Protein 8HUD (pdb70)

Sequence (767 aa):
TSNNKVRRTLREGRRTKRRQKTRIEDFKQLWETSGYIIPHKLHLNIIELRNKGLTELLSLDELYCVLLSMLKHRGISYNAYKKGLAFNEKQLKEKMPCEIQLERMKKYGKYHGEFIIEKEYQSNVFTTKAYKKELEKIFETQRCNGNKINTKFIKKYMEIYERKREYYIGPGNEKSRTDYGIYTTRTDEEGNFIDEKNIFGKLIGKCSVYPEEYRASSASYTAQEFNLLNDLNNLKINNEKLTEFQKKEIVEIIKDASSVNMRKIIKKVIDEDIEQYSGARIDKKGKEIYHTFEIYRKLKKELKTINVDIDSFTREELDKTMDILTLNTERESIVKAFDEQKFVYEENLIKKLIEFRKNNQRLFSGWHSFSYKAMLQLIPVMYKEPKEQMQLLTEMNVFKSKKEKYVNYENEVVKENPVVVKSIRTTVKILNALIKKYGYPRYASRVVLNEMQSFFESRKYCNTKVKVKYNYKIDKKCNRGLCNQTIYGTR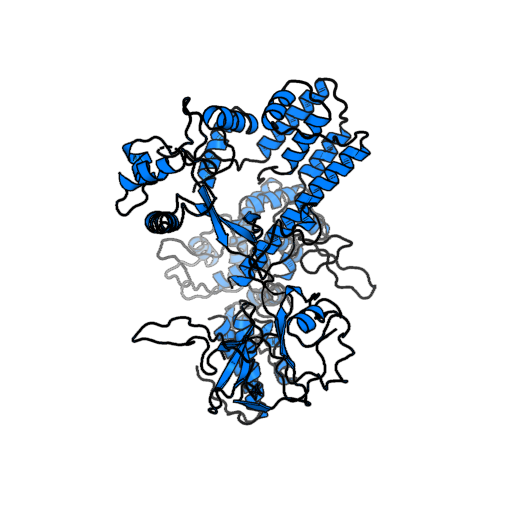EKDGKIHKISSYNIYDDKECNSLKKMINSGKGSDLLMYNNDPKTYRDMLKILETYSSEKNPFVAYNKETGDYFRKYSKNHNGPKVEKVKYYSGQINSCIDISHKYGHAKNSKKVVLVSLNPYRTDVYYDNDTGKYYLVGVKYNHIKCVGNKYVIDSETYNELLRKEGVLNSDENLEDLNSKNITYKFSLYKNDIIQYEKGGEYYTERFLSRIKEQKNLIETKPINKPNFQRKNKKGEWENTRNQIALAKTKYVGKLVTDVLGNCYIVNMEKFSLVV

Solvent-accessible surface area: 49255 Å² total; per-residue (Å²): 102,81,118,63,124,77,147,113,77,68,51,78,28,129,38,79,142,124,88,54,126,58,14,27,92,37,0,75,111,14,1,100,113,37,67,36,137,58,29,180,122,102,48,162,81,27,33,78,5,25,31,53,0,28,105,97,78,8,59,63,28,32,1,4,7,4,2,32,20,6,0,102,106,51,36,58,49,225,125,66,100,109,105,0,65,49,47,5,103,108,46,41,162,151,52,14,1,1,59,3,16,33,79,6,86,145,133,120,42,92,34,115,48,116,20,100,75,203,112,68,48,28,15,44,69,1,43,14,157,11,20,70,97,2,3,83,89,6,5,111,28,0,120,115,59,51,24,117,10,75,91,118,4,32,112,80,0,39,102,15,3,88,104,142,112,47,130,13,41,21,20,15,67,117,185,52,50,42,86,121,3,2,47,4,72,130,92,47,153,138,51,95,115,48,80,51,142,24,27,75,24,114,115,31,33,97,7,54,26,32,69,119,67,111,76,0,0,30,2,4,59,0,0,16,28,8,29,3,3,37,39,18,9,66,16,97,3,15,122,83,86,5,62,27,150,45,2,88,85,10,18,96,42,5,48,117,19,70,88,40,85,27,94,100,21,6,89,116,13,21,122,86,124,61,132,61,65,40,45,38,160,88,45,217,201,56,148,105,86,71,79,19,3,73,6,15,22,58,11,22,117,42,5,78,100,90,123,27,78,6,119,78,48,65,90,111,18,12,10,98,6,5,31,17,1,14,45,17,61,57,84,97,7,2,60,123,24,12,115,105,8,185,98,148,34,97,132,75,27,16,106,47,18,12,74,12,28,130,112,44,113,186,27,16,100,27,67,28,49,20,2,40,92,4,0,84,70,10,6,58,55,8,27,130,57,44,99,40,28,104,88,3,43,83,108,92,75,51,163,157,76,126,72,137,125,27,86,113,200,90,119,66,31,39,183,88,136,86,79,45,43,133,42,25,62,15,16,37,102,40,59,91,26,72,70,188,117,162,43,154,121,236,152,23,54,155,32,32,58,79,29,48,68,21,81,28,127,22,99,179,225,38,117,40,145,50,168,169,134,193,101,106,102,99,15,102,88,13,85,124,49,81,31,81,118,77,114,48,42,18,108,106,48,119,58,108,59,24,31,16,31,74,64,38,3,88,67,98,162,54,7,84,32,10,44,147,12,22,94,82,47,128,1,72,97,33,86,14,34,81,116,53,100,107,4,50,119,22,5,76,138,15,7,95,84,76,29,62,170,107,7,0,7,61,7,54,63,163,109,62,38,69,113,10,90,89,125,34,181,96,141,106,9,90,100,17,73,145,5,101,7,25,66,22,102,21,118,56,26,20,38,27,0,80,142,104,77,78,70,132,87,31,79,101,27,0,23,27,58,31,53,22,14,4,4,0,1,4,41,15,134,105,98,28,62,2,35,4,0,6,2,53,11,69,40,18,144,12,108,60,98,75,59,36,2,61,50,94,67,8,7,76,30,0,77,130,6,39,12,6,104,107,105,53,65,61,152,53,27,126,88,63,62,6,54,8,60,5,14,4,28,65,37,17,27,4,29,8,25,86,81,67,101,123,84,42,40,26,3,40,7,28,38,153,112,106,53,0,5,6,13,5,18,26,60,123,116,31,92,106,25,104,98,87,125,177,69,64,102,86,98,37,114,21,89,32,49,5,55,198,32,164,77,2,4,17,29,63,66,65,75,69,47,68,69,105,124,25,116,131,75,194,113,14,62,63,110

Nearest PDB structures (foldseek):
  8hud-assembly1_A  TM=1.001E+00  e=0.000E+00  Eubacterium ventriosum ATCC 27560
  6rj9-assembly1_C  TM=8.564E-01  e=1.481E-55  Streptococcus thermophilus LMD-9
  6rja-assembly1_C  TM=8.400E-01  e=9.467E-54  Streptococcus thermophilus LMD-9
  6m0x-assembly1_A  TM=8.116E-01  e=2.425E-49  Streptococcus thermophilus LMD-9
  7eni-assembly1_A  TM=6.834E-01  e=2.697E-35  Staphylococcus aureus

B-factor: mean 58.7, std 26.87, range [16.09, 169.2]

Structure (mmCIF, N/CA/C/O backbone):
data_8HUD
#
_entry.id   8HUD
#
_cell.length_a   1.00
_cell.length_b   1.00
_cell.length_c   1.00
_cell.angle_alpha   90.00
_cell.angle_beta   90.00
_cell.angle_gamma   90.00
#
_symmetry.space_group_name_H-M   'P 1'
#
loop_
_entity.id
_entity.type
_entity.pdbx_description
1 polymer 'CRISPR-associated endonuclease Cas9'
2 polymer sgRNA
3 polymer 'Target DNA strand'
4 polymer 'Non-target DNA strand'
#
loop_
_atom_site.group_PDB
_atom_site.id
_atom_site.type_symbol
_atom_site.label_atom_id
_atom_site.label_alt_id
_atom_site.label_comp_id
_atom_site.label_asym_id
_atom_site.label_entity_id
_atom_site.label_seq_id
_atom_site.pdbx_PDB_ins_code
_atom_site.Cartn_x
_atom_site.Cartn_y
_atom_site.Cartn_z
_atom_site.occupancy
_atom_site.B_iso_or_equiv
_atom_site.auth_seq_id
_atom_site.auth_comp_id
_atom_site.auth_asym_id
_atom_site.auth_atom_id
_atom_site.pdbx_PDB_model_num
ATOM 1 N N . THR A 1 38 ? 156.228 148.958 148.742 1.00 70.93 38 THR A N 1
ATOM 2 C CA . THR A 1 38 ? 155.031 148.714 149.584 1.00 70.93 38 THR A CA 1
ATOM 3 C C . THR A 1 38 ? 155.070 149.624 150.807 1.00 70.93 38 THR A C 1
ATOM 4 O O . THR A 1 38 ? 156.027 150.406 150.923 1.00 70.93 38 THR A O 1
ATOM 8 N N . SER A 1 39 ? 154.077 149.519 151.685 1.00 64.77 39 SER A N 1
ATOM 9 C CA . SER A 1 39 ? 154.045 150.290 152.943 1.00 64.77 39 SER A CA 1
ATOM 10 C C . SER A 1 39 ? 155.413 150.252 153.615 1.00 64.77 39 SER A C 1
ATOM 11 O O . SER A 1 39 ? 155.719 151.223 154.279 1.00 64.77 39 SER A O 1
ATOM 14 N N . ASN A 1 40 ? 156.200 149.183 153.489 1.00 63.87 40 ASN A N 1
ATOM 15 C CA . ASN A 1 40 ? 157.447 149.113 154.244 1.00 63.87 40 ASN A CA 1
ATOM 16 C C . ASN A 1 40 ? 158.484 150.083 153.690 1.00 63.87 40 ASN A C 1
ATOM 17 O O . ASN A 1 40 ? 159.211 150.729 154.453 1.00 63.87 40 ASN A O 1
ATOM 22 N N . ASN A 1 41 ? 158.571 150.204 152.364 1.00 49.96 41 ASN A N 1
ATOM 23 C CA . ASN A 1 41 ? 159.524 151.147 151.789 1.00 49.96 41 ASN A CA 1
ATOM 24 C C . ASN A 1 41 ? 159.091 152.591 152.003 1.00 49.96 41 ASN A C 1
ATOM 25 O O . ASN A 1 41 ? 159.942 153.474 152.152 1.00 49.96 41 ASN A O 1
ATOM 30 N N . LYS A 1 42 ? 157.784 152.858 152.015 1.00 51.43 42 LYS A N 1
ATOM 31 C CA . LYS A 1 42 ? 157.315 154.192 152.375 1.00 51.43 42 LYS A CA 1
ATOM 32 C C . LYS A 1 42 ? 157.706 154.533 153.808 1.00 51.43 42 LYS A C 1
ATOM 33 O O . LYS A 1 42 ? 158.113 155.665 154.102 1.00 51.43 42 LYS A O 1
ATOM 39 N N . VAL A 1 43 ? 157.587 153.559 154.712 1.00 48.89 43 VAL A N 1
ATOM 40 C CA . VAL A 1 43 ? 158.036 153.748 156.088 1.00 48.89 43 VAL A CA 1
ATOM 41 C C . VAL A 1 43 ? 159.536 154.012 156.126 1.00 48.89 43 VAL A C 1
ATOM 42 O O . VAL A 1 43 ? 160.007 154.903 156.845 1.00 48.89 43 VAL A O 1
ATOM 46 N N . ARG A 1 44 ? 160.305 153.227 155.378 1.00 51.47 44 ARG A N 1
ATOM 47 C CA . ARG A 1 44 ? 161.757 153.388 155.379 1.00 51.47 44 ARG A CA 1
ATOM 48 C C . ARG A 1 44 ? 162.097 154.791 154.924 1.00 51.47 44 ARG A C 1
ATOM 49 O O . ARG A 1 44 ? 163.005 155.422 155.457 1.00 51.47 44 ARG A O 1
ATOM 57 N N . ARG A 1 45 ? 161.349 155.291 153.950 1.00 42.28 45 ARG A N 1
ATOM 58 C CA . ARG A 1 45 ? 161.599 156.627 153.432 1.00 42.28 45 ARG A CA 1
ATOM 59 C C . ARG A 1 45 ? 161.269 157.698 154.464 1.00 42.28 45 ARG A C 1
ATOM 60 O O . ARG A 1 45 ? 162.099 158.556 154.735 1.00 42.28 45 ARG A O 1
ATOM 68 N N . THR A 1 46 ? 160.067 157.656 155.036 1.00 36.91 46 THR A N 1
ATOM 69 C CA . THR A 1 46 ? 159.685 158.620 156.059 1.00 36.91 46 THR A CA 1
ATOM 70 C C . THR A 1 46 ? 160.713 158.662 157.183 1.00 36.91 46 THR A C 1
ATOM 71 O O . THR A 1 46 ? 161.127 159.747 157.612 1.00 36.91 46 THR A O 1
ATOM 75 N N . LEU A 1 47 ? 161.167 157.494 157.650 1.00 33.59 47 LEU A N 1
ATOM 76 C CA . LEU A 1 47 ? 162.204 157.474 158.679 1.00 33.59 47 LEU A CA 1
ATOM 77 C C . LEU A 1 47 ? 163.516 158.078 158.189 1.00 33.59 47 LEU A C 1
ATOM 78 O O . LEU A 1 47 ? 164.189 158.784 158.944 1.00 33.59 47 LEU A O 1
ATOM 83 N N . ARG A 1 48 ? 163.910 157.810 156.943 1.00 27.90 48 ARG A N 1
ATOM 84 C CA . ARG A 1 48 ? 165.177 158.350 156.455 1.00 27.90 48 ARG A CA 1
ATOM 85 C C . ARG A 1 48 ? 165.128 159.869 156.366 1.00 27.90 48 ARG A C 1
ATOM 86 O O . ARG A 1 48 ? 166.059 160.562 156.797 1.00 27.90 48 ARG A O 1
ATOM 94 N N . GLU A 1 49 ? 164.040 160.410 155.815 1.00 32.36 49 GLU A N 1
ATOM 95 C CA . GLU A 1 49 ? 163.914 161.860 155.735 1.00 32.36 49 GLU A CA 1
ATOM 96 C C . GLU A 1 49 ? 163.856 162.483 157.124 1.00 32.36 49 GLU A C 1
ATOM 97 O O . GLU A 1 49 ? 164.487 163.518 157.375 1.00 32.36 49 GLU A O 1
ATOM 103 N N . GLY A 1 50 ? 163.104 161.871 158.044 1.00 28.37 50 GLY A N 1
ATOM 104 C CA . GLY A 1 50 ? 163.035 162.404 159.393 1.00 28.37 50 GLY A CA 1
ATOM 105 C C . GLY A 1 50 ? 164.378 162.383 160.094 1.00 28.37 50 GLY A C 1
ATOM 106 O O . GLY A 1 50 ? 164.751 163.345 160.769 1.00 28.37 50 GLY A O 1
ATOM 107 N N . ARG A 1 51 ? 165.125 161.290 159.939 1.00 26.14 51 ARG A N 1
ATOM 108 C CA . ARG A 1 51 ? 166.450 161.204 160.536 1.00 26.14 51 ARG A CA 1
ATOM 109 C C . ARG A 1 51 ? 167.370 162.269 159.964 1.00 26.14 51 ARG A C 1
ATOM 110 O O . ARG A 1 51 ? 168.143 162.891 160.700 1.00 26.14 51 ARG A O 1
ATOM 118 N N . ARG A 1 52 ? 167.302 162.490 158.649 1.00 28.68 52 ARG A N 1
ATOM 119 C CA . ARG A 1 52 ? 168.135 163.518 158.036 1.00 28.68 52 ARG A CA 1
ATOM 120 C C . ARG A 1 52 ? 167.786 164.905 158.566 1.00 28.68 52 ARG A C 1
ATOM 121 O O . ARG A 1 52 ? 168.681 165.704 158.865 1.00 28.68 52 ARG A O 1
ATOM 129 N N . THR A 1 53 ? 166.494 165.203 158.708 1.00 26.56 53 THR A N 1
ATOM 130 C CA . THR A 1 53 ? 166.104 166.512 159.224 1.00 26.56 53 THR A CA 1
ATOM 131 C C . THR A 1 53 ? 166.536 166.696 160.676 1.00 26.56 53 THR A C 1
ATOM 132 O O . THR A 1 53 ? 167.032 167.765 161.047 1.00 26.56 53 THR A O 1
ATOM 136 N N . LYS A 1 54 ? 166.342 165.674 161.516 1.00 26.49 54 LYS A N 1
ATOM 137 C CA . LYS A 1 54 ? 166.746 165.721 162.948 1.00 26.49 54 LYS A CA 1
ATOM 138 C C . LYS A 1 54 ? 168.262 165.894 163.026 1.00 26.49 54 LYS A C 1
ATOM 139 O O . LYS A 1 54 ? 168.709 166.642 163.899 1.00 26.49 54 LYS A O 1
ATOM 145 N N . ARG A 1 55 ? 169.030 165.234 162.166 1.00 23.19 55 ARG A N 1
ATOM 146 C CA . ARG A 1 55 ? 170.477 165.343 162.263 1.00 23.19 55 ARG A CA 1
ATOM 147 C C . ARG A 1 55 ? 170.918 166.723 161.779 1.00 23.19 55 ARG A C 1
ATOM 148 O O . ARG A 1 55 ? 171.850 167.292 162.328 1.00 23.19 55 ARG A O 1
ATOM 156 N N . ARG A 1 56 ? 170.182 167.296 160.818 1.00 35.13 56 ARG A N 1
ATOM 157 C CA . ARG A 1 56 ? 170.486 168.640 160.302 1.00 35.13 56 ARG A CA 1
ATOM 158 C C . ARG A 1 56 ? 170.152 169.684 161.351 1.00 35.13 56 ARG A C 1
ATOM 159 O O . ARG A 1 56 ? 170.784 170.734 161.408 1.00 35.13 56 ARG A O 1
ATOM 167 N N . GLN A 1 57 ? 169.133 169.427 162.153 1.00 23.91 57 GLN A N 1
ATOM 168 C CA . GLN A 1 57 ? 168.796 170.323 163.256 1.00 23.91 57 GLN A CA 1
ATOM 169 C C . GLN A 1 57 ? 169.868 170.297 164.340 1.00 23.91 57 GLN A C 1
ATOM 170 O O . GLN A 1 57 ? 170.256 171.345 164.876 1.00 23.91 57 GLN A O 1
ATOM 176 N N . LYS A 1 58 ? 170.353 169.101 164.681 1.00 27.90 58 LYS A N 1
ATOM 177 C CA . LYS A 1 58 ? 171.419 168.997 165.673 1.00 27.90 58 LYS A CA 1
ATOM 178 C C . LYS A 1 58 ? 172.678 169.705 165.197 1.00 27.90 58 LYS A C 1
ATOM 179 O O . LYS A 1 58 ? 173.354 170.382 165.982 1.00 27.90 58 LYS A O 1
ATOM 185 N N . THR A 1 59 ? 173.015 169.554 163.914 1.00 31.78 59 THR A N 1
ATOM 186 C CA . THR A 1 59 ? 174.176 170.258 163.380 1.00 31.78 59 THR A CA 1
ATOM 187 C C . THR A 1 59 ? 173.967 171.767 163.418 1.00 31.78 59 THR A C 1
ATOM 188 O O . THR A 1 59 ? 174.905 172.522 163.687 1.00 31.78 59 THR A O 1
ATOM 192 N N . ARG A 1 60 ? 172.744 172.226 163.152 1.00 44.24 60 ARG A N 1
ATOM 193 C CA . ARG A 1 60 ? 172.452 173.652 163.257 1.00 44.24 60 ARG A CA 1
ATOM 194 C C . ARG A 1 60 ? 172.726 174.156 164.666 1.00 44.24 60 ARG A C 1
ATOM 195 O O . ARG A 1 60 ? 173.385 175.186 164.857 1.00 44.24 60 ARG A O 1
ATOM 203 N N . ILE A 1 61 ? 172.238 173.426 165.669 1.00 26.43 61 ILE A N 1
ATOM 204 C CA . ILE A 1 61 ? 172.432 173.845 167.058 1.00 26.43 61 ILE A CA 1
ATOM 205 C C . ILE A 1 61 ? 173.914 173.845 167.419 1.00 26.43 61 ILE A C 1
ATOM 206 O O . ILE A 1 61 ? 174.406 174.761 168.091 1.00 26.43 61 ILE A O 1
ATOM 211 N N . GLU A 1 62 ? 174.647 172.816 166.989 1.00 31.81 62 GLU A N 1
ATOM 212 C CA . GLU A 1 62 ? 176.071 172.740 167.307 1.00 31.81 62 GLU A CA 1
ATOM 213 C C . GLU A 1 62 ? 176.857 173.867 166.645 1.00 31.81 62 GLU A C 1
ATOM 214 O O . GLU A 1 62 ? 177.754 174.452 167.264 1.00 31.81 62 GLU A O 1
ATOM 220 N N . ASP A 1 63 ? 176.544 174.179 165.386 1.00 30.15 63 ASP A N 1
ATOM 221 C CA . ASP A 1 63 ? 177.203 175.296 164.719 1.00 30.15 63 ASP A CA 1
ATOM 222 C C . ASP A 1 63 ? 176.888 176.615 165.410 1.00 30.15 63 ASP A C 1
ATOM 223 O O . ASP A 1 63 ? 177.761 177.484 165.528 1.00 30.15 63 ASP A O 1
ATOM 228 N N . PHE A 1 64 ? 175.650 176.789 165.877 1.00 25.76 64 PHE A N 1
ATOM 229 C CA . PHE A 1 64 ? 175.336 177.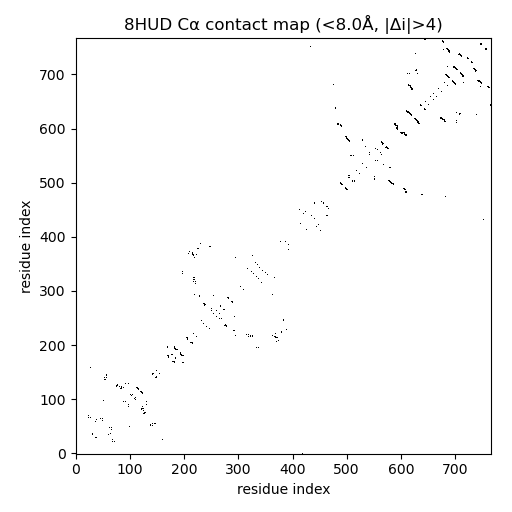996 166.634 1.00 25.76 64 PHE A CA 1
ATOM 230 C C . PHE A 1 64 ? 176.150 178.070 167.918 1.00 25.76 64 PHE A C 1
ATOM 231 O O . PHE A 1 64 ? 176.614 179.147 168.306 1.00 25.76 64 PHE A O 1
ATOM 239 N N . LYS A 1 65 ? 176.311 176.940 168.608 1.00 29.11 65 LYS A N 1
ATOM 240 C CA . LYS A 1 65 ? 177.117 176.942 169.825 1.00 29.11 65 LYS A CA 1
ATOM 241 C C . LYS A 1 65 ? 178.562 177.312 169.520 1.00 29.11 65 LYS A C 1
ATOM 242 O O . LYS A 1 65 ? 179.190 178.076 170.265 1.00 29.11 65 LYS A O 1
ATOM 248 N N . GLN A 1 66 ? 179.105 176.781 168.424 1.00 32.02 66 GLN A N 1
ATOM 249 C CA . GLN A 1 66 ? 180.474 177.115 168.042 1.00 32.02 66 GLN A CA 1
ATOM 250 C C . GLN A 1 66 ? 180.611 178.598 167.725 1.00 32.02 66 GLN A C 1
ATOM 251 O O . GLN A 1 66 ? 181.598 179.234 168.111 1.00 32.02 66 GLN A O 1
ATOM 257 N N . LEU A 1 67 ? 179.630 179.167 167.021 1.00 25.99 67 LEU A N 1
ATOM 258 C CA . LEU A 1 67 ? 179.669 180.595 166.725 1.00 25.99 67 LEU A CA 1
ATOM 259 C C . LEU A 1 67 ? 179.556 181.426 167.995 1.00 25.99 67 LEU A C 1
ATOM 260 O O . LEU A 1 67 ? 180.184 182.484 168.109 1.00 25.99 67 LEU A O 1
ATOM 265 N N . TRP A 1 68 ? 178.749 180.972 168.954 1.00 30.16 68 TRP A N 1
ATOM 266 C CA . TRP A 1 68 ? 178.642 181.671 170.230 1.00 30.16 68 TRP A CA 1
ATOM 267 C C . TRP A 1 68 ? 179.964 181.639 170.987 1.00 30.16 68 TRP A C 1
ATOM 268 O O . TRP A 1 68 ? 180.345 182.623 171.633 1.00 30.16 68 TRP A O 1
ATOM 279 N N . GLU A 1 69 ? 180.673 180.511 170.926 1.00 37.77 69 GLU A N 1
ATOM 280 C CA . GLU A 1 69 ? 181.956 180.404 171.615 1.00 37.77 69 GLU A CA 1
ATOM 281 C C . GLU A 1 69 ? 183.023 181.265 170.946 1.00 37.77 69 GLU A C 1
ATOM 282 O O . GLU A 1 69 ? 183.760 181.992 171.622 1.00 37.77 69 GLU A O 1
ATOM 288 N N . THR A 1 70 ? 183.123 181.197 169.618 1.00 34.91 70 THR A N 1
ATOM 289 C CA . THR A 1 70 ? 184.217 181.850 168.908 1.00 34.91 70 THR A CA 1
ATOM 290 C C . THR A 1 70 ? 184.035 183.354 168.755 1.00 34.91 70 THR A C 1
ATOM 291 O O . THR A 1 70 ? 184.998 184.039 168.395 1.00 34.91 70 THR A O 1
ATOM 295 N N . SER A 1 71 ? 182.846 183.888 169.012 1.00 39.17 71 SER A N 1
ATOM 296 C CA . SER A 1 71 ? 182.603 185.317 168.878 1.00 39.17 71 SER A CA 1
ATOM 297 C C . SER A 1 71 ? 182.963 186.093 170.136 1.00 39.17 71 SER A C 1
ATOM 298 O O . SER A 1 71 ? 182.792 187.316 170.165 1.00 39.17 71 SER A O 1
ATOM 301 N N . GLY A 1 72 ? 183.453 185.416 171.171 1.00 45.83 72 GLY A N 1
ATOM 302 C CA . GLY A 1 72 ? 183.834 186.083 172.398 1.00 45.83 72 GLY A CA 1
ATOM 303 C C . GLY A 1 72 ? 182.823 186.015 173.517 1.00 45.83 72 GLY A C 1
ATOM 304 O O . GLY A 1 72 ? 182.903 186.822 174.450 1.00 45.83 72 GLY A O 1
ATOM 305 N N . TYR A 1 73 ? 181.874 185.085 173.461 1.00 42.46 73 TYR A N 1
ATOM 306 C CA . TYR A 1 73 ? 180.865 184.934 174.496 1.00 42.46 73 TYR A CA 1
ATOM 307 C C . TYR A 1 73 ? 180.871 183.508 175.025 1.00 42.46 73 TYR A C 1
ATOM 308 O O . TYR A 1 73 ? 181.288 182.573 174.336 1.00 42.46 73 TYR A O 1
ATOM 317 N N . ILE A 1 74 ? 180.399 183.352 176.259 1.00 41.18 74 ILE A N 1
ATOM 318 C CA . ILE A 1 74 ? 180.401 182.072 176.958 1.00 41.18 74 ILE A CA 1
ATOM 319 C C . ILE A 1 74 ? 178.973 181.562 177.080 1.00 41.18 74 ILE A C 1
ATOM 320 O O . ILE A 1 74 ? 178.042 182.334 177.343 1.00 41.18 74 ILE A O 1
ATOM 325 N N . ILE A 1 75 ? 178.796 180.263 176.866 1.00 38.07 75 ILE A N 1
ATOM 326 C CA . ILE A 1 75 ? 177.473 179.651 177.026 1.00 38.07 75 ILE A CA 1
ATOM 327 C C . ILE A 1 75 ? 177.054 179.745 178.487 1.00 38.07 75 ILE A C 1
ATOM 328 O O . ILE A 1 75 ? 177.838 179.373 179.382 1.00 38.07 75 ILE A O 1
ATOM 333 N N . PRO A 1 76 ? 175.857 180.235 178.794 1.00 38.69 76 PRO A N 1
ATOM 334 C CA . PRO A 1 76 ? 175.406 180.255 180.188 1.00 38.69 76 PRO A CA 1
ATOM 335 C C . PRO A 1 76 ? 174.973 178.873 180.649 1.00 38.69 76 PRO A C 1
ATOM 336 O O . PRO A 1 76 ? 174.762 177.954 179.854 1.00 38.69 76 PRO A O 1
ATOM 340 N N . HIS A 1 77 ? 174.843 178.736 181.968 1.00 48.27 77 HIS A N 1
ATOM 341 C CA . HIS A 1 77 ? 174.513 177.457 182.583 1.00 48.27 77 HIS A CA 1
ATOM 342 C C . HIS A 1 77 ? 173.061 177.346 183.022 1.00 48.27 77 HIS A C 1
ATOM 343 O O . HIS A 1 77 ? 172.517 176.238 183.038 1.00 48.27 77 HIS A O 1
ATOM 350 N N . LYS A 1 78 ? 172.419 178.455 183.378 1.00 47.73 78 LYS A N 1
ATOM 351 C CA . LYS A 1 78 ? 171.025 178.448 183.806 1.00 47.73 78 LYS A CA 1
ATOM 352 C C . LYS A 1 78 ? 170.154 178.966 182.669 1.00 47.73 78 LYS A C 1
ATOM 353 O O . LYS A 1 78 ? 170.315 180.109 182.230 1.00 47.73 78 LYS A O 1
ATOM 359 N N . LEU A 1 79 ? 169.228 178.131 182.207 1.00 38.93 79 LEU A N 1
ATOM 360 C CA . LEU A 1 79 ? 168.376 178.454 181.073 1.00 38.93 79 LEU A CA 1
ATOM 361 C C . LEU A 1 79 ? 167.038 179.000 181.553 1.00 38.93 79 LEU A C 1
ATOM 362 O O . LEU A 1 79 ? 166.500 178.552 182.570 1.00 38.93 79 LEU A O 1
ATOM 367 N N . HIS A 1 80 ? 166.507 179.972 180.817 1.00 37.89 80 HIS A N 1
ATOM 368 C CA . HIS A 1 80 ? 165.198 180.538 181.101 1.00 37.89 80 HIS A CA 1
ATOM 369 C C . HIS A 1 80 ? 164.117 179.767 180.357 1.00 37.89 80 HIS A C 1
ATOM 370 O O . HIS A 1 80 ? 164.356 179.202 179.287 1.00 37.89 80 HIS A O 1
ATOM 377 N N . LEU A 1 81 ? 162.916 179.746 180.935 1.00 29.42 81 LEU A N 1
ATOM 378 C CA . LEU A 1 81 ? 161.795 179.025 180.348 1.00 29.42 81 LEU A CA 1
ATOM 379 C C . LEU A 1 81 ? 160.761 179.925 179.693 1.00 29.42 81 LEU A C 1
ATOM 380 O O . LEU A 1 81 ? 160.055 179.473 178.792 1.00 29.42 81 LEU A O 1
ATOM 385 N N . ASN A 1 82 ? 160.653 181.182 180.124 1.00 33.13 82 ASN A N 1
ATOM 386 C CA . ASN A 1 82 ? 159.666 182.117 179.580 1.00 33.13 82 ASN A CA 1
ATOM 387 C C . ASN A 1 82 ? 160.240 182.801 178.339 1.00 33.13 82 ASN A C 1
ATOM 388 O O . ASN A 1 82 ? 160.571 183.986 178.328 1.00 33.13 82 ASN A O 1
ATOM 393 N N . ILE A 1 83 ? 160.343 182.014 177.269 1.00 35.74 83 ILE A N 1
ATOM 394 C CA . ILE A 1 83 ? 161.038 182.471 176.069 1.00 35.74 83 ILE A CA 1
ATOM 395 C C . ILE A 1 83 ? 160.245 183.559 175.355 1.00 35.74 83 ILE A C 1
ATOM 396 O O . ILE A 1 83 ? 160.813 184.550 174.878 1.00 35.74 83 ILE A O 1
ATOM 401 N N . ILE A 1 84 ? 158.925 183.397 175.269 1.00 36.36 84 ILE A N 1
ATOM 402 C CA . ILE A 1 84 ? 158.106 184.323 174.493 1.00 36.36 84 ILE A CA 1
ATOM 403 C C . ILE A 1 84 ? 158.140 185.719 175.105 1.00 36.36 84 ILE A C 1
ATOM 404 O O . ILE A 1 84 ? 158.255 186.727 174.391 1.00 36.36 84 ILE A O 1
ATOM 409 N N . GLU A 1 85 ? 158.043 185.804 176.432 1.00 37.61 85 GLU A N 1
ATOM 410 C CA . GLU A 1 85 ? 158.166 187.098 177.088 1.00 37.61 85 GLU A CA 1
ATOM 411 C C . GLU A 1 85 ? 159.545 187.702 176.854 1.00 37.61 85 GLU A C 1
ATOM 412 O O . GLU A 1 85 ? 159.681 188.928 176.771 1.00 37.61 85 GLU A O 1
ATOM 418 N N . LEU A 1 86 ? 160.573 186.860 176.716 1.00 38.98 86 LEU A N 1
ATOM 419 C CA . LEU A 1 86 ? 161.894 187.363 176.352 1.00 38.98 86 LEU A CA 1
ATOM 420 C C . LEU A 1 86 ? 161.899 187.939 174.941 1.00 38.98 86 LEU A C 1
ATOM 421 O O . LEU A 1 86 ? 162.560 188.950 174.684 1.00 38.98 86 LEU A O 1
ATOM 426 N N . ARG A 1 87 ? 161.180 187.306 174.012 1.00 39.04 87 ARG A N 1
ATOM 427 C CA . ARG A 1 87 ? 161.043 187.869 172.670 1.00 39.04 87 ARG A CA 1
ATOM 428 C C . ARG A 1 87 ? 160.394 189.245 172.726 1.00 39.04 87 ARG A C 1
ATOM 429 O O . ARG A 1 87 ? 160.842 190.195 172.069 1.00 39.04 87 ARG A O 1
ATOM 437 N N . ASN A 1 88 ? 159.318 189.359 173.505 1.00 37.08 88 ASN A N 1
ATOM 438 C CA . ASN A 1 88 ? 158.621 190.635 173.619 1.00 37.08 88 ASN A CA 1
ATOM 439 C C . ASN A 1 88 ? 159.516 191.699 174.238 1.00 37.08 88 ASN A C 1
ATOM 440 O O . ASN A 1 88 ? 159.501 192.859 173.812 1.00 37.08 88 ASN A O 1
ATOM 445 N N . LYS A 1 89 ? 160.297 191.327 175.253 1.00 40.65 89 LYS A N 1
ATOM 446 C CA . LYS A 1 89 ? 161.243 192.272 175.835 1.00 40.65 89 LYS A CA 1
ATOM 447 C C . LYS A 1 89 ? 162.297 192.695 174.819 1.00 40.65 89 LYS A C 1
ATOM 448 O O . LYS A 1 89 ? 162.637 193.880 174.723 1.00 40.65 89 LYS A O 1
ATOM 454 N N . GLY A 1 90 ? 162.821 191.742 174.047 1.00 44.43 90 GLY A N 1
ATOM 455 C CA . GLY A 1 90 ? 163.869 192.044 173.089 1.00 44.43 90 GLY A CA 1
ATOM 456 C C . GLY A 1 90 ? 163.405 192.867 171.913 1.00 44.43 90 GLY A C 1
ATOM 457 O O . GLY A 1 90 ? 164.226 193.534 171.275 1.00 44.43 90 GLY A O 1
ATOM 458 N N . LEU A 1 91 ? 162.109 192.827 171.605 1.00 45.06 91 LEU A N 1
ATOM 459 C CA . LEU A 1 91 ? 161.588 193.703 170.563 1.00 45.06 91 LEU A CA 1
ATOM 460 C C . LEU A 1 91 ? 161.844 195.170 170.885 1.00 45.06 91 LEU A C 1
ATOM 461 O O . LEU A 1 91 ? 162.026 195.982 169.971 1.00 45.06 91 LEU A O 1
ATOM 466 N N . THR A 1 92 ? 161.866 195.529 172.167 1.00 50.72 92 THR A N 1
ATOM 467 C CA . THR A 1 92 ? 161.980 196.930 172.566 1.00 50.72 92 THR A CA 1
ATOM 468 C C . THR A 1 92 ? 163.143 197.211 173.508 1.00 50.72 92 THR A C 1
ATOM 469 O O . THR A 1 92 ? 163.789 198.253 173.376 1.00 50.72 92 THR A O 1
ATOM 473 N N . GLU A 1 93 ? 163.428 196.316 174.450 1.00 52.06 93 GLU A N 1
ATOM 474 C CA . GLU A 1 93 ? 164.345 196.601 175.543 1.00 52.06 93 GLU A CA 1
ATOM 475 C C . GLU A 1 93 ? 165.542 195.655 175.493 1.00 52.06 93 GLU A C 1
ATOM 476 O O . GLU A 1 93 ? 165.480 194.568 174.911 1.00 52.06 93 GLU A O 1
ATOM 482 N N . LEU A 1 94 ? 166.662 196.117 176.044 1.00 53.64 94 LEU A N 1
ATOM 483 C CA . LEU A 1 94 ? 167.921 195.343 175.983 1.00 53.64 94 LEU A CA 1
ATOM 484 C C . LEU A 1 94 ? 167.799 194.023 176.735 1.00 53.64 94 LEU A C 1
ATOM 485 O O . LEU A 1 94 ? 167.130 194.004 177.773 1.00 53.64 94 LEU A O 1
ATOM 490 N N . LEU A 1 95 ? 168.427 192.985 176.218 1.00 43.53 95 LEU A N 1
ATOM 491 C CA . LEU A 1 95 ? 168.469 191.633 176.753 1.00 43.53 95 LEU A CA 1
ATOM 492 C C . LEU A 1 95 ? 169.910 191.230 177.021 1.00 43.53 95 LEU A C 1
ATOM 493 O O . LEU A 1 95 ? 170.832 191.648 176.317 1.00 43.53 95 LEU A O 1
ATOM 498 N N . SER A 1 96 ? 170.092 190.411 178.052 1.00 39.55 96 SER A N 1
ATOM 499 C CA . SER A 1 96 ? 171.413 189.941 178.425 1.00 39.55 96 SER A CA 1
ATOM 500 C C . SER A 1 96 ? 171.881 188.849 177.467 1.00 39.55 96 SER A C 1
ATOM 501 O O . SER A 1 96 ? 171.139 188.379 176.602 1.00 39.55 96 SER A O 1
ATOM 504 N N . LEU A 1 97 ? 173.141 188.445 177.636 1.00 38.81 97 LEU A N 1
ATOM 505 C CA . LEU A 1 97 ? 173.683 187.373 176.810 1.00 38.81 97 LEU A CA 1
ATOM 506 C C . LEU A 1 97 ? 172.940 186.066 177.042 1.00 38.81 97 LEU A C 1
ATOM 507 O O . LEU A 1 97 ? 172.714 185.308 176.094 1.00 38.81 97 LEU A O 1
ATOM 512 N N . ASP A 1 98 ? 172.553 185.785 178.288 1.00 38.79 98 ASP A N 1
ATOM 513 C CA . ASP A 1 98 ? 171.819 184.557 178.579 1.00 38.79 98 ASP A CA 1
ATOM 514 C C . ASP A 1 98 ? 170.469 184.542 177.869 1.00 38.79 98 ASP A C 1
ATOM 515 O O . ASP A 1 98 ? 170.100 183.551 177.226 1.00 38.79 98 ASP A O 1
ATOM 520 N N . GLU A 1 99 ? 169.718 185.640 177.976 1.00 36.78 99 GLU A N 1
ATOM 521 C CA . GLU A 1 99 ? 168.404 185.700 177.345 1.00 36.78 99 GLU A CA 1
ATOM 522 C C . GLU A 1 99 ? 168.519 185.625 175.829 1.00 36.78 99 GLU A C 1
ATOM 523 O O . GLU A 1 99 ? 167.737 184.928 175.169 1.00 36.78 99 GLU A O 1
ATOM 529 N N . LEU A 1 100 ? 169.489 186.341 175.261 1.00 31.23 100 LEU A N 1
ATOM 530 C CA . LEU A 1 100 ? 169.685 186.307 173.818 1.00 31.23 100 LEU A CA 1
ATOM 531 C C . LEU A 1 100 ? 170.055 184.906 173.354 1.00 31.23 100 LEU A C 1
ATOM 532 O O . LEU A 1 100 ? 169.546 184.425 172.335 1.00 31.23 100 LEU A O 1
ATOM 537 N N . TYR A 1 101 ? 170.932 184.230 174.097 1.00 30.28 101 TYR A N 1
ATOM 538 C CA . TYR A 1 101 ? 171.300 182.864 173.747 1.00 30.28 101 TYR A CA 1
ATOM 539 C C . TYR A 1 101 ? 170.091 181.942 173.786 1.00 30.28 101 TYR A C 1
ATOM 540 O O . TYR A 1 101 ? 169.888 181.135 172.871 1.00 30.28 101 TYR A O 1
ATOM 549 N N . CYS A 1 102 ? 169.270 182.054 174.832 1.00 29.33 102 CYS A N 1
ATOM 550 C CA . CYS A 1 102 ? 168.100 181.188 174.937 1.00 29.33 102 CYS A CA 1
ATOM 551 C C . CYS A 1 102 ? 167.125 181.430 173.791 1.00 29.33 102 CYS A C 1
ATOM 552 O O . CYS A 1 102 ? 166.609 180.476 173.190 1.00 29.33 102 CYS A O 1
ATOM 555 N N . VAL A 1 103 ? 166.863 182.699 173.465 1.00 26.81 103 VAL A N 1
ATOM 556 C CA . VAL A 1 103 ? 165.879 182.986 172.426 1.00 26.81 103 VAL A CA 1
ATOM 557 C C . VAL A 1 103 ? 166.398 182.555 171.057 1.00 26.81 103 VAL A C 1
ATOM 558 O O . VAL A 1 103 ? 165.637 182.042 170.232 1.00 26.81 103 VAL A O 1
ATOM 562 N N . LEU A 1 104 ? 167.697 182.733 170.793 1.00 26.17 104 LEU A N 1
ATOM 563 C CA . LEU A 1 104 ? 168.248 182.256 169.526 1.00 26.17 104 LEU A CA 1
ATOM 564 C C . LEU A 1 104 ? 168.199 180.735 169.436 1.00 26.17 104 LEU A C 1
ATOM 565 O O . LEU A 1 104 ? 167.896 180.177 168.372 1.00 26.17 104 LEU A O 1
ATOM 570 N N . LEU A 1 105 ? 168.504 180.047 170.540 1.00 22.88 105 LEU A N 1
ATOM 571 C CA . LEU A 1 105 ? 168.418 178.592 170.547 1.00 22.88 105 LEU A CA 1
ATOM 572 C C . LEU A 1 105 ? 167.003 178.125 170.250 1.00 22.88 105 LEU A C 1
ATOM 573 O O . LEU A 1 105 ? 166.804 177.164 169.499 1.00 22.88 105 LEU A O 1
ATOM 578 N N . SER A 1 106 ? 166.006 178.783 170.842 1.00 26.84 106 SER A N 1
ATOM 579 C CA . SER A 1 106 ? 164.623 178.434 170.533 1.00 26.84 106 SER A CA 1
ATOM 580 C C . SER A 1 106 ? 164.296 178.732 169.077 1.00 26.84 106 SER A C 1
ATOM 581 O O . SER A 1 106 ? 163.620 177.942 168.409 1.00 26.84 106 SER A O 1
ATOM 584 N N . MET A 1 107 ? 164.781 179.865 168.567 1.00 23.78 107 MET A N 1
ATOM 585 C CA . MET A 1 107 ? 164.456 180.288 167.211 1.00 23.78 107 MET A CA 1
ATOM 586 C C . MET A 1 107 ? 164.967 179.286 166.186 1.00 23.78 107 MET A C 1
ATOM 587 O O . MET A 1 107 ? 164.278 178.979 165.207 1.00 23.78 107 MET A O 1
ATOM 592 N N . LEU A 1 108 ? 166.176 178.763 166.400 1.00 21.99 108 LEU A N 1
ATOM 593 C CA . LEU A 1 108 ? 166.775 177.821 165.457 1.00 21.99 108 LEU A CA 1
ATOM 594 C C . LEU A 1 108 ? 166.017 176.506 165.356 1.00 21.99 108 LEU A C 1
ATOM 595 O O . LEU A 1 108 ? 166.273 175.736 164.425 1.00 21.99 108 LEU A O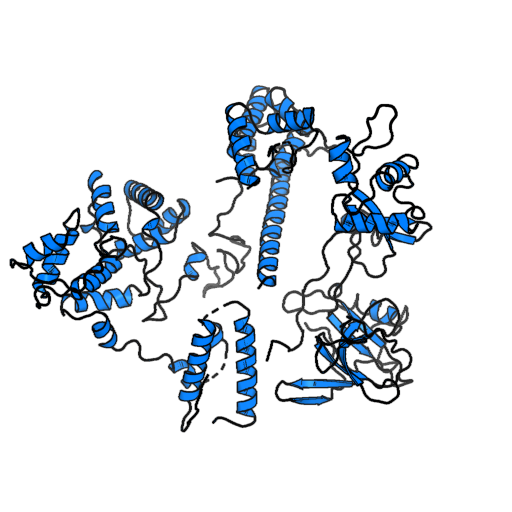 1
ATOM 600 N N . LYS A 1 109 ? 165.113 176.222 166.287 1.00 22.92 109 LYS A N 1
ATOM 601 C CA . LYS A 1 109 ? 164.378 174.967 166.293 1.00 22.92 109 LYS A CA 1
ATOM 602 C C . LYS A 1 109 ? 163.021 175.064 165.615 1.00 22.92 109 LYS A C 1
ATOM 603 O O . LYS A 1 109 ? 162.529 174.059 165.093 1.00 22.92 109 LYS A O 1
ATOM 609 N N . HIS A 1 110 ? 162.419 176.252 165.596 1.00 25.43 110 HIS A N 1
ATOM 610 C CA . HIS A 1 110 ? 161.080 176.441 165.053 1.00 25.43 110 HIS A CA 1
ATOM 611 C C . HIS A 1 110 ? 161.095 177.505 163.966 1.00 25.43 110 HIS A C 1
ATOM 612 O O . HIS A 1 110 ? 160.261 178.416 163.976 1.00 25.43 110 HIS A O 1
ATOM 619 N N . ARG A 1 111 ? 162.032 177.406 163.028 1.00 29.14 111 ARG A N 1
ATOM 620 C CA . ARG A 1 111 ? 162.214 178.457 162.029 1.00 29.14 111 ARG A CA 1
ATOM 621 C C . ARG A 1 111 ? 161.121 178.485 160.962 1.00 29.14 111 ARG A C 1
ATOM 622 O O . ARG A 1 111 ? 161.288 179.226 159.993 1.00 29.14 111 ARG A O 1
ATOM 630 N N . GLY A 1 112 ? 160.035 177.727 161.077 1.00 30.40 112 GLY A N 1
ATOM 631 C CA . GLY A 1 112 ? 158.899 177.894 160.194 1.00 30.40 112 GLY A CA 1
ATOM 632 C C . GLY A 1 112 ? 159.110 177.300 158.815 1.00 30.40 112 GLY A C 1
ATOM 633 O O . GLY A 1 112 ? 160.165 176.766 158.476 1.00 30.40 112 GLY A O 1
ATOM 634 N N . ILE A 1 113 ? 158.067 177.416 157.996 1.00 35.69 113 ILE A N 1
ATOM 635 C CA . ILE A 1 113 ? 158.061 176.875 156.644 1.00 35.69 113 ILE A CA 1
ATOM 636 C C . ILE A 1 113 ? 158.323 178.005 155.659 1.00 35.69 113 ILE A C 1
ATOM 637 O O . ILE A 1 113 ? 157.961 179.164 155.894 1.00 35.69 113 ILE A O 1
ATOM 642 N N . SER A 1 114 ? 158.973 177.668 154.547 1.00 41.25 114 SER A N 1
ATOM 643 C CA . SER A 1 114 ? 159.371 178.640 153.538 1.00 41.25 114 SER A CA 1
ATOM 644 C C . SER A 1 114 ? 158.973 178.150 152.155 1.00 41.25 114 SER A C 1
ATOM 645 O O . SER A 1 114 ? 158.986 176.946 151.885 1.00 41.25 114 SER A O 1
ATOM 648 N N . TYR A 1 115 ? 158.625 179.091 151.284 1.00 47.17 115 TYR A N 1
ATOM 649 C CA . TYR A 1 115 ? 158.301 178.779 149.896 1.00 47.17 115 TYR A CA 1
ATOM 650 C C . TYR A 1 115 ? 158.628 179.962 148.991 1.00 47.17 115 TYR A C 1
ATOM 651 O O . TYR A 1 115 ? 158.313 181.108 149.313 1.00 47.17 115 TYR A O 1
ATOM 660 N N . ASN A 1 126 ? 141.040 172.046 154.600 1.00 73.30 126 ASN A N 1
ATOM 661 C CA . ASN A 1 126 ? 141.757 171.357 155.665 1.00 73.30 126 ASN A CA 1
ATOM 662 C C . ASN A 1 126 ? 142.116 172.322 156.788 1.00 73.30 126 ASN A C 1
ATOM 663 O O . ASN A 1 126 ? 142.000 173.537 156.635 1.00 73.30 126 ASN A O 1
ATOM 668 N N . ALA A 1 127 ? 142.552 171.769 157.921 1.00 69.69 127 ALA A N 1
ATOM 669 C CA . ALA A 1 127 ? 142.923 172.608 159.055 1.00 69.69 127 ALA A CA 1
ATOM 670 C C . ALA A 1 127 ? 144.172 173.426 158.756 1.00 69.69 127 ALA A C 1
ATOM 671 O O . ALA A 1 127 ? 144.298 174.567 159.211 1.00 69.69 127 ALA A O 1
ATOM 673 N N . TYR A 1 128 ? 145.107 172.858 157.992 1.00 60.93 128 TYR A N 1
ATOM 674 C CA . TYR A 1 128 ? 146.376 173.534 157.742 1.00 60.93 128 TYR A CA 1
ATOM 675 C C . TYR A 1 128 ? 146.161 174.811 156.933 1.00 60.93 128 TYR A C 1
ATOM 676 O O . TYR A 1 128 ? 146.661 175.881 157.297 1.00 60.93 128 TYR A O 1
ATOM 685 N N . LYS A 1 129 ? 145.409 174.719 155.834 1.00 66.65 129 LYS A N 1
ATOM 686 C CA . LYS A 1 129 ? 145.201 175.886 154.981 1.00 66.65 129 LYS A CA 1
ATOM 687 C C . LYS A 1 129 ? 144.365 176.951 155.679 1.00 66.65 129 LYS A C 1
ATOM 688 O O . LYS A 1 129 ? 144.615 178.151 155.519 1.00 66.65 129 LYS A O 1
ATOM 694 N N . LYS A 1 130 ? 143.361 176.538 156.454 1.00 64.99 130 LYS A N 1
ATOM 695 C CA . LYS A 1 130 ? 142.556 177.510 157.187 1.00 64.99 130 LYS A CA 1
ATOM 696 C C . LYS A 1 130 ? 143.380 178.202 158.267 1.00 64.99 130 LYS A C 1
ATOM 697 O O . LYS A 1 130 ? 143.253 179.415 158.482 1.00 64.99 130 LYS A O 1
ATOM 703 N N . GLY A 1 131 ? 144.239 177.447 158.952 1.00 61.58 131 GLY A N 1
ATOM 704 C CA . GLY A 1 131 ? 145.166 178.067 159.879 1.00 61.58 131 GLY A CA 1
ATOM 705 C C . GLY A 1 131 ? 146.105 179.035 159.189 1.00 61.58 131 GLY A C 1
ATOM 706 O O . GLY A 1 131 ? 146.427 180.093 159.732 1.00 61.58 131 GLY A O 1
ATOM 707 N N . LEU A 1 132 ? 146.563 178.683 157.986 1.00 60.82 132 LEU A N 1
ATOM 708 C CA . LEU A 1 132 ? 147.394 179.601 157.213 1.00 60.82 132 LEU A CA 1
ATOM 709 C C . LEU A 1 132 ? 146.637 180.879 156.888 1.00 60.82 132 LEU A C 1
ATOM 710 O O . LEU A 1 132 ? 147.203 181.976 156.944 1.00 60.82 132 LEU A O 1
ATOM 715 N N . ALA A 1 133 ? 145.358 180.754 156.537 1.00 60.61 133 ALA A N 1
ATOM 716 C CA . ALA A 1 133 ? 144.543 181.931 156.259 1.00 60.61 133 ALA A CA 1
ATOM 717 C C . ALA A 1 133 ? 144.417 182.812 157.495 1.00 60.61 133 ALA A C 1
ATOM 718 O O . ALA A 1 133 ? 144.478 184.044 157.403 1.00 60.61 133 ALA A O 1
ATOM 720 N N . PHE A 1 134 ? 144.232 182.197 158.665 1.00 62.69 134 PHE A N 1
ATOM 721 C CA . PHE A 1 134 ? 144.140 182.987 159.892 1.00 62.69 134 PHE A CA 1
ATOM 722 C C . PHE A 1 134 ? 145.462 183.672 160.224 1.00 62.69 134 PHE A C 1
ATOM 723 O O . PHE A 1 134 ? 145.474 184.838 160.640 1.00 62.69 134 PHE A O 1
ATOM 731 N N . ASN A 1 135 ? 146.588 182.974 160.051 1.00 59.32 135 ASN A N 1
ATOM 732 C CA . ASN A 1 135 ? 147.873 183.631 160.274 1.00 59.32 135 ASN A CA 1
ATOM 733 C C . ASN A 1 135 ? 148.099 184.751 159.269 1.00 59.32 135 ASN A C 1
ATOM 734 O O . ASN A 1 135 ? 148.729 185.761 159.590 1.00 59.32 135 ASN A O 1
ATOM 739 N N . GLU A 1 136 ? 147.590 184.595 158.047 1.00 69.13 136 GLU A N 1
ATOM 740 C CA . GLU A 1 136 ? 147.706 185.667 157.063 1.00 69.13 136 GLU A CA 1
ATOM 741 C C . GLU A 1 136 ? 146.888 186.881 157.489 1.00 69.13 136 GLU A C 1
ATOM 742 O O . GLU A 1 136 ? 147.376 188.016 157.465 1.00 69.13 136 GLU A O 1
ATOM 748 N N . LYS A 1 137 ? 145.640 186.656 157.908 1.00 67.54 137 LYS A N 1
ATOM 749 C CA . LYS A 1 137 ? 144.778 187.775 158.276 1.00 67.54 137 LYS A CA 1
ATOM 750 C C . LYS A 1 137 ? 145.244 188.454 159.560 1.00 67.54 137 LYS A C 1
ATOM 751 O O . LYS A 1 137 ? 144.976 189.645 159.757 1.00 67.54 137 LYS A O 1
ATOM 757 N N . GLN A 1 138 ? 145.938 187.730 160.440 1.00 64.07 138 GLN A N 1
ATOM 758 C CA . GLN A 1 138 ? 146.477 188.343 161.648 1.00 64.07 138 GLN A CA 1
ATOM 759 C C . GLN A 1 138 ? 147.883 188.899 161.466 1.00 64.07 138 GLN A C 1
ATOM 760 O O . GLN A 1 138 ? 148.331 189.696 162.298 1.00 64.07 138 GLN A O 1
ATOM 766 N N . LEU A 1 139 ? 148.587 188.501 160.406 1.00 66.08 139 LEU A N 1
ATOM 767 C CA . LEU A 1 139 ? 149.941 188.972 160.150 1.00 66.08 139 LEU A CA 1
ATOM 768 C C . LEU A 1 139 ? 149.981 190.318 159.445 1.00 66.08 139 LEU A C 1
ATOM 769 O O . LEU A 1 139 ? 151.062 190.907 159.337 1.00 66.08 139 LEU A O 1
ATOM 774 N N . LYS A 1 140 ? 148.841 190.818 158.967 1.00 69.80 140 LYS A N 1
ATOM 775 C CA . LYS A 1 140 ? 148.819 192.120 158.315 1.00 69.80 140 LYS A CA 1
ATOM 776 C C . LYS A 1 140 ? 149.112 193.254 159.288 1.00 69.80 140 LYS A C 1
ATOM 777 O O . LYS A 1 140 ? 149.377 194.378 158.850 1.00 69.80 140 LYS A O 1
ATOM 783 N N . GLU A 1 141 ? 149.072 192.984 160.591 1.00 74.09 141 GLU A N 1
ATOM 784 C CA . GLU A 1 141 ? 149.360 193.980 161.614 1.00 74.09 141 GLU A CA 1
ATOM 785 C C . GLU A 1 141 ? 150.543 193.601 162.490 1.00 74.09 141 GLU A C 1
ATOM 786 O O . GLU A 1 141 ? 151.406 194.448 162.753 1.00 74.09 141 GLU A O 1
ATOM 792 N N . LYS A 1 142 ? 150.618 192.351 162.946 1.00 64.83 142 LYS A N 1
ATOM 793 C CA . LYS A 1 142 ? 151.620 191.947 163.923 1.00 64.83 142 LYS A CA 1
ATOM 794 C C . LYS A 1 142 ? 152.285 190.649 163.484 1.00 64.83 142 LYS A C 1
ATOM 795 O O . LYS A 1 142 ? 151.924 190.046 162.471 1.00 64.83 142 LYS A O 1
ATOM 801 N N . MET A 1 143 ? 153.281 190.227 164.271 1.00 57.97 143 MET A N 1
ATOM 802 C CA . MET A 1 143 ? 154.144 189.077 164.046 1.00 57.97 143 MET A CA 1
ATOM 803 C C . MET A 1 143 ? 153.692 187.889 164.890 1.00 57.97 143 MET A C 1
ATOM 804 O O . MET A 1 143 ? 152.959 188.058 165.869 1.00 57.97 143 MET A O 1
ATOM 809 N N . PRO A 1 144 ? 154.100 186.659 164.536 1.00 54.55 144 PRO A N 1
ATOM 810 C CA . PRO A 1 144 ? 153.542 185.485 165.234 1.00 54.55 144 PRO A CA 1
ATOM 811 C C . PRO A 1 144 ? 153.864 185.425 166.717 1.00 54.55 144 PRO A C 1
ATOM 812 O O . PRO A 1 144 ? 153.143 184.750 167.463 1.00 54.55 144 PRO A O 1
ATOM 816 N N . CYS A 1 145 ? 154.924 186.096 167.175 1.00 53.59 145 CYS A N 1
ATOM 817 C CA . CYS A 1 145 ? 155.230 186.075 168.602 1.00 53.59 145 CYS A CA 1
ATOM 818 C C . CYS A 1 145 ? 154.114 186.705 169.422 1.00 53.59 145 CYS A C 1
ATOM 819 O O . CYS A 1 145 ? 153.722 186.156 170.457 1.00 53.59 145 CYS A O 1
ATOM 822 N N . GLU A 1 146 ? 153.583 187.843 168.973 1.00 56.69 146 GLU A N 1
ATOM 823 C CA . GLU A 1 146 ? 152.488 188.475 169.698 1.00 56.69 146 GLU A CA 1
ATOM 824 C C . GLU A 1 146 ? 151.209 187.655 169.603 1.00 56.69 146 GLU A C 1
ATOM 825 O O . GLU A 1 146 ? 150.415 187.634 170.550 1.00 56.69 146 GLU A O 1
ATOM 831 N N . ILE A 1 147 ? 150.993 186.969 168.480 1.00 52.75 147 ILE A N 1
ATOM 832 C CA . ILE A 1 147 ? 149.826 186.102 168.360 1.00 52.75 147 ILE A CA 1
ATOM 833 C C . ILE A 1 147 ? 149.912 184.956 169.360 1.00 52.75 147 ILE A C 1
ATOM 834 O O . ILE A 1 147 ? 148.924 184.610 170.021 1.00 52.75 147 ILE A O 1
ATOM 839 N N . GLN A 1 148 ? 151.094 184.352 169.493 1.00 51.23 148 GLN A N 1
ATOM 840 C CA . GLN A 1 148 ? 151.274 183.315 170.501 1.00 51.23 148 GLN A CA 1
ATOM 841 C C . GLN A 1 148 ? 151.177 183.881 171.913 1.00 51.23 148 GLN A C 1
ATOM 842 O O . GLN A 1 148 ? 150.713 183.188 172.823 1.00 51.23 148 GLN A O 1
ATOM 848 N N . LEU A 1 149 ? 151.599 185.132 172.117 1.00 51.12 149 LEU A N 1
ATOM 849 C CA . LEU A 1 149 ? 151.374 185.789 173.403 1.00 51.12 149 LEU A CA 1
ATOM 850 C C . LEU A 1 149 ? 149.891 185.866 173.732 1.00 51.12 149 LEU A C 1
ATOM 851 O O . LEU A 1 149 ? 149.479 185.572 174.858 1.00 51.12 149 LEU A O 1
ATOM 856 N N . GLU A 1 150 ? 149.077 186.296 172.768 1.00 55.84 150 GLU A N 1
ATOM 857 C CA . GLU A 1 150 ? 147.638 186.374 173.006 1.00 55.84 150 GLU A CA 1
ATOM 858 C C . GLU A 1 150 ? 147.048 184.991 173.254 1.00 55.84 150 GLU A C 1
ATOM 859 O O . GLU A 1 150 ? 146.164 184.826 174.105 1.00 55.84 150 GLU A O 1
ATOM 865 N N . ARG A 1 151 ? 147.526 183.986 172.517 1.00 51.46 151 ARG A N 1
ATOM 866 C CA . ARG A 1 151 ? 147.065 182.622 172.748 1.00 51.46 151 ARG A CA 1
ATOM 867 C C . ARG A 1 151 ? 147.396 182.161 174.162 1.00 51.46 151 ARG A C 1
ATOM 868 O O . ARG A 1 151 ? 146.580 181.504 174.816 1.00 51.46 151 ARG A O 1
ATOM 876 N N . MET A 1 152 ? 148.593 182.490 174.648 1.00 55.42 152 MET A N 1
ATOM 877 C CA . MET A 1 152 ? 148.943 182.183 176.032 1.00 55.42 152 MET A CA 1
ATOM 878 C C . MET A 1 152 ? 148.049 182.934 177.011 1.00 55.42 152 MET A C 1
ATOM 879 O O . MET A 1 152 ? 147.587 182.362 178.005 1.00 55.42 152 MET A O 1
ATOM 884 N N . LYS A 1 153 ? 147.795 184.216 176.744 1.00 51.92 153 LYS A N 1
ATOM 885 C CA . LYS A 1 153 ? 147.034 185.037 177.679 1.00 51.92 153 LYS A CA 1
ATOM 886 C C . LYS A 1 153 ? 145.600 184.546 177.819 1.00 51.92 153 LYS A C 1
ATOM 887 O O . LYS A 1 153 ? 145.073 184.471 178.935 1.00 51.92 153 LYS A O 1
ATOM 893 N N . LYS A 1 154 ? 144.950 184.203 176.707 1.00 56.70 154 LYS A N 1
ATOM 894 C CA . LYS A 1 154 ? 143.545 183.827 176.753 1.00 56.70 154 LYS A CA 1
ATOM 895 C C . LYS A 1 154 ? 143.298 182.328 176.644 1.00 56.70 154 LYS A C 1
ATOM 896 O O . LYS A 1 154 ? 142.166 181.892 176.882 1.00 56.70 154 LYS A O 1
ATOM 902 N N . TYR A 1 155 ? 144.308 181.529 176.299 1.00 58.56 155 TYR A N 1
ATOM 903 C CA . TYR A 1 155 ? 144.161 180.077 176.277 1.00 58.56 155 TYR A CA 1
ATOM 904 C C . TYR A 1 155 ? 145.309 179.318 176.928 1.00 58.56 155 TYR A C 1
ATOM 905 O O . TYR A 1 155 ? 145.100 178.169 177.337 1.00 58.56 155 TYR A O 1
ATOM 914 N N . GLY A 1 156 ? 146.495 179.906 177.046 1.00 55.56 156 GLY A N 1
ATOM 915 C CA . GLY A 1 156 ? 147.626 179.228 177.660 1.00 55.56 156 GLY A CA 1
ATOM 916 C C . GLY A 1 156 ? 148.184 178.055 176.882 1.00 55.56 156 GLY A C 1
ATOM 917 O O . GLY A 1 156 ? 148.565 177.045 177.485 1.00 55.56 156 GLY A O 1
ATOM 918 N N . LYS A 1 157 ? 148.249 178.164 175.556 1.00 50.55 157 LYS A N 1
ATOM 919 C CA . LYS A 1 157 ? 148.800 177.108 174.719 1.00 50.55 157 LYS A CA 1
ATOM 920 C C . LYS A 1 157 ? 149.294 177.718 173.415 1.00 50.55 157 LYS A C 1
ATOM 921 O O . LYS A 1 157 ? 148.916 178.832 173.046 1.00 50.55 157 LYS A O 1
ATOM 927 N N . TYR A 1 158 ? 150.150 176.974 172.718 1.00 47.44 158 TYR A N 1
ATOM 928 C CA . TYR A 1 158 ? 150.762 177.454 171.483 1.00 47.44 158 TYR A CA 1
ATOM 929 C C . TYR A 1 158 ? 150.578 176.508 170.307 1.00 47.44 158 TYR A C 1
ATOM 930 O O . TYR A 1 158 ? 150.404 176.972 169.179 1.00 47.44 158 TYR A O 1
ATOM 939 N N . HIS A 1 159 ? 150.612 175.198 170.543 1.00 46.50 159 HIS A N 1
ATOM 940 C CA . HIS A 1 159 ? 150.821 174.229 169.476 1.00 46.50 159 HIS A CA 1
ATOM 941 C C . HIS A 1 159 ? 149.657 174.217 168.489 1.00 46.50 159 HIS A C 1
ATOM 942 O O . HIS A 1 159 ? 148.543 174.652 168.788 1.00 46.50 159 HIS A O 1
ATOM 949 N N . GLY A 1 160 ? 149.936 173.703 167.293 1.00 44.64 160 GLY A N 1
ATOM 950 C CA . GLY A 1 160 ? 148.988 173.743 166.196 1.00 44.64 160 GLY A CA 1
ATOM 951 C C . GLY A 1 160 ? 147.829 172.774 166.304 1.00 44.64 160 GLY A C 1
ATOM 952 O O . GLY A 1 160 ? 147.594 171.972 165.396 1.00 44.64 160 GLY A O 1
ATOM 953 N N . GLU A 1 161 ? 147.095 172.839 167.415 1.00 54.85 161 GLU A N 1
ATOM 954 C CA . GLU A 1 161 ? 145.866 172.065 167.580 1.00 54.85 161 GLU A CA 1
ATOM 955 C C . GLU A 1 161 ? 144.955 172.889 168.486 1.00 54.85 161 GLU A C 1
ATOM 956 O O . GLU A 1 161 ? 145.067 172.818 169.714 1.00 54.85 161 GLU A O 1
ATOM 962 N N . PHE A 1 162 ? 144.068 173.670 167.878 1.00 57.11 162 PHE A N 1
ATOM 963 C CA . PHE A 1 162 ? 143.250 174.641 168.596 1.00 57.11 162 PHE A CA 1
ATOM 964 C C . PHE A 1 162 ? 141.799 174.574 168.140 1.00 57.11 162 PHE A C 1
ATOM 965 O O . PHE A 1 162 ? 141.187 175.584 167.786 1.00 57.11 162 PHE A O 1
ATOM 973 N N . ILE A 1 163 ? 141.239 173.364 168.116 1.00 64.49 163 ILE A N 1
ATOM 974 C CA . ILE A 1 163 ? 139.807 173.207 167.879 1.00 64.49 163 ILE A CA 1
ATOM 975 C C . ILE A 1 163 ? 139.053 174.062 168.887 1.00 64.49 163 ILE A C 1
ATOM 976 O O . ILE A 1 163 ? 139.200 173.892 170.103 1.00 64.49 163 ILE A O 1
ATOM 981 N N . ILE A 1 164 ? 138.266 175.020 168.383 1.00 68.10 164 ILE A N 1
ATOM 982 C CA . ILE A 1 164 ? 137.489 175.961 169.244 1.00 68.10 164 ILE A CA 1
ATOM 983 C C . ILE A 1 164 ? 136.019 175.906 168.814 1.00 68.10 164 ILE A C 1
ATOM 984 O O . ILE A 1 164 ? 135.626 174.854 168.271 1.00 68.10 164 ILE A O 1
ATOM 989 N N . GLU A 1 169 ? 130.769 177.441 166.062 1.00 85.01 169 GLU A N 1
ATOM 990 C CA . GLU A 1 169 ? 131.660 176.930 165.028 1.00 85.01 169 GLU A CA 1
ATOM 991 C C . GLU A 1 169 ? 133.028 176.600 165.619 1.00 85.01 169 GLU A C 1
ATOM 992 O O . GLU A 1 169 ? 133.185 176.529 166.838 1.00 85.01 169 GLU A O 1
ATOM 998 N N . LYS A 1 170 ? 134.015 176.395 164.749 1.00 80.70 170 LYS A N 1
ATOM 999 C CA . LYS A 1 170 ? 135.369 176.052 165.158 1.00 80.70 170 LYS A CA 1
ATOM 1000 C C . LYS A 1 170 ? 136.348 177.027 164.523 1.00 80.70 170 LYS A C 1
ATOM 1001 O O . LYS A 1 170 ? 136.217 177.360 163.341 1.00 80.70 170 LYS A O 1
ATOM 1007 N N . GLU A 1 171 ? 137.321 177.481 165.306 1.00 73.42 171 GLU A N 1
ATOM 1008 C CA . GLU A 1 171 ? 138.420 178.292 164.807 1.00 73.42 171 GLU A CA 1
ATOM 1009 C C . GLU A 1 171 ? 139.676 177.435 164.717 1.00 73.42 171 GLU A C 1
ATOM 1010 O O . GLU A 1 171 ? 139.779 176.379 165.346 1.00 73.42 171 GLU A O 1
ATOM 1016 N N . TYR A 1 172 ? 140.636 177.901 163.925 1.00 67.28 172 TYR A N 1
ATOM 1017 C CA . TYR A 1 172 ? 141.784 177.089 163.538 1.00 67.28 172 TYR A CA 1
ATOM 1018 C C . TYR A 1 172 ? 143.091 177.841 163.755 1.00 67.28 172 TYR A C 1
ATOM 1019 O O . TYR A 1 172 ? 143.942 177.926 162.867 1.00 67.28 172 TYR A O 1
ATOM 1028 N N . GLN A 1 173 ? 143.263 178.410 164.946 1.00 61.52 173 GLN A N 1
ATOM 1029 C CA . GLN A 1 173 ? 144.558 178.958 165.327 1.00 61.52 173 GLN A CA 1
ATOM 1030 C C . GLN A 1 173 ? 145.604 177.849 165.349 1.00 61.52 173 GLN A C 1
ATOM 1031 O O . GLN A 1 173 ? 145.320 176.719 165.755 1.00 61.52 173 GLN A O 1
ATOM 1037 N N . SER A 1 174 ? 146.817 178.166 164.898 1.00 51.56 174 SER A N 1
ATOM 1038 C CA . SER A 1 174 ? 147.859 177.156 164.776 1.00 51.56 174 SER A CA 1
ATOM 1039 C C . SER A 1 174 ? 149.229 177.812 164.903 1.00 51.56 174 SER A C 1
ATOM 1040 O O . SER A 1 174 ? 149.348 179.026 165.094 1.00 51.56 174 SER A O 1
ATOM 1043 N N . ASN A 1 175 ? 150.270 176.984 164.794 1.00 39.46 175 ASN A N 1
ATOM 1044 C CA . ASN A 1 175 ? 151.652 177.413 164.948 1.00 39.46 175 ASN A CA 1
ATOM 1045 C C . ASN A 1 175 ? 152.473 177.297 163.671 1.00 39.46 175 ASN A C 1
ATOM 1046 O O . ASN A 1 175 ? 153.632 177.723 163.664 1.00 39.46 175 ASN A O 1
ATOM 1051 N N . VAL A 1 176 ? 151.913 176.744 162.597 1.00 41.67 176 VAL A N 1
ATOM 1052 C CA . VAL A 1 176 ? 152.650 176.567 161.348 1.00 41.67 176 VAL A CA 1
ATOM 1053 C C . VAL A 1 176 ? 152.651 177.917 160.638 1.00 41.67 176 VAL A C 1
ATOM 1054 O O . VAL A 1 176 ? 151.751 178.219 159.855 1.00 41.67 176 VAL A O 1
ATOM 1058 N N . PHE A 1 177 ? 153.667 178.729 160.902 1.00 40.60 177 PHE A N 1
ATOM 1059 C CA . PHE A 1 177 ? 153.745 180.083 160.384 1.00 40.60 177 PHE A CA 1
ATOM 1060 C C . PHE A 1 177 ? 154.626 180.116 159.139 1.00 40.60 177 PHE A C 1
ATOM 1061 O O . PHE A 1 177 ? 155.032 179.077 158.610 1.00 40.60 177 PHE A O 1
ATOM 1069 N N . THR A 1 178 ? 154.914 181.323 158.664 1.00 36.51 178 THR A N 1
ATOM 1070 C CA . THR A 1 178 ? 155.723 181.528 157.474 1.00 36.51 178 THR A CA 1
ATOM 1071 C C . THR A 1 178 ? 157.068 182.137 157.848 1.00 36.51 178 THR A C 1
ATOM 1072 O O . THR A 1 178 ? 157.178 182.913 158.801 1.00 36.51 178 THR A O 1
ATOM 1076 N N . THR A 1 179 ? 158.097 181.768 157.083 1.00 34.02 179 THR A N 1
ATOM 1077 C CA . THR A 1 179 ? 159.450 182.224 157.371 1.00 34.02 179 THR A CA 1
ATOM 1078 C C . THR A 1 179 ? 159.613 183.725 157.206 1.00 34.02 179 THR A C 1
ATOM 1079 O O . THR A 1 179 ? 160.519 184.302 157.813 1.00 34.02 179 THR A O 1
ATOM 1083 N N . LYS A 1 180 ? 158.777 184.369 156.388 1.00 34.58 180 LYS A N 1
ATOM 1084 C CA . LYS A 1 180 ? 158.873 185.817 156.236 1.00 34.58 180 LYS A CA 1
ATOM 1085 C C . LYS A 1 180 ? 158.610 186.524 157.558 1.00 34.58 180 LYS A C 1
ATOM 1086 O O . LYS A 1 180 ? 159.326 187.463 157.924 1.00 34.58 180 LYS A O 1
ATOM 1092 N N . ALA A 1 181 ? 157.586 186.082 158.290 1.00 35.82 181 ALA A N 1
ATOM 1093 C CA . ALA A 1 181 ? 157.278 186.692 159.579 1.00 35.82 181 ALA A CA 1
ATOM 1094 C C . ALA A 1 181 ? 158.401 186.466 160.584 1.00 35.82 181 ALA A C 1
ATOM 1095 O O . ALA A 1 181 ? 158.772 187.385 161.325 1.00 35.82 181 ALA A O 1
ATOM 1097 N N . TYR A 1 182 ? 158.950 185.249 160.630 1.00 31.21 182 TYR A N 1
ATOM 1098 C CA . TYR A 1 182 ? 160.061 184.977 161.534 1.00 31.21 182 TYR A CA 1
ATOM 1099 C C . TYR A 1 182 ? 161.265 185.844 161.193 1.00 31.21 182 TYR A C 1
ATOM 1100 O O . TYR A 1 182 ? 161.945 186.356 162.089 1.00 31.21 182 TYR A O 1
ATOM 1109 N N . LYS A 1 183 ? 161.554 186.006 159.901 1.00 33.93 183 LYS A N 1
ATOM 1110 C CA . LYS A 1 183 ? 162.683 186.834 159.494 1.00 33.93 183 LYS A CA 1
ATOM 1111 C C . LYS A 1 183 ? 162.449 188.294 159.851 1.00 33.93 183 LYS A C 1
ATOM 1112 O O . LYS A 1 183 ? 163.381 188.992 160.264 1.00 33.93 183 LYS A O 1
ATOM 1118 N N . LYS A 1 184 ? 161.214 188.777 159.697 1.00 40.89 184 LYS A N 1
ATOM 1119 C CA . LYS A 1 184 ? 160.900 190.140 160.116 1.00 40.89 184 LYS A CA 1
ATOM 1120 C C . LYS A 1 184 ? 161.096 190.309 161.617 1.00 40.89 184 LYS A C 1
ATOM 1121 O O . LYS A 1 184 ? 161.643 191.322 162.072 1.00 40.89 184 LYS A O 1
ATOM 1127 N N . GLU A 1 185 ? 160.654 189.323 162.400 1.00 40.60 185 GLU A N 1
ATOM 1128 C CA . GLU A 1 185 ? 160.853 189.369 163.844 1.00 40.60 185 GLU A CA 1
ATOM 1129 C C . GLU A 1 185 ? 162.332 189.393 164.199 1.00 40.60 185 GLU A C 1
ATOM 1130 O O . GLU A 1 185 ? 162.758 190.157 165.074 1.00 40.60 185 GLU A O 1
ATOM 1136 N N . LEU A 1 186 ? 163.127 188.551 163.539 1.00 35.44 186 LEU A N 1
ATOM 1137 C CA . LEU A 1 186 ? 164.560 188.525 163.801 1.00 35.44 186 LEU A CA 1
ATOM 1138 C C . LEU A 1 186 ? 165.205 189.853 163.438 1.00 35.44 186 LEU A C 1
ATOM 1139 O O . LEU A 1 186 ? 166.065 190.353 164.170 1.00 35.44 186 LEU A O 1
ATOM 1144 N N . GLU A 1 187 ? 164.803 190.438 162.309 1.00 45.77 187 GLU A N 1
ATOM 1145 C CA . GLU A 1 187 ? 165.341 191.736 161.922 1.00 45.77 187 GLU A CA 1
ATOM 1146 C C . GLU A 1 187 ? 165.007 192.796 162.960 1.00 45.77 187 GLU A C 1
ATOM 1147 O O . GLU A 1 187 ? 165.875 193.586 163.352 1.00 45.77 187 GLU A O 1
ATOM 1153 N N . LYS A 1 188 ? 163.757 192.819 163.430 1.00 45.83 188 LYS A N 1
ATOM 1154 C CA . LYS A 1 188 ? 163.362 193.789 164.447 1.00 45.83 188 LYS A CA 1
ATOM 1155 C C . LYS A 1 188 ? 164.175 193.606 165.722 1.00 45.83 188 LYS A C 1
ATOM 1156 O O . LYS A 1 188 ? 164.682 194.578 166.296 1.00 45.83 188 LYS A O 1
ATOM 1162 N N . ILE A 1 189 ? 164.315 192.357 166.173 1.00 44.09 189 ILE A N 1
ATOM 1163 C CA . ILE A 1 189 ? 165.042 192.089 167.411 1.00 44.09 189 ILE A CA 1
ATOM 1164 C C . ILE A 1 189 ? 166.495 192.520 167.275 1.00 44.09 189 ILE A C 1
ATOM 1165 O O . ILE A 1 189 ? 167.049 193.191 168.155 1.00 44.09 189 ILE A O 1
ATOM 1170 N N . PHE A 1 190 ? 167.133 192.147 166.163 1.00 45.95 190 PHE A N 1
ATOM 1171 C CA . PHE A 1 190 ? 168.540 192.473 165.976 1.00 45.95 190 PHE A CA 1
ATOM 1172 C C . PHE A 1 190 ? 168.751 193.977 165.888 1.00 45.95 190 PHE A C 1
ATOM 1173 O O . PHE A 1 190 ? 169.697 194.510 166.480 1.00 45.95 190 PHE A O 1
ATOM 1181 N N . GLU A 1 191 ? 167.879 194.682 165.163 1.00 49.54 191 GLU A N 1
ATOM 1182 C CA . GLU A 1 191 ? 168.010 196.132 165.073 1.00 49.54 191 GLU A CA 1
ATOM 1183 C C . GLU A 1 191 ? 167.824 196.789 166.433 1.00 49.54 191 GLU A C 1
ATOM 1184 O O . GLU A 1 191 ? 168.568 197.710 166.789 1.00 49.54 191 GLU A O 1
ATOM 1190 N N . THR A 1 192 ? 166.840 196.329 167.211 1.00 54.62 192 THR A N 1
ATOM 1191 C CA . THR A 1 192 ? 166.616 196.914 168.530 1.00 54.62 192 THR A CA 1
ATOM 1192 C C . THR A 1 192 ? 167.814 196.692 169.444 1.00 54.62 192 THR A C 1
ATOM 1193 O O . THR A 1 192 ? 168.266 197.621 170.126 1.00 54.62 192 THR A O 1
ATOM 1197 N N . GLN A 1 193 ? 168.353 195.470 169.463 1.00 54.77 193 GLN A N 1
ATOM 1198 C CA . GLN A 1 193 ? 169.510 195.194 170.309 1.00 54.77 193 GLN A CA 1
ATOM 1199 C C . GLN A 1 193 ? 170.722 196.004 169.866 1.00 54.77 193 GLN A C 1
ATOM 1200 O O . GLN A 1 193 ? 171.453 196.546 170.703 1.00 54.77 193 GLN A O 1
ATOM 1206 N N . ARG A 1 194 ? 170.947 196.107 168.554 1.00 59.07 194 ARG A N 1
ATOM 1207 C CA . ARG A 1 194 ? 172.085 196.872 168.056 1.00 59.07 194 ARG A CA 1
ATOM 1208 C C . ARG A 1 194 ? 171.955 198.348 168.406 1.00 59.07 194 ARG A C 1
ATOM 1209 O O . ARG A 1 194 ? 172.937 198.988 168.798 1.00 59.07 194 ARG A O 1
ATOM 1217 N N . CYS A 1 195 ? 170.752 198.908 168.273 1.00 64.86 195 CYS A N 1
ATOM 1218 C CA . CYS A 1 195 ? 170.531 200.306 168.613 1.00 64.86 195 CYS A CA 1
ATOM 1219 C C . CYS A 1 195 ? 170.556 200.559 170.114 1.00 64.86 195 CYS A C 1
ATOM 1220 O O . CYS A 1 195 ? 170.792 201.698 170.529 1.00 64.86 195 CYS A O 1
ATOM 1223 N N . ASN A 1 196 ? 170.325 199.533 170.933 1.00 65.56 196 ASN A N 1
ATOM 1224 C CA . ASN A 1 196 ? 170.393 199.665 172.380 1.00 65.56 196 ASN A CA 1
ATOM 1225 C C . ASN A 1 196 ? 171.790 199.387 172.925 1.00 65.56 196 ASN A C 1
ATOM 1226 O O . ASN A 1 196 ? 171.935 199.070 174.110 1.00 65.56 196 ASN A O 1
ATOM 1231 N N . GLY A 1 197 ? 172.816 199.504 172.089 1.00 73.34 197 GLY A N 1
ATOM 1232 C CA . GLY A 1 197 ? 174.185 199.324 172.541 1.00 73.34 197 GLY A CA 1
ATOM 1233 C C . GLY A 1 197 ? 174.541 197.922 172.988 1.00 73.34 197 GLY A C 1
ATOM 1234 O O . GLY A 1 197 ? 175.183 197.755 174.032 1.00 73.34 197 GLY A O 1
ATOM 1235 N N . ASN A 1 198 ? 174.141 196.908 172.226 1.00 63.37 198 ASN A N 1
ATOM 1236 C CA . ASN A 1 198 ? 174.493 195.539 172.563 1.00 63.37 198 ASN A CA 1
ATOM 1237 C C . ASN A 1 198 ? 175.923 195.239 172.115 1.00 63.37 198 ASN A C 1
ATOM 1238 O O . ASN A 1 198 ? 176.638 196.100 171.594 1.00 63.37 198 ASN A O 1
ATOM 1243 N N . LYS A 1 199 ? 176.345 193.994 172.320 1.00 59.87 199 LYS A N 1
ATOM 1244 C CA . LYS A 1 199 ? 177.693 193.555 171.991 1.00 59.87 199 LYS A CA 1
ATOM 1245 C C . LYS A 1 199 ? 177.775 192.883 170.626 1.00 59.87 199 LYS A C 1
ATOM 1246 O O . LYS A 1 199 ? 178.874 192.545 170.179 1.00 59.87 199 LYS A O 1
ATOM 1252 N N . ILE A 1 200 ? 176.646 192.682 169.962 1.00 52.46 200 ILE A N 1
ATOM 1253 C CA . ILE A 1 200 ? 176.641 192.085 168.633 1.00 52.46 200 ILE A CA 1
ATOM 1254 C C . ILE A 1 200 ? 177.238 192.912 167.503 1.00 52.46 200 ILE A C 1
ATOM 1255 O O . ILE A 1 200 ? 176.981 194.116 167.389 1.00 52.46 200 ILE A O 1
ATOM 1260 N N . ASN A 1 201 ? 178.037 192.264 166.660 1.00 45.30 201 ASN A N 1
ATOM 1261 C CA . ASN A 1 201 ? 178.626 192.893 165.487 1.00 45.30 201 ASN A CA 1
ATOM 1262 C C . ASN A 1 201 ? 178.068 192.258 164.219 1.00 45.30 201 ASN A C 1
ATOM 1263 O O . ASN A 1 201 ? 177.692 191.083 164.212 1.00 45.30 201 ASN A O 1
ATOM 1268 N N . THR A 1 202 ? 178.047 193.049 163.138 1.00 43.35 202 THR A N 1
ATOM 1269 C CA . THR A 1 202 ? 177.314 192.670 161.929 1.00 43.35 202 THR A CA 1
ATOM 1270 C C . THR A 1 202 ? 177.738 191.308 161.399 1.00 43.35 202 THR A C 1
ATOM 1271 O O . THR A 1 202 ? 176.919 190.589 160.807 1.00 43.35 202 THR A O 1
ATOM 1275 N N . LYS A 1 203 ? 179.002 190.933 161.604 1.00 36.97 203 LYS A N 1
ATOM 1276 C CA . LYS A 1 203 ? 179.443 189.599 161.218 1.00 36.97 203 LYS A CA 1
ATOM 1277 C C . LYS A 1 203 ? 178.612 188.533 161.918 1.00 36.97 203 LYS A C 1
ATOM 1278 O O . LYS A 1 203 ? 178.221 187.536 161.298 1.00 36.97 203 LYS A O 1
ATOM 1284 N N . PHE A 1 204 ? 178.311 188.731 163.204 1.00 36.98 204 PHE A N 1
ATOM 1285 C CA . PHE A 1 204 ? 177.554 187.714 163.925 1.00 36.98 204 PHE A CA 1
ATOM 1286 C C . PHE A 1 204 ? 176.149 187.554 163.361 1.00 36.98 204 PHE A C 1
ATOM 1287 O O . PHE A 1 204 ? 175.697 186.426 163.152 1.00 36.98 204 PHE A O 1
ATOM 1295 N N . ILE A 1 205 ? 175.431 188.657 163.127 1.00 38.52 205 ILE A N 1
ATOM 1296 C CA . ILE A 1 205 ? 174.076 188.532 162.590 1.00 38.52 205 ILE A CA 1
ATOM 1297 C C . ILE A 1 205 ? 174.108 187.905 161.205 1.00 38.52 205 ILE A C 1
ATOM 1298 O O . ILE A 1 205 ? 173.298 187.028 160.887 1.00 38.52 205 ILE A O 1
ATOM 1303 N N . LYS A 1 206 ? 175.043 188.341 160.358 1.00 36.48 206 LYS A N 1
ATOM 1304 C CA . LYS A 1 206 ? 175.112 187.772 159.016 1.00 36.48 206 LYS A CA 1
ATOM 1305 C C . LYS A 1 206 ? 175.365 186.270 159.069 1.00 36.48 206 LYS A C 1
ATOM 1306 O O . LYS A 1 206 ? 174.687 185.491 158.386 1.00 36.48 206 LYS A O 1
ATOM 1312 N N . LYS A 1 207 ? 176.309 185.840 159.907 1.00 30.27 207 LYS A N 1
ATOM 1313 C CA . LYS A 1 207 ? 176.648 184.424 159.968 1.00 30.27 207 LYS A CA 1
ATOM 1314 C C . LYS A 1 207 ? 175.529 183.617 160.617 1.00 30.27 207 LYS A C 1
ATOM 1315 O O . LYS A 1 207 ? 175.272 182.470 160.228 1.00 30.27 207 LYS A O 1
ATOM 1321 N N . TYR A 1 208 ? 174.834 184.206 161.594 1.00 26.60 208 TYR A N 1
ATOM 1322 C CA . TYR A 1 208 ? 173.711 183.514 162.213 1.00 26.60 208 TYR A CA 1
ATOM 1323 C C . TYR A 1 208 ? 172.567 183.330 161.231 1.00 26.60 208 TYR A C 1
ATOM 1324 O O . TYR A 1 208 ? 171.896 182.298 161.248 1.00 26.60 208 TYR A O 1
ATOM 1333 N N . MET A 1 209 ? 172.301 184.332 160.389 1.00 35.11 209 MET A N 1
ATOM 1334 C CA . MET A 1 209 ? 171.265 184.152 159.376 1.00 35.11 209 MET A CA 1
ATOM 1335 C C . MET A 1 209 ? 171.709 183.186 158.288 1.00 35.11 209 MET A C 1
ATOM 1336 O O . MET A 1 209 ? 170.867 182.521 157.675 1.00 35.11 209 MET A O 1
ATOM 1341 N N . GLU A 1 210 ? 173.014 183.094 158.025 1.00 35.39 210 GLU A N 1
ATOM 1342 C CA . GLU A 1 210 ? 173.492 182.062 157.110 1.00 35.39 210 GLU A CA 1
ATOM 1343 C C . GLU A 1 210 ? 173.259 180.667 157.681 1.00 35.39 210 GLU A C 1
ATOM 1344 O O . GLU A 1 210 ? 172.863 179.750 156.953 1.00 35.39 210 GLU A O 1
ATOM 1350 N N . ILE A 1 211 ? 173.509 180.487 158.979 1.00 26.99 211 ILE A N 1
ATOM 1351 C CA . ILE A 1 211 ? 173.197 179.212 159.626 1.00 26.99 211 ILE A CA 1
ATOM 1352 C C . ILE A 1 211 ? 171.689 178.994 159.667 1.00 26.99 211 ILE A C 1
ATOM 1353 O O . ILE A 1 211 ? 171.201 177.866 159.534 1.00 26.99 211 ILE A O 1
ATOM 1358 N N . TYR A 1 212 ? 170.935 180.077 159.839 1.00 26.64 212 TYR A N 1
ATOM 1359 C CA . TYR A 1 212 ? 169.499 180.003 160.072 1.00 26.64 212 TYR A CA 1
ATOM 1360 C C . TYR A 1 212 ? 168.756 179.528 158.832 1.00 26.64 212 TYR A C 1
ATOM 1361 O O . TYR A 1 212 ? 167.789 178.765 158.934 1.00 26.64 212 TYR A O 1
ATOM 1370 N N . GLU A 1 213 ? 169.200 179.959 157.654 1.00 34.74 213 GLU A N 1
ATOM 1371 C CA . GLU A 1 213 ? 168.551 179.626 156.397 1.00 34.74 213 GLU A CA 1
ATOM 1372 C C . GLU A 1 213 ? 169.191 178.434 155.701 1.00 34.74 213 GLU A C 1
ATOM 1373 O O . GLU A 1 213 ? 169.132 178.346 154.471 1.00 34.74 213 GLU A O 1
ATOM 1379 N N . ARG A 1 214 ? 169.814 177.526 156.454 1.00 44.24 214 ARG A N 1
ATOM 1380 C CA . ARG A 1 214 ? 170.348 176.303 155.870 1.00 44.24 214 ARG A CA 1
ATOM 1381 C C . ARG A 1 214 ? 169.221 175.466 155.291 1.00 44.24 214 ARG A C 1
ATOM 1382 O O . ARG A 1 214 ? 168.382 174.945 156.030 1.00 44.24 214 ARG A O 1
ATOM 1390 N N . LYS A 1 215 ? 169.188 175.336 153.970 1.00 44.24 215 LYS A N 1
ATOM 1391 C CA . LYS A 1 215 ? 168.163 174.536 153.312 1.00 44.24 215 LYS A CA 1
ATOM 1392 C C . LYS A 1 215 ? 168.751 174.025 152.007 1.00 44.24 215 LYS A C 1
ATOM 1393 O O . LYS A 1 215 ? 168.816 174.768 151.025 1.00 44.24 215 LYS A O 1
ATOM 1399 N N . ARG A 1 216 ? 169.183 172.768 152.003 1.00 30.32 216 ARG A N 1
ATOM 1400 C CA . ARG A 1 216 ? 169.712 172.166 150.794 1.00 30.32 216 ARG A CA 1
ATOM 1401 C C . ARG A 1 216 ? 168.610 172.074 149.746 1.00 30.32 216 ARG A C 1
ATOM 1402 O O . ARG A 1 216 ? 167.422 172.226 150.040 1.00 30.32 216 ARG A O 1
ATOM 1410 N N . GLU A 1 217 ? 169.006 171.838 148.505 1.00 25.08 217 GLU A N 1
ATOM 1411 C CA . GLU A 1 217 ? 168.053 171.824 147.410 1.00 25.08 217 GLU A CA 1
ATOM 1412 C C . GLU A 1 217 ? 167.712 170.396 147.014 1.00 25.08 217 GLU A C 1
ATOM 1413 O O . GLU A 1 217 ? 168.556 169.500 147.070 1.00 25.08 217 GLU A O 1
ATOM 1419 N N . TYR A 1 218 ? 166.458 170.199 146.601 1.00 20.48 218 TYR A N 1
ATOM 1420 C CA . TYR A 1 218 ? 165.939 168.852 146.420 1.00 20.48 218 TYR A CA 1
ATOM 1421 C C . TYR A 1 218 ? 166.658 168.080 145.325 1.00 20.48 218 TYR A C 1
ATOM 1422 O O . TYR A 1 218 ? 166.516 166.855 145.271 1.00 20.48 218 TYR A O 1
ATOM 1431 N N . TYR A 1 219 ? 167.425 168.751 144.464 1.00 23.51 219 TYR A N 1
ATOM 1432 C CA . TYR A 1 219 ? 168.188 168.088 143.413 1.00 23.51 219 TYR A CA 1
ATOM 1433 C C . TYR A 1 219 ? 169.670 167.990 143.757 1.00 23.51 219 TYR A C 1
ATOM 1434 O O . TYR A 1 219 ? 170.516 167.941 142.863 1.00 23.51 219 TYR A O 1
ATOM 1443 N N . ILE A 1 220 ? 170.003 167.968 145.046 1.00 16.29 220 ILE A N 1
ATOM 1444 C CA . ILE A 1 220 ? 171.373 167.784 145.509 1.00 16.29 220 ILE A CA 1
ATOM 1445 C C . ILE A 1 220 ? 171.492 166.569 146.421 1.00 16.29 220 ILE A C 1
ATOM 1446 O O . ILE A 1 220 ? 172.390 165.740 146.256 1.00 16.29 220 ILE A O 1
ATOM 1451 N N . GLY A 1 221 ? 170.584 166.438 147.381 1.00 27.19 221 GLY A N 1
ATOM 1452 C CA . GLY A 1 221 ? 170.559 165.282 148.240 1.00 27.19 221 GLY A CA 1
ATOM 1453 C C . GLY A 1 221 ? 171.633 165.316 149.307 1.00 27.19 221 GLY A C 1
ATOM 1454 O O . GLY A 1 221 ? 172.243 166.354 149.578 1.00 27.19 221 GLY A O 1
ATOM 1455 N N . PRO A 1 222 ? 171.843 164.171 149.989 1.00 44.24 222 PRO A N 1
ATOM 1456 C CA . PRO A 1 222 ? 172.798 164.113 151.079 1.00 44.24 222 PRO A CA 1
ATOM 1457 C C . PRO A 1 222 ? 174.238 164.007 150.581 1.00 44.24 222 PRO A C 1
ATOM 1458 O O . PRO A 1 222 ? 174.446 164.058 149.382 1.00 44.24 222 PRO A O 1
ATOM 1462 N N . GLY A 1 223 ? 175.184 163.859 151.499 1.00 30.64 223 GLY A N 1
ATOM 1463 C CA . GLY A 1 223 ? 176.592 163.738 151.188 1.00 30.64 223 GLY A CA 1
ATOM 1464 C C . GLY A 1 223 ? 177.219 165.052 150.781 1.00 30.64 223 GLY A C 1
ATOM 1465 O O . GLY A 1 223 ? 176.534 165.931 150.254 1.00 30.64 223 GLY A O 1
ATOM 1466 N N . ASN A 1 224 ? 178.518 165.208 151.031 1.00 35.83 224 ASN A N 1
ATOM 1467 C CA . ASN A 1 224 ? 179.238 166.380 150.550 1.00 35.83 224 ASN A CA 1
ATOM 1468 C C . ASN A 1 224 ? 180.484 165.954 149.788 1.00 35.83 224 ASN A C 1
ATOM 1469 O O . ASN A 1 224 ? 180.654 164.771 149.477 1.00 35.83 224 ASN A O 1
ATOM 1474 N N . GLU A 1 225 ? 181.364 166.911 149.488 1.00 41.22 225 GLU A N 1
ATOM 1475 C CA . GLU A 1 225 ? 182.547 166.643 148.680 1.00 41.22 225 GLU A CA 1
ATOM 1476 C C . GLU A 1 225 ? 183.603 165.818 149.407 1.00 41.22 225 GLU A C 1
ATOM 1477 O O . GLU A 1 225 ? 184.708 165.665 148.877 1.00 41.22 225 GLU A O 1
ATOM 1483 N N . LYS A 1 226 ? 183.306 165.302 150.600 1.00 42.75 226 LYS A N 1
ATOM 1484 C CA . LYS A 1 226 ? 184.193 164.368 151.283 1.00 42.75 226 LYS A CA 1
ATOM 1485 C C . LYS A 1 226 ? 183.441 163.247 151.993 1.00 42.75 226 LYS A C 1
ATOM 1486 O O . LYS A 1 226 ? 184.061 162.467 152.724 1.00 42.75 226 LYS A O 1
ATOM 1492 N N . SER A 1 227 ? 182.134 163.131 151.783 1.00 36.48 227 SER A N 1
ATOM 1493 C CA . SER A 1 227 ? 181.280 162.180 152.488 1.00 36.48 227 SER A CA 1
ATOM 1494 C C . SER A 1 227 ? 180.517 161.323 151.494 1.00 36.48 227 SER A C 1
ATOM 1495 O O . SER A 1 227 ? 179.295 161.181 151.563 1.00 36.48 227 SER A O 1
ATOM 1498 N N . ARG A 1 228 ? 181.251 160.747 150.547 1.00 34.68 228 ARG A N 1
ATOM 1499 C CA . ARG A 1 228 ? 180.667 160.091 149.384 1.00 34.68 228 ARG A CA 1
ATOM 1500 C C . ARG A 1 228 ? 179.605 159.076 149.781 1.00 34.68 228 ARG A C 1
ATOM 1501 O O . ARG A 1 228 ? 179.888 158.107 150.489 1.00 34.68 228 ARG A O 1
ATOM 1509 N N . THR A 1 229 ? 178.379 159.315 149.329 1.00 22.60 229 THR A N 1
ATOM 1510 C CA . THR A 1 229 ? 177.291 158.359 149.455 1.00 22.60 229 THR A CA 1
ATOM 1511 C C . THR A 1 229 ? 176.525 158.312 148.143 1.00 22.60 229 THR A C 1
ATOM 1512 O O . THR A 1 229 ? 176.409 159.317 147.438 1.00 22.60 229 THR A O 1
ATOM 1516 N N . ASP A 1 230 ? 176.001 157.134 147.823 1.00 28.18 230 ASP A N 1
ATOM 1517 C CA . ASP A 1 230 ? 175.310 156.920 146.559 1.00 28.18 230 ASP A CA 1
ATOM 1518 C C . ASP A 1 230 ? 173.849 157.332 146.608 1.00 28.18 230 ASP A C 1
ATOM 1519 O O . ASP A 1 230 ? 173.055 156.853 145.789 1.00 28.18 230 ASP A O 1
ATOM 1524 N N . TYR A 1 231 ? 173.477 158.200 147.550 1.00 23.28 231 TYR A N 1
ATOM 1525 C CA . TYR A 1 231 ? 172.114 158.702 147.645 1.00 23.28 231 TYR A CA 1
ATOM 1526 C C . TYR A 1 231 ? 171.953 160.113 147.099 1.00 23.28 231 TYR A C 1
ATOM 1527 O O . TYR A 1 231 ? 170.820 160.536 146.850 1.00 23.28 231 TYR A O 1
ATOM 1536 N N . GLY A 1 232 ? 173.044 160.842 146.900 1.00 19.64 232 GLY A N 1
ATOM 1537 C CA . GLY A 1 232 ? 172.982 162.232 146.491 1.00 19.64 232 GLY A CA 1
ATOM 1538 C C . GLY A 1 232 ? 173.851 162.494 145.278 1.00 19.64 232 GLY A C 1
ATOM 1539 O O . GLY A 1 232 ? 174.078 161.622 144.444 1.00 19.64 232 GLY A O 1
ATOM 1540 N N . ILE A 1 233 ? 174.338 163.730 145.189 1.00 21.58 233 ILE A N 1
ATOM 1541 C CA . ILE A 1 233 ? 175.129 164.145 144.037 1.00 21.58 233 ILE A CA 1
ATOM 1542 C C . ILE A 1 233 ? 176.565 163.658 144.163 1.00 21.58 233 ILE A C 1
ATOM 1543 O O . ILE A 1 233 ? 177.108 163.031 143.248 1.00 21.58 233 ILE A O 1
ATOM 1548 N N . TYR A 1 234 ? 177.198 163.934 145.297 1.00 27.17 234 TYR A N 1
ATOM 1549 C CA . TYR A 1 234 ? 178.588 163.552 145.520 1.00 27.17 234 TYR A CA 1
ATOM 1550 C C . TYR A 1 234 ? 178.638 162.048 145.740 1.00 27.17 234 TYR A C 1
ATOM 1551 O O . TYR A 1 234 ? 178.225 161.547 146.786 1.00 27.17 234 TYR A O 1
ATOM 1560 N N . THR A 1 235 ? 179.135 161.319 144.746 1.00 31.71 235 THR A N 1
ATOM 1561 C CA . THR A 1 235 ? 179.062 159.868 144.744 1.00 31.71 235 THR A CA 1
ATOM 1562 C C . THR A 1 235 ? 180.400 159.245 145.135 1.00 31.71 235 THR A C 1
ATOM 1563 O O . THR A 1 235 ? 181.421 159.922 145.265 1.00 31.71 235 THR A O 1
ATOM 1567 N N . THR A 1 236 ? 180.378 157.925 145.325 1.00 37.03 236 THR A N 1
ATOM 1568 C CA . THR A 1 236 ? 181.551 157.167 145.741 1.00 37.03 236 THR A CA 1
ATOM 1569 C C . THR A 1 236 ? 182.290 156.510 144.584 1.00 37.03 236 THR A C 1
ATOM 1570 O O . THR A 1 236 ? 183.424 156.059 144.776 1.00 37.03 236 THR A O 1
ATOM 1574 N N . ARG A 1 237 ? 181.683 156.439 143.402 1.00 44.63 237 ARG A N 1
ATOM 1575 C CA . ARG A 1 237 ? 182.331 155.804 142.264 1.00 44.63 237 ARG A CA 1
ATOM 1576 C C . ARG A 1 237 ? 183.579 156.580 141.862 1.00 44.63 237 ARG A C 1
ATOM 1577 O O . ARG A 1 237 ? 183.600 157.813 141.885 1.00 44.63 237 ARG A O 1
ATOM 1585 N N . THR A 1 238 ? 184.625 155.846 141.498 1.00 62.74 238 THR A N 1
ATOM 1586 C CA . THR A 1 238 ? 185.916 156.425 141.164 1.00 62.74 238 THR A CA 1
ATOM 1587 C C . THR A 1 238 ? 186.230 156.188 139.695 1.00 62.74 238 THR A C 1
ATOM 1588 O O . THR A 1 238 ? 185.868 155.152 139.129 1.00 62.74 238 THR A O 1
ATOM 1592 N N . ASP A 1 239 ? 186.887 157.163 139.078 1.00 81.34 239 ASP A N 1
ATOM 1593 C CA . ASP A 1 239 ? 187.309 157.049 137.692 1.00 81.34 239 ASP A CA 1
ATOM 1594 C C . ASP A 1 239 ? 188.684 156.382 137.641 1.00 81.34 239 ASP A C 1
ATOM 1595 O O . ASP A 1 239 ? 189.173 155.839 138.635 1.00 81.34 239 ASP A O 1
ATOM 1600 N N . GLU A 1 240 ? 189.324 156.415 136.470 1.00 93.14 240 GLU A N 1
ATOM 1601 C CA . GLU A 1 240 ? 190.604 155.732 136.309 1.00 93.14 240 GLU A CA 1
ATOM 1602 C C . GLU A 1 240 ? 191.718 156.403 137.106 1.00 93.14 240 GLU A C 1
ATOM 1603 O O . GLU A 1 240 ? 192.663 155.728 137.529 1.00 93.14 240 GLU A O 1
ATOM 1609 N N . GLU A 1 241 ? 191.630 157.713 137.327 1.00 96.11 241 GLU A N 1
ATOM 1610 C CA . GLU A 1 241 ? 192.673 158.448 138.030 1.00 96.11 241 GLU A CA 1
ATOM 1611 C C . GLU A 1 241 ? 192.500 158.437 139.542 1.00 96.11 241 GLU A C 1
ATOM 1612 O O . GLU A 1 241 ? 193.369 158.952 140.253 1.00 96.11 241 GLU A O 1
ATOM 1618 N N . GLY A 1 242 ? 191.410 157.868 140.052 1.00 90.46 242 GLY A N 1
ATOM 1619 C CA . GLY A 1 242 ? 191.152 157.857 141.475 1.00 90.46 242 GLY A CA 1
ATOM 1620 C C . GLY A 1 242 ? 190.416 159.066 142.010 1.00 90.46 242 GLY A C 1
ATOM 1621 O O . GLY A 1 242 ? 190.129 159.111 143.213 1.00 90.46 242 GLY A O 1
ATOM 1622 N N . ASN A 1 243 ? 190.105 160.045 141.166 1.00 76.21 243 ASN A N 1
ATOM 1623 C CA . ASN A 1 243 ? 189.347 161.205 141.602 1.00 76.21 243 ASN A CA 1
ATOM 1624 C C . ASN A 1 243 ? 187.879 160.838 141.796 1.00 76.21 243 ASN A C 1
ATOM 1625 O O . ASN A 1 243 ? 187.370 159.869 141.227 1.00 76.21 243 ASN A O 1
ATOM 1630 N N . PHE A 1 244 ? 187.197 161.625 142.622 1.00 58.62 244 PHE A N 1
ATOM 1631 C CA . PHE A 1 244 ? 185.780 161.402 142.850 1.00 58.62 244 PHE A CA 1
ATOM 1632 C C . PHE A 1 244 ? 184.961 161.850 141.641 1.00 58.62 244 PHE A C 1
ATOM 1633 O O . PHE A 1 244 ? 185.419 162.623 140.795 1.00 58.62 244 PHE A O 1
ATOM 1641 N N . ILE A 1 245 ? 183.730 161.352 141.571 1.00 47.69 245 ILE A N 1
ATOM 1642 C CA . ILE A 1 245 ? 182.788 161.694 140.511 1.00 47.69 245 ILE A CA 1
ATOM 1643 C C . ILE A 1 245 ? 181.739 162.631 141.092 1.00 47.69 245 ILE A C 1
ATOM 1644 O O . ILE A 1 245 ? 181.203 162.377 142.177 1.00 47.69 245 ILE A O 1
ATOM 1649 N N . ASP A 1 246 ? 181.454 163.716 140.377 1.00 34.30 246 ASP A N 1
ATOM 1650 C CA . ASP A 1 246 ? 180.522 164.736 140.832 1.00 34.30 246 ASP A CA 1
ATOM 1651 C C . ASP A 1 246 ? 179.550 165.060 139.707 1.00 34.30 246 ASP A C 1
ATOM 1652 O O . ASP A 1 246 ? 179.960 165.228 138.555 1.00 34.30 246 ASP A O 1
ATOM 1657 N N . GLU A 1 247 ? 178.264 165.143 140.040 1.00 26.04 247 GLU A N 1
ATOM 1658 C CA . GLU A 1 247 ? 177.208 165.427 139.076 1.00 26.04 247 GLU A CA 1
ATOM 1659 C C . GLU A 1 247 ? 176.692 166.853 139.250 1.00 26.04 247 GLU A C 1
ATOM 1660 O O . GLU A 1 247 ? 177.176 167.628 140.077 1.00 26.04 247 GLU A O 1
ATOM 1666 N N . LYS A 1 248 ? 175.688 167.193 138.445 1.00 25.16 248 LYS A N 1
ATOM 1667 C CA . LYS A 1 248 ? 175.033 168.491 138.513 1.00 25.16 248 LYS A CA 1
ATOM 1668 C C . LYS A 1 248 ? 173.590 168.414 138.983 1.00 25.16 248 LYS A C 1
ATOM 1669 O O . LYS A 1 248 ? 173.071 169.401 139.505 1.00 25.16 248 LYS A O 1
ATOM 1675 N N . ASN A 1 249 ? 172.935 167.269 138.804 1.00 18.05 249 ASN A N 1
ATOM 1676 C CA . ASN A 1 249 ? 171.546 167.084 139.196 1.00 18.05 249 ASN A CA 1
ATOM 1677 C C . ASN A 1 249 ? 171.278 165.590 139.295 1.00 18.05 249 ASN A C 1
ATOM 1678 O O . ASN A 1 249 ? 171.753 164.808 138.469 1.00 18.05 249 ASN A O 1
ATOM 1683 N N . ILE A 1 250 ? 170.510 165.202 140.309 1.00 19.18 250 ILE A N 1
ATOM 1684 C CA . ILE A 1 250 ? 170.305 163.783 140.571 1.00 19.18 250 ILE A CA 1
ATOM 1685 C C . ILE A 1 250 ? 169.264 163.161 139.645 1.00 19.18 250 ILE A C 1
ATOM 1686 O O . ILE A 1 250 ? 169.427 162.012 139.223 1.00 19.18 250 ILE A O 1
ATOM 1691 N N . PHE A 1 251 ? 168.191 163.883 139.321 1.00 16.09 251 PHE A N 1
ATOM 1692 C CA . PHE A 1 251 ? 167.133 163.308 138.499 1.00 16.09 251 PHE A CA 1
ATOM 1693 C C . PHE A 1 251 ? 167.572 163.052 137.066 1.00 16.09 251 PHE A C 1
ATOM 1694 O O . PHE A 1 251 ? 166.909 162.278 136.366 1.00 16.09 251 PHE A O 1
ATOM 1702 N N . GLY A 1 252 ? 168.675 163.658 136.623 1.00 16.33 252 GLY A N 1
ATOM 1703 C CA . GLY A 1 252 ? 169.089 163.505 135.238 1.00 16.33 252 GLY A CA 1
ATOM 1704 C C . GLY A 1 252 ? 169.368 162.065 134.856 1.00 16.33 252 GLY A C 1
ATOM 1705 O O . GLY A 1 252 ? 168.986 161.616 133.772 1.00 16.33 252 GLY A O 1
ATOM 1706 N N . LYS A 1 253 ? 170.035 161.319 135.737 1.00 18.41 253 LYS A N 1
ATOM 1707 C CA . LYS A 1 253 ? 170.314 159.918 135.451 1.00 18.41 253 LYS A CA 1
ATOM 1708 C C . LYS A 1 253 ? 169.055 159.062 135.475 1.00 18.41 253 LYS A C 1
ATOM 1709 O O . LYS A 1 253 ? 169.083 157.932 134.978 1.00 18.41 253 LYS A O 1
ATOM 1715 N N . LEU A 1 254 ? 167.957 159.566 136.039 1.00 21.11 254 LEU A N 1
ATOM 1716 C CA . LEU A 1 254 ? 166.731 158.785 136.129 1.00 21.11 254 LEU A CA 1
ATOM 1717 C C . LEU A 1 254 ? 165.914 158.813 134.846 1.00 21.11 254 LEU A C 1
ATOM 1718 O O . LEU A 1 254 ? 164.927 158.077 134.748 1.00 21.11 254 LEU A O 1
ATOM 1723 N N . ILE A 1 255 ? 166.304 159.633 133.869 1.00 23.51 255 ILE A N 1
ATOM 1724 C CA . ILE A 1 255 ? 165.528 159.785 132.645 1.00 23.51 255 ILE A CA 1
ATOM 1725 C C . ILE A 1 255 ? 165.523 158.477 131.866 1.00 23.51 255 ILE A C 1
ATOM 1726 O O . ILE A 1 255 ? 166.544 157.785 131.766 1.00 23.51 255 ILE A O 1
ATOM 1731 N N . GLY A 1 256 ? 164.365 158.129 131.311 1.00 25.21 256 GLY A N 1
ATOM 1732 C CA . GLY A 1 256 ? 164.240 156.879 130.595 1.00 25.21 256 GLY A CA 1
ATOM 1733 C C . GLY A 1 256 ? 165.029 156.866 129.301 1.00 25.21 256 GLY A C 1
ATOM 1734 O O . GLY A 1 256 ? 165.464 157.895 128.786 1.00 25.21 256 GLY A O 1
ATOM 1735 N N . LYS A 1 257 ? 165.224 155.660 128.778 1.00 23.40 257 LYS A N 1
ATOM 1736 C CA . LYS A 1 257 ? 165.953 155.450 127.538 1.00 23.40 257 LYS A CA 1
ATOM 1737 C C . LYS A 1 257 ? 165.015 155.568 126.340 1.00 23.40 257 LYS A C 1
ATOM 1738 O O . LYS A 1 257 ? 163.790 155.536 126.468 1.00 23.40 257 LYS A O 1
ATOM 1744 N N . CYS A 1 258 ? 165.608 155.705 125.158 1.00 25.42 258 CYS A N 1
ATOM 1745 C CA . CYS A 1 258 ? 164.820 155.796 123.938 1.00 25.42 258 CYS A CA 1
ATOM 1746 C C . CYS A 1 258 ? 164.179 154.452 123.615 1.00 25.42 258 CYS A C 1
ATOM 1747 O O . CYS A 1 258 ? 164.662 153.393 124.023 1.00 25.42 258 CYS A O 1
ATOM 1750 N N . SER A 1 259 ? 163.075 154.504 122.873 1.00 34.00 259 SER A N 1
ATOM 1751 C CA . SER A 1 259 ? 162.345 153.293 122.522 1.00 34.00 259 SER A CA 1
ATOM 1752 C C . SER A 1 259 ? 162.878 152.618 121.267 1.00 34.00 259 SER A C 1
ATOM 1753 O O . SER A 1 259 ? 162.446 151.504 120.956 1.00 34.00 259 SER A O 1
ATOM 1756 N N . VAL A 1 260 ? 163.793 153.255 120.544 1.00 32.59 260 VAL A N 1
ATOM 1757 C CA . VAL A 1 260 ? 164.387 152.691 119.339 1.00 32.59 260 VAL A CA 1
ATOM 1758 C C . VAL A 1 260 ? 165.858 152.350 119.556 1.00 32.59 260 VAL A C 1
ATOM 1759 O O . VAL A 1 260 ? 166.296 151.236 119.268 1.00 32.59 260 VAL A O 1
ATOM 1763 N N . TYR A 1 261 ? 166.633 153.300 120.071 1.00 33.51 261 TYR A N 1
ATOM 1764 C CA . TYR A 1 261 ? 168.021 153.052 120.441 1.00 33.51 261 TYR A CA 1
ATOM 1765 C C . TYR A 1 261 ? 168.117 152.972 121.957 1.00 33.51 261 TYR A C 1
ATOM 1766 O O . TYR A 1 261 ? 168.045 154.011 122.631 1.00 33.51 261 TYR A O 1
ATOM 1775 N N . PRO A 1 262 ? 168.297 151.786 122.538 1.00 30.97 262 PRO A N 1
ATOM 1776 C CA . PRO A 1 262 ? 168.176 151.650 123.995 1.00 30.97 262 PRO A CA 1
ATOM 1777 C C . PRO A 1 262 ? 169.428 152.052 124.758 1.00 30.97 262 PRO A C 1
ATOM 1778 O O . PRO A 1 262 ? 169.575 151.708 125.934 1.00 30.97 262 PRO A O 1
ATOM 1782 N N . GLU A 1 263 ? 170.343 152.768 124.107 1.00 35.00 263 GLU A N 1
ATOM 1783 C CA . GLU A 1 263 ? 171.526 153.295 124.775 1.00 35.00 263 GLU A CA 1
ATOM 1784 C C . GLU A 1 263 ? 171.533 154.818 124.834 1.00 35.00 263 GLU A C 1
ATOM 1785 O O . GLU A 1 263 ? 172.575 155.410 125.140 1.00 35.00 263 GLU A O 1
ATOM 1791 N N . GLU A 1 264 ? 170.399 155.468 124.572 1.00 30.50 264 GLU A N 1
ATOM 1792 C CA . GLU A 1 264 ? 170.344 156.916 124.445 1.00 30.50 264 GLU A CA 1
ATOM 1793 C C . GLU A 1 264 ? 169.207 157.485 125.282 1.00 30.50 264 GLU A C 1
ATOM 1794 O O . GLU A 1 264 ? 168.187 156.830 125.507 1.00 30.50 264 GLU A O 1
ATOM 1800 N N . TYR A 1 265 ? 169.400 158.721 125.736 1.00 28.17 265 TYR A N 1
ATOM 1801 C CA . TYR A 1 265 ? 168.394 159.431 126.510 1.00 28.17 265 TYR A CA 1
ATOM 1802 C C . TYR A 1 265 ? 167.367 160.079 125.591 1.00 28.17 265 TYR A C 1
ATOM 1803 O O . TYR A 1 265 ? 167.689 160.559 124.501 1.00 28.17 265 TYR A O 1
ATOM 1812 N N . ARG A 1 266 ? 166.120 160.106 126.052 1.00 20.71 266 ARG A N 1
ATOM 1813 C CA . ARG A 1 266 ? 165.029 160.594 125.225 1.00 20.71 266 ARG A CA 1
ATOM 1814 C C . ARG A 1 266 ? 165.124 162.108 125.050 1.00 20.71 266 ARG A C 1
ATOM 1815 O O . ARG A 1 266 ? 165.960 162.784 125.653 1.00 20.71 266 ARG A O 1
ATOM 1823 N N . ALA A 1 267 ? 164.253 162.636 124.199 1.00 26.05 267 ALA A N 1
ATOM 1824 C CA . ALA A 1 267 ? 164.235 164.054 123.876 1.00 26.05 267 ALA A CA 1
ATOM 1825 C C . ALA A 1 267 ? 163.137 164.771 124.650 1.00 26.05 267 ALA A C 1
ATOM 1826 O O . ALA A 1 267 ? 162.172 164.162 125.112 1.00 26.05 267 ALA A O 1
ATOM 1828 N N . SER A 1 268 ? 163.299 166.085 124.782 1.00 18.93 268 SER A N 1
ATOM 1829 C CA . SER A 1 268 ? 162.310 166.931 125.437 1.00 18.93 268 SER A CA 1
ATOM 1830 C C . SER A 1 268 ? 161.322 167.448 124.404 1.00 18.93 268 SER A C 1
ATOM 1831 O O . SER A 1 268 ? 161.721 168.014 123.383 1.00 18.93 268 SER A O 1
ATOM 1834 N N . SER A 1 269 ? 160.033 167.282 124.690 1.00 23.65 269 SER A N 1
ATOM 1835 C CA . SER A 1 269 ? 158.992 167.478 123.690 1.00 23.65 269 SER A CA 1
ATOM 1836 C C . SER A 1 269 ? 158.744 168.932 123.330 1.00 23.65 269 SER A C 1
ATOM 1837 O O . SER A 1 269 ? 157.773 169.209 122.620 1.00 23.65 269 SER A O 1
ATOM 1840 N N . ALA A 1 270 ? 159.572 169.865 123.793 1.00 21.55 270 ALA A N 1
ATOM 1841 C CA . ALA A 1 270 ? 159.342 171.283 123.564 1.00 21.55 270 ALA A CA 1
ATOM 1842 C C . ALA A 1 270 ? 160.371 171.910 122.631 1.00 21.55 270 ALA A C 1
ATOM 1843 O O . ALA A 1 270 ? 160.426 173.138 122.526 1.00 21.55 270 ALA A O 1
ATOM 1845 N N . SER A 1 271 ? 161.172 171.108 121.940 1.00 28.37 271 SER A N 1
ATOM 1846 C CA . SER A 1 271 ? 162.336 171.613 121.225 1.00 28.37 271 SER A CA 1
ATOM 1847 C C . SER A 1 271 ? 161.988 171.931 119.766 1.00 28.37 271 SER A C 1
ATOM 1848 O O . SER A 1 271 ? 160.818 172.011 119.384 1.00 28.37 271 SER A O 1
ATOM 1851 N N . TYR A 1 272 ? 163.024 172.155 118.953 1.00 33.81 272 TYR A N 1
ATOM 1852 C CA . TYR A 1 272 ? 162.883 172.287 117.504 1.00 33.81 272 TYR A CA 1
ATOM 1853 C C . TYR A 1 272 ? 162.493 170.970 116.850 1.00 33.81 272 TYR A C 1
ATOM 1854 O O . TYR A 1 272 ? 161.417 170.852 116.251 1.00 33.81 272 TYR A O 1
ATOM 1863 N N . THR A 1 273 ? 163.367 169.968 116.944 1.00 32.60 273 THR A N 1
ATOM 1864 C CA . THR A 1 273 ? 163.179 168.757 116.157 1.00 32.60 273 THR A CA 1
ATOM 1865 C C . THR A 1 273 ? 161.931 167.996 116.578 1.00 32.60 273 THR A C 1
ATOM 1866 O O . THR A 1 273 ? 161.278 167.376 115.733 1.00 32.60 273 THR A O 1
ATOM 1870 N N . ALA A 1 274 ? 161.574 168.039 117.863 1.00 24.14 274 ALA A N 1
ATOM 1871 C CA . ALA A 1 274 ? 160.366 167.355 118.311 1.00 24.14 274 ALA A CA 1
ATOM 1872 C C . ALA A 1 274 ? 159.132 167.922 117.623 1.00 24.14 274 ALA A C 1
ATOM 1873 O O . ALA A 1 274 ? 158.308 167.177 117.077 1.00 24.14 274 ALA A O 1
ATOM 1875 N N . GLN A 1 275 ? 158.999 169.249 117.620 1.00 28.90 275 GLN A N 1
ATOM 1876 C CA . GLN A 1 275 ? 157.848 169.867 116.974 1.00 28.90 275 GLN A CA 1
ATOM 1877 C C . GLN A 1 275 ? 157.891 169.704 115.461 1.00 28.90 275 GLN A C 1
ATOM 1878 O O . GLN A 1 275 ? 156.841 169.530 114.836 1.00 28.90 275 GLN A O 1
ATOM 1884 N N . GLU A 1 276 ? 159.079 169.762 114.851 1.00 33.49 276 GLU A N 1
ATOM 1885 C CA . GLU A 1 276 ? 159.175 169.483 113.420 1.00 33.49 276 GLU A CA 1
ATOM 1886 C C . GLU A 1 276 ? 158.638 168.095 113.103 1.00 33.49 276 GLU A C 1
ATOM 1887 O O . GLU A 1 276 ? 157.807 167.926 112.202 1.00 33.49 276 GLU A O 1
ATOM 1893 N N . PHE A 1 277 ? 159.091 167.090 113.853 1.00 33.84 277 PHE A N 1
ATOM 1894 C CA . PHE A 1 277 ? 158.650 165.719 113.627 1.00 33.84 277 PHE A CA 1
ATOM 1895 C C . PHE A 1 277 ? 157.146 165.589 113.817 1.00 33.84 277 PHE A C 1
ATOM 1896 O O . PHE A 1 277 ? 156.460 164.943 113.012 1.00 33.84 277 PHE A O 1
ATOM 1904 N N . ASN A 1 278 ? 156.611 166.203 114.873 1.00 36.11 278 ASN A N 1
ATOM 1905 C CA . ASN A 1 278 ? 155.197 166.019 115.178 1.00 36.11 278 ASN A CA 1
ATOM 1906 C C . ASN A 1 278 ? 154.304 166.741 114.171 1.00 36.11 278 ASN A C 1
ATOM 1907 O O . ASN A 1 278 ? 153.265 166.208 113.765 1.00 36.11 278 ASN A O 1
ATOM 1912 N N . LEU A 1 279 ? 154.750 167.909 113.698 1.00 37.28 279 LEU A N 1
ATOM 1913 C CA . LEU A 1 279 ? 153.990 168.679 112.679 1.00 37.28 279 LEU A CA 1
ATOM 1914 C C . LEU A 1 279 ? 154.095 167.954 111.335 1.00 37.28 279 LEU A C 1
ATOM 1915 O O . LEU A 1 279 ? 153.156 168.099 110.546 1.00 37.28 279 LEU A O 1
ATOM 1920 N N . LEU A 1 280 ? 155.196 167.246 111.055 1.00 40.11 280 LEU A N 1
ATOM 1921 C CA . LEU A 1 280 ? 155.296 166.445 109.844 1.00 40.11 280 LEU A CA 1
ATOM 1922 C C . LEU A 1 280 ? 154.351 165.257 109.908 1.00 40.11 280 LEU A C 1
ATOM 1923 O O . LEU A 1 280 ? 153.658 164.951 108.931 1.00 40.11 280 LEU A O 1
ATOM 1928 N N . ASN A 1 281 ? 154.286 164.596 111.065 1.00 42.43 281 ASN A N 1
ATOM 1929 C CA . ASN A 1 281 ? 153.367 163.472 111.212 1.00 42.43 281 ASN A CA 1
ATOM 1930 C C . ASN A 1 281 ? 151.913 163.919 111.094 1.00 42.43 281 ASN A C 1
ATOM 1931 O O . ASN A 1 281 ? 151.097 163.226 110.475 1.00 42.43 281 ASN A O 1
ATOM 1936 N N . ASP A 1 282 ? 151.564 165.066 111.686 1.00 44.26 282 ASP A N 1
ATOM 1937 C CA . ASP A 1 282 ? 150.176 165.525 111.648 1.00 44.26 282 ASP A CA 1
ATOM 1938 C C . ASP A 1 282 ? 149.748 165.911 110.237 1.00 44.26 282 ASP A C 1
ATOM 1939 O O . ASP A 1 282 ? 148.707 165.456 109.750 1.00 44.26 282 ASP A O 1
ATOM 1944 N N . LEU A 1 283 ? 150.531 166.756 109.566 1.00 45.03 283 LEU A N 1
ATOM 1945 C CA . LEU A 1 283 ? 150.129 167.220 108.242 1.00 45.03 283 LEU A CA 1
ATOM 1946 C C . LEU A 1 283 ? 150.303 166.131 107.194 1.00 45.03 283 LEU A C 1
ATOM 1947 O O . LEU A 1 283 ? 149.672 166.187 106.133 1.00 45.03 283 LEU A O 1
ATOM 1952 N N . ASN A 1 284 ? 151.150 165.139 107.470 1.00 51.06 284 ASN A N 1
ATOM 1953 C CA . ASN A 1 284 ? 151.356 164.061 106.514 1.00 51.06 284 ASN A CA 1
ATOM 1954 C C . ASN A 1 284 ? 150.162 163.115 106.478 1.00 51.06 284 ASN A C 1
ATOM 1955 O O . ASN A 1 284 ? 149.815 162.585 105.416 1.00 51.06 284 ASN A O 1
ATOM 1960 N N . ASN A 1 285 ? 149.521 162.890 107.625 1.00 59.73 285 ASN A N 1
ATOM 1961 C CA . ASN A 1 285 ? 148.366 162.002 107.680 1.00 59.73 285 ASN A CA 1
ATOM 1962 C C . ASN A 1 285 ? 147.124 162.591 107.027 1.00 59.73 285 ASN A C 1
ATOM 1963 O O . ASN A 1 285 ? 146.271 161.825 106.565 1.00 59.73 285 ASN A O 1
ATOM 1968 N N . LEU A 1 286 ? 146.998 163.913 106.976 1.00 66.52 286 LEU A N 1
ATOM 1969 C CA . LEU A 1 286 ? 145.781 164.537 106.479 1.00 66.52 286 LEU A CA 1
ATOM 1970 C C . LEU A 1 286 ? 145.597 164.263 104.993 1.00 66.52 286 LEU A C 1
ATOM 1971 O O . LEU A 1 286 ? 146.545 164.342 104.208 1.00 66.52 286 LEU A O 1
ATOM 1976 N N . LYS A 1 287 ? 144.365 163.936 104.616 1.00 80.66 287 LYS A N 1
ATOM 1977 C CA . LYS A 1 287 ? 143.978 163.747 103.225 1.00 80.66 287 LYS A CA 1
ATOM 1978 C C . LYS A 1 287 ? 142.910 164.771 102.879 1.00 80.66 287 LYS A C 1
ATOM 1979 O O . LYS A 1 287 ? 141.930 164.924 103.616 1.00 80.66 287 LYS A O 1
ATOM 1985 N N . ILE A 1 288 ? 143.100 165.472 101.765 1.00 86.23 288 ILE A N 1
ATOM 1986 C CA . ILE A 1 288 ? 142.215 166.555 101.362 1.00 86.23 288 ILE A CA 1
ATOM 1987 C C . ILE A 1 288 ? 141.801 166.341 99.913 1.00 86.23 288 ILE A C 1
ATOM 1988 O O . ILE A 1 288 ? 142.654 166.131 99.042 1.00 86.23 288 ILE A O 1
ATOM 1993 N N . ASN A 1 289 ? 140.491 166.379 99.664 1.00 91.36 289 ASN A N 1
ATOM 1994 C CA . ASN A 1 289 ? 139.934 166.317 98.314 1.00 91.36 289 ASN A CA 1
ATOM 1995 C C . ASN A 1 289 ? 140.400 165.061 97.582 1.00 91.36 289 ASN A C 1
ATOM 1996 O O . ASN A 1 289 ? 140.623 165.067 96.370 1.00 91.36 289 ASN A O 1
ATOM 2001 N N . ASN A 1 290 ? 140.553 163.973 98.338 1.00 86.47 290 ASN A N 1
ATOM 2002 C CA . ASN A 1 290 ? 141.046 162.689 97.843 1.00 86.47 290 ASN A CA 1
ATOM 2003 C C . ASN A 1 290 ? 142.438 162.801 97.232 1.00 86.47 290 ASN A C 1
ATOM 2004 O O . ASN A 1 290 ? 142.822 161.975 96.398 1.00 86.47 290 ASN A O 1
ATOM 2009 N N . GLU A 1 291 ? 143.206 163.809 97.637 1.00 81.37 291 GLU A N 1
ATOM 2010 C CA . GLU A 1 291 ? 144.566 164.010 97.162 1.00 81.37 291 GLU A CA 1
ATOM 2011 C C . GLU A 1 291 ? 145.502 164.142 98.353 1.00 81.37 291 GLU A C 1
ATOM 2012 O O . GLU A 1 291 ? 145.185 164.828 99.329 1.00 81.37 291 GLU A O 1
ATOM 2018 N N . LYS A 1 292 ? 146.654 163.486 98.265 1.00 69.28 292 LYS A N 1
ATOM 2019 C CA . LYS A 1 292 ? 147.655 163.516 99.321 1.00 69.28 292 LYS A CA 1
ATOM 2020 C C . LYS A 1 292 ? 148.613 164.676 99.089 1.00 69.28 292 LYS A C 1
ATOM 2021 O O . LYS A 1 292 ? 148.995 164.962 97.950 1.00 69.28 292 LYS A O 1
ATOM 2027 N N . LEU A 1 293 ? 148.991 165.348 100.175 1.00 64.58 293 LEU A N 1
ATOM 2028 C CA . LEU A 1 293 ? 149.864 166.508 100.065 1.00 64.58 293 LEU A CA 1
ATOM 2029 C C . LEU A 1 293 ? 151.230 166.099 99.532 1.00 64.58 293 LEU A C 1
ATOM 2030 O O . LEU A 1 293 ? 151.819 165.112 99.982 1.00 64.58 293 LEU A O 1
ATOM 2035 N N . THR A 1 294 ? 151.728 166.863 98.566 1.00 65.62 294 THR A N 1
ATOM 2036 C CA . THR A 1 294 ? 152.985 166.545 97.913 1.00 65.62 294 THR A CA 1
ATOM 2037 C C . THR A 1 294 ? 154.153 167.139 98.701 1.00 65.62 294 THR A C 1
ATOM 2038 O O . THR A 1 294 ? 153.973 167.957 99.606 1.00 65.62 294 THR A O 1
ATOM 2042 N N . GLU A 1 295 ? 155.365 166.704 98.346 1.00 63.01 295 GLU A N 1
ATOM 2043 C CA . GLU A 1 295 ? 156.557 167.143 99.065 1.00 63.01 295 GLU A CA 1
ATOM 2044 C C . GLU A 1 295 ? 156.728 168.654 98.983 1.00 63.01 295 GLU A C 1
ATOM 2045 O O . GLU A 1 295 ? 157.041 169.305 99.987 1.00 63.01 295 GLU A O 1
ATOM 2051 N N . PHE A 1 296 ? 156.468 169.226 97.814 1.00 65.12 296 PHE A N 1
ATOM 2052 C CA . PHE A 1 296 ? 156.530 170.678 97.674 1.00 65.12 296 PHE A CA 1
ATOM 2053 C C . PHE A 1 296 ? 155.441 171.269 98.549 1.00 65.12 296 PHE A C 1
ATOM 2054 O O . PHE A 1 296 ? 155.670 172.262 99.234 1.00 65.12 296 PHE A O 1
ATOM 2062 N N . GLN A 1 297 ? 154.257 170.661 98.528 1.00 62.39 297 GLN A N 1
ATOM 2063 C CA . GLN A 1 297 ? 153.165 171.121 99.376 1.00 62.39 297 GLN A CA 1
ATOM 2064 C C . GLN A 1 297 ? 153.532 171.020 100.850 1.00 62.39 297 GLN A C 1
ATOM 2065 O O . GLN A 1 297 ? 153.211 171.918 101.636 1.00 62.39 297 GLN A O 1
ATOM 2071 N N . LYS A 1 298 ? 154.202 169.934 101.247 1.00 58.03 298 LYS A N 1
ATOM 2072 C CA . LYS A 1 298 ? 154.612 169.787 102.642 1.00 58.03 298 LYS A CA 1
ATOM 2073 C C . LYS A 1 298 ? 155.588 170.885 103.047 1.00 58.03 298 LYS A C 1
ATOM 2074 O O . LYS A 1 298 ? 155.449 171.496 104.114 1.00 58.03 298 LYS A O 1
ATOM 2080 N N . LYS A 1 299 ? 156.585 171.153 102.203 1.00 56.38 299 LYS A N 1
ATOM 2081 C CA . LYS A 1 299 ? 157.541 172.207 102.522 1.00 56.38 299 LYS A CA 1
ATOM 2082 C C . LYS A 1 299 ? 156.853 173.563 102.611 1.00 56.38 299 LYS A C 1
ATOM 2083 O O . LYS A 1 299 ? 157.100 174.331 103.550 1.00 56.38 299 LYS A O 1
ATOM 2089 N N . GLU A 1 300 ? 155.971 173.868 101.655 1.00 56.64 300 GLU A N 1
ATOM 2090 C CA . GLU A 1 300 ? 155.283 175.155 101.683 1.00 56.64 300 GLU A CA 1
ATOM 2091 C C . GLU A 1 300 ? 154.406 175.291 102.921 1.00 56.64 300 GLU A C 1
ATOM 2092 O O . GLU A 1 300 ? 154.382 176.353 103.556 1.00 56.64 300 GLU A O 1
ATOM 2098 N N . ILE A 1 301 ? 153.674 174.234 103.280 1.00 51.31 301 ILE A N 1
ATOM 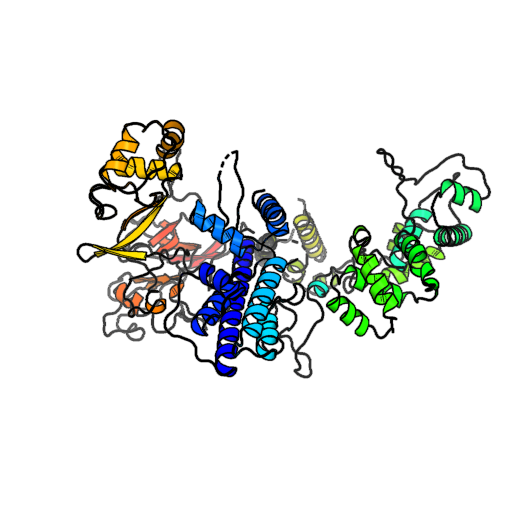2099 C CA . ILE A 1 301 ? 152.770 174.338 104.418 1.00 51.31 301 ILE A CA 1
ATOM 2100 C C . ILE A 1 301 ? 153.560 174.479 105.710 1.00 51.31 301 ILE A C 1
ATOM 2101 O O . ILE A 1 301 ? 153.169 175.237 106.604 1.00 51.31 301 ILE A O 1
ATOM 2106 N N . VAL A 1 302 ? 154.696 173.783 105.825 1.00 44.20 302 VAL A N 1
ATOM 2107 C CA . VAL A 1 302 ? 155.529 173.953 107.012 1.00 44.20 302 VAL A CA 1
ATOM 2108 C C . VAL A 1 302 ? 156.049 175.381 107.092 1.00 44.20 302 VAL A C 1
ATOM 2109 O O . VAL A 1 302 ? 156.026 176.006 108.160 1.00 44.20 302 VAL A O 1
ATOM 2113 N N . GLU A 1 303 ? 156.520 175.922 105.968 1.00 45.87 303 GLU A N 1
ATOM 2114 C CA . GLU A 1 303 ? 157.032 177.288 105.981 1.00 45.87 303 GLU A CA 1
ATOM 2115 C C . GLU A 1 303 ? 155.947 178.277 106.391 1.00 45.87 303 GLU A C 1
ATOM 2116 O O . GLU A 1 303 ? 156.190 179.173 107.209 1.00 45.87 303 GLU A O 1
ATOM 2122 N N . ILE A 1 304 ? 154.736 178.116 105.854 1.00 47.62 304 ILE A N 1
ATOM 2123 C CA . ILE A 1 304 ? 153.656 179.049 106.166 1.00 47.62 304 ILE A CA 1
ATOM 2124 C C . ILE A 1 304 ? 153.256 178.936 107.633 1.00 47.62 304 ILE A C 1
ATOM 2125 O O . ILE A 1 304 ? 153.075 179.946 108.324 1.00 47.62 304 ILE A O 1
ATOM 2130 N N . ILE A 1 305 ? 153.112 177.704 108.134 1.00 43.27 305 ILE A N 1
ATOM 2131 C CA . ILE A 1 305 ? 152.641 177.514 109.503 1.00 43.27 305 ILE A CA 1
ATOM 2132 C C . ILE A 1 305 ? 153.684 177.998 110.503 1.00 43.27 305 ILE A C 1
ATOM 2133 O O . ILE A 1 305 ? 153.340 178.543 111.558 1.00 43.27 305 ILE A O 1
ATOM 2138 N N . LYS A 1 306 ? 154.971 177.809 110.198 1.00 34.64 306 LYS A N 1
ATOM 2139 C CA . LYS A 1 306 ? 156.009 178.419 111.020 1.00 34.64 306 LYS A CA 1
ATOM 2140 C C . LYS A 1 306 ? 155.925 179.936 110.956 1.00 34.64 306 LYS A C 1
ATOM 2141 O O . LYS A 1 306 ? 156.081 180.619 111.975 1.00 34.64 306 LYS A O 1
ATOM 2147 N N . ASP A 1 307 ? 155.666 180.481 109.770 1.00 41.44 307 ASP A N 1
ATOM 2148 C CA . ASP A 1 307 ? 155.601 181.923 109.586 1.00 41.44 307 ASP A CA 1
ATOM 2149 C C . ASP A 1 307 ? 154.250 182.515 109.969 1.00 41.44 307 ASP A C 1
ATOM 2150 O O . ASP A 1 307 ? 154.081 183.735 109.879 1.00 41.44 307 ASP A O 1
ATOM 2155 N N . ALA A 1 308 ? 153.292 181.695 110.390 1.00 45.33 308 ALA A N 1
ATOM 2156 C CA . ALA A 1 308 ? 151.975 182.168 110.785 1.00 45.33 308 ALA A CA 1
ATOM 2157 C C . ALA A 1 308 ? 151.926 182.432 112.286 1.00 45.33 308 ALA A C 1
ATOM 2158 O O . ALA A 1 308 ? 152.692 181.855 113.062 1.00 45.33 308 ALA A O 1
ATOM 2160 N N . SER A 1 309 ? 151.014 183.318 112.688 1.00 50.64 309 SER A N 1
ATOM 2161 C CA . SER A 1 309 ? 150.826 183.655 114.094 1.00 50.64 309 SER A CA 1
ATOM 2162 C C . SER A 1 309 ? 149.649 182.933 114.729 1.00 50.64 309 SER A C 1
ATOM 2163 O O . SER A 1 309 ? 149.735 182.536 115.895 1.00 50.64 309 SER A O 1
ATOM 2166 N 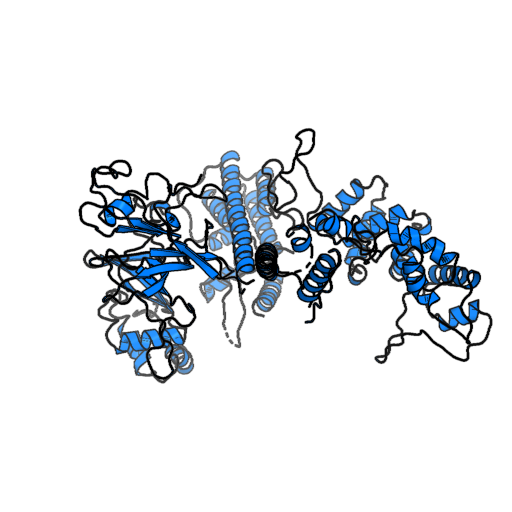N . SER A 1 310 ? 148.554 182.761 113.995 1.00 58.09 310 SER A N 1
ATOM 2167 C CA . SER A 1 310 ? 147.420 181.961 114.433 1.00 58.09 310 SER A CA 1
ATOM 2168 C C . SER A 1 310 ? 147.080 180.974 113.328 1.00 58.09 310 SER A C 1
ATOM 2169 O O . SER A 1 310 ? 147.145 181.315 112.144 1.00 58.09 310 SER A O 1
ATOM 2172 N N . VAL A 1 311 ? 146.723 179.753 113.711 1.00 62.51 311 VAL A N 1
ATOM 2173 C CA . VAL A 1 311 ? 146.608 178.650 112.765 1.00 62.51 311 VAL A CA 1
ATOM 2174 C C . VAL A 1 311 ? 145.138 178.363 112.490 1.00 62.51 311 VAL A C 1
ATOM 2175 O O . VAL A 1 311 ? 144.354 178.122 113.416 1.00 62.51 311 VAL A O 1
ATOM 2179 N N . ASN A 1 312 ? 144.761 178.387 111.208 1.00 75.60 312 ASN A N 1
ATOM 2180 C CA . ASN A 1 312 ? 143.455 177.911 110.741 1.00 75.60 312 ASN A CA 1
ATOM 2181 C C . ASN A 1 312 ? 143.718 177.125 109.459 1.00 75.60 312 ASN A C 1
ATOM 2182 O O . ASN A 1 312 ? 143.580 177.660 108.357 1.00 75.60 312 ASN A O 1
ATOM 2187 N N . MET A 1 313 ? 144.093 175.848 109.604 1.00 73.23 313 MET A N 1
ATOM 2188 C CA . MET A 1 313 ? 144.598 175.103 108.452 1.00 73.23 313 MET A CA 1
ATOM 2189 C C . MET A 1 313 ? 143.554 174.808 107.393 1.00 73.23 313 MET A C 1
ATOM 2190 O O . MET A 1 313 ? 143.927 174.373 106.304 1.00 73.23 313 MET A O 1
ATOM 2195 N N . ARG A 1 314 ? 142.265 174.992 107.665 1.00 83.12 314 ARG A N 1
ATOM 2196 C CA . ARG A 1 314 ? 141.321 174.980 106.553 1.00 83.12 314 ARG A CA 1
ATOM 2197 C C . ARG A 1 314 ? 141.668 176.085 105.564 1.00 83.12 314 ARG A C 1
ATOM 2198 O O . ARG A 1 314 ? 141.865 175.832 104.367 1.00 83.12 314 ARG A O 1
ATOM 2206 N N . LYS A 1 315 ? 141.812 177.312 106.067 1.00 78.51 315 LYS A N 1
ATOM 2207 C CA . LYS A 1 315 ? 142.144 178.445 105.211 1.00 78.51 315 LYS A CA 1
ATOM 2208 C C . LYS A 1 315 ? 143.534 178.301 104.603 1.00 78.51 315 LYS A C 1
ATOM 2209 O O . LYS A 1 315 ? 143.716 178.495 103.392 1.00 78.51 315 LYS A O 1
ATOM 2215 N N . ILE A 1 316 ? 144.523 177.948 105.426 1.00 74.55 316 ILE A N 1
ATOM 2216 C CA . ILE A 1 316 ? 145.891 177.824 104.934 1.00 74.55 316 ILE A CA 1
ATOM 2217 C C . ILE A 1 316 ? 145.985 176.709 103.902 1.00 74.55 316 ILE A C 1
ATOM 2218 O O . ILE A 1 316 ? 146.697 176.829 102.896 1.00 74.55 316 ILE A O 1
ATOM 2223 N N . ILE A 1 317 ? 145.269 175.608 104.132 1.00 76.77 317 ILE A N 1
ATOM 2224 C CA . ILE A 1 317 ? 145.337 174.481 103.215 1.00 76.77 317 ILE A CA 1
ATOM 2225 C C . ILE A 1 317 ? 144.648 174.820 101.899 1.00 76.77 317 ILE A C 1
ATOM 2226 O O . ILE A 1 317 ? 145.123 174.429 100.826 1.00 76.77 317 ILE A O 1
ATOM 2231 N N . LYS A 1 318 ? 143.541 175.574 101.938 1.00 79.02 318 LYS A N 1
ATOM 2232 C CA . LYS A 1 318 ? 142.933 175.914 100.658 1.00 79.02 318 LYS A CA 1
ATOM 2233 C C . LYS A 1 318 ? 143.811 176.912 99.921 1.00 79.02 318 LYS A C 1
ATOM 2234 O O . LYS A 1 318 ? 143.812 176.946 98.685 1.00 79.02 318 LYS A O 1
ATOM 2240 N N . LYS A 1 319 ? 144.565 177.728 100.665 1.00 77.51 319 LYS A N 1
ATOM 2241 C CA . LYS A 1 319 ? 145.480 178.671 100.033 1.00 77.51 319 LYS A CA 1
ATOM 2242 C C . LYS A 1 319 ? 146.634 177.946 99.354 1.00 77.51 319 LYS A C 1
ATOM 2243 O O . LYS A 1 319 ? 147.021 178.291 98.232 1.00 77.51 319 LYS A O 1
ATOM 2249 N N . VAL A 1 320 ? 147.212 176.946 100.024 1.00 77.96 320 VAL A N 1
ATOM 2250 C CA . VAL A 1 320 ? 148.362 176.256 99.444 1.00 77.96 320 VAL A CA 1
ATOM 2251 C C . VAL A 1 320 ? 147.929 175.350 98.294 1.00 77.96 320 VAL A C 1
ATOM 2252 O O . VAL A 1 320 ? 148.620 175.251 97.274 1.00 77.96 320 VAL A O 1
ATOM 2256 N N . ILE A 1 321 ? 146.784 174.676 98.434 1.00 84.68 321 ILE A N 1
ATOM 2257 C CA . ILE A 1 321 ? 146.327 173.780 97.375 1.00 84.68 321 ILE A CA 1
ATOM 2258 C C . ILE A 1 321 ? 145.850 174.564 96.157 1.00 84.68 321 ILE A C 1
ATOM 2259 O O . ILE A 1 321 ? 145.970 174.088 95.021 1.00 84.68 321 ILE A O 1
ATOM 2264 N N . ASP A 1 322 ? 145.312 175.769 96.365 1.00 87.16 322 ASP A N 1
ATOM 2265 C CA . ASP A 1 322 ? 144.691 176.585 95.320 1.00 87.16 322 ASP A CA 1
ATOM 2266 C C . ASP A 1 322 ? 143.453 175.918 94.726 1.00 87.16 322 ASP A C 1
ATOM 2267 O O . ASP A 1 322 ? 143.066 176.220 93.593 1.00 87.16 322 ASP A O 1
ATOM 2272 N N . GLU A 1 323 ? 142.821 175.016 95.472 1.00 92.50 323 GLU A N 1
ATOM 2273 C CA . GLU A 1 323 ? 141.642 174.299 95.009 1.00 92.50 323 GLU A CA 1
ATOM 2274 C C . GLU A 1 323 ? 140.588 174.307 96.107 1.00 92.50 323 GLU A C 1
ATOM 2275 O O . GLU A 1 323 ? 140.918 174.374 97.294 1.00 92.50 323 GLU A O 1
ATOM 2281 N N . ASP A 1 324 ? 139.310 174.279 95.728 1.00 95.96 324 ASP A N 1
ATOM 2282 C CA . ASP A 1 324 ? 138.198 174.276 96.713 1.00 95.96 324 ASP A CA 1
ATOM 2283 C C . ASP A 1 324 ? 138.343 173.044 97.607 1.00 95.96 324 ASP A C 1
ATOM 2284 O O . ASP A 1 324 ? 139.207 172.202 97.306 1.00 95.96 324 ASP A O 1
ATOM 2289 N N . ILE A 1 325 ? 137.551 172.941 98.673 1.00 96.29 325 ILE A N 1
ATOM 2290 C CA . ILE A 1 325 ? 137.558 171.728 99.542 1.00 96.29 325 ILE A CA 1
ATOM 2291 C C . ILE A 1 325 ? 136.131 171.195 99.683 1.00 96.29 325 ILE A C 1
ATOM 2292 O O . ILE A 1 325 ? 135.258 171.972 100.114 1.00 96.29 325 ILE A O 1
ATOM 2297 N N . GLU A 1 326 ? 135.907 169.933 99.315 1.00 100.96 326 GLU A N 1
ATOM 2298 C CA . GLU A 1 326 ? 134.609 169.281 99.403 1.00 100.96 326 GLU A CA 1
ATOM 2299 C C . GLU A 1 326 ? 134.498 168.264 100.530 1.00 100.96 326 GLU A C 1
ATOM 2300 O O . GLU A 1 326 ? 133.383 168.025 101.006 1.00 100.96 326 GLU A O 1
ATOM 2306 N N . GLN A 1 327 ? 135.602 167.663 100.968 1.00 98.80 327 GLN A N 1
ATOM 2307 C CA . GLN A 1 327 ? 135.554 166.684 102.044 1.00 98.80 327 GLN A CA 1
ATOM 2308 C C . GLN A 1 327 ? 136.793 166.834 102.913 1.00 98.80 327 GLN A C 1
ATOM 2309 O O . GLN A 1 327 ? 137.809 167.385 102.482 1.00 98.80 327 GLN A O 1
ATOM 2315 N N . TYR A 1 328 ? 136.723 166.337 104.148 1.00 96.29 328 TYR A N 1
ATOM 2316 C CA . TYR A 1 328 ? 137.848 166.418 105.111 1.00 96.29 328 TYR A CA 1
ATOM 2317 C C . TYR A 1 328 ? 138.056 165.081 105.799 1.00 96.29 328 TYR A C 1
ATOM 2318 O O . TYR A 1 328 ? 137.066 164.461 106.203 1.00 96.29 328 TYR A O 1
ATOM 2327 N N . SER A 1 329 ? 139.296 164.668 105.945 1.00 89.36 329 SER A N 1
ATOM 2328 C CA . SER A 1 329 ? 139.672 163.435 106.615 1.00 89.36 329 SER A CA 1
ATOM 2329 C C . SER A 1 329 ? 140.978 163.671 107.357 1.00 89.36 329 SER A C 1
ATOM 2330 O O . SER A 1 329 ? 141.797 164.500 106.952 1.00 89.36 329 SER A O 1
ATOM 2333 N N . GLY A 1 330 ? 141.163 162.935 108.450 1.00 87.43 330 GLY A N 1
ATOM 2334 C CA . GLY A 1 330 ? 142.312 163.135 109.307 1.00 87.43 330 GLY A CA 1
ATOM 2335 C C . GLY A 1 330 ? 142.179 164.270 110.296 1.00 87.43 330 GLY A C 1
ATOM 2336 O O . GLY A 1 330 ? 143.130 164.538 111.038 1.00 87.43 330 GLY A O 1
ATOM 2337 N N . ALA A 1 331 ? 141.034 164.946 110.329 1.00 87.22 331 ALA A N 1
ATOM 2338 C CA . ALA A 1 331 ? 140.786 166.035 111.264 1.00 87.22 331 ALA A CA 1
ATOM 2339 C C . ALA A 1 331 ? 140.290 165.458 112.582 1.00 87.22 331 ALA A C 1
ATOM 2340 O O . ALA A 1 331 ? 139.343 164.665 112.600 1.00 87.22 331 ALA A O 1
ATOM 2342 N N . ARG A 1 332 ? 140.923 165.863 113.679 1.00 91.85 332 ARG A N 1
ATOM 2343 C CA . ARG A 1 332 ? 140.673 165.288 114.995 1.00 91.85 332 ARG A CA 1
ATOM 2344 C C . ARG A 1 332 ? 139.825 166.208 115.870 1.00 91.85 332 ARG A C 1
ATOM 2345 O O . ARG A 1 332 ? 140.085 166.361 117.064 1.00 91.85 332 ARG A O 1
ATOM 2353 N N . ILE A 1 333 ? 138.817 166.847 115.269 1.00 93.57 333 ILE A N 1
ATOM 2354 C CA . ILE A 1 333 ? 137.837 167.610 116.035 1.00 93.57 333 ILE A CA 1
ATOM 2355 C C . ILE A 1 333 ? 137.315 166.789 117.202 1.00 93.57 333 ILE A C 1
ATOM 2356 O O . ILE A 1 333 ? 136.876 165.645 117.039 1.00 93.57 333 ILE A O 1
ATOM 2361 N N . ASP A 1 334 ? 137.392 167.368 118.395 1.00 92.82 334 ASP A N 1
ATOM 2362 C CA . ASP A 1 334 ? 136.830 166.726 119.573 1.00 92.82 334 ASP A CA 1
ATOM 2363 C C . ASP A 1 334 ? 135.312 166.761 119.519 1.00 92.82 334 ASP A C 1
ATOM 2364 O O . ASP A 1 334 ? 134.709 167.746 119.084 1.00 92.82 334 ASP A O 1
ATOM 2369 N N . LYS A 1 335 ? 134.692 165.667 119.963 1.00 96.05 335 LYS A N 1
ATOM 2370 C CA . LYS A 1 335 ? 133.246 165.663 120.131 1.00 96.05 335 LYS A CA 1
ATOM 2371 C C . LYS A 1 335 ? 132.817 166.671 121.187 1.00 96.05 335 LYS A C 1
ATOM 2372 O O . LYS A 1 335 ? 131.659 167.104 121.202 1.00 96.05 335 LYS A O 1
ATOM 2378 N N . LYS A 1 336 ? 133.735 167.056 122.077 1.00 96.67 336 LYS A N 1
ATOM 2379 C CA . LYS A 1 336 ? 133.463 168.095 123.059 1.00 96.67 336 LYS A CA 1
ATOM 2380 C C . LYS A 1 336 ? 133.550 169.497 122.468 1.00 96.67 336 LYS A C 1
ATOM 2381 O O . LYS A 1 336 ? 133.005 170.435 123.059 1.00 96.67 336 LYS A O 1
ATOM 2387 N N . GLY A 1 337 ? 134.219 169.662 121.328 1.00 100.11 337 GLY A N 1
ATOM 2388 C CA . GLY A 1 337 ? 134.259 170.955 120.672 1.00 100.11 337 GLY A CA 1
ATOM 2389 C C . GLY A 1 337 ? 135.624 171.605 120.567 1.00 100.11 337 GLY A C 1
ATOM 2390 O O . GLY A 1 337 ? 135.725 172.835 120.590 1.00 100.11 337 GLY A O 1
ATOM 2391 N N . LYS A 1 338 ? 136.683 170.806 120.453 1.00 100.31 338 LYS A N 1
ATOM 2392 C CA . LYS A 1 338 ? 138.034 171.332 120.295 1.00 100.31 338 LYS A CA 1
ATOM 2393 C C . LYS A 1 338 ? 138.681 170.718 119.064 1.00 100.31 338 LYS A C 1
ATOM 2394 O O . LYS A 1 338 ? 138.601 169.503 118.855 1.00 100.31 338 LYS A O 1
ATOM 2400 N N . GLU A 1 339 ? 139.321 171.557 118.253 1.00 95.45 339 GLU A N 1
ATOM 2401 C CA . GLU A 1 339 ? 139.959 171.113 117.020 1.00 95.45 339 GLU A CA 1
ATOM 2402 C C . GLU A 1 339 ? 141.390 170.699 117.348 1.00 95.45 339 GLU A C 1
ATOM 2403 O O . GLU A 1 339 ? 142.274 171.552 117.472 1.00 95.45 339 GLU A O 1
ATOM 2409 N N . ILE A 1 340 ? 141.622 169.392 117.481 1.00 90.06 340 ILE A N 1
ATOM 2410 C CA . ILE A 1 340 ? 142.941 168.891 117.860 1.00 90.06 340 ILE A CA 1
ATOM 2411 C C . ILE A 1 340 ? 143.917 169.123 116.717 1.00 90.06 340 ILE A C 1
ATOM 2412 O O . ILE A 1 340 ? 143.774 168.547 115.633 1.00 90.06 340 ILE A O 1
ATOM 2417 N N . TYR A 1 341 ? 144.920 169.963 116.958 1.00 78.90 341 TYR A N 1
ATOM 2418 C CA . TYR A 1 341 ? 145.947 170.217 115.962 1.00 78.90 341 TYR A CA 1
ATOM 2419 C C . TYR A 1 341 ? 147.310 170.238 116.635 1.00 78.90 341 TYR A C 1
ATOM 2420 O O . TYR A 1 341 ? 147.416 170.574 117.817 1.00 78.90 341 TYR A O 1
ATOM 2429 N N . HIS A 1 342 ? 148.353 169.884 115.881 1.00 52.11 342 HIS A N 1
ATOM 2430 C CA . HIS A 1 342 ? 149.709 169.840 116.412 1.00 52.11 342 HIS A CA 1
ATOM 2431 C C . HIS A 1 342 ? 150.569 171.014 115.949 1.00 52.11 342 HIS A C 1
ATOM 2432 O O . HIS A 1 342 ? 151.785 170.863 115.793 1.00 52.11 342 HIS A O 1
ATOM 2439 N N . THR A 1 343 ? 149.971 172.187 115.757 1.00 51.84 343 THR A N 1
ATOM 2440 C CA . THR A 1 343 ? 150.722 173.349 115.303 1.00 51.84 343 THR A CA 1
ATOM 2441 C C . THR A 1 343 ? 151.817 173.700 116.303 1.00 51.84 343 THR A C 1
ATOM 2442 O O . THR A 1 343 ? 151.675 173.480 117.509 1.00 51.84 343 THR A O 1
ATOM 2446 N N . PHE A 1 344 ? 152.900 174.280 115.770 1.00 42.01 344 PHE A N 1
ATOM 2447 C CA . PHE A 1 344 ? 154.024 174.757 116.605 1.00 42.01 344 PHE A CA 1
ATOM 2448 C C . PHE A 1 344 ? 153.462 175.744 117.628 1.00 42.01 344 PHE A C 1
ATOM 2449 O O . PHE A 1 344 ? 153.029 176.838 117.213 1.00 42.01 344 PHE A O 1
ATOM 2457 N N . GLU A 1 345 ? 153.476 175.389 118.910 1.00 42.53 345 GLU A N 1
ATOM 2458 C CA . GLU A 1 345 ? 152.948 176.209 119.994 1.00 42.53 345 GLU A CA 1
ATOM 2459 C C . GLU A 1 345 ? 154.053 176.968 120.716 1.00 42.53 345 GLU A C 1
ATOM 2460 O O . GLU A 1 345 ? 153.971 178.190 120.866 1.00 42.53 345 GLU A O 1
ATOM 2466 N N . ILE A 1 346 ? 155.094 176.266 121.169 1.00 33.04 346 ILE A N 1
ATOM 2467 C CA . ILE A 1 346 ? 156.223 176.932 121.806 1.00 33.04 346 ILE A CA 1
ATOM 2468 C C . ILE A 1 346 ? 156.916 177.858 120.822 1.00 33.04 346 ILE A C 1
ATOM 2469 O O . ILE A 1 346 ? 157.416 178.921 121.205 1.00 33.04 346 ILE A O 1
ATOM 2474 N N . TYR A 1 347 ? 156.951 177.480 119.543 1.00 40.58 347 TYR A N 1
ATOM 2475 C CA . TYR A 1 347 ? 157.459 178.381 118.513 1.00 40.58 347 TYR A CA 1
ATOM 2476 C C . TYR A 1 347 ? 156.756 179.730 118.526 1.00 40.58 347 TYR A C 1
ATOM 2477 O O . TYR A 1 347 ? 157.411 180.775 118.524 1.00 40.58 347 TYR A O 1
ATOM 2486 N N . ARG A 1 348 ? 155.428 179.735 118.490 1.00 51.78 348 ARG A N 1
ATOM 2487 C CA . ARG A 1 348 ? 154.725 181.001 118.326 1.00 51.78 348 ARG A CA 1
ATOM 2488 C C . ARG A 1 348 ? 154.889 181.890 119.552 1.00 51.78 348 ARG A C 1
ATOM 2489 O O . ARG A 1 348 ? 155.111 183.101 119.425 1.00 51.78 348 ARG A O 1
ATOM 2497 N N . LYS A 1 349 ? 154.787 181.308 120.748 1.00 47.91 349 LYS A N 1
ATOM 2498 C CA . LYS A 1 349 ? 154.973 182.091 121.964 1.00 47.91 349 LYS A CA 1
ATOM 2499 C C . LYS A 1 349 ? 156.398 182.620 122.068 1.00 47.91 349 LYS A C 1
ATOM 2500 O O . LYS A 1 349 ? 156.608 183.791 122.408 1.00 47.91 349 LYS A O 1
ATOM 2506 N N . LEU A 1 350 ? 157.389 181.780 121.758 1.00 46.29 350 LEU A N 1
ATOM 2507 C CA . LEU A 1 350 ? 158.772 182.242 121.775 1.00 46.29 350 LEU A CA 1
ATOM 2508 C C . LEU A 1 350 ? 158.996 183.338 120.745 1.00 46.29 350 LEU A C 1
ATOM 2509 O O . LEU A 1 350 ? 159.706 184.309 121.010 1.00 46.29 350 LEU A O 1
ATOM 2514 N N . LYS A 1 351 ? 158.407 183.202 119.557 1.00 52.67 351 LYS A N 1
ATOM 2515 C CA . LYS A 1 351 ? 158.539 184.255 118.558 1.00 52.67 351 LYS A CA 1
ATOM 2516 C C . LYS A 1 351 ? 157.973 185.567 119.078 1.00 52.67 351 LYS A C 1
ATOM 2517 O O . LYS A 1 351 ? 158.675 186.586 119.113 1.00 52.67 351 LYS A O 1
ATOM 2523 N N . LYS A 1 352 ? 156.721 185.545 119.546 1.00 56.46 352 LYS A N 1
ATOM 2524 C CA . LYS A 1 352 ? 156.075 186.768 120.009 1.00 56.46 352 LYS A CA 1
ATOM 2525 C C . LYS A 1 352 ? 156.780 187.373 121.214 1.00 56.46 352 LYS A C 1
ATOM 2526 O O . LYS A 1 352 ? 156.678 188.585 121.429 1.00 56.46 352 LYS A O 1
ATOM 2532 N N . GLU A 1 353 ? 157.487 186.565 122.003 1.00 60.00 353 GLU A N 1
ATOM 2533 C CA . GLU A 1 353 ? 158.179 187.088 123.176 1.00 60.00 353 GLU A CA 1
ATOM 2534 C C . GLU A 1 353 ? 159.577 187.605 122.835 1.00 60.00 353 GLU A C 1
ATOM 2535 O O . GLU A 1 353 ? 159.885 188.775 123.079 1.00 60.00 353 GLU A O 1
ATOM 2541 N N . LEU A 1 354 ? 160.433 186.748 122.270 1.00 62.75 354 LEU A N 1
ATOM 2542 C CA . LEU A 1 354 ? 161.791 187.162 121.932 1.00 62.75 354 LEU A CA 1
ATOM 2543 C C . LEU A 1 354 ? 161.845 188.254 120.871 1.00 62.75 354 LEU A C 1
ATOM 2544 O O . LEU A 1 354 ? 162.837 188.989 120.825 1.00 62.75 354 LEU A O 1
ATOM 2549 N N . LYS A 1 355 ? 160.824 188.395 120.018 1.00 67.93 355 LYS A N 1
ATOM 2550 C CA . LYS A 1 355 ? 160.900 189.437 119.001 1.00 67.93 355 LYS A CA 1
ATOM 2551 C C . LYS A 1 355 ? 160.732 190.835 119.582 1.00 67.93 355 LYS A C 1
ATOM 2552 O O . LYS A 1 355 ? 161.099 191.811 118.920 1.00 67.93 355 LYS A O 1
ATOM 2558 N N . THR A 1 356 ? 160.185 190.957 120.795 1.00 71.54 356 THR A N 1
ATOM 2559 C CA . THR A 1 356 ? 160.128 192.263 121.445 1.00 71.54 356 THR A CA 1
ATOM 2560 C C . THR A 1 356 ? 161.527 192.794 121.729 1.00 71.54 356 THR A C 1
ATOM 2561 O O . THR A 1 356 ? 161.816 193.972 121.487 1.00 71.54 356 THR A O 1
ATOM 2565 N N . ILE A 1 357 ? 162.413 191.935 122.242 1.00 72.03 357 ILE A N 1
ATOM 2566 C CA . ILE A 1 357 ? 163.811 192.310 122.440 1.00 72.03 357 ILE A CA 1
ATOM 2567 C C . ILE A 1 357 ? 164.628 192.056 121.182 1.00 72.03 357 ILE A C 1
ATOM 2568 O O . ILE A 1 357 ? 165.822 192.382 121.139 1.00 72.03 357 ILE A O 1
ATOM 2573 N N . ASN A 1 358 ? 163.995 191.525 120.134 1.00 73.33 358 ASN A N 1
ATOM 2574 C CA . ASN A 1 358 ? 164.619 191.314 118.827 1.00 73.33 358 ASN A CA 1
ATOM 2575 C C . ASN A 1 358 ? 165.799 190.343 118.920 1.00 73.33 358 ASN A C 1
ATOM 2576 O O . ASN A 1 358 ? 166.950 190.683 118.640 1.00 73.33 358 ASN A O 1
ATOM 2581 N N . VAL A 1 359 ? 165.485 189.115 119.326 1.00 68.49 359 VAL A N 1
ATOM 2582 C CA . VAL A 1 359 ? 166.432 188.007 119.317 1.00 68.49 359 VAL A CA 1
ATOM 2583 C C . VAL A 1 359 ? 165.921 186.970 118.328 1.00 68.49 359 VAL A C 1
ATOM 2584 O O . VAL A 1 359 ? 164.766 186.535 118.418 1.00 68.49 359 VAL A O 1
ATOM 2588 N N . ASP A 1 360 ? 166.777 186.574 117.391 1.00 66.82 360 ASP A N 1
ATOM 2589 C CA . ASP A 1 360 ? 166.368 185.742 116.266 1.00 66.82 360 ASP A CA 1
ATOM 2590 C C . ASP A 1 360 ? 166.474 184.267 116.638 1.00 66.82 360 ASP A C 1
ATOM 2591 O O . ASP A 1 360 ? 167.577 183.750 116.839 1.00 66.82 360 ASP A O 1
ATOM 2596 N N . ILE A 1 361 ? 165.325 183.593 116.723 1.00 63.43 361 ILE A N 1
ATOM 2597 C CA . ILE A 1 361 ? 165.327 182.155 116.976 1.00 63.43 361 ILE A CA 1
ATOM 2598 C C . ILE A 1 361 ? 165.874 181.398 115.774 1.00 63.43 361 ILE A C 1
ATOM 2599 O O . ILE A 1 361 ? 166.551 180.374 115.926 1.00 63.43 361 ILE A O 1
ATOM 2604 N N . ASP A 1 362 ? 165.583 181.875 114.561 1.00 65.00 362 ASP A N 1
ATOM 2605 C CA . ASP A 1 362 ? 166.108 181.217 113.369 1.00 65.00 362 ASP A CA 1
ATOM 2606 C C . ASP A 1 362 ? 167.629 181.257 113.334 1.00 65.00 362 ASP A C 1
ATOM 2607 O O . ASP A 1 362 ? 168.258 180.387 112.722 1.00 65.00 362 ASP A O 1
ATOM 2612 N N . SER A 1 363 ? 168.238 182.254 113.980 1.00 63.22 363 SER A N 1
ATOM 2613 C CA . SER A 1 363 ? 169.691 182.298 114.077 1.00 63.22 363 SER A CA 1
ATOM 2614 C C . SER A 1 363 ? 170.245 181.170 114.934 1.00 63.22 363 SER A C 1
ATOM 2615 O O . SER A 1 363 ? 171.423 180.826 114.798 1.00 63.22 363 SER A O 1
ATOM 2618 N N . PHE A 1 364 ? 169.429 180.592 115.810 1.00 62.51 364 PHE A N 1
ATOM 2619 C CA . PHE A 1 364 ? 169.890 179.511 116.667 1.00 62.51 364 PHE A CA 1
ATOM 2620 C C . PHE A 1 364 ? 170.082 178.230 115.864 1.00 62.51 364 PHE A C 1
ATOM 2621 O O . PHE A 1 364 ? 169.306 177.913 114.959 1.00 62.51 364 PHE A O 1
ATOM 2629 N N . THR A 1 365 ? 171.133 177.490 116.206 1.00 57.44 365 THR A N 1
ATOM 2630 C CA . THR A 1 365 ? 171.372 176.194 115.594 1.00 57.44 365 THR A CA 1
ATOM 2631 C C . THR A 1 365 ? 170.447 175.144 116.203 1.00 57.44 365 THR A C 1
ATOM 2632 O O . THR A 1 365 ? 169.852 175.345 117.265 1.00 57.44 365 THR A O 1
ATOM 2636 N N . ARG A 1 366 ? 170.324 174.010 115.512 1.00 56.77 366 ARG A N 1
ATOM 2637 C CA . ARG A 1 366 ? 169.402 172.973 115.966 1.00 56.77 366 ARG A CA 1
ATOM 2638 C C . ARG A 1 366 ? 169.871 172.345 117.274 1.00 56.77 366 ARG A C 1
ATOM 2639 O O . ARG A 1 366 ? 169.078 172.167 118.207 1.00 56.77 366 ARG A O 1
ATOM 2647 N N . GLU A 1 367 ? 171.157 172.001 117.361 1.00 58.21 367 GLU A N 1
ATOM 2648 C CA . GLU A 1 367 ? 171.661 171.355 118.568 1.00 58.21 367 GLU A CA 1
ATOM 2649 C C . GLU A 1 367 ? 171.570 172.279 119.777 1.00 58.21 367 GLU A C 1
ATOM 2650 O O . GLU A 1 367 ? 171.228 171.833 120.879 1.00 58.21 367 GLU A O 1
ATOM 2656 N N . GLU A 1 368 ? 171.855 173.570 119.593 1.00 52.06 368 GLU A N 1
ATOM 2657 C CA . GLU A 1 368 ? 171.756 174.508 120.707 1.00 52.06 368 GLU A CA 1
ATOM 2658 C C . GLU A 1 368 ? 170.318 174.634 121.193 1.00 52.06 368 GLU A C 1
ATOM 2659 O O . GLU A 1 368 ? 170.063 174.642 122.403 1.00 52.06 368 GLU A O 1
ATOM 2665 N N . LEU A 1 369 ? 169.365 174.742 120.265 1.00 43.98 369 LEU A N 1
ATOM 2666 C CA . LEU A 1 369 ? 167.964 174.846 120.656 1.00 43.98 369 LEU A CA 1
ATOM 2667 C C . LEU A 1 369 ? 167.495 173.588 121.373 1.00 43.98 369 LEU A C 1
ATOM 2668 O O . LEU A 1 369 ? 166.810 173.669 122.399 1.00 43.98 369 LEU A O 1
ATOM 2673 N N . ASP A 1 370 ? 167.864 172.414 120.857 1.00 39.19 370 ASP A N 1
ATOM 2674 C CA . ASP A 1 370 ? 167.464 171.173 121.512 1.00 39.19 370 ASP A CA 1
ATOM 2675 C C . ASP A 1 370 ? 168.057 171.071 122.912 1.00 39.19 370 ASP A C 1
ATOM 2676 O O . ASP A 1 370 ? 167.357 170.709 123.868 1.00 39.19 370 ASP A O 1
ATOM 2681 N N . LYS A 1 371 ? 169.338 171.413 123.061 1.00 32.45 371 LYS A N 1
ATOM 2682 C CA . LYS A 1 371 ? 169.964 171.349 124.376 1.00 32.45 371 LYS A CA 1
ATOM 2683 C C . LYS A 1 371 ? 169.304 172.318 125.349 1.00 32.45 371 LYS A C 1
ATOM 2684 O O . LYS A 1 371 ? 168.948 171.933 126.472 1.00 32.45 371 LYS A O 1
ATOM 2690 N N . THR A 1 372 ? 169.113 173.573 124.931 1.00 29.84 372 THR A N 1
ATOM 2691 C CA . THR A 1 372 ? 168.531 174.556 125.836 1.00 29.84 372 THR A CA 1
ATOM 2692 C C . THR A 1 372 ? 167.101 174.187 126.202 1.00 29.84 372 THR A C 1
ATOM 2693 O O . THR A 1 372 ? 166.675 174.420 127.339 1.00 29.84 372 THR A O 1
ATOM 2697 N N . MET A 1 373 ? 166.382 173.548 125.282 1.00 25.10 373 MET A N 1
ATOM 2698 C CA . MET A 1 373 ? 164.990 173.116 125.561 1.00 25.10 373 MET A CA 1
ATOM 2699 C C . MET A 1 373 ? 165.030 171.940 126.540 1.00 25.10 373 MET A C 1
ATOM 2700 O O . MET A 1 373 ? 164.085 171.840 127.328 1.00 25.10 373 MET A O 1
ATOM 2705 N N . ASP A 1 374 ? 166.067 171.096 126.510 1.00 21.51 374 ASP A N 1
ATOM 2706 C CA . ASP A 1 374 ? 166.222 170.033 127.501 1.00 21.51 374 ASP A CA 1
ATOM 2707 C C . ASP A 1 374 ? 166.480 170.601 128.893 1.00 21.51 374 ASP A C 1
ATOM 2708 O O . ASP A 1 374 ? 165.832 170.199 129.872 1.00 21.51 374 ASP A O 1
ATOM 2713 N N . ILE A 1 375 ? 167.426 171.539 129.009 1.00 22.21 375 ILE A N 1
ATOM 2714 C CA . ILE A 1 375 ? 167.684 172.106 130.333 1.00 22.21 375 ILE A CA 1
ATOM 2715 C C . ILE A 1 375 ? 166.449 172.824 130.863 1.00 22.21 375 ILE A C 1
ATOM 2716 O O . ILE A 1 375 ? 166.116 172.709 132.048 1.00 22.21 375 ILE A O 1
ATOM 2721 N N . LEU A 1 376 ? 165.748 173.572 130.007 1.00 18.08 376 LEU A N 1
ATOM 2722 C CA . LEU A 1 376 ? 164.532 174.241 130.461 1.00 18.08 376 LEU A CA 1
ATOM 2723 C C . LEU A 1 376 ? 163.485 173.227 130.909 1.00 18.08 376 LEU A C 1
ATOM 2724 O O . LEU A 1 376 ? 162.668 173.506 131.792 1.00 18.08 376 LEU A O 1
ATOM 2729 N N . THR A 1 377 ? 163.488 172.042 130.295 1.00 16.15 377 THR A N 1
ATOM 2730 C CA . THR A 1 377 ? 162.556 171.003 130.713 1.00 16.15 377 THR A CA 1
ATOM 2731 C C . THR A 1 377 ? 162.889 170.482 132.102 1.00 16.15 377 THR A C 1
ATOM 2732 O O . THR A 1 377 ? 162.006 170.412 132.963 1.00 16.15 377 THR A O 1
ATOM 2736 N N . LEU A 1 378 ? 164.151 170.131 132.355 1.00 21.53 378 LEU A N 1
ATOM 2737 C CA . LEU A 1 378 ? 164.493 169.476 133.616 1.00 21.53 378 LEU A CA 1
ATOM 2738 C C . LEU A 1 378 ? 164.748 170.471 134.743 1.00 21.53 378 LEU A C 1
ATOM 2739 O O . LEU A 1 378 ? 164.042 170.456 135.754 1.00 21.53 378 LEU A O 1
ATOM 2744 N N . ASN A 1 379 ? 165.742 171.340 134.588 1.00 17.35 379 ASN A N 1
ATOM 2745 C CA . ASN A 1 379 ? 166.126 172.231 135.675 1.00 17.35 379 ASN A CA 1
ATOM 2746 C C . ASN A 1 379 ? 165.071 173.313 135.877 1.00 17.35 379 ASN A C 1
ATOM 2747 O O . ASN A 1 379 ? 164.700 174.018 134.934 1.00 17.35 379 ASN A O 1
ATOM 2752 N N . THR A 1 380 ? 164.597 173.455 137.117 1.00 21.67 380 THR A N 1
ATOM 2753 C CA . THR A 1 380 ? 163.529 174.394 137.425 1.00 21.67 380 THR A CA 1
ATOM 2754 C C . THR A 1 380 ? 163.973 175.596 138.243 1.00 21.67 380 THR A C 1
ATOM 2755 O O . THR A 1 380 ? 163.281 176.618 138.225 1.00 21.67 380 THR A O 1
ATOM 2759 N N . GLU A 1 381 ? 165.091 175.510 138.953 1.00 21.31 381 GLU A N 1
ATOM 2760 C CA . GLU A 1 381 ? 165.549 176.618 139.775 1.00 21.31 381 GLU A CA 1
ATOM 2761 C C . GLU A 1 381 ? 166.589 177.458 139.043 1.00 21.31 381 GLU A C 1
ATOM 2762 O O . GLU A 1 381 ? 167.138 177.070 138.011 1.00 21.31 381 GLU A O 1
ATOM 2768 N N . ARG A 1 382 ? 166.860 178.630 139.615 1.00 29.24 382 ARG A N 1
ATOM 2769 C CA . ARG A 1 382 ? 167.780 179.575 138.995 1.00 29.24 382 ARG A CA 1
ATOM 2770 C C . ARG A 1 382 ? 169.209 179.046 138.988 1.00 29.24 382 ARG A C 1
ATOM 2771 O O . ARG A 1 382 ? 169.889 179.090 137.958 1.00 29.24 382 ARG A O 1
ATOM 2779 N N . GLU A 1 383 ? 169.690 178.558 140.135 1.00 23.76 383 GLU A N 1
ATOM 2780 C CA . GLU A 1 383 ? 171.102 178.195 140.245 1.00 23.76 383 GLU A CA 1
ATOM 2781 C C . GLU A 1 383 ? 171.450 177.006 139.358 1.00 23.76 383 GLU A C 1
ATOM 2782 O O . GLU A 1 383 ? 172.483 177.014 138.677 1.00 23.76 383 GLU A O 1
ATOM 2788 N N . SER A 1 384 ? 170.605 175.974 139.354 1.00 22.62 384 SER A N 1
ATOM 2789 C CA . SER A 1 384 ? 170.870 174.811 138.514 1.00 22.62 384 SER A CA 1
ATOM 2790 C C . SER A 1 384 ? 170.845 175.183 137.038 1.00 22.62 384 SER A C 1
ATOM 2791 O O . SER A 1 384 ? 171.690 174.725 136.260 1.00 22.62 384 SER A O 1
ATOM 2794 N N . ILE A 1 385 ? 169.882 176.016 136.637 1.00 21.72 385 ILE A N 1
ATOM 2795 C CA . ILE A 1 385 ? 169.792 176.451 135.245 1.00 21.72 385 ILE A CA 1
ATOM 2796 C C . ILE A 1 385 ? 171.028 177.249 134.855 1.00 21.72 385 ILE A C 1
ATOM 2797 O O . ILE A 1 385 ? 171.584 177.071 133.764 1.00 21.72 385 ILE A O 1
ATOM 2802 N N . VAL A 1 386 ? 171.477 178.142 135.736 1.00 21.40 386 VAL A N 1
ATOM 2803 C CA . VAL A 1 386 ? 172.656 178.949 135.442 1.00 21.40 386 VAL A CA 1
ATOM 2804 C C . VAL A 1 386 ? 173.888 178.067 135.307 1.00 21.40 386 VAL A C 1
ATOM 2805 O O . VAL A 1 386 ? 174.701 178.255 134.397 1.00 21.40 386 VAL A O 1
ATOM 2809 N N . LYS A 1 387 ? 174.046 177.087 136.201 1.00 29.35 387 LYS A N 1
ATOM 2810 C CA . LYS A 1 387 ? 175.194 176.188 136.099 1.00 29.35 387 LYS A CA 1
ATOM 2811 C C . LYS A 1 387 ? 175.142 175.356 134.823 1.00 29.35 387 LYS A C 1
ATOM 2812 O O . LYS A 1 387 ? 176.176 175.120 134.188 1.00 29.35 387 LYS A O 1
ATOM 2818 N N . ALA A 1 388 ? 173.951 174.890 134.436 1.00 28.04 388 ALA A N 1
ATOM 2819 C CA . ALA A 1 388 ? 173.829 174.098 133.217 1.00 28.04 388 ALA A CA 1
ATOM 2820 C C . ALA A 1 388 ? 174.137 174.929 131.978 1.00 28.04 388 ALA A C 1
ATOM 2821 O O . ALA A 1 388 ? 174.785 174.445 131.044 1.00 28.04 388 ALA A O 1
ATOM 2823 N N . PHE A 1 389 ? 173.673 176.181 131.946 1.00 28.19 389 PHE A N 1
ATOM 2824 C CA . PHE A 1 389 ? 173.996 177.053 130.820 1.00 28.19 389 PHE A CA 1
ATOM 2825 C C . PHE A 1 389 ? 175.469 177.444 130.820 1.00 28.19 389 PHE A C 1
ATOM 2826 O O . PHE A 1 389 ? 176.042 177.692 129.754 1.00 28.19 389 PHE A O 1
ATOM 2834 N N . ASP A 1 390 ? 176.092 177.516 131.997 1.00 37.73 390 ASP A N 1
ATOM 2835 C CA . ASP A 1 390 ? 177.536 177.709 132.064 1.00 37.73 390 ASP A CA 1
ATOM 2836 C C . ASP A 1 390 ? 178.278 176.513 131.486 1.00 37.73 390 ASP A C 1
ATOM 2837 O O . ASP A 1 390 ? 179.264 176.678 130.759 1.00 37.73 390 ASP A O 1
ATOM 2842 N N . GLU A 1 391 ? 177.821 175.300 131.807 1.00 45.67 391 GLU A N 1
ATOM 2843 C CA . GLU A 1 391 ? 178.476 174.101 131.294 1.00 45.67 391 GLU A CA 1
ATOM 2844 C C . GLU A 1 391 ? 178.386 174.038 129.775 1.00 45.67 391 GLU A C 1
ATOM 2845 O O . GLU A 1 391 ? 179.350 173.656 129.101 1.00 45.67 391 GLU A O 1
ATOM 2851 N N . GLN A 1 392 ? 177.234 174.404 129.221 1.00 55.02 392 GLN A N 1
ATOM 2852 C CA . GLN A 1 392 ? 177.093 174.514 127.777 1.00 55.02 392 GLN A CA 1
ATOM 2853 C C . GLN A 1 392 ? 178.004 175.615 127.252 1.00 55.02 392 GLN A C 1
ATOM 2854 O O . GLN A 1 392 ? 177.844 176.788 127.604 1.00 55.02 392 GLN A O 1
ATOM 2860 N N . LYS A 1 393 ? 178.961 175.234 126.402 1.00 65.72 393 LYS A N 1
ATOM 2861 C CA . LYS A 1 393 ? 179.974 176.177 125.941 1.00 65.72 393 LYS A CA 1
ATOM 2862 C C . LYS A 1 393 ? 179.391 177.311 125.110 1.00 65.72 393 LYS A C 1
ATOM 2863 O O . LYS A 1 393 ? 180.069 178.326 124.916 1.00 65.72 393 LYS A O 1
ATOM 2869 N N . PHE A 1 394 ? 178.166 177.168 124.612 1.00 69.74 394 PHE A N 1
ATOM 2870 C CA . PHE A 1 394 ? 177.510 178.279 123.938 1.00 69.74 394 PHE A CA 1
ATOM 2871 C C . PHE A 1 394 ? 177.301 179.433 124.912 1.00 69.74 394 PHE A C 1
ATOM 2872 O O . PHE A 1 394 ? 176.973 179.229 126.084 1.00 69.74 394 PHE A O 1
ATOM 2880 N N . VAL A 1 395 ? 177.501 180.651 124.418 1.00 71.66 395 VAL A N 1
ATOM 2881 C CA . VAL A 1 395 ? 177.443 181.858 125.233 1.00 71.66 395 VAL A CA 1
ATOM 2882 C C . VAL A 1 395 ? 176.043 182.443 125.137 1.00 71.66 395 VAL A C 1
ATOM 2883 O O . VAL A 1 395 ? 175.498 182.595 124.036 1.00 71.66 395 VAL A O 1
ATOM 2887 N N . TYR A 1 396 ? 175.459 182.767 126.287 1.00 60.98 396 TYR A N 1
ATOM 2888 C CA . TYR A 1 396 ? 174.113 183.311 126.367 1.00 60.98 396 TYR A CA 1
ATOM 2889 C C . TYR A 1 396 ? 174.146 184.681 127.026 1.00 60.98 396 TYR A C 1
ATOM 2890 O O . TYR A 1 396 ? 174.841 184.882 128.027 1.00 60.98 396 TYR A O 1
ATOM 2899 N N . GLU A 1 397 ? 173.397 185.620 126.459 1.00 62.76 397 GLU A N 1
ATOM 2900 C CA . GLU A 1 397 ? 173.200 186.904 127.113 1.00 62.76 397 GLU A CA 1
ATOM 2901 C C . GLU A 1 397 ? 172.336 186.720 128.354 1.00 62.76 397 GLU A C 1
ATOM 2902 O O . GLU A 1 397 ? 171.404 185.910 128.363 1.00 62.76 397 GLU A O 1
ATOM 2908 N N . GLU A 1 398 ? 172.657 187.468 129.414 1.00 60.21 398 GLU A N 1
ATOM 2909 C CA . GLU A 1 398 ? 171.872 187.385 130.643 1.00 60.21 398 GLU A CA 1
ATOM 2910 C C . GLU A 1 398 ? 170.406 187.703 130.390 1.00 60.21 398 GLU A C 1
ATOM 2911 O O . GLU A 1 398 ? 169.522 187.153 131.062 1.00 60.21 398 GLU A O 1
ATOM 2917 N N . ASN A 1 399 ? 170.129 188.581 129.422 1.00 61.24 399 ASN A N 1
ATOM 2918 C CA . ASN A 1 399 ? 168.749 188.856 129.046 1.00 61.24 399 ASN A CA 1
ATOM 2919 C C . ASN A 1 399 ? 168.052 187.589 128.575 1.00 61.24 399 ASN A C 1
ATOM 2920 O O . ASN A 1 399 ? 166.903 187.334 128.946 1.00 61.24 399 ASN A O 1
ATOM 2925 N N . LEU A 1 400 ? 168.737 186.775 127.768 1.00 59.40 400 LEU A N 1
ATOM 2926 C CA . LEU A 1 400 ? 168.159 185.505 127.341 1.00 59.40 400 LEU A CA 1
ATOM 2927 C C . LEU A 1 400 ? 167.916 184.580 128.524 1.00 59.40 400 LEU A C 1
ATOM 2928 O O . LEU A 1 400 ? 166.906 183.872 128.564 1.00 59.40 400 LEU A O 1
ATOM 2933 N N . ILE A 1 401 ? 168.836 184.555 129.489 1.00 52.18 401 ILE A N 1
ATOM 2934 C CA . ILE A 1 401 ? 168.662 183.680 130.646 1.00 52.18 401 ILE A CA 1
ATOM 2935 C C . ILE A 1 401 ? 167.407 184.069 131.416 1.00 52.18 401 ILE A C 1
ATOM 2936 O O . ILE A 1 401 ? 166.548 183.227 131.706 1.00 52.18 401 ILE A O 1
ATOM 2941 N N . LYS A 1 402 ? 167.268 185.360 131.730 1.00 54.34 402 LYS A N 1
ATOM 2942 C CA . LYS A 1 402 ? 166.092 185.816 132.468 1.00 54.34 402 LYS A CA 1
ATOM 2943 C C . LYS A 1 402 ? 164.821 185.603 131.656 1.00 54.34 402 LYS A C 1
ATOM 2944 O O . LYS A 1 402 ? 163.776 185.225 132.201 1.00 54.34 402 LYS A O 1
ATOM 2950 N N . LYS A 1 403 ? 164.926 185.853 130.345 1.00 54.65 403 LYS A N 1
ATOM 2951 C CA . LYS A 1 403 ? 163.784 185.733 129.403 1.00 54.65 403 LYS A CA 1
ATOM 2952 C C . LYS A 1 403 ? 163.280 184.293 129.360 1.00 54.65 403 LYS A C 1
ATOM 2953 O O . LYS A 1 403 ? 162.056 184.115 129.374 1.00 54.65 403 LYS A O 1
ATOM 2959 N N . LEU A 1 404 ? 164.180 183.314 129.244 1.00 43.71 404 LEU A N 1
ATOM 2960 C CA . LEU A 1 404 ? 163.796 181.909 129.226 1.00 43.71 404 LEU A CA 1
ATOM 2961 C C . LEU A 1 404 ? 163.305 181.453 130.593 1.00 43.71 404 LEU A C 1
ATOM 2962 O O . LEU A 1 404 ? 162.401 180.616 130.683 1.00 43.71 404 LEU A O 1
ATOM 2967 N N . ILE A 1 405 ? 163.883 181.987 131.672 1.00 46.89 405 ILE A N 1
ATOM 2968 C CA . ILE A 1 405 ? 163.434 181.599 133.007 1.00 46.89 405 ILE A CA 1
ATOM 2969 C C . ILE A 1 405 ? 161.996 182.047 133.237 1.00 46.89 405 ILE A C 1
ATOM 2970 O O . ILE A 1 405 ? 161.164 181.283 133.740 1.00 46.89 405 ILE A O 1
ATOM 2975 N N . GLU A 1 406 ? 161.674 183.289 132.867 1.00 50.76 406 GLU A N 1
ATOM 2976 C CA . GLU A 1 406 ? 160.292 183.731 133.027 1.00 50.76 406 GLU A CA 1
ATOM 2977 C C . GLU A 1 406 ? 159.357 182.980 132.085 1.00 50.76 406 GLU A C 1
ATOM 2978 O O . GLU A 1 406 ? 158.210 182.690 132.455 1.00 50.76 406 GLU A O 1
ATOM 2984 N N . PHE A 1 407 ? 159.828 182.637 130.880 1.00 43.28 407 PHE A N 1
ATOM 2985 C CA . PHE A 1 407 ? 159.016 181.831 129.973 1.00 43.28 407 PHE A CA 1
ATOM 2986 C C . PHE A 1 407 ? 158.689 180.476 130.585 1.00 43.28 407 PHE A C 1
ATOM 2987 O O . PHE A 1 407 ? 157.552 180.001 130.489 1.00 43.28 407 PHE A O 1
ATOM 2995 N N . ARG A 1 408 ? 159.676 179.839 131.215 1.00 38.79 408 ARG A N 1
ATOM 2996 C CA . ARG A 1 408 ? 159.425 178.584 131.915 1.00 38.79 408 ARG A CA 1
ATOM 2997 C C . ARG A 1 408 ? 158.453 178.781 133.070 1.00 38.79 408 ARG A C 1
ATOM 2998 O O . ARG A 1 408 ? 157.544 177.968 133.271 1.00 38.79 408 ARG A O 1
ATOM 3006 N N . LYS A 1 409 ? 158.627 179.858 133.836 1.00 47.24 409 LYS A N 1
ATOM 3007 C CA . LYS A 1 409 ? 157.821 180.053 135.033 1.00 47.24 409 LYS A CA 1
ATOM 3008 C C . LYS A 1 409 ? 156.379 180.423 134.717 1.00 47.24 409 LYS A C 1
ATOM 3009 O O . LYS A 1 409 ? 155.508 180.237 135.573 1.00 47.24 409 LYS A O 1
ATOM 3015 N N . ASN A 1 410 ? 156.099 180.937 133.520 1.00 53.89 410 ASN A N 1
ATOM 3016 C CA . ASN A 1 410 ? 154.752 181.395 133.205 1.00 53.89 410 ASN A CA 1
ATOM 3017 C C . ASN A 1 410 ? 153.946 180.409 132.365 1.00 53.89 410 ASN A C 1
ATOM 3018 O O . ASN A 1 410 ? 152.730 180.323 132.542 1.00 53.89 410 ASN A O 1
ATOM 3023 N N . ASN A 1 411 ? 154.589 179.641 131.482 1.00 50.80 411 ASN A N 1
ATOM 3024 C CA . ASN A 1 411 ? 153.903 178.638 130.667 1.00 50.80 411 ASN A CA 1
ATOM 3025 C C . ASN A 1 411 ? 154.413 177.231 130.950 1.00 50.80 411 ASN A C 1
ATOM 3026 O O . ASN A 1 411 ? 154.772 176.498 130.022 1.00 50.80 411 ASN A O 1
ATOM 3031 N N . GLN A 1 412 ? 154.455 176.854 132.230 1.00 43.56 412 GLN A N 1
ATOM 3032 C CA . GLN A 1 412 ? 154.979 175.549 132.623 1.00 43.56 412 GLN A CA 1
ATOM 3033 C C . GLN A 1 412 ? 154.270 174.401 131.911 1.00 43.56 412 GLN A C 1
ATOM 3034 O O . GLN A 1 412 ? 154.880 173.353 131.672 1.00 43.56 412 GLN A O 1
ATOM 3040 N N . ARG A 1 413 ? 152.997 174.578 131.550 1.00 43.27 413 ARG A N 1
ATOM 3041 C CA . ARG A 1 413 ? 152.221 173.480 130.983 1.00 43.27 413 ARG A CA 1
ATOM 3042 C C . ARG A 1 413 ? 152.815 172.938 129.688 1.00 43.27 413 ARG A C 1
ATOM 3043 O O . ARG A 1 413 ? 152.543 171.786 129.332 1.00 43.27 413 ARG A O 1
ATOM 3051 N N . LEU A 1 414 ? 153.616 173.736 128.976 1.00 38.17 414 LEU A N 1
ATOM 3052 C CA . LEU A 1 414 ? 154.173 173.284 127.704 1.00 38.17 414 LEU A CA 1
ATOM 3053 C C . LEU A 1 414 ? 155.154 172.133 127.896 1.00 38.17 414 LEU A C 1
ATOM 3054 O O . LEU A 1 414 ? 155.137 171.160 127.132 1.00 38.17 414 LEU A O 1
ATOM 3059 N N . PHE A 1 415 ? 156.013 172.224 128.911 1.00 33.94 415 PHE A N 1
ATOM 3060 C CA . PHE A 1 415 ? 157.053 171.226 129.160 1.00 33.94 415 PHE A CA 1
ATOM 3061 C C . PHE A 1 415 ? 156.483 170.044 129.946 1.00 33.94 415 PHE A C 1
ATOM 3062 O O . PHE A 1 415 ? 156.918 169.712 131.048 1.00 33.94 415 PHE A O 1
ATOM 3070 N N . SER A 1 416 ? 155.484 169.400 129.341 1.00 40.32 416 SER A N 1
ATOM 3071 C CA . SER A 1 416 ? 154.735 168.368 130.046 1.00 40.32 416 SER A CA 1
ATOM 3072 C C . SER A 1 416 ? 155.569 167.118 130.286 1.00 40.32 416 SER A C 1
ATOM 3073 O O . SER A 1 416 ? 155.342 166.405 131.271 1.00 40.32 416 SER A O 1
ATOM 3076 N N . GLY A 1 417 ? 156.529 166.833 129.415 1.00 36.04 417 GLY A N 1
ATOM 3077 C CA . GLY A 1 417 ? 157.315 165.628 129.565 1.00 36.04 417 GLY A CA 1
ATOM 3078 C C . GLY A 1 417 ? 158.255 165.444 128.392 1.00 36.04 417 GLY A C 1
ATOM 3079 O O . GLY A 1 417 ? 158.426 166.336 127.560 1.00 36.04 417 GLY A O 1
ATOM 3080 N N . TRP A 1 418 ? 158.853 164.259 128.345 1.00 44.24 418 TRP A N 1
ATOM 3081 C CA . TRP A 1 418 ? 159.886 163.938 127.373 1.00 44.24 418 TRP A CA 1
ATOM 3082 C C . TRP A 1 418 ? 159.300 163.117 126.233 1.00 44.24 418 TRP A C 1
ATOM 3083 O O . TRP A 1 418 ? 158.562 162.155 126.467 1.00 44.24 418 TRP A O 1
ATOM 3094 N N . HIS A 1 419 ? 159.630 163.506 125.005 1.00 31.46 419 HIS A N 1
ATOM 3095 C CA . HIS A 1 419 ? 159.262 162.723 123.835 1.00 31.46 419 HIS A CA 1
ATOM 3096 C C . HIS A 1 419 ? 159.910 161.347 123.910 1.00 31.46 419 HIS A C 1
ATOM 3097 O O . HIS A 1 419 ? 161.023 161.197 124.417 1.00 31.46 419 HIS A O 1
ATOM 3104 N N . SER A 1 420 ? 159.201 160.333 123.411 1.00 31.43 420 SER A N 1
ATOM 3105 C CA . SER A 1 420 ? 159.687 158.962 123.537 1.00 31.43 420 SER A CA 1
ATOM 3106 C C . SER A 1 420 ? 161.016 158.767 122.816 1.00 31.43 420 SER A C 1
ATOM 3107 O O . SER A 1 420 ? 161.952 158.180 123.370 1.00 31.43 420 SER A O 1
ATOM 3110 N N . PHE A 1 421 ? 161.122 159.257 121.584 1.00 29.01 421 PHE A N 1
ATOM 3111 C CA . PHE A 1 421 ? 162.325 159.030 120.800 1.00 29.01 421 PHE A CA 1
ATOM 3112 C C . PHE A 1 421 ? 163.507 159.797 121.381 1.00 29.01 421 PHE A C 1
ATOM 3113 O O . PHE A 1 421 ? 163.372 160.625 122.285 1.00 29.01 421 PHE A O 1
ATOM 3121 N N . SER A 1 422 ? 164.684 159.503 120.846 1.00 24.00 422 SER A N 1
ATOM 3122 C CA . SER A 1 422 ? 165.875 160.286 121.119 1.00 24.00 422 SER A CA 1
ATOM 3123 C C . SER A 1 422 ? 166.176 161.187 119.933 1.00 24.00 422 SER A C 1
ATOM 3124 O O . SER A 1 422 ? 165.534 161.113 118.884 1.00 24.00 422 SER A O 1
ATOM 3127 N N . TYR A 1 423 ? 167.177 162.047 120.110 1.00 22.26 423 TYR A N 1
ATOM 3128 C CA . TYR A 1 423 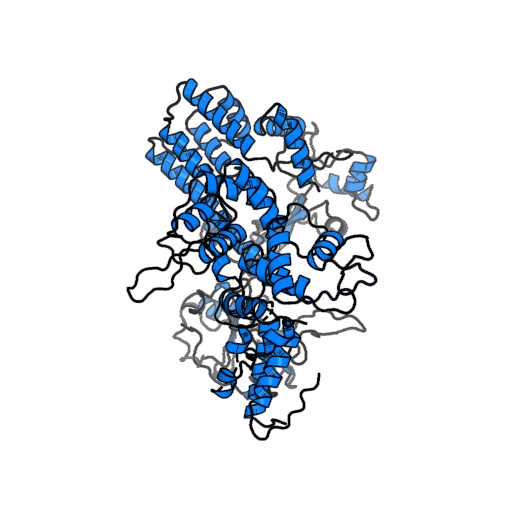? 167.538 162.960 119.034 1.00 22.26 423 TYR A CA 1
ATOM 3129 C C . TYR A 1 423 ? 168.258 162.239 117.906 1.00 22.26 423 TYR A C 1
ATOM 3130 O O . TYR A 1 423 ? 168.247 162.714 116.768 1.00 22.26 423 TYR A O 1
ATOM 3139 N N . LYS A 1 424 ? 168.875 161.091 118.194 1.00 26.17 424 LYS A N 1
ATOM 3140 C CA . LYS A 1 424 ? 169.533 160.319 117.145 1.00 26.17 424 LYS A CA 1
ATOM 3141 C C . LYS A 1 424 ? 168.520 159.789 116.136 1.00 26.17 424 LYS A C 1
ATOM 3142 O O . LYS A 1 424 ? 168.652 160.012 114.925 1.00 26.17 424 LYS A O 1
ATOM 3148 N N . ALA A 1 425 ? 167.479 159.110 116.620 1.00 25.46 425 ALA A N 1
ATOM 3149 C CA . ALA A 1 425 ? 166.448 158.600 115.722 1.00 25.46 425 ALA A CA 1
ATOM 3150 C C . ALA A 1 425 ? 165.669 159.735 115.071 1.00 25.46 425 ALA A C 1
ATOM 3151 O O . ALA A 1 425 ? 165.290 159.644 113.898 1.00 25.46 425 ALA A O 1
ATOM 3153 N N . MET A 1 426 ? 165.419 160.812 115.816 1.00 27.19 426 MET A N 1
ATOM 3154 C CA . MET A 1 426 ? 164.702 161.951 115.253 1.00 27.19 426 MET A CA 1
ATOM 3155 C C . MET A 1 426 ? 165.483 162.576 114.102 1.00 27.19 426 MET A C 1
ATOM 3156 O O . MET A 1 426 ? 164.914 162.884 113.048 1.00 27.19 426 MET A O 1
ATOM 3161 N N . LEU A 1 427 ? 166.792 162.775 114.289 1.00 29.88 427 LEU A N 1
ATOM 3162 C CA . LEU A 1 427 ? 167.622 163.325 113.224 1.00 29.88 427 LEU A CA 1
ATOM 3163 C C . LEU A 1 427 ? 167.762 162.350 112.066 1.00 29.88 427 LEU A C 1
ATOM 3164 O O . LEU A 1 427 ? 167.940 162.775 110.921 1.00 29.88 427 LEU A O 1
ATOM 3169 N N . GLN A 1 428 ? 167.710 161.047 112.341 1.00 31.71 428 GLN A N 1
ATOM 3170 C CA . GLN A 1 428 ? 167.707 160.087 111.246 1.00 31.71 428 GLN A CA 1
ATOM 3171 C C . GLN A 1 428 ? 166.406 160.154 110.456 1.00 31.71 428 GLN A C 1
ATOM 3172 O O . GLN A 1 428 ? 166.409 159.942 109.238 1.00 31.71 428 GLN A O 1
ATOM 3178 N N . LEU A 1 429 ? 165.294 160.469 111.120 1.00 36.19 429 LEU A N 1
ATOM 3179 C CA . LEU A 1 429 ? 163.989 160.405 110.473 1.00 36.19 429 LEU A CA 1
ATOM 3180 C C . LEU A 1 429 ? 163.595 161.675 109.727 1.00 36.19 429 LEU A C 1
ATOM 3181 O O . LEU A 1 429 ? 163.121 161.576 108.590 1.00 36.19 429 LEU A O 1
ATOM 3186 N N . ILE A 1 430 ? 163.766 162.863 110.323 1.00 39.21 430 ILE A N 1
ATOM 3187 C CA . ILE A 1 430 ? 163.204 164.081 109.715 1.00 39.21 430 ILE A CA 1
ATOM 3188 C C . ILE A 1 430 ? 163.638 164.300 108.273 1.00 39.21 430 ILE A C 1
ATOM 3189 O O . ILE A 1 430 ? 162.779 164.625 107.441 1.00 39.21 430 ILE A O 1
ATOM 3194 N N . PRO A 1 431 ? 164.921 164.194 107.899 1.00 39.09 431 PRO A N 1
ATOM 3195 C CA . PRO A 1 431 ? 165.265 164.469 106.493 1.00 39.09 431 PRO A CA 1
ATOM 3196 C C . PRO A 1 431 ? 164.587 163.534 105.508 1.00 39.09 431 PRO A C 1
ATOM 3197 O O . PRO A 1 431 ? 164.106 163.992 104.464 1.00 39.09 431 PRO A O 1
ATOM 3201 N N . VAL A 1 432 ? 164.522 162.239 105.855 1.00 45.44 432 VAL A N 1
ATOM 3202 C CA . VAL A 1 432 ? 163.861 161.198 105.010 1.00 45.44 432 VAL A CA 1
ATOM 3203 C C . VAL A 1 432 ? 162.353 161.426 105.088 1.00 45.44 432 VAL A C 1
ATOM 3204 O O . VAL A 1 432 ? 161.658 161.021 104.147 1.00 45.44 432 VAL A O 1
ATOM 3208 N N . MET A 1 433 ? 161.870 162.009 106.188 1.00 47.90 433 MET A N 1
ATOM 3209 C CA . MET A 1 433 ? 160.432 162.334 106.343 1.00 47.90 433 MET A CA 1
ATOM 3210 C C . MET A 1 433 ? 160.108 163.444 105.344 1.00 47.90 433 MET A C 1
ATOM 3211 O O . MET A 1 433 ? 159.066 163.335 104.681 1.00 47.90 433 MET A O 1
ATOM 3216 N N . TYR A 1 434 ? 160.987 164.443 105.202 1.00 50.06 434 TYR A N 1
ATOM 3217 C CA . TYR A 1 434 ? 160.732 165.578 104.326 1.00 50.06 434 TYR A CA 1
ATOM 3218 C C . TYR A 1 434 ? 160.887 165.189 102.864 1.00 50.06 434 TYR A C 1
ATOM 3219 O O . TYR A 1 434 ? 160.028 165.513 102.036 1.00 50.06 434 TYR A O 1
ATOM 3228 N N . LYS A 1 435 ? 161.976 164.492 102.530 1.00 55.22 435 LYS A N 1
ATOM 3229 C CA . LYS A 1 435 ? 162.244 164.131 101.142 1.00 55.22 435 LYS A CA 1
ATOM 3230 C C . LYS A 1 435 ? 161.184 163.180 100.603 1.00 55.22 435 LYS A C 1
ATOM 3231 O O . LYS A 1 435 ? 160.696 163.351 99.481 1.00 55.22 435 LYS A O 1
ATOM 3237 N N . GLU A 1 436 ? 160.815 162.175 101.393 1.00 63.55 436 GLU A N 1
ATOM 3238 C CA . GLU A 1 436 ? 159.875 161.154 100.962 1.00 63.55 436 GLU A CA 1
ATOM 3239 C C . GLU A 1 436 ? 158.558 161.334 101.700 1.00 63.55 436 GLU A C 1
ATOM 3240 O O . GLU A 1 436 ? 158.510 161.148 102.926 1.00 63.55 436 GLU A O 1
ATOM 3246 N N . PRO A 1 437 ? 157.485 161.716 101.017 1.00 62.67 437 PRO A N 1
ATOM 3247 C CA . PRO A 1 437 ? 156.170 161.874 101.685 1.00 62.67 437 PRO A CA 1
ATOM 3248 C C . PRO A 1 437 ? 155.510 160.535 102.010 1.00 62.67 437 PRO A C 1
ATOM 3249 O O . PRO A 1 437 ? 154.656 160.017 101.293 1.00 62.67 437 PRO A O 1
ATOM 3253 N N . LYS A 1 438 ? 155.914 159.952 103.136 1.00 62.64 438 LYS A N 1
ATOM 3254 C CA . LYS A 1 438 ? 155.364 158.686 103.595 1.00 62.64 438 LYS A CA 1
ATOM 3255 C C . LYS A 1 438 ? 155.005 158.778 105.071 1.00 62.64 438 LYS A C 1
ATOM 3256 O O . LYS A 1 438 ? 155.540 159.602 105.817 1.00 62.64 438 LYS A O 1
ATOM 3262 N N . GLU A 1 439 ? 154.085 157.909 105.480 1.00 64.71 439 GLU A N 1
ATOM 3263 C CA . GLU A 1 439 ? 153.583 157.902 106.844 1.00 64.71 439 GLU A CA 1
ATOM 3264 C C . GLU A 1 439 ? 154.688 157.499 107.819 1.00 64.71 439 GLU A C 1
ATOM 3265 O O . GLU A 1 439 ? 155.621 156.766 107.480 1.00 64.71 439 GLU A O 1
ATOM 3271 N N . GLN A 1 440 ? 154.575 158.008 109.049 1.00 61.25 440 GLN A N 1
ATOM 3272 C CA . GLN A 1 440 ? 155.619 157.808 110.048 1.00 61.25 440 GLN A CA 1
ATOM 3273 C C . GLN A 1 440 ? 155.780 156.342 110.433 1.00 61.25 440 GLN A C 1
ATOM 3274 O O . GLN A 1 440 ? 156.912 155.873 110.614 1.00 61.25 440 GLN A O 1
ATOM 3280 N N . MET A 1 441 ? 154.677 155.602 110.560 1.00 71.00 441 MET A N 1
ATOM 3281 C CA . MET A 1 441 ? 154.776 154.197 110.942 1.00 71.00 441 MET A CA 1
ATOM 3282 C C . MET A 1 441 ? 155.533 153.383 109.898 1.00 71.00 441 MET A C 1
ATOM 3283 O O . MET A 1 441 ? 156.374 152.545 110.246 1.00 71.00 441 MET A O 1
ATOM 3288 N N . GLN A 1 442 ? 155.247 153.610 108.614 1.00 69.30 442 GLN A N 1
ATOM 3289 C CA . GLN A 1 442 ? 155.943 152.884 107.557 1.00 69.30 442 GLN A CA 1
ATOM 3290 C C . GLN A 1 442 ? 157.417 153.261 107.494 1.00 69.30 442 GLN A C 1
ATOM 3291 O O . GLN A 1 442 ? 158.276 152.394 107.296 1.00 69.30 442 GLN A O 1
ATOM 3297 N N . LEU A 1 443 ? 157.720 154.547 107.686 1.00 57.50 443 LEU A N 1
ATOM 3298 C CA . LEU A 1 443 ? 159.126 155.025 107.660 1.00 57.50 443 LEU A CA 1
ATOM 3299 C C . LEU A 1 443 ? 159.858 154.445 108.873 1.00 57.50 443 LEU A C 1
ATOM 3300 O O . LEU A 1 443 ? 161.092 154.296 108.787 1.00 57.50 443 LEU A O 1
ATOM 3305 N N . LEU A 1 444 ? 159.139 154.111 109.953 1.00 60.51 444 LEU A N 1
ATOM 3306 C CA . LEU A 1 444 ? 159.767 153.513 111.126 1.00 60.51 444 LEU A CA 1
ATOM 3307 C C . LEU A 1 444 ? 160.304 152.116 110.836 1.00 60.51 444 LEU A C 1
ATOM 3308 O O . LEU A 1 444 ? 161.392 151.763 111.303 1.00 60.51 444 LEU A O 1
ATOM 3313 N N . THR A 1 445 ? 159.561 151.312 110.077 1.00 66.79 445 THR A N 1
ATOM 3314 C CA . THR A 1 445 ? 159.924 149.929 109.803 1.00 66.79 445 THR A CA 1
ATOM 3315 C C . THR A 1 445 ? 160.745 149.782 108.528 1.00 66.79 445 THR A C 1
ATOM 3316 O O . THR A 1 445 ? 161.056 148.655 108.127 1.00 66.79 445 THR A O 1
ATOM 3320 N N . GLU A 1 446 ? 161.093 150.893 107.878 1.00 70.25 446 GLU A N 1
ATOM 3321 C CA . GLU A 1 446 ? 161.892 150.817 106.659 1.00 70.25 446 GLU A CA 1
ATOM 3322 C C . GLU A 1 446 ? 163.286 150.280 106.957 1.00 70.25 446 GLU A C 1
ATOM 3323 O O . GLU A 1 446 ? 163.760 149.346 106.302 1.00 70.25 446 GLU A O 1
ATOM 3329 N N . MET A 1 447 ? 163.957 150.859 107.951 1.00 74.03 447 MET A N 1
ATOM 3330 C CA . MET A 1 447 ? 165.227 150.331 108.425 1.00 74.03 447 MET A CA 1
ATOM 3331 C C . MET A 1 447 ? 165.058 149.200 109.430 1.00 74.03 447 MET A C 1
ATOM 3332 O O . MET A 1 447 ? 166.047 148.538 109.762 1.00 74.03 447 MET A O 1
ATOM 3337 N N . ASN A 1 448 ? 163.835 148.972 109.916 1.00 77.31 448 ASN A N 1
ATOM 3338 C CA . ASN A 1 448 ? 163.480 147.847 110.785 1.00 77.31 448 ASN A CA 1
ATOM 3339 C C . ASN A 1 448 ? 164.412 147.771 112.003 1.00 77.31 448 ASN A C 1
ATOM 3340 O O . ASN A 1 448 ? 164.794 146.705 112.484 1.00 77.31 448 ASN A O 1
ATOM 3345 N N . VAL A 1 449 ? 164.713 148.959 112.534 1.00 79.25 449 VAL A N 1
ATOM 3346 C CA . VAL A 1 449 ? 165.618 149.054 113.677 1.00 79.25 449 VAL A CA 1
ATOM 3347 C C . VAL A 1 449 ? 165.029 148.363 114.901 1.00 79.25 449 VAL A C 1
ATOM 3348 O O . VAL A 1 449 ? 165.753 148.050 115.854 1.00 79.25 449 VAL A O 1
ATOM 3352 N N . PHE A 1 450 ? 163.722 148.108 114.903 1.00 84.20 450 PHE A N 1
ATOM 3353 C CA . PHE A 1 450 ? 163.090 147.377 115.993 1.00 84.20 450 PHE A CA 1
ATOM 3354 C C . PHE A 1 450 ? 163.207 145.873 115.767 1.00 84.20 450 PHE A C 1
ATOM 3355 O O . PHE A 1 450 ? 162.206 145.153 115.831 1.00 84.20 450 PHE A O 1
ATOM 3363 N N . LYS A 1 451 ? 164.424 145.392 115.500 1.00 91.98 451 LYS A N 1
ATOM 3364 C CA . LYS A 1 451 ? 164.641 143.980 115.203 1.00 91.98 451 LYS A CA 1
ATOM 3365 C C . LYS A 1 451 ? 164.310 143.084 116.388 1.00 91.98 451 LYS A C 1
ATOM 3366 O O . LYS A 1 451 ? 163.332 142.330 116.351 1.00 91.98 451 LYS A O 1
ATOM 3372 N N . SER A 1 452 ? 165.110 143.183 117.447 1.00 100.14 452 SER A N 1
ATOM 3373 C CA . SER A 1 452 ? 165.004 142.328 118.624 1.00 100.14 452 SER A CA 1
ATOM 3374 C C . SER A 1 452 ? 166.077 142.768 119.613 1.00 100.14 452 SER A C 1
ATOM 3375 O O . SER A 1 452 ? 166.904 143.636 119.319 1.00 100.14 452 SER A O 1
ATOM 3378 N N . LYS A 1 453 ? 166.052 142.150 120.790 1.00 101.46 453 LYS A N 1
ATOM 3379 C CA . LYS A 1 453 ? 167.053 142.357 121.829 1.00 101.46 453 LYS A CA 1
ATOM 3380 C C . LYS A 1 453 ? 167.520 141.020 122.383 1.00 101.46 453 LYS A C 1
ATOM 3381 O O . LYS A 1 453 ? 167.825 140.888 123.572 1.00 101.46 453 LYS A O 1
ATOM 3387 N N . LYS A 1 454 ? 167.590 140.009 121.521 1.00 105.22 454 LYS A N 1
ATOM 3388 C CA . LYS A 1 454 ? 167.892 138.643 121.930 1.00 105.22 454 LYS A CA 1
ATOM 3389 C C . LYS A 1 454 ? 169.380 138.326 121.922 1.00 105.22 454 LYS A C 1
ATOM 3390 O O . LYS A 1 454 ? 169.748 137.170 122.152 1.00 105.22 454 LYS A O 1
ATOM 3396 N N . GLU A 1 455 ? 170.240 139.312 121.657 1.00 113.18 455 GLU A N 1
ATOM 3397 C CA . GLU A 1 455 ? 171.676 139.051 121.605 1.00 113.18 455 GLU A CA 1
ATOM 3398 C C . GLU A 1 455 ? 172.194 138.546 122.947 1.00 113.18 455 GLU A C 1
ATOM 3399 O O . GLU A 1 455 ? 172.900 137.532 123.013 1.00 113.18 455 GLU A O 1
ATOM 3405 N N . LYS A 1 456 ? 171.841 139.238 124.033 1.00 112.60 456 LYS A N 1
ATOM 3406 C CA . LYS A 1 456 ? 172.267 138.803 125.358 1.00 112.60 456 LYS A CA 1
ATOM 3407 C C . LYS A 1 456 ? 171.656 137.461 125.733 1.00 112.60 456 LYS A C 1
ATOM 3408 O O . LYS A 1 456 ? 172.316 136.638 126.377 1.00 112.60 456 LYS A O 1
ATOM 3414 N N . TYR A 1 457 ? 170.403 137.221 125.341 1.00 107.62 457 TYR A N 1
ATOM 3415 C CA . TYR A 1 457 ? 169.731 135.980 125.700 1.00 107.62 457 TYR A CA 1
ATOM 3416 C C . TYR A 1 457 ? 170.291 134.779 124.950 1.00 107.62 457 TYR A C 1
ATOM 3417 O O . TYR A 1 457 ? 170.256 133.663 125.480 1.00 107.62 457 TYR A O 1
ATOM 3426 N N . VAL A 1 458 ? 170.802 134.976 123.734 1.00 108.96 458 VAL A N 1
ATOM 3427 C CA . VAL A 1 458 ? 171.440 133.880 123.013 1.00 108.96 458 VAL A CA 1
ATOM 3428 C C . VAL A 1 458 ? 172.931 133.782 123.309 1.00 108.96 458 VAL A C 1
ATOM 3429 O O . VAL A 1 458 ? 173.549 132.756 122.991 1.00 108.96 458 VAL A O 1
ATOM 3433 N N . ASN A 1 459 ? 173.531 134.819 123.900 1.00 115.31 459 ASN A N 1
ATOM 3434 C CA . ASN A 1 459 ? 174.909 134.698 124.363 1.00 115.31 459 ASN A CA 1
ATOM 3435 C C . ASN A 1 459 ? 175.019 133.674 125.485 1.00 115.31 459 ASN A C 1
ATOM 3436 O O . ASN A 1 459 ? 176.010 132.939 125.572 1.00 115.31 459 ASN A O 1
ATOM 3441 N N . TYR A 1 460 ? 174.014 133.615 126.354 1.00 121.47 460 TYR A N 1
ATOM 3442 C CA . TYR A 1 460 ? 173.997 132.651 127.449 1.00 121.47 460 TYR A CA 1
ATOM 3443 C C . TYR A 1 460 ? 172.920 131.592 127.229 1.00 121.47 460 TYR A C 1
ATOM 3444 O O . TYR A 1 460 ? 171.729 131.901 127.197 1.00 121.47 460 TYR A O 1
ATOM 3453 N N . GLU A 1 465 ? 169.135 137.033 135.808 1.00 83.75 465 GLU A N 1
ATOM 3454 C CA . GLU A 1 465 ? 168.034 137.780 136.404 1.00 83.75 465 GLU A CA 1
ATOM 3455 C C . GLU A 1 465 ? 168.202 139.279 136.190 1.00 83.75 465 GLU A C 1
ATOM 3456 O O . GLU A 1 465 ? 167.243 139.981 135.871 1.00 83.75 465 GLU A O 1
ATOM 3462 N N . ASN A 1 466 ? 169.438 139.756 136.365 1.00 94.22 466 ASN A N 1
ATOM 3463 C CA . ASN A 1 466 ? 169.699 141.192 136.331 1.00 94.22 466 ASN A CA 1
ATOM 3464 C C . ASN A 1 466 ? 169.343 141.804 134.983 1.00 94.22 466 ASN A C 1
ATOM 3465 O O . ASN A 1 466 ? 168.948 142.974 134.920 1.00 94.22 466 ASN A O 1
ATOM 3470 N N . GLU A 1 467 ? 169.479 141.040 133.898 1.00 96.09 467 GLU A N 1
ATOM 3471 C CA . GLU A 1 467 ? 169.063 141.535 132.591 1.00 96.09 467 GLU A CA 1
ATOM 3472 C C . GLU A 1 467 ? 167.551 141.672 132.485 1.00 96.09 467 GLU A C 1
ATOM 3473 O O . GLU A 1 467 ? 167.067 142.417 131.626 1.00 96.09 467 GLU A O 1
ATOM 3479 N N . VAL A 1 468 ? 166.799 140.973 133.334 1.00 90.97 468 VAL A N 1
ATOM 3480 C CA . VAL A 1 468 ? 165.354 141.109 133.379 1.00 90.97 468 VAL A CA 1
ATOM 3481 C C . VAL A 1 468 ? 164.887 141.921 134.584 1.00 90.97 468 VAL A C 1
ATOM 3482 O O . VAL A 1 468 ? 163.883 142.637 134.482 1.00 90.97 468 VAL A O 1
ATOM 3486 N N . VAL A 1 469 ? 165.595 141.847 135.714 1.00 88.63 469 VAL A N 1
ATOM 3487 C CA . VAL A 1 469 ? 165.226 142.630 136.890 1.00 88.63 469 VAL A CA 1
ATOM 3488 C C . VAL A 1 469 ? 165.328 144.122 136.596 1.00 88.63 469 VAL A C 1
ATOM 3489 O O . VAL A 1 469 ? 164.479 144.913 137.026 1.00 88.63 469 VAL A O 1
ATOM 3493 N N . LYS A 1 470 ? 166.366 144.530 135.859 1.00 90.16 470 LYS A N 1
ATOM 3494 C CA . LYS A 1 470 ? 166.555 145.943 135.546 1.00 90.16 470 LYS A CA 1
ATOM 3495 C C . LYS A 1 470 ? 165.371 146.516 134.777 1.00 90.16 470 LYS A C 1
ATOM 3496 O O . LYS A 1 470 ? 164.981 147.668 135.006 1.00 90.16 470 LYS A O 1
ATOM 3502 N N . GLU A 1 471 ? 164.785 145.735 133.876 1.00 88.95 471 GLU A N 1
ATOM 3503 C CA . GLU A 1 471 ? 163.624 146.177 133.112 1.00 88.95 471 GLU A CA 1
ATOM 3504 C C . GLU A 1 471 ? 162.405 146.362 134.011 1.00 88.95 471 GLU A C 1
ATOM 3505 O O . GLU A 1 471 ? 161.313 145.883 133.702 1.00 88.95 471 GLU A O 1
ATOM 3511 N N . ASN A 1 474 ? 158.082 149.172 141.015 1.00 79.91 474 ASN A N 1
ATOM 3512 C CA . ASN A 1 474 ? 157.476 148.146 141.853 1.00 79.91 474 ASN A CA 1
ATOM 3513 C C . ASN A 1 474 ? 158.539 147.243 142.465 1.00 79.91 474 ASN A C 1
ATOM 3514 O O . ASN A 1 474 ? 159.107 146.396 141.778 1.00 79.91 474 ASN A O 1
ATOM 3519 N N . PRO A 1 475 ? 158.812 147.422 143.759 1.00 79.27 475 PRO A N 1
ATOM 3520 C CA . PRO A 1 475 ? 159.812 146.584 144.432 1.00 79.27 475 PRO A CA 1
ATOM 3521 C C . PRO A 1 475 ? 159.282 145.247 144.932 1.00 79.27 475 PRO A C 1
ATOM 3522 O O . PRO A 1 475 ? 159.996 144.563 145.673 1.00 79.27 475 PRO A O 1
ATOM 3526 N N . VAL A 1 476 ? 158.070 144.853 144.555 1.00 82.87 476 VAL A N 1
ATOM 3527 C CA . VAL A 1 476 ? 157.463 143.608 145.024 1.00 82.87 476 VAL A CA 1
ATOM 3528 C C . VAL A 1 476 ? 157.441 142.547 143.929 1.00 82.87 476 VAL A C 1
ATOM 3529 O O . VAL A 1 476 ? 157.874 141.408 144.135 1.00 82.87 476 VAL A O 1
ATOM 3533 N N . VAL A 1 477 ? 156.933 142.906 142.748 1.00 76.84 477 VAL A N 1
ATOM 3534 C CA . VAL A 1 477 ? 156.932 141.961 141.643 1.00 76.84 477 VAL A CA 1
ATOM 3535 C C . VAL A 1 477 ? 158.353 141.619 141.235 1.00 76.84 477 VAL A C 1
ATOM 3536 O O . VAL A 1 477 ? 158.577 140.587 140.603 1.00 76.84 477 VAL A O 1
ATOM 3540 N N . VAL A 1 478 ? 159.330 142.449 141.609 1.00 77.79 478 VAL A N 1
ATOM 3541 C CA . VAL A 1 478 ? 160.730 142.100 141.381 1.00 77.79 478 VAL A CA 1
ATOM 3542 C C . VAL A 1 478 ? 161.082 140.818 142.129 1.00 77.79 478 VAL A C 1
ATOM 3543 O O . VAL A 1 478 ? 161.605 139.858 141.545 1.00 77.79 478 VAL A O 1
ATOM 3547 N N . LYS A 1 479 ? 160.762 140.767 143.426 1.00 75.90 479 LYS A N 1
ATOM 3548 C CA . LYS A 1 479 ? 160.993 139.547 144.195 1.00 75.90 479 LYS A CA 1
ATOM 3549 C C . LYS A 1 479 ? 160.143 138.399 143.675 1.00 75.90 479 LYS A C 1
ATOM 3550 O O . LYS A 1 479 ? 160.603 137.249 143.618 1.00 75.90 479 LYS A O 1
ATOM 3556 N N . SER A 1 480 ? 158.892 138.683 143.311 1.00 65.56 480 SER A N 1
ATOM 3557 C CA . SER A 1 480 ? 158.024 137.612 142.828 1.00 65.56 480 SER A CA 1
ATOM 3558 C C . SER A 1 480 ? 158.600 136.955 141.574 1.00 65.56 480 SER A C 1
ATOM 3559 O O . SER A 1 480 ? 158.721 135.726 141.503 1.00 65.56 480 SER A O 1
ATOM 3562 N N . ILE A 1 481 ? 158.996 137.762 140.586 1.00 68.35 481 ILE A N 1
ATOM 3563 C CA . ILE A 1 481 ? 159.558 137.200 139.363 1.00 68.35 481 ILE A CA 1
ATOM 3564 C C . ILE A 1 481 ? 160.918 136.568 139.627 1.00 68.35 481 ILE A C 1
ATOM 3565 O O . ILE A 1 481 ? 161.303 135.614 138.941 1.00 68.35 481 ILE A O 1
ATOM 3570 N N . ARG A 1 482 ? 161.671 137.072 140.610 1.00 69.30 482 ARG A N 1
ATOM 3571 C CA . ARG A 1 482 ? 162.921 136.409 140.963 1.00 69.30 482 ARG A CA 1
ATOM 3572 C C . ARG A 1 482 ? 162.663 134.988 141.450 1.00 69.30 482 ARG A C 1
ATOM 3573 O O . ARG A 1 482 ? 163.359 134.046 141.050 1.00 69.30 482 ARG A O 1
ATOM 3581 N N . THR A 1 483 ? 161.647 134.812 142.297 1.00 65.37 483 THR A N 1
ATOM 3582 C CA . THR A 1 483 ? 161.285 133.463 142.726 1.00 65.37 483 THR A CA 1
ATOM 3583 C C . THR A 1 483 ? 160.811 132.617 141.548 1.00 65.37 483 THR A C 1
ATOM 3584 O O . THR A 1 483 ? 161.155 131.430 141.449 1.00 65.37 483 THR A O 1
ATOM 3588 N N . THR A 1 484 ? 160.023 133.210 140.644 1.00 62.77 484 THR A N 1
ATOM 3589 C CA . THR A 1 484 ? 159.529 132.452 139.494 1.00 62.77 484 THR A CA 1
ATOM 3590 C C . THR A 1 484 ? 160.681 131.932 138.644 1.00 62.77 484 THR A C 1
ATOM 3591 O O . THR A 1 484 ? 160.694 130.763 138.240 1.00 62.77 484 THR A O 1
ATOM 3595 N N . VAL A 1 485 ? 161.665 132.789 138.364 1.00 58.43 485 VAL A N 1
ATOM 3596 C CA . VAL A 1 485 ? 162.777 132.370 137.518 1.00 58.43 485 VAL A CA 1
ATOM 3597 C C . VAL A 1 485 ? 163.671 131.376 138.254 1.00 58.43 485 VAL A C 1
ATOM 3598 O O . VAL A 1 485 ? 164.221 130.455 137.641 1.00 58.43 485 VAL A O 1
ATOM 3602 N N . LYS A 1 486 ? 163.824 131.526 139.575 1.00 58.82 486 LYS A N 1
ATOM 3603 C CA . LYS A 1 486 ? 164.569 130.524 140.334 1.00 58.82 486 LYS A CA 1
ATOM 3604 C C . LYS A 1 486 ? 163.929 129.148 140.191 1.00 58.82 486 LYS A C 1
ATOM 3605 O O . LYS A 1 486 ? 164.611 128.151 139.915 1.00 58.82 486 LYS A O 1
ATOM 3611 N N . ILE A 1 487 ? 162.605 129.081 140.348 1.00 55.11 487 ILE A N 1
ATOM 3612 C CA . ILE A 1 487 ? 161.915 127.798 140.243 1.00 55.11 487 ILE A CA 1
ATOM 3613 C C . ILE A 1 487 ? 161.997 127.257 138.821 1.00 55.11 487 ILE A C 1
ATOM 3614 O O . ILE A 1 487 ? 162.131 126.044 138.608 1.00 55.11 487 ILE A O 1
ATOM 3619 N N . LEU A 1 488 ? 161.909 128.141 137.823 1.00 53.01 488 LEU A N 1
ATOM 3620 C CA . LEU A 1 488 ? 161.975 127.690 136.436 1.00 53.01 488 LEU A CA 1
ATOM 3621 C C . LEU A 1 488 ? 163.341 127.097 136.113 1.00 53.01 488 LEU A C 1
ATOM 3622 O O . LEU A 1 488 ? 163.436 126.053 135.459 1.00 53.01 488 LEU A O 1
ATOM 3627 N N . ASN A 1 489 ? 164.415 127.751 136.564 1.00 53.47 489 ASN A N 1
ATOM 3628 C CA . ASN A 1 489 ? 165.745 127.173 136.396 1.00 53.47 489 ASN A CA 1
ATOM 3629 C C . ASN A 1 489 ? 165.885 125.846 137.128 1.00 53.47 489 ASN A C 1
ATOM 3630 O O . ASN A 1 489 ? 166.506 124.914 136.601 1.00 53.47 489 ASN A O 1
ATOM 3635 N N . ALA A 1 490 ? 165.323 125.736 138.335 1.00 52.49 490 ALA A N 1
ATOM 3636 C CA . ALA A 1 490 ? 165.401 124.472 139.062 1.00 52.49 490 ALA A CA 1
ATOM 3637 C C . ALA A 1 490 ? 164.725 123.347 138.286 1.00 52.49 490 ALA A C 1
ATOM 3638 O O . ALA A 1 490 ? 165.294 122.260 138.116 1.00 52.49 490 ALA A O 1
ATOM 3640 N N . LEU A 1 491 ? 163.513 123.596 137.787 1.00 52.56 491 LEU A N 1
ATOM 3641 C CA . LEU A 1 491 ? 162.809 122.561 137.034 1.00 52.56 491 LEU A CA 1
ATOM 3642 C C . LEU A 1 491 ? 163.498 122.251 135.710 1.00 52.56 491 LEU A C 1
ATOM 3643 O O . LEU A 1 491 ? 163.499 121.094 135.275 1.00 52.56 491 LEU A O 1
ATOM 3648 N N . ILE A 1 492 ? 164.080 123.257 135.052 1.00 54.90 492 ILE A N 1
ATOM 3649 C CA . ILE A 1 492 ? 164.806 123.008 133.808 1.00 54.90 492 ILE A CA 1
ATOM 3650 C C . ILE A 1 492 ? 166.011 122.114 134.065 1.00 54.90 492 ILE A C 1
ATOM 3651 O O . ILE A 1 492 ? 166.265 121.160 133.319 1.00 54.90 492 ILE A O 1
ATOM 3656 N N . LYS A 1 493 ? 166.770 122.400 135.127 1.00 54.11 493 LYS A N 1
ATOM 3657 C CA . LYS A 1 493 ? 167.921 121.563 135.451 1.00 54.11 493 LYS A CA 1
ATOM 3658 C C . LYS A 1 493 ? 167.497 120.165 135.879 1.00 54.11 493 LYS A C 1
ATOM 3659 O O . LYS A 1 493 ? 168.247 119.204 135.678 1.00 54.11 493 LYS A O 1
ATOM 3665 N N . LYS A 1 494 ? 166.309 120.026 136.470 1.00 57.72 494 LYS A N 1
ATOM 3666 C CA . LYS A 1 494 ? 165.833 118.691 136.833 1.00 57.72 494 LYS A CA 1
ATOM 3667 C C . LYS A 1 494 ? 165.308 117.942 135.609 1.00 57.72 494 LYS A C 1
ATOM 3668 O O . LYS A 1 494 ? 165.897 116.945 135.180 1.00 57.72 494 LYS A O 1
ATOM 3674 N N . TYR A 1 495 ? 164.213 118.426 135.024 1.00 62.70 495 TYR A N 1
ATOM 3675 C CA . TYR A 1 495 ? 163.615 117.805 133.849 1.00 62.70 495 TYR A CA 1
ATOM 3676 C C . TYR A 1 495 ? 162.485 118.686 133.337 1.00 62.70 495 TYR A C 1
ATOM 3677 O O . TYR A 1 495 ? 161.756 119.285 134.130 1.00 62.70 495 TYR A O 1
ATOM 3686 N N . GLY A 1 496 ? 162.338 118.750 132.016 1.00 67.11 496 GLY A N 1
ATOM 3687 C CA . GLY A 1 496 ? 161.192 119.417 131.431 1.00 67.11 496 GLY A CA 1
ATOM 3688 C C . GLY A 1 496 ? 161.482 120.746 130.764 1.00 67.11 496 GLY A C 1
ATOM 3689 O O . GLY A 1 496 ? 161.948 121.691 131.409 1.00 67.11 496 GLY A O 1
ATOM 3690 N N . TYR A 1 497 ? 161.199 120.826 129.466 1.00 72.77 497 TYR A N 1
ATOM 3691 C CA . TYR A 1 497 ? 161.306 122.060 128.696 1.00 72.77 497 TYR A CA 1
ATOM 3692 C C . TYR A 1 497 ? 160.365 121.989 127.498 1.00 72.77 497 TYR A C 1
ATOM 3693 O O . TYR A 1 497 ? 160.808 122.119 126.350 1.00 72.77 497 TYR A O 1
ATOM 3702 N N . PRO A 1 498 ? 159.052 121.811 127.719 1.00 76.72 498 PRO A N 1
ATOM 3703 C CA . PRO A 1 498 ? 158.133 121.546 126.608 1.00 76.72 498 PRO A CA 1
ATOM 3704 C C . PRO A 1 498 ? 157.929 122.753 125.704 1.00 76.72 498 PRO A C 1
ATOM 3705 O O . PRO A 1 498 ? 158.265 122.666 124.523 1.00 76.72 498 PRO A O 1
ATOM 3709 N N . ARG A 1 684 ? 148.933 144.122 132.623 1.00 79.73 684 ARG A N 1
ATOM 3710 C CA . ARG A 1 684 ? 149.785 145.015 133.398 1.00 79.73 684 ARG A CA 1
ATOM 3711 C C . ARG A 1 684 ? 151.117 145.277 132.707 1.00 79.73 684 ARG A C 1
ATOM 3712 O O . ARG A 1 684 ? 151.440 144.663 131.691 1.00 79.73 684 ARG A O 1
ATOM 3720 N N . TYR A 1 685 ? 151.879 146.212 133.274 1.00 76.36 685 TYR A N 1
ATOM 3721 C CA . TYR A 1 685 ? 153.243 146.453 132.816 1.00 76.36 685 TYR A CA 1
ATOM 3722 C C . TYR A 1 685 ? 154.152 145.284 133.181 1.00 76.36 685 TYR A C 1
ATOM 3723 O O . TYR A 1 685 ? 154.871 144.749 132.327 1.00 76.36 685 TYR A O 1
ATOM 3732 N N . ALA A 1 686 ? 154.107 144.855 134.446 1.00 75.60 686 ALA A N 1
ATOM 3733 C CA . ALA A 1 686 ? 154.942 143.744 134.889 1.00 75.60 686 ALA A CA 1
ATOM 3734 C C . ALA A 1 686 ? 154.557 142.449 134.190 1.00 75.60 686 ALA A C 1
ATOM 3735 O O . ALA A 1 686 ? 155.429 141.662 133.801 1.00 75.60 686 ALA A O 1
ATOM 3737 N N . SER A 1 687 ? 153.253 142.205 134.029 1.00 76.12 687 SER A N 1
ATOM 3738 C CA . SER A 1 687 ? 152.805 140.999 133.341 1.00 76.12 687 SER A CA 1
ATOM 3739 C C . SER A 1 687 ? 153.309 140.966 131.905 1.00 76.12 687 SER A C 1
ATOM 3740 O O . SER A 1 687 ? 153.825 139.941 131.443 1.00 76.12 687 SER A O 1
ATOM 3743 N N . ARG A 1 688 ? 153.176 142.084 131.188 1.00 79.98 688 ARG A N 1
ATOM 3744 C CA . ARG A 1 688 ? 153.662 142.138 129.814 1.00 79.98 688 ARG A CA 1
ATOM 3745 C C . ARG A 1 688 ? 155.164 141.907 129.755 1.00 79.98 688 ARG A C 1
ATOM 3746 O O . ARG A 1 688 ? 155.649 141.138 128.915 1.00 79.98 688 ARG A O 1
ATOM 3754 N N . VAL A 1 689 ? 155.917 142.552 130.650 1.00 80.24 689 VAL A N 1
ATOM 3755 C CA . VAL A 1 689 ? 157.370 142.412 130.624 1.00 80.24 689 VAL A CA 1
ATOM 3756 C C . VAL A 1 689 ? 157.776 140.964 130.876 1.00 80.24 689 VAL A C 1
ATOM 3757 O O . VAL A 1 689 ? 158.607 140.403 130.150 1.00 80.24 689 VAL A O 1
ATOM 3761 N N . VAL A 1 690 ? 157.185 140.326 131.891 1.00 78.19 690 VAL A N 1
ATOM 3762 C CA . VAL A 1 690 ? 157.609 138.975 132.250 1.00 78.19 690 VAL A CA 1
ATOM 3763 C C . VAL A 1 690 ? 157.191 137.979 131.172 1.00 78.19 690 VAL A C 1
ATOM 3764 O O . VAL A 1 690 ? 157.941 137.052 130.838 1.00 78.19 690 VAL A O 1
ATOM 3768 N N . LEU A 1 691 ? 155.996 138.161 130.597 1.00 82.84 691 LEU A N 1
ATOM 3769 C CA . LEU A 1 691 ? 155.552 137.268 129.532 1.00 82.84 691 LEU A CA 1
ATOM 3770 C C . LEU A 1 691 ? 156.445 137.389 128.304 1.00 82.84 691 LEU A C 1
ATOM 3771 O O . LEU A 1 691 ? 156.839 136.377 127.711 1.00 82.84 691 LEU A O 1
ATOM 3776 N N . ASN A 1 692 ? 156.783 138.621 127.912 1.00 87.92 692 ASN A N 1
ATOM 3777 C CA . ASN A 1 692 ? 157.667 138.810 126.768 1.00 87.92 692 ASN A CA 1
ATOM 3778 C C . ASN A 1 692 ? 159.045 138.219 127.032 1.00 87.92 692 ASN A C 1
ATOM 3779 O O . ASN A 1 692 ? 159.640 137.597 126.145 1.00 87.92 692 ASN A O 1
ATOM 3784 N N . GLU A 1 693 ? 159.570 138.401 128.247 1.00 89.51 693 GLU A N 1
ATOM 3785 C CA . GLU A 1 693 ? 160.882 137.850 128.568 1.00 89.51 693 GLU A CA 1
ATOM 3786 C C . GLU A 1 693 ? 160.880 136.327 128.507 1.00 89.51 693 GLU A C 1
ATOM 3787 O O . GLU A 1 693 ? 161.804 135.723 127.947 1.00 89.51 693 GLU A O 1
ATOM 3793 N N . MET A 1 694 ? 159.851 135.686 129.073 1.00 87.69 694 MET A N 1
ATOM 3794 C CA . MET A 1 694 ? 159.781 134.229 129.018 1.00 87.69 694 MET A CA 1
ATOM 3795 C C . MET A 1 694 ? 159.637 133.730 127.585 1.00 87.69 694 MET A C 1
ATOM 3796 O O . MET A 1 694 ? 160.286 132.751 127.196 1.00 87.69 694 MET A O 1
ATOM 3801 N N . GLN A 1 695 ? 158.793 134.387 126.784 1.00 89.99 695 GLN A N 1
ATOM 3802 C CA . GLN A 1 695 ? 158.629 133.964 125.396 1.00 89.99 695 GLN A CA 1
ATOM 3803 C C . GLN A 1 695 ? 159.931 134.109 124.620 1.00 89.99 695 GLN A C 1
ATOM 3804 O O . GLN A 1 695 ? 160.303 133.217 123.850 1.00 89.99 695 GLN A O 1
ATOM 3810 N N . SER A 1 696 ? 160.647 135.217 124.822 1.00 92.96 696 SER A N 1
ATOM 3811 C CA . SER A 1 696 ? 161.924 135.409 124.142 1.00 92.96 696 SER A CA 1
ATOM 3812 C C . SER A 1 696 ? 162.931 134.342 124.551 1.00 92.96 696 SER A C 1
ATOM 3813 O O . SER A 1 696 ? 163.599 133.741 123.699 1.00 92.96 696 SER A O 1
ATOM 3816 N N . PHE A 1 697 ? 163.048 134.084 125.856 1.00 94.35 697 PHE A N 1
ATOM 3817 C CA . PHE A 1 697 ? 164.028 133.107 126.319 1.00 94.35 697 PHE A CA 1
ATOM 3818 C C . PHE A 1 697 ? 163.709 131.712 125.798 1.00 94.35 697 PHE A C 1
ATOM 3819 O O . PHE A 1 697 ? 164.614 130.971 125.396 1.00 94.35 697 PHE A O 1
ATOM 3827 N N . PHE A 1 698 ? 162.429 131.331 125.795 1.00 91.54 698 PHE A N 1
ATOM 3828 C CA . PHE A 1 698 ? 162.069 129.990 125.356 1.00 91.54 698 PHE A CA 1
ATOM 3829 C C . PHE A 1 698 ? 162.015 129.853 123.840 1.00 91.54 698 PHE A C 1
ATOM 3830 O O . PHE A 1 698 ? 162.023 128.724 123.338 1.00 91.54 698 PHE A O 1
ATOM 3838 N N . GLU A 1 699 ? 161.956 130.961 123.101 1.00 96.64 699 GLU A N 1
ATOM 3839 C CA . GLU A 1 699 ? 162.142 130.909 121.658 1.00 96.64 699 GLU A CA 1
ATOM 3840 C C . GLU A 1 699 ? 163.604 131.023 121.251 1.00 96.64 699 GLU A C 1
ATOM 3841 O O . GLU A 1 699 ? 163.928 130.773 120.086 1.00 96.64 699 GLU A O 1
ATOM 3847 N N . SER A 1 700 ? 164.488 131.399 122.177 1.00 95.49 700 SER A N 1
ATOM 3848 C CA . SER A 1 700 ? 165.915 131.361 121.880 1.00 95.49 700 SER A CA 1
ATOM 3849 C C . SER A 1 700 ? 166.431 129.929 121.796 1.00 95.49 700 SER A C 1
ATOM 3850 O O . SER A 1 700 ? 167.479 129.684 121.188 1.00 95.49 700 SER A O 1
ATOM 3853 N N . ARG A 1 701 ? 165.716 128.979 122.392 1.00 97.30 701 ARG A N 1
ATOM 3854 C CA . ARG A 1 701 ? 166.158 127.593 122.428 1.00 97.30 701 ARG A CA 1
ATOM 3855 C C . ARG A 1 701 ? 165.927 126.907 121.087 1.00 97.30 701 ARG A C 1
ATOM 3856 O O . ARG A 1 701 ? 165.014 127.254 120.332 1.00 97.30 701 ARG A O 1
ATOM 3864 N N . LYS A 1 702 ? 166.768 125.917 120.800 1.00 106.62 702 LYS A N 1
ATOM 3865 C CA . LYS A 1 702 ? 166.711 125.178 119.548 1.00 106.62 702 LYS A CA 1
ATOM 3866 C C . LYS A 1 702 ? 165.808 123.957 119.680 1.00 106.62 702 LYS A C 1
ATOM 3867 O O . LYS A 1 702 ? 165.776 123.294 120.721 1.00 106.62 702 LYS A O 1
ATOM 3873 N N . TYR A 1 703 ? 165.078 123.664 118.602 1.00 110.49 703 TYR A N 1
ATOM 3874 C CA . TYR A 1 703 ? 164.171 122.516 118.545 1.00 110.49 703 TYR A CA 1
ATOM 3875 C C . TYR A 1 703 ? 163.173 122.542 119.699 1.00 110.49 703 TYR A C 1
ATOM 3876 O O . TYR A 1 703 ? 162.864 121.516 120.308 1.00 110.49 703 TYR A O 1
ATOM 3885 N N . CYS A 1 704 ? 162.662 123.731 120.001 1.00 96.85 704 CYS A N 1
ATOM 3886 C CA . CYS A 1 704 ? 161.738 123.935 121.106 1.00 96.85 704 CYS A CA 1
ATOM 3887 C C . CYS A 1 704 ? 160.364 124.290 120.559 1.00 96.85 704 CYS A C 1
ATOM 3888 O O . CYS A 1 704 ? 160.246 125.123 119.654 1.00 96.85 704 CYS A O 1
ATOM 3891 N N . ASN A 1 705 ? 159.332 123.655 121.108 1.00 87.54 705 ASN A N 1
ATOM 3892 C CA . ASN A 1 705 ? 157.947 123.885 120.716 1.00 87.54 705 ASN A CA 1
ATOM 3893 C C . ASN A 1 705 ? 157.089 124.231 121.929 1.00 87.54 705 ASN A C 1
ATOM 3894 O O . ASN A 1 705 ? 156.014 123.665 122.136 1.00 87.54 705 ASN A O 1
ATOM 3899 N N . THR A 1 706 ? 157.569 125.161 122.752 1.00 84.29 706 THR A N 1
ATOM 3900 C CA . THR A 1 706 ? 156.878 125.519 123.984 1.00 84.29 706 THR A CA 1
ATOM 3901 C C . THR A 1 706 ? 155.650 126.368 123.676 1.00 84.29 706 THR A C 1
ATOM 3902 O O . THR A 1 706 ? 155.739 127.361 122.946 1.00 84.29 706 THR A O 1
ATOM 3906 N N . LYS A 1 707 ? 154.506 125.980 124.236 1.00 84.42 707 LYS A N 1
ATOM 3907 C CA . LYS A 1 707 ? 153.269 126.745 124.120 1.00 84.42 707 LYS A CA 1
ATOM 3908 C C . LYS A 1 707 ? 153.052 127.498 125.427 1.00 84.42 707 LYS A C 1
ATOM 3909 O O . LYS A 1 707 ? 152.459 126.962 126.368 1.00 84.42 707 LYS A O 1
ATOM 3915 N N . VAL A 1 708 ? 153.525 128.738 125.483 1.00 79.88 708 VAL A N 1
ATOM 3916 C CA . VAL A 1 708 ? 153.374 129.587 126.659 1.00 79.88 708 VAL A CA 1
ATOM 3917 C C . VAL A 1 708 ? 152.049 130.323 126.522 1.00 79.88 708 VAL A C 1
ATOM 3918 O O . VAL A 1 708 ? 151.957 131.333 125.817 1.00 79.88 708 VAL A O 1
ATOM 3922 N N . LYS A 1 709 ? 151.020 129.821 127.198 1.00 83.67 709 LYS A N 1
ATOM 3923 C CA . LYS A 1 709 ? 149.675 130.371 127.114 1.00 83.67 709 LYS A CA 1
ATOM 3924 C C . LYS A 1 709 ? 149.231 130.824 128.496 1.00 83.67 709 LYS A C 1
ATOM 3925 O O . LYS A 1 709 ? 149.272 130.043 129.451 1.00 83.67 709 LYS A O 1
ATOM 3931 N N . VAL A 1 710 ? 148.807 132.079 128.598 1.00 90.45 710 VAL A N 1
ATOM 3932 C CA . VAL A 1 710 ? 148.317 132.620 129.860 1.00 90.45 710 VAL A CA 1
ATOM 3933 C C . VAL A 1 710 ? 146.892 133.127 129.689 1.00 90.45 710 VAL A C 1
ATOM 3934 O O . VAL A 1 710 ? 146.265 132.903 128.654 1.00 90.45 710 VAL A O 1
ATOM 3938 N N . LYS A 1 807 ? 154.283 130.314 144.619 1.00 62.63 807 LYS A N 1
ATOM 3939 C CA . LYS A 1 807 ? 155.595 130.888 144.893 1.00 62.63 807 LYS A CA 1
ATOM 3940 C C . LYS A 1 807 ? 155.483 132.258 145.547 1.00 62.63 807 LYS A C 1
ATOM 3941 O O . LYS A 1 807 ? 156.229 133.173 145.205 1.00 62.63 807 LYS A O 1
ATOM 3947 N N . TYR A 1 808 ? 154.557 132.398 146.495 1.00 67.28 808 TYR A N 1
ATOM 3948 C CA . TYR A 1 808 ? 154.310 133.689 147.135 1.00 67.28 808 TYR A CA 1
ATOM 3949 C C . TYR A 1 808 ? 155.335 133.896 148.247 1.00 67.28 808 TYR A C 1
ATOM 3950 O O . TYR A 1 808 ? 155.070 133.675 149.431 1.00 67.28 808 TYR A O 1
ATOM 3959 N N . ASN A 1 809 ? 156.540 134.280 147.822 1.00 69.79 809 ASN A N 1
ATOM 3960 C CA . ASN A 1 809 ? 157.625 134.802 148.667 1.00 69.79 809 ASN A CA 1
ATOM 3961 C C . ASN A 1 809 ? 157.710 134.124 150.037 1.00 69.79 809 ASN A C 1
ATOM 3962 O O . ASN A 1 809 ? 157.811 134.773 151.081 1.00 69.79 809 ASN A O 1
ATOM 3967 N N . TYR A 1 810 ? 157.708 132.791 150.026 1.00 58.34 810 TYR A N 1
ATOM 3968 C CA . TYR A 1 810 ? 157.834 132.047 151.274 1.00 58.34 810 TYR A CA 1
ATOM 3969 C C . TYR A 1 810 ? 159.255 132.138 151.814 1.00 58.34 810 TYR A C 1
ATOM 3970 O O . TYR A 1 810 ? 159.491 132.775 152.845 1.00 58.34 810 TYR A O 1
ATOM 3979 N N . LYS A 1 811 ? 160.203 131.529 151.097 1.00 52.70 811 LYS A N 1
ATOM 3980 C CA . LYS A 1 811 ? 161.634 131.571 151.392 1.00 52.70 811 LYS A CA 1
ATOM 3981 C C . LYS A 1 811 ? 162.010 131.330 152.852 1.00 52.70 811 LYS A C 1
ATOM 3982 O O . LYS A 1 811 ? 161.393 130.506 153.535 1.00 52.70 811 LYS A O 1
ATOM 3988 N N . ILE A 1 812 ? 163.034 132.044 153.326 1.00 46.04 812 ILE A N 1
ATOM 3989 C CA . ILE A 1 812 ? 163.411 132.127 154.734 1.00 46.04 812 ILE A CA 1
ATOM 3990 C C . ILE A 1 812 ? 164.001 133.512 154.972 1.00 46.04 812 ILE A C 1
ATOM 3991 O O . ILE A 1 812 ? 164.087 134.338 154.062 1.00 46.04 812 ILE A O 1
ATOM 3996 N N . ASP A 1 813 ? 164.415 133.767 156.210 1.00 47.17 813 ASP A N 1
ATOM 3997 C CA . ASP A 1 813 ? 165.026 135.034 156.588 1.00 47.17 813 ASP A CA 1
ATOM 3998 C C . ASP A 1 813 ? 166.478 134.805 156.989 1.00 47.17 813 ASP A C 1
ATOM 3999 O O . ASP A 1 813 ? 166.776 133.909 157.784 1.00 47.17 813 ASP A O 1
ATOM 4004 N N . LYS A 1 814 ? 167.375 135.620 156.436 1.00 44.62 814 LYS A N 1
ATOM 4005 C CA . LYS A 1 814 ? 168.794 135.516 156.741 1.00 44.62 814 LYS A CA 1
ATOM 4006 C C . LYS A 1 814 ? 169.464 136.876 156.894 1.00 44.62 814 LYS A C 1
ATOM 4007 O O . LYS A 1 814 ? 170.676 136.928 157.120 1.00 44.62 814 LYS A O 1
ATOM 4013 N N . LYS A 1 815 ? 168.718 137.971 156.803 1.00 52.60 815 LYS A N 1
ATOM 4014 C CA . LYS A 1 815 ? 169.289 139.308 156.811 1.00 52.60 815 LYS A CA 1
ATOM 4015 C C . LYS A 1 815 ? 169.468 139.834 158.232 1.00 52.60 815 LYS A C 1
ATOM 4016 O O . LYS A 1 815 ? 168.873 139.338 159.190 1.00 52.60 815 LYS A O 1
ATOM 4022 N N . CYS A 1 816 ? 170.297 140.867 158.350 1.00 56.17 816 CYS A N 1
ATOM 4023 C CA . CYS A 1 816 ? 170.514 141.573 159.603 1.00 56.17 816 CYS A CA 1
ATOM 4024 C C . CYS A 1 816 ? 169.928 142.980 159.524 1.00 56.17 816 CYS A C 1
ATOM 4025 O O . CYS A 1 816 ? 169.585 143.481 158.452 1.00 56.17 816 CYS A O 1
ATOM 4028 N N . ASN A 1 817 ? 169.826 143.620 160.691 1.00 47.69 817 ASN A N 1
ATOM 4029 C CA . ASN A 1 817 ? 169.352 144.998 160.823 1.00 47.69 817 ASN A CA 1
ATOM 4030 C C . ASN A 1 817 ? 167.932 145.153 160.268 1.00 47.69 817 ASN A C 1
ATOM 4031 O O . ASN A 1 817 ? 167.669 145.921 159.344 1.00 47.69 817 ASN A O 1
ATOM 4036 N N . ARG A 1 818 ? 167.023 144.395 160.866 1.00 44.46 818 ARG A N 1
ATOM 4037 C CA . ARG A 1 818 ? 165.594 144.542 160.624 1.00 44.46 818 ARG A CA 1
ATOM 4038 C C . ARG A 1 818 ? 165.014 145.438 161.718 1.00 44.46 818 ARG A C 1
ATOM 4039 O O . ARG A 1 818 ? 165.750 146.088 162.465 1.00 44.46 818 ARG A O 1
ATOM 4047 N N . GLY A 1 819 ? 163.687 145.492 161.795 1.00 36.49 819 GLY A N 1
ATOM 4048 C CA . GLY A 1 819 ? 163.051 146.266 162.840 1.00 36.49 819 GLY A CA 1
ATOM 4049 C C . GLY A 1 819 ? 163.490 145.794 164.209 1.00 36.49 819 GLY A C 1
ATOM 4050 O O . GLY A 1 819 ? 163.062 144.737 164.682 1.00 36.49 819 GLY A O 1
ATOM 4051 N N . LEU A 1 820 ? 164.344 146.585 164.858 1.00 30.43 820 LEU A N 1
ATOM 4052 C CA . LEU A 1 820 ? 164.979 146.167 166.103 1.00 30.43 820 LEU A CA 1
ATOM 4053 C C . LEU A 1 820 ? 163.974 146.125 167.248 1.00 30.43 820 LEU A C 1
ATOM 4054 O O . LEU A 1 820 ? 163.807 145.093 167.906 1.00 30.43 820 LEU A O 1
ATOM 4059 N N . CYS A 1 821 ? 163.292 147.240 167.496 1.00 39.81 821 CYS A N 1
ATOM 4060 C CA . CYS A 1 821 ? 162.277 147.350 168.534 1.00 39.81 821 CYS A CA 1
ATOM 4061 C C . CYS A 1 821 ? 161.123 148.193 168.003 1.00 39.81 821 CYS A C 1
ATOM 4062 O O . CYS A 1 821 ? 161.186 148.747 166.902 1.00 39.81 821 CYS A O 1
ATOM 4065 N N . ASN A 1 822 ? 160.061 148.302 168.802 1.00 41.78 822 ASN A N 1
ATOM 4066 C CA . ASN A 1 822 ? 158.805 148.891 168.353 1.00 41.78 822 ASN A CA 1
ATOM 4067 C C . ASN A 1 822 ? 158.629 150.342 168.801 1.00 41.78 822 ASN A C 1
ATOM 4068 O O . ASN A 1 822 ? 157.497 150.788 169.019 1.00 41.78 822 ASN A O 1
ATOM 4073 N N . GLN A 1 823 ? 159.720 151.092 168.914 1.00 40.70 823 GLN A N 1
ATOM 4074 C CA . GLN A 1 823 ? 159.684 152.534 169.234 1.00 40.70 823 GLN A CA 1
ATOM 4075 C C . GLN A 1 823 ? 158.934 152.707 170.559 1.00 40.70 823 GLN A C 1
ATOM 4076 O O . GLN A 1 823 ? 158.999 151.815 171.418 1.00 40.70 823 GLN A O 1
ATOM 4082 N N . THR A 1 824 ? 158.226 153.820 170.748 1.00 34.35 824 THR A N 1
ATOM 4083 C CA . THR A 1 824 ? 157.369 154.040 171.912 1.00 34.35 824 THR A CA 1
ATOM 4084 C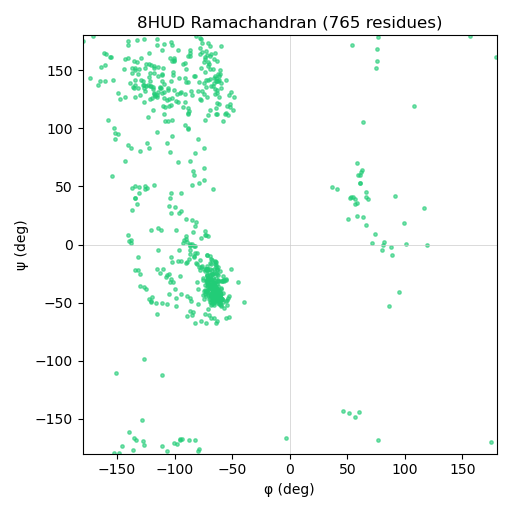 C . THR A 1 824 ? 158.170 153.941 173.213 1.00 34.35 824 THR A C 1
ATOM 4085 O O . THR A 1 824 ? 158.030 153.006 173.995 1.00 34.35 824 THR A O 1
ATOM 4089 N N . ILE A 1 825 ? 159.031 154.954 173.412 1.00 21.32 825 ILE A N 1
ATOM 4090 C CA . ILE A 1 825 ? 159.859 155.068 174.646 1.00 21.32 825 ILE A CA 1
ATOM 4091 C C . ILE A 1 825 ? 158.921 154.982 175.838 1.00 21.32 825 ILE A C 1
ATOM 4092 O O . ILE A 1 825 ? 157.931 155.736 175.860 1.00 21.32 825 ILE A O 1
ATOM 4097 N N . TYR A 1 826 ? 159.228 154.103 176.783 1.00 21.79 826 TYR A N 1
ATOM 4098 C CA . TYR A 1 826 ? 158.396 153.921 177.965 1.00 21.79 826 TYR A CA 1
ATOM 4099 C C . TYR A 1 826 ? 159.108 154.433 179.206 1.00 21.79 826 TYR A C 1
ATOM 4100 O O . TYR A 1 826 ? 160.318 154.248 179.362 1.00 21.79 826 TYR A O 1
ATOM 4109 N N . GLY A 1 827 ? 158.347 155.068 180.088 1.00 29.03 827 GLY A N 1
ATOM 4110 C CA . GLY A 1 827 ? 158.833 155.490 181.393 1.00 29.03 827 GLY A CA 1
ATOM 4111 C C . GLY A 1 827 ? 158.254 154.579 182.460 1.00 29.03 827 GLY A C 1
ATOM 4112 O O . GLY A 1 827 ? 157.059 154.279 182.447 1.00 29.03 827 GLY A O 1
ATOM 4113 N N . THR A 1 828 ? 159.105 154.151 183.384 1.00 33.22 828 THR A N 1
ATOM 4114 C CA . THR A 1 828 ? 158.753 153.121 184.347 1.00 33.22 828 THR A CA 1
ATOM 4115 C C . THR A 1 828 ? 158.998 153.621 185.764 1.00 33.22 828 THR A C 1
ATOM 4116 O O . THR A 1 828 ? 159.845 154.487 185.995 1.00 33.22 828 THR A O 1
ATOM 4120 N N . ARG A 1 829 ? 158.234 153.080 186.710 1.00 42.11 829 ARG A N 1
ATOM 4121 C CA . ARG A 1 829 ? 158.336 153.475 188.110 1.00 42.11 829 ARG A CA 1
ATOM 4122 C C . ARG A 1 829 ? 158.537 152.241 188.986 1.00 42.11 829 ARG A C 1
ATOM 4123 O O . ARG A 1 829 ? 158.724 151.128 188.495 1.00 42.11 829 ARG A O 1
ATOM 4131 N N . GLU A 1 830 ? 158.485 152.448 190.300 1.00 50.00 830 GLU A N 1
ATOM 4132 C CA . GLU A 1 830 ? 158.748 151.398 191.274 1.00 50.00 830 GLU A CA 1
ATOM 4133 C C . GLU A 1 830 ? 157.597 151.310 192.264 1.00 50.00 830 GLU A C 1
ATOM 4134 O O . GLU A 1 830 ? 157.049 152.332 192.684 1.00 50.00 830 GLU A O 1
ATOM 4140 N N . LYS A 1 831 ? 157.239 150.083 192.637 1.00 49.22 831 LYS A N 1
ATOM 4141 C CA . LYS A 1 831 ? 156.216 149.836 193.642 1.00 49.22 831 LYS A CA 1
ATOM 4142 C C . LYS A 1 831 ? 156.572 148.562 194.392 1.00 49.22 831 LYS A C 1
ATOM 4143 O O . LYS A 1 831 ? 156.758 147.512 193.771 1.00 49.22 831 LYS A O 1
ATOM 4149 N N . ASP A 1 832 ? 156.657 148.667 195.719 1.00 52.07 832 ASP A N 1
ATOM 4150 C CA . ASP A 1 832 ? 157.060 147.582 196.626 1.00 52.07 832 ASP A CA 1
ATOM 4151 C C . ASP A 1 832 ? 158.226 146.764 196.069 1.00 52.07 832 ASP A C 1
ATOM 4152 O O . ASP A 1 832 ? 158.224 145.532 196.080 1.00 52.07 832 ASP A O 1
ATOM 4157 N N . GLY A 1 833 ? 159.250 147.472 195.598 1.00 53.29 833 GLY A N 1
ATOM 4158 C CA . GLY A 1 833 ? 160.472 146.840 195.149 1.00 53.29 833 GLY A CA 1
ATOM 4159 C C . GLY A 1 833 ? 160.439 146.272 193.747 1.00 53.29 833 GLY A C 1
ATOM 4160 O O . GLY A 1 833 ? 161.457 145.734 193.294 1.00 53.29 833 GLY A O 1
ATOM 4161 N N . LYS A 1 834 ? 159.317 146.377 193.044 1.00 50.16 834 LYS A N 1
ATOM 4162 C CA . LYS A 1 834 ? 159.178 145.865 191.690 1.00 50.16 834 LYS A CA 1
ATOM 4163 C C . LYS A 1 834 ? 159.021 147.027 190.721 1.00 50.16 834 LYS A C 1
ATOM 4164 O O . LYS A 1 834 ? 158.257 147.961 190.977 1.00 50.16 834 LYS A O 1
ATOM 4170 N N . ILE A 1 835 ? 159.743 146.969 189.608 1.00 41.93 835 ILE A N 1
ATOM 4171 C CA . ILE A 1 835 ? 159.723 148.040 188.621 1.00 41.93 835 ILE A CA 1
ATOM 4172 C C . ILE A 1 835 ? 158.641 147.737 187.592 1.00 41.93 835 ILE A C 1
ATOM 4173 O O . ILE A 1 835 ? 158.660 146.683 186.947 1.00 41.93 835 ILE A O 1
ATOM 4178 N N . HIS A 1 836 ? 157.702 148.667 187.440 1.00 42.69 836 HIS A N 1
ATOM 4179 C CA . HIS A 1 836 ? 156.520 148.502 186.607 1.00 42.69 836 HIS A CA 1
ATOM 4180 C C . HIS A 1 836 ? 156.514 149.551 185.504 1.00 42.69 836 HIS A C 1
ATOM 4181 O O . HIS A 1 836 ? 156.762 150.734 185.764 1.00 42.69 836 HIS A O 1
ATOM 4188 N N . LYS A 1 837 ? 156.238 149.114 184.280 1.00 44.24 837 LYS A N 1
ATOM 4189 C CA . LYS A 1 837 ? 156.120 150.016 183.145 1.00 44.24 837 LYS A CA 1
ATOM 4190 C C . LYS A 1 837 ? 154.758 150.697 183.160 1.00 44.24 837 LYS A C 1
ATOM 4191 O O . LYS A 1 837 ? 153.740 150.070 183.463 1.00 44.24 837 LYS A O 1
ATOM 4197 N N . ILE A 1 838 ? 154.742 151.989 182.836 1.00 31.34 838 ILE A N 1
ATOM 4198 C CA . ILE A 1 838 ? 153.553 152.824 182.969 1.00 31.34 838 ILE A CA 1
ATOM 4199 C C . ILE A 1 838 ? 153.125 153.325 181.600 1.00 31.34 838 ILE A C 1
ATOM 4200 O O . ILE A 1 838 ? 153.923 153.924 180.870 1.00 31.34 838 ILE A O 1
ATOM 4205 N N . SER A 1 839 ? 151.851 153.114 181.257 1.00 31.98 839 SER A N 1
ATOM 4206 C CA . SER A 1 839 ? 151.276 153.555 179.961 1.00 31.98 839 SER A CA 1
ATOM 4207 C C . SER A 1 839 ? 150.170 154.524 180.390 1.00 31.98 839 SER A C 1
ATOM 4208 O O . SER A 1 839 ? 149.438 154.180 181.337 1.00 31.98 839 SER A O 1
ATOM 4211 N N . SER A 1 840 ? 150.056 155.688 179.744 1.00 34.85 840 SER A N 1
ATOM 4212 C CA . SER A 1 840 ? 148.964 156.663 180.006 1.00 34.85 840 SER A CA 1
ATOM 4213 C C . SER A 1 840 ? 147.698 156.268 179.245 1.00 34.85 840 SER A C 1
ATOM 4214 O O . SER A 1 840 ? 147.841 155.750 178.121 1.00 34.85 840 SER A O 1
ATOM 4217 N N . TYR A 1 841 ? 146.510 156.502 179.821 1.00 42.98 841 TYR A N 1
ATOM 4218 C CA . TYR A 1 841 ? 145.257 156.198 179.144 1.00 42.98 841 TYR A CA 1
ATOM 4219 C C . TYR A 1 841 ? 144.602 157.495 178.699 1.00 42.98 841 TYR A C 1
ATOM 4220 O O . TYR A 1 841 ? 144.427 158.413 179.506 1.00 42.98 841 TYR A O 1
ATOM 4229 N N . ASN A 1 842 ? 144.315 157.601 177.393 1.00 58.01 842 ASN A N 1
ATOM 4230 C CA . ASN A 1 842 ? 143.601 158.772 176.826 1.00 58.01 842 ASN A CA 1
ATOM 4231 C C . ASN A 1 842 ? 142.119 158.628 177.141 1.00 58.01 842 ASN A C 1
ATOM 4232 O O . ASN A 1 842 ? 141.540 157.587 176.775 1.00 58.01 842 ASN A O 1
ATOM 4237 N N . ILE A 1 843 ? 141.524 159.630 177.776 1.00 63.34 843 ILE A N 1
ATOM 4238 C CA . ILE A 1 843 ? 140.096 159.596 178.072 1.00 63.34 843 ILE A CA 1
ATOM 4239 C C . ILE A 1 843 ? 139.274 159.851 176.816 1.00 63.34 843 ILE A C 1
ATOM 4240 O O . ILE A 1 843 ? 138.245 159.202 176.589 1.00 63.34 843 ILE A O 1
ATOM 4245 N N . TYR A 1 844 ? 139.716 160.779 175.971 1.00 63.86 844 TYR A N 1
ATOM 4246 C CA . TYR A 1 844 ? 138.889 161.280 174.881 1.00 63.86 844 TYR A CA 1
ATOM 4247 C C . TYR A 1 844 ? 138.876 160.365 173.658 1.00 63.86 844 TYR A C 1
ATOM 4248 O O . TYR A 1 844 ? 138.519 160.820 172.565 1.00 63.86 844 TYR A O 1
ATOM 4257 N N . ASP A 1 845 ? 139.247 159.097 173.809 1.00 69.31 845 ASP A N 1
ATOM 4258 C CA . ASP A 1 845 ? 139.100 158.102 172.757 1.00 69.31 845 ASP A CA 1
ATOM 4259 C C . ASP A 1 845 ? 138.025 157.111 173.174 1.00 69.31 845 ASP A C 1
ATOM 4260 O O . ASP A 1 845 ? 138.064 156.584 174.291 1.00 69.31 845 ASP A O 1
ATOM 4265 N N . ASP A 1 846 ? 137.072 156.858 172.273 1.00 77.41 846 ASP A N 1
ATOM 4266 C CA . ASP A 1 846 ? 135.909 156.046 172.620 1.00 77.41 846 ASP A CA 1
ATOM 4267 C C . ASP A 1 846 ? 136.310 154.631 173.020 1.00 77.41 846 ASP A C 1
ATOM 4268 O O . ASP A 1 846 ? 135.797 154.090 174.007 1.00 77.41 846 ASP A O 1
ATOM 4273 N N . LYS A 1 847 ? 137.225 154.014 172.268 1.00 72.78 847 LYS A N 1
ATOM 4274 C CA . LYS A 1 847 ? 137.709 152.689 172.642 1.00 72.78 847 LYS A CA 1
ATOM 4275 C C . LYS A 1 847 ? 138.411 152.732 173.992 1.00 72.78 847 LYS A C 1
ATOM 4276 O O . LYS A 1 847 ? 138.169 151.888 174.863 1.00 72.78 847 LYS A O 1
ATOM 4282 N N . GLU A 1 848 ? 139.268 153.733 174.199 1.00 70.82 848 GLU A N 1
ATOM 4283 C CA . GLU A 1 848 ? 139.941 153.846 175.485 1.00 70.82 848 GLU A CA 1
ATOM 4284 C C . GLU A 1 848 ? 138.987 154.320 176.573 1.00 70.82 848 GLU A C 1
ATOM 4285 O O . GLU A 1 848 ? 139.191 154.007 177.751 1.00 70.82 848 GLU A O 1
ATOM 4291 N N . CYS A 1 849 ? 137.893 154.960 176.176 1.00 70.65 849 CYS A N 1
ATOM 4292 C CA . CYS A 1 849 ? 136.869 155.417 177.138 1.00 70.65 849 CYS A CA 1
ATOM 4293 C C . CYS A 1 849 ? 136.201 154.167 177.669 1.00 70.65 849 CYS A C 1
ATOM 4294 O O . CYS A 1 849 ? 135.943 154.129 178.867 1.00 70.65 849 CYS A O 1
ATOM 4297 N N . ASN A 1 850 ? 135.899 153.218 176.782 1.00 72.13 850 ASN A N 1
ATOM 4298 C CA . ASN A 1 850 ? 135.342 151.934 177.194 1.00 72.13 850 ASN A CA 1
ATOM 4299 C C . ASN A 1 850 ? 136.350 151.122 177.997 1.00 72.13 850 ASN A C 1
ATOM 4300 O O . ASN A 1 850 ? 135.968 150.386 178.916 1.00 72.13 850 ASN A O 1
ATOM 4305 N N . SER A 1 851 ? 137.635 151.225 177.651 1.00 67.97 851 SER A N 1
ATOM 4306 C CA . SER A 1 851 ? 138.664 150.532 178.419 1.00 67.97 851 SER A CA 1
ATOM 4307 C C . SER A 1 851 ? 138.700 151.022 179.861 1.00 67.97 851 SER A C 1
ATOM 4308 O O . SER A 1 851 ? 138.729 150.217 180.799 1.00 67.97 851 SER A O 1
ATOM 4311 N N . LEU A 1 852 ? 138.692 152.341 180.058 1.00 67.74 852 LEU A N 1
ATOM 4312 C CA . LEU A 1 852 ? 138.658 152.885 181.412 1.00 67.74 852 LEU A CA 1
ATOM 4313 C C . LEU A 1 852 ? 137.346 152.539 182.105 1.00 67.74 852 LEU A C 1
ATOM 4314 O O . LEU A 1 852 ? 137.316 152.321 183.322 1.00 67.74 852 LEU A O 1
ATOM 4319 N N . LYS A 1 853 ? 136.253 152.479 181.341 1.00 71.52 853 LYS A N 1
ATOM 4320 C CA . LYS A 1 853 ? 134.970 152.043 181.881 1.00 71.52 853 LYS A CA 1
ATOM 4321 C C . LYS A 1 853 ? 135.071 150.652 182.493 1.00 71.52 853 LYS A C 1
ATOM 4322 O O . LYS A 1 853 ? 134.733 150.444 183.666 1.00 71.52 853 LYS A O 1
ATOM 4328 N N . LYS A 1 854 ? 135.559 149.689 181.712 1.00 67.28 854 LYS A N 1
ATOM 4329 C CA . LYS A 1 854 ? 135.644 148.315 182.188 1.00 67.28 854 LYS A CA 1
ATOM 4330 C C . LYS A 1 854 ? 136.741 148.134 183.226 1.00 67.28 854 LYS A C 1
ATOM 4331 O O . LYS A 1 854 ? 136.685 147.180 184.009 1.00 67.28 854 LYS A O 1
ATOM 4337 N N . MET A 1 855 ? 137.736 149.020 183.251 1.00 63.16 855 MET A N 1
ATOM 4338 C CA . MET A 1 855 ? 138.765 148.949 184.280 1.00 63.16 855 MET A CA 1
ATOM 4339 C C . MET A 1 855 ? 138.249 149.460 185.620 1.00 63.16 855 MET A C 1
ATOM 4340 O O . MET A 1 855 ? 138.503 148.852 186.665 1.00 63.16 855 MET A O 1
ATOM 4345 N N . ILE A 1 856 ? 137.520 150.579 185.610 1.00 68.00 856 ILE A N 1
ATOM 4346 C CA . ILE A 1 856 ? 136.987 151.121 186.853 1.00 68.00 856 ILE A CA 1
ATOM 4347 C C . ILE A 1 856 ? 135.865 150.246 187.394 1.00 68.00 856 ILE A C 1
ATOM 4348 O O . ILE A 1 856 ? 135.814 149.970 188.599 1.00 68.00 856 ILE A O 1
ATOM 4353 N N . ASN A 1 857 ? 134.954 149.791 186.528 1.00 70.40 857 ASN A N 1
ATOM 4354 C CA . ASN A 1 857 ? 133.821 149.005 187.003 1.00 70.40 857 ASN A CA 1
ATOM 4355 C C . ASN A 1 857 ? 134.237 147.656 187.572 1.00 70.40 857 ASN A C 1
ATOM 4356 O O . ASN A 1 857 ? 133.515 147.104 188.410 1.00 70.40 857 ASN A O 1
ATOM 4361 N N . SER A 1 858 ? 135.375 147.115 187.148 1.00 71.83 858 SER A N 1
ATOM 4362 C CA . SER A 1 858 ? 135.838 145.821 187.628 1.00 71.83 858 SER A CA 1
ATOM 4363 C C . SER A 1 858 ? 136.706 145.923 188.876 1.00 71.83 858 SER A C 1
ATOM 4364 O O . SER A 1 858 ? 137.201 144.896 189.353 1.00 71.83 858 SER A O 1
ATOM 4367 N N . GLY A 1 859 ? 136.912 147.126 189.408 1.00 74.00 859 GLY A N 1
ATOM 4368 C CA . GLY A 1 859 ? 137.692 147.304 190.614 1.00 74.00 859 GLY A CA 1
ATOM 4369 C C . GLY A 1 859 ? 139.185 147.148 190.443 1.00 74.00 859 GLY A C 1
ATOM 4370 O O . GLY A 1 859 ? 139.907 147.124 191.448 1.00 74.00 859 GLY A O 1
ATOM 4371 N N . LYS A 1 860 ? 139.672 147.049 189.211 1.00 72.59 860 LYS A N 1
ATOM 4372 C CA . LYS A 1 860 ? 141.082 146.818 188.935 1.00 72.59 860 LYS A CA 1
ATOM 4373 C C . LYS A 1 860 ? 141.893 148.106 188.887 1.00 72.59 860 LYS A C 1
ATOM 4374 O O . LYS A 1 860 ? 143.109 148.050 188.677 1.00 72.59 860 LYS A O 1
ATOM 4380 N N . GLY A 1 861 ? 141.258 149.259 189.078 1.00 69.64 861 GLY A N 1
ATOM 4381 C CA . GLY A 1 861 ? 141.961 150.524 188.993 1.00 69.64 861 GLY A CA 1
ATOM 4382 C C . GLY A 1 861 ? 142.364 151.114 190.328 1.00 69.64 861 GLY A C 1
ATOM 4383 O O . GLY A 1 861 ? 143.501 151.565 190.496 1.00 69.64 861 GLY A O 1
ATOM 4384 N N . SER A 1 862 ? 141.438 151.113 191.289 1.00 81.25 862 SER A N 1
ATOM 4385 C CA . SER A 1 862 ? 141.693 151.774 192.564 1.00 81.25 862 SER A CA 1
ATOM 4386 C C . SER A 1 862 ? 142.830 151.116 193.332 1.00 81.25 862 SER A C 1
ATOM 4387 O O . SER A 1 862 ? 143.516 151.788 194.110 1.00 81.25 862 SER A O 1
ATOM 4390 N N . ASP A 1 863 ? 143.042 149.812 193.138 1.00 79.33 863 ASP A N 1
ATOM 4391 C CA . ASP A 1 863 ? 144.112 149.130 193.859 1.00 79.33 863 ASP A CA 1
ATOM 4392 C C . ASP A 1 863 ? 145.486 149.614 193.415 1.00 79.33 863 ASP A C 1
ATOM 4393 O O . ASP A 1 863 ? 146.428 149.614 194.215 1.00 79.33 863 ASP A O 1
ATOM 4398 N N . LEU A 1 864 ? 145.620 150.028 192.159 1.00 62.33 864 LEU A N 1
ATOM 4399 C CA . LEU A 1 864 ? 146.889 150.560 191.686 1.00 62.33 864 LEU A CA 1
ATOM 4400 C C . LEU A 1 864 ? 147.117 151.958 192.245 1.00 62.33 864 LEU A C 1
ATOM 4401 O O . LEU A 1 864 ? 146.172 152.719 192.468 1.00 62.33 864 LEU A O 1
ATOM 4406 N N . LEU A 1 865 ? 148.388 152.293 192.471 1.00 47.94 865 LEU A N 1
ATOM 4407 C CA . LEU A 1 865 ? 148.741 153.547 193.125 1.00 47.94 865 LEU A CA 1
ATOM 4408 C C . LEU A 1 865 ? 148.781 154.731 192.168 1.00 47.94 865 LEU A C 1
ATOM 4409 O O . LEU A 1 865 ? 149.051 155.852 192.615 1.00 47.94 865 LEU A O 1
ATOM 4414 N N . MET A 1 866 ? 148.537 154.520 190.876 1.00 37.16 866 MET A N 1
ATOM 4415 C CA . MET A 1 866 ? 148.422 155.640 189.952 1.00 37.16 866 MET A CA 1
ATOM 4416 C C . MET A 1 866 ? 147.073 156.322 190.113 1.00 37.16 866 MET A C 1
ATOM 4417 O O . MET A 1 866 ? 146.031 155.662 190.143 1.00 37.16 866 MET A O 1
ATOM 4422 N N . TYR A 1 867 ? 147.105 157.651 190.206 1.00 36.52 867 TYR A N 1
ATOM 4423 C CA . TYR A 1 867 ? 145.974 158.542 190.445 1.00 36.52 867 TYR A CA 1
ATOM 4424 C C . TYR A 1 867 ? 145.463 158.420 191.873 1.00 36.52 867 TYR A C 1
ATOM 4425 O O . TYR A 1 867 ? 144.480 159.080 192.227 1.00 36.52 867 TYR A O 1
ATOM 4434 N N . ASN A 1 868 ? 146.093 157.587 192.703 1.00 34.90 868 ASN A N 1
ATOM 4435 C CA . ASN A 1 868 ? 145.851 157.549 194.138 1.00 34.90 868 ASN A CA 1
ATOM 4436 C C . ASN A 1 868 ? 146.607 158.644 194.877 1.00 34.90 868 ASN A C 1
ATOM 4437 O O . ASN A 1 868 ? 146.264 158.950 196.024 1.00 34.90 868 ASN A O 1
ATOM 4442 N N . ASN A 1 869 ? 147.604 159.261 194.239 1.00 38.43 869 ASN A N 1
ATOM 4443 C CA . ASN A 1 869 ? 148.302 160.384 194.852 1.00 38.43 869 ASN A CA 1
ATOM 4444 C C . ASN A 1 869 ? 147.396 161.595 195.033 1.00 38.43 869 ASN A C 1
ATOM 4445 O O . ASN A 1 869 ? 147.698 162.465 195.856 1.00 38.43 869 ASN A O 1
ATOM 4450 N N . ASP A 1 870 ? 146.300 161.674 194.277 1.00 38.96 870 ASP A N 1
ATOM 4451 C CA . ASP A 1 870 ? 145.242 162.658 194.490 1.00 38.96 870 ASP A CA 1
ATOM 4452 C C . ASP A 1 870 ? 143.989 161.888 194.882 1.00 38.96 870 ASP A C 1
ATOM 4453 O O . ASP A 1 870 ? 143.266 161.377 194.013 1.00 38.96 870 ASP A O 1
ATOM 4458 N N . PRO A 1 871 ? 143.693 161.773 196.178 1.00 32.41 871 PRO A N 1
ATOM 4459 C CA . PRO A 1 871 ? 142.506 160.997 196.571 1.00 32.41 871 PRO A CA 1
ATOM 4460 C C . PRO A 1 871 ? 141.200 161.696 196.241 1.00 32.41 871 PRO A C 1
ATOM 4461 O O . PRO A 1 871 ? 140.250 161.041 195.796 1.00 32.41 871 PRO A O 1
ATOM 4465 N N . LYS A 1 872 ? 141.123 163.012 196.439 1.00 33.28 872 LYS A N 1
ATOM 4466 C CA . LYS A 1 872 ? 139.893 163.730 196.123 1.00 33.28 872 LYS A CA 1
ATOM 4467 C C . LYS A 1 872 ? 139.631 163.769 194.625 1.00 33.28 872 LYS A C 1
ATOM 4468 O O . LYS A 1 872 ? 138.474 163.711 194.198 1.00 33.28 872 LYS A O 1
ATOM 4474 N N . THR A 1 873 ? 140.685 163.862 193.818 1.00 35.52 873 THR A N 1
ATOM 4475 C CA . THR A 1 873 ? 140.543 164.003 192.375 1.00 35.52 873 THR A CA 1
ATOM 4476 C C . THR A 1 873 ? 140.062 162.720 191.702 1.00 35.52 873 THR A C 1
ATOM 4477 O O . THR A 1 873 ? 139.728 162.748 190.513 1.00 35.52 873 THR A O 1
ATOM 4481 N N . TYR A 1 874 ? 140.008 161.601 192.427 1.00 41.87 874 TYR A N 1
ATOM 4482 C CA . TYR A 1 874 ? 139.578 160.336 191.839 1.00 41.87 874 TYR A CA 1
ATOM 4483 C C . TYR A 1 874 ? 138.066 160.151 191.854 1.00 41.87 874 TYR A C 1
ATOM 4484 O O . TYR A 1 874 ? 137.482 159.783 190.829 1.00 41.87 874 TYR A O 1
ATOM 4493 N N . ARG A 1 875 ? 137.416 160.388 192.996 1.00 47.99 875 ARG A N 1
ATOM 4494 C CA . ARG A 1 875 ? 135.973 160.192 193.089 1.00 47.99 875 ARG A CA 1
ATOM 4495 C C . ARG A 1 875 ? 135.207 161.104 192.141 1.00 47.99 875 ARG A C 1
ATOM 4496 O O . ARG A 1 875 ? 134.038 160.836 191.842 1.00 47.99 875 ARG A O 1
ATOM 4504 N N . ASP A 1 876 ? 135.839 162.177 191.668 1.00 50.34 876 ASP A N 1
ATOM 4505 C CA . ASP A 1 876 ? 135.211 163.014 190.656 1.00 50.34 876 ASP A CA 1
ATOM 4506 C C . ASP A 1 876 ? 135.004 162.249 189.356 1.00 50.34 876 ASP A C 1
ATOM 4507 O O . ASP A 1 876 ? 133.995 162.457 188.674 1.00 50.34 876 ASP A O 1
ATOM 4512 N N . MET A 1 877 ? 135.941 161.366 188.998 1.00 48.59 877 MET A N 1
ATOM 4513 C CA . MET A 1 877 ? 135.721 160.472 187.864 1.00 48.59 877 MET A CA 1
ATOM 4514 C C . MET A 1 877 ? 134.439 159.673 188.042 1.00 48.59 877 MET A C 1
ATOM 4515 O O . MET A 1 877 ? 133.613 159.593 187.128 1.00 48.59 877 MET A O 1
ATOM 4520 N N . LEU A 1 878 ? 134.257 159.073 189.220 1.00 57.25 878 LEU A N 1
ATOM 4521 C CA . LEU A 1 878 ? 133.065 158.269 189.469 1.00 57.25 878 LEU A CA 1
ATOM 4522 C C . LEU A 1 878 ? 131.802 159.117 189.400 1.00 57.25 878 LEU A C 1
ATOM 4523 O O . LEU A 1 878 ? 130.789 158.694 188.830 1.00 57.25 878 LEU A O 1
ATOM 4528 N N . LYS A 1 879 ? 131.843 160.317 189.982 1.00 60.95 879 LYS 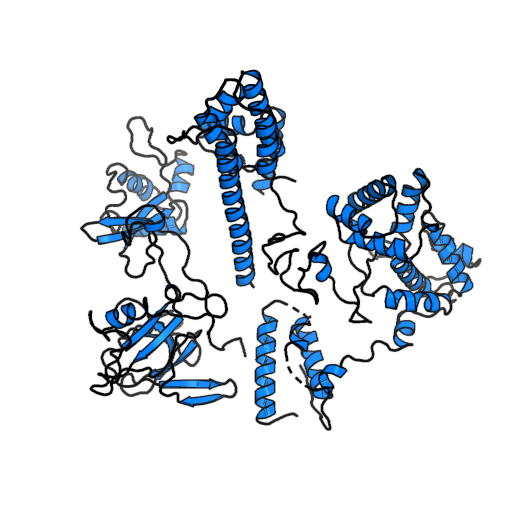A N 1
ATOM 4529 C CA . LYS A 1 879 ? 130.668 161.183 189.980 1.00 60.95 879 LYS A CA 1
ATOM 4530 C C . LYS A 1 879 ? 130.292 161.588 188.559 1.00 60.95 879 LYS A C 1
ATOM 4531 O O . LYS A 1 879 ? 129.114 161.566 188.186 1.00 60.95 879 LYS A O 1
ATOM 4537 N N . ILE A 1 880 ? 131.285 161.955 187.745 1.00 63.76 880 ILE A N 1
ATOM 4538 C CA . ILE A 1 880 ? 131.004 162.308 186.358 1.00 63.76 880 ILE A CA 1
ATOM 4539 C C . ILE A 1 880 ? 130.532 161.090 185.575 1.00 63.76 880 ILE A C 1
ATOM 4540 O O . ILE A 1 880 ? 129.703 161.208 184.665 1.00 63.76 880 ILE A O 1
ATOM 4545 N N . LEU A 1 881 ? 131.092 159.926 185.906 1.00 69.79 881 LEU A N 1
ATOM 4546 C CA . LEU A 1 881 ? 130.828 158.679 185.147 1.00 69.79 881 LEU A CA 1
ATOM 4547 C C . LEU A 1 881 ? 129.436 158.113 185.411 1.00 69.79 881 LEU A C 1
ATOM 4548 O O . LEU A 1 881 ? 128.688 158.048 184.437 1.00 69.79 881 LEU A O 1
ATOM 4553 N N . GLU A 1 882 ? 129.085 157.773 186.656 1.00 74.30 882 GLU A N 1
ATOM 4554 C CA . GLU A 1 882 ? 127.867 157.030 186.959 1.00 74.30 882 GLU A CA 1
ATOM 4555 C C . GLU A 1 882 ? 126.601 157.830 186.680 1.00 74.30 882 GLU A C 1
ATOM 4556 O O . GLU A 1 882 ? 125.550 157.230 186.432 1.00 74.30 882 GLU A O 1
ATOM 4562 N N . THR A 1 883 ? 126.673 159.161 186.712 1.00 74.40 883 THR A N 1
ATOM 4563 C CA . THR A 1 883 ? 125.508 159.960 186.354 1.00 74.40 883 THR A CA 1
ATOM 4564 C C . THR A 1 883 ? 125.281 159.984 184.849 1.00 74.40 883 THR A C 1
ATOM 4565 O O . THR A 1 883 ? 124.138 160.126 184.400 1.00 74.40 883 THR A O 1
ATOM 4569 N N . TYR A 1 884 ? 126.342 159.844 184.058 1.00 77.66 884 TYR A N 1
ATOM 4570 C CA . TYR A 1 884 ? 126.272 159.954 182.603 1.00 77.66 884 TYR A CA 1
ATOM 4571 C C . TYR A 1 884 ? 126.969 158.773 181.941 1.00 77.66 884 TYR A C 1
ATOM 4572 O O . TYR A 1 884 ? 127.731 158.926 180.984 1.00 77.66 884 TYR A O 1
ATOM 4581 N N . SER A 1 885 ? 126.714 157.567 182.450 1.00 79.86 885 SER A N 1
ATOM 4582 C CA . SER A 1 885 ? 127.355 156.367 181.923 1.00 79.86 885 SER A CA 1
ATOM 4583 C C . SER A 1 885 ? 126.968 156.112 180.471 1.00 79.86 885 SER A C 1
ATOM 4584 O O . SER A 1 885 ? 127.814 156.203 179.576 1.00 79.86 885 SER A O 1
ATOM 4587 N N . SER A 1 886 ? 125.689 155.811 180.235 1.00 82.82 886 SER A N 1
ATOM 4588 C CA . SER A 1 886 ? 125.153 155.563 178.899 1.00 82.82 886 SER A CA 1
ATOM 4589 C C . SER A 1 886 ? 125.948 154.540 178.093 1.00 82.82 886 SER A C 1
ATOM 4590 O O . SER A 1 886 ? 126.475 153.571 178.649 1.00 82.82 886 SER A O 1
ATOM 4593 N N . GLU A 1 887 ? 126.040 154.757 176.781 1.00 81.98 887 GLU A N 1
ATOM 4594 C CA . GLU A 1 887 ? 126.816 153.911 175.878 1.00 81.98 887 GLU A CA 1
ATOM 4595 C C . GLU A 1 887 ? 127.641 154.775 174.936 1.00 81.98 887 GLU A C 1
ATOM 4596 O O . GLU A 1 887 ? 127.781 154.477 173.746 1.00 81.98 887 GLU A O 1
ATOM 4602 N N . LYS A 1 888 ? 128.197 155.857 175.465 1.00 77.47 888 LYS A N 1
ATOM 4603 C CA . LYS A 1 888 ? 128.979 156.814 174.690 1.00 77.47 888 LYS A CA 1
ATOM 4604 C C . LYS A 1 888 ? 130.171 157.212 175.553 1.00 77.47 888 LYS A C 1
ATOM 4605 O O . LYS A 1 888 ? 130.558 156.488 176.477 1.00 77.47 888 LYS A O 1
ATOM 4611 N N . ASN A 1 889 ? 130.804 158.336 175.223 1.00 66.39 889 ASN A N 1
ATOM 4612 C CA . ASN A 1 889 ? 131.872 158.879 176.055 1.00 66.39 889 ASN A CA 1
ATOM 4613 C C . ASN A 1 889 ? 131.285 159.805 177.116 1.00 66.39 889 ASN A C 1
ATOM 4614 O O . ASN A 1 889 ? 130.693 160.836 176.772 1.00 66.39 889 ASN A O 1
ATOM 4619 N N . PRO A 1 890 ? 131.430 159.504 178.429 1.00 67.80 890 PRO A N 1
ATOM 4620 C CA . PRO A 1 890 ? 130.838 160.332 179.478 1.00 67.80 890 PRO A CA 1
ATOM 4621 C C . PRO A 1 890 ? 131.324 161.787 179.426 1.00 67.80 890 PRO A C 1
ATOM 4622 O O . PRO A 1 890 ? 130.560 162.632 179.833 1.00 67.80 890 PRO A O 1
ATOM 4626 N N . PHE A 1 891 ? 132.558 162.054 178.976 1.00 67.67 891 PHE A N 1
ATOM 4627 C CA . PHE A 1 891 ? 133.065 163.421 178.972 1.00 67.67 891 PHE A CA 1
ATOM 4628 C C . PHE A 1 891 ? 132.450 164.246 177.850 1.00 67.67 891 PHE A C 1
ATOM 4629 O O . PHE A 1 891 ? 132.252 165.459 178.009 1.00 67.67 891 PHE A O 1
ATOM 4637 N N . VAL A 1 892 ? 132.127 163.560 176.751 1.00 71.62 892 VAL A N 1
ATOM 4638 C CA . VAL A 1 892 ? 131.510 164.232 175.583 1.00 71.62 892 VAL A CA 1
ATOM 4639 C C . VAL A 1 892 ? 130.179 164.812 176.053 1.00 71.62 892 VAL A C 1
ATOM 4640 O O . VAL A 1 892 ? 129.960 166.002 175.824 1.00 71.62 892 VAL A O 1
ATOM 4644 N N . ALA A 1 893 ? 129.341 164.001 176.695 1.00 71.81 893 ALA A N 1
ATOM 4645 C CA . ALA A 1 893 ? 128.064 164.449 177.233 1.00 71.81 893 ALA A CA 1
ATOM 4646 C C . ALA A 1 893 ? 128.256 165.455 178.358 1.00 71.81 893 ALA A C 1
ATOM 4647 O O . ALA A 1 893 ? 127.415 166.341 178.548 1.00 71.81 893 ALA A O 1
ATOM 4649 N N . TYR A 1 894 ? 129.354 165.337 179.110 1.00 70.17 894 TYR A N 1
ATOM 4650 C CA . TYR A 1 894 ? 129.642 166.307 180.161 1.00 70.17 894 TYR A CA 1
ATOM 4651 C C . TYR A 1 894 ? 129.806 167.707 179.584 1.00 70.17 894 TYR A C 1
ATOM 4652 O O . TYR A 1 894 ? 129.208 168.669 180.081 1.00 70.17 894 TYR A O 1
ATOM 4661 N N . ASN A 1 895 ? 130.614 167.845 178.530 1.00 77.58 895 ASN A N 1
ATOM 4662 C CA . ASN A 1 895 ? 130.786 169.177 177.953 1.00 77.58 895 ASN A CA 1
ATOM 4663 C C . ASN A 1 895 ? 129.595 169.589 177.099 1.00 77.58 895 ASN A C 1
ATOM 4664 O O . ASN A 1 895 ? 129.428 170.783 176.828 1.00 77.58 895 ASN A O 1
ATOM 4669 N N . LYS A 1 896 ? 128.772 168.636 176.654 1.00 80.15 896 LYS A N 1
ATOM 4670 C CA . LYS A 1 896 ? 127.570 169.007 175.916 1.00 80.15 896 LYS A CA 1
ATOM 4671 C C . LYS A 1 896 ? 126.506 169.583 176.841 1.00 80.15 896 LYS A C 1
ATOM 4672 O O . LYS A 1 896 ? 125.866 170.588 176.509 1.00 80.15 896 LYS A O 1
ATOM 4678 N N . GLU A 1 897 ? 126.305 168.970 178.007 1.00 79.00 897 GLU A N 1
ATOM 4679 C CA . GLU A 1 897 ? 125.244 169.399 178.913 1.00 79.00 897 GLU A CA 1
ATOM 4680 C C . GLU A 1 897 ? 125.725 170.477 179.880 1.00 79.00 897 GLU A C 1
ATOM 4681 O O . GLU A 1 897 ? 125.205 171.597 179.879 1.00 79.00 897 GLU A O 1
ATOM 4687 N N . THR A 1 898 ? 126.719 170.153 180.709 1.00 77.07 898 THR A N 1
ATOM 4688 C CA . THR A 1 898 ? 127.229 171.135 181.660 1.00 77.07 898 THR A CA 1
ATOM 4689 C C . THR A 1 898 ? 128.040 172.213 180.952 1.00 77.07 898 THR A C 1
ATOM 4690 O O . THR A 1 898 ? 127.922 173.401 181.275 1.00 77.07 898 THR A O 1
ATOM 4694 N N . GLY A 1 899 ? 128.846 171.823 179.972 1.00 72.92 899 GLY A N 1
ATOM 4695 C CA . GLY A 1 899 ? 129.716 172.735 179.252 1.00 72.92 899 GLY A CA 1
ATOM 4696 C C . GLY A 1 899 ? 131.120 172.794 179.808 1.00 72.92 899 GLY A C 1
ATOM 4697 O O . GLY A 1 899 ? 132.091 172.829 179.051 1.00 72.92 899 GLY A O 1
ATOM 4698 N N . ASP A 1 900 ? 131.243 172.801 181.132 1.00 70.24 900 ASP A N 1
ATOM 4699 C CA . ASP A 1 900 ? 132.550 172.850 181.766 1.00 70.24 900 ASP A CA 1
ATOM 4700 C C . ASP A 1 900 ? 133.301 171.540 181.557 1.00 70.24 900 ASP A C 1
ATOM 4701 O O . ASP A 1 900 ? 132.706 170.468 181.420 1.00 70.24 900 ASP A O 1
ATOM 4706 N N . TYR A 1 901 ? 134.626 171.637 181.533 1.00 60.42 901 TYR A N 1
ATOM 4707 C CA . TYR A 1 901 ? 135.482 170.472 181.362 1.00 60.42 901 TYR A CA 1
ATOM 4708 C C . TYR A 1 901 ? 135.675 169.771 182.705 1.00 60.42 901 TYR A C 1
ATOM 4709 O O . TYR A 1 901 ? 134.979 170.040 183.687 1.00 60.42 901 TYR A O 1
ATOM 4718 N N . PHE A 1 902 ? 136.628 168.846 182.751 1.00 52.49 902 PHE A N 1
ATOM 4719 C CA . PHE A 1 902 ? 137.029 168.178 183.980 1.00 52.49 902 PHE A CA 1
ATOM 4720 C C . PHE A 1 902 ? 138.336 168.788 184.474 1.00 52.49 902 PHE A C 1
ATOM 4721 O O . PHE A 1 902 ? 139.318 168.850 183.728 1.00 52.49 902 PHE A O 1
ATOM 4729 N N . ARG A 1 903 ? 138.344 169.231 185.728 1.00 52.22 903 ARG A N 1
ATOM 4730 C CA . ARG A 1 903 ? 139.496 169.877 186.335 1.00 52.22 903 ARG A CA 1
ATOM 4731 C C . ARG A 1 903 ? 139.844 169.167 187.638 1.00 52.22 903 ARG A C 1
ATOM 4732 O O . ARG A 1 903 ? 139.125 168.275 188.096 1.00 52.22 903 ARG A O 1
ATOM 4740 N N . LYS A 1 904 ? 140.943 169.625 188.274 1.00 41.51 904 LYS A N 1
ATOM 4741 C CA . LYS A 1 904 ? 141.502 169.051 189.523 1.00 41.51 904 LYS A CA 1
ATOM 4742 C C . LYS A 1 904 ? 140.881 169.667 190.768 1.00 41.51 904 LYS A C 1
ATOM 4743 O O . LYS A 1 904 ? 140.705 170.874 190.789 1.00 41.51 904 LYS A O 1
ATOM 4749 N N . TYR A 1 905 ? 140.600 168.875 191.788 1.00 40.19 905 TYR A N 1
ATOM 4750 C CA . TYR A 1 905 ? 139.937 169.387 192.975 1.00 40.19 905 TYR A CA 1
ATOM 4751 C C . TYR A 1 905 ? 140.661 170.624 193.482 1.00 40.19 905 TYR A C 1
ATOM 4752 O O . TYR A 1 905 ? 141.886 170.624 193.631 1.00 40.19 905 TYR A O 1
ATOM 4761 N N . SER A 1 906 ? 139.897 171.680 193.748 1.00 53.29 906 SER A N 1
ATOM 4762 C CA . SER A 1 906 ? 140.450 172.926 194.259 1.00 53.29 906 SER A CA 1
ATOM 4763 C C . SER A 1 906 ? 139.310 173.797 194.757 1.00 53.29 906 SER A C 1
ATOM 4764 O O . SER A 1 906 ? 138.269 173.895 194.103 1.00 53.29 906 SER A O 1
ATOM 4767 N N . LYS A 1 907 ? 139.515 174.423 195.917 1.00 59.39 907 LYS A N 1
ATOM 4768 C CA . LYS A 1 907 ? 138.516 175.349 196.437 1.00 59.39 907 LYS A CA 1
ATOM 4769 C C . LYS A 1 907 ? 138.356 176.551 195.516 1.00 59.39 907 LYS A C 1
ATOM 4770 O O . LYS A 1 907 ? 137.242 177.050 195.320 1.00 59.39 907 LYS A O 1
ATOM 4776 N N . ASN A 1 908 ? 139.457 177.024 194.937 1.00 61.63 908 ASN A N 1
ATOM 4777 C CA . ASN A 1 908 ? 139.430 178.149 194.014 1.00 61.63 908 ASN A CA 1
ATOM 4778 C C . ASN A 1 908 ? 139.120 177.732 192.584 1.00 61.63 908 ASN A C 1
ATOM 4779 O O . ASN A 1 908 ? 139.074 178.597 191.703 1.00 61.63 908 ASN A O 1
ATOM 4784 N N . HIS A 1 909 ? 138.910 176.437 192.338 1.00 64.27 909 HIS A N 1
ATOM 4785 C CA . HIS A 1 909 ? 138.677 175.911 190.992 1.00 64.27 909 HIS A CA 1
ATOM 4786 C C . HIS A 1 909 ? 139.822 176.277 190.051 1.00 64.27 909 HIS A C 1
ATOM 4787 O O . HIS A 1 909 ? 139.612 176.604 188.882 1.00 64.27 909 HIS A O 1
ATOM 4794 N N . ASN A 1 910 ? 141.047 176.222 190.572 1.00 58.44 910 ASN A N 1
ATOM 4795 C CA . ASN A 1 910 ? 142.248 176.500 189.797 1.00 58.44 910 ASN A CA 1
ATOM 4796 C C . ASN A 1 910 ? 142.867 175.246 189.194 1.00 58.44 910 ASN A C 1
ATOM 4797 O O . ASN A 1 910 ? 143.905 175.344 188.532 1.00 58.44 910 ASN A O 1
ATOM 4802 N N . GLY A 1 911 ? 142.264 174.081 189.410 1.00 47.82 911 GLY A N 1
ATOM 4803 C CA . GLY A 1 911 ? 142.835 172.828 188.979 1.00 47.82 911 GLY A CA 1
ATOM 4804 C C . GLY A 1 911 ? 143.022 172.732 187.481 1.00 47.82 911 GLY A C 1
ATOM 4805 O O . GLY A 1 911 ? 142.098 172.972 186.698 1.00 47.82 911 GLY A O 1
ATOM 4806 N N . PRO A 1 912 ? 144.238 172.400 187.053 1.00 41.74 912 PRO A N 1
ATOM 4807 C CA . PRO A 1 912 ? 144.474 172.152 185.629 1.00 41.74 912 PRO A CA 1
ATOM 4808 C C . PRO A 1 912 ? 143.612 171.001 185.134 1.00 41.74 912 PRO A C 1
ATOM 4809 O O . PRO A 1 912 ? 143.367 170.029 185.849 1.00 41.74 912 PRO A O 1
ATOM 4813 N N . LYS A 1 913 ? 143.196 171.090 183.873 1.00 47.53 913 LYS A N 1
ATOM 4814 C CA . LYS A 1 913 ? 142.323 170.070 183.288 1.00 47.53 913 LYS A CA 1
ATOM 4815 C C . LYS A 1 913 ? 142.889 168.659 183.191 1.00 47.53 913 LYS A C 1
ATOM 4816 O O . LYS A 1 913 ? 144.066 168.469 182.879 1.00 47.53 913 LYS A O 1
ATOM 4822 N N . VAL A 1 914 ? 142.043 167.666 183.449 1.00 41.17 914 VAL A N 1
ATOM 4823 C CA . VAL A 1 914 ? 142.469 166.274 183.351 1.00 41.17 914 VAL A CA 1
ATOM 4824 C C . VAL A 1 914 ? 141.888 165.665 182.083 1.00 41.17 914 VAL A C 1
ATOM 4825 O O . VAL A 1 914 ? 140.668 165.611 181.925 1.00 41.17 914 VAL A O 1
ATOM 4829 N N . GLU A 1 915 ? 142.750 165.211 181.177 1.00 30.00 915 GLU A N 1
ATOM 4830 C CA . GLU A 1 915 ? 142.282 164.638 179.915 1.00 30.00 915 GLU A CA 1
ATOM 4831 C C . GLU A 1 915 ? 142.966 163.320 179.615 1.00 30.00 915 GLU A C 1
ATOM 4832 O O . GLU A 1 915 ? 142.565 162.603 178.698 1.00 30.00 915 GLU A O 1
ATOM 4838 N N . LYS A 1 916 ? 144.005 163.003 180.375 1.00 35.34 916 LYS A N 1
ATOM 4839 C CA . LYS A 1 916 ? 144.752 161.778 180.142 1.00 35.34 916 LYS A CA 1
ATOM 4840 C C . LYS A 1 916 ? 145.173 161.225 181.490 1.00 35.34 916 LYS A C 1
ATOM 4841 O O . LYS A 1 916 ? 145.768 161.951 182.284 1.00 35.34 916 LYS A O 1
ATOM 4847 N N . VAL A 1 917 ? 144.870 159.960 181.776 1.00 30.77 917 VAL A N 1
ATOM 4848 C CA . VAL A 1 917 ? 145.197 159.457 183.105 1.00 30.77 917 VAL A CA 1
ATOM 4849 C C . VAL A 1 917 ? 146.134 158.265 182.962 1.00 30.77 917 VAL A C 1
ATOM 4850 O O . VAL A 1 917 ? 145.815 157.301 182.257 1.00 30.77 917 VAL A O 1
ATOM 4854 N N . LYS A 1 918 ? 147.286 158.335 183.626 1.00 32.65 918 LYS A N 1
ATOM 4855 C CA . LYS A 1 918 ? 148.232 157.228 183.619 1.00 32.65 918 LYS A CA 1
ATOM 4856 C C . LYS A 1 918 ? 147.688 156.058 184.429 1.00 32.65 918 LYS A C 1
ATOM 4857 O O . LYS A 1 918 ? 146.837 156.225 185.304 1.00 32.65 918 LYS A O 1
ATOM 4863 N N . TYR A 1 919 ? 148.193 154.859 184.134 1.00 38.98 919 TYR A N 1
ATOM 4864 C CA . TYR A 1 919 ? 147.933 153.722 185.006 1.00 38.98 919 TYR A CA 1
ATOM 4865 C C . TYR A 1 919 ? 148.980 152.652 184.736 1.00 38.98 919 TYR A C 1
ATOM 4866 O O . TYR A 1 919 ? 149.536 152.580 183.639 1.00 38.98 919 TYR A O 1
ATOM 4875 N N . TYR A 1 920 ? 149.231 151.817 185.746 1.00 33.91 920 TYR A N 1
ATOM 4876 C CA . TYR A 1 920 ? 150.276 150.803 185.663 1.00 33.91 920 TYR A CA 1
ATOM 4877 C C . TYR A 1 920 ? 149.968 149.786 184.568 1.00 33.91 920 TYR A C 1
ATOM 4878 O O . TYR A 1 920 ? 148.823 149.609 184.148 1.00 33.91 920 TYR A O 1
ATOM 4887 N N . SER A 1 921 ? 151.018 149.112 184.097 1.00 40.16 921 SER A N 1
ATOM 4888 C CA . SER A 1 921 ? 150.866 148.050 183.110 1.00 40.16 921 SER A CA 1
ATOM 4889 C C . SER A 1 921 ? 151.384 146.706 183.597 1.00 40.16 921 SER A C 1
ATOM 4890 O O . SER A 1 921 ? 150.676 145.699 183.483 1.00 40.16 921 SER A O 1
ATOM 4893 N N . GLY A 1 922 ? 152.594 146.653 184.130 1.00 48.68 922 GLY A N 1
ATOM 4894 C CA . GLY A 1 922 ? 153.136 145.400 184.614 1.00 48.68 922 GLY A CA 1
ATOM 4895 C C . GLY A 1 922 ? 154.649 145.422 184.635 1.00 48.68 922 GLY A C 1
ATOM 4896 O O . GLY A 1 922 ? 155.288 146.399 184.250 1.00 48.68 922 GLY A O 1
ATOM 4897 N N . GLN A 1 923 ? 155.210 144.304 185.089 1.00 54.17 923 GLN A N 1
ATOM 4898 C CA . GLN A 1 923 ? 156.655 144.186 185.205 1.00 54.17 923 GLN A CA 1
ATOM 4899 C C . GLN A 1 923 ? 157.310 144.143 183.830 1.00 54.17 923 GLN A C 1
ATOM 4900 O O . GLN A 1 923 ? 156.671 143.873 182.810 1.00 54.17 923 GLN A O 1
ATOM 4906 N N . ILE A 1 924 ? 158.611 144.411 183.815 1.00 48.06 924 ILE A N 1
ATOM 4907 C CA . ILE A 1 924 ? 159.419 144.326 182.606 1.00 48.06 924 ILE A CA 1
ATOM 4908 C C . ILE A 1 924 ? 160.436 143.210 182.797 1.00 48.06 924 ILE A C 1
ATOM 4909 O O . ILE A 1 924 ? 161.112 143.142 183.831 1.00 48.06 924 ILE A O 1
ATOM 4914 N N . ASN A 1 925 ? 160.501 142.305 181.827 1.00 54.09 925 ASN A N 1
ATOM 4915 C CA . ASN A 1 925 ? 161.508 141.253 181.799 1.00 54.09 925 ASN A CA 1
ATOM 4916 C C . ASN A 1 925 ? 162.429 141.390 180.600 1.00 54.09 925 ASN A C 1
ATOM 4917 O O . ASN A 1 925 ? 163.656 141.380 180.759 1.00 54.09 925 ASN A O 1
ATOM 4922 N N . SER A 1 926 ? 161.868 141.528 179.404 1.00 55.57 926 SER A N 1
ATOM 4923 C CA . SER A 1 926 ? 162.644 141.802 178.204 1.00 55.57 926 SER A CA 1
ATOM 4924 C C . SER A 1 926 ? 162.606 143.299 177.937 1.00 55.57 926 SER A C 1
ATOM 4925 O O . SER A 1 926 ? 161.526 143.883 177.801 1.00 55.57 926 SER A O 1
ATOM 4928 N N . CYS A 1 927 ? 163.779 143.916 177.864 1.00 42.92 927 CYS A N 1
ATOM 4929 C CA . CYS A 1 927 ? 163.861 145.353 177.666 1.00 42.92 927 CYS A CA 1
ATOM 4930 C C . CYS A 1 927 ? 165.238 145.694 177.128 1.00 42.92 927 CYS A C 1
ATOM 4931 O O . CYS A 1 927 ? 166.170 144.890 177.201 1.00 42.92 927 CYS A O 1
ATOM 4934 N N . ILE A 1 928 ? 165.352 146.900 176.583 1.00 33.55 928 ILE A N 1
ATOM 4935 C CA . ILE A 1 928 ? 166.631 147.465 176.179 1.00 33.55 928 ILE A CA 1
ATOM 4936 C C . ILE A 1 928 ? 166.964 148.573 177.165 1.00 33.55 928 ILE A C 1
ATOM 4937 O O . ILE A 1 928 ? 166.216 149.550 177.288 1.00 33.55 928 ILE A O 1
ATOM 4942 N N . ASP A 1 929 ? 168.076 148.417 177.875 1.00 36.80 929 ASP A N 1
ATOM 4943 C CA . ASP A 1 929 ? 168.488 149.409 178.860 1.00 36.80 929 ASP A CA 1
ATOM 4944 C C . ASP A 1 929 ? 168.953 150.666 178.138 1.00 36.80 929 ASP A C 1
ATOM 4945 O O . ASP A 1 929 ? 169.990 150.662 177.468 1.00 36.80 929 ASP A O 1
ATOM 4950 N N . ILE A 1 930 ? 168.179 151.739 178.270 1.00 28.55 930 ILE A N 1
ATOM 4951 C CA . ILE A 1 930 ? 168.467 152.992 177.589 1.00 28.55 930 ILE A CA 1
ATOM 4952 C C . ILE A 1 930 ? 168.783 154.123 178.562 1.00 28.55 930 ILE A C 1
ATOM 4953 O O . ILE A 1 930 ? 169.481 155.072 178.173 1.00 28.55 930 ILE A O 1
ATOM 4958 N N . SER A 1 931 ? 168.370 154.012 179.828 1.00 28.36 931 SER A N 1
ATOM 4959 C CA . SER A 1 931 ? 168.483 155.113 180.780 1.00 28.36 931 SER A CA 1
ATOM 4960 C C . SER A 1 931 ? 169.879 155.724 180.843 1.00 28.36 931 SER A C 1
ATOM 4961 O O . SER A 1 931 ? 170.017 156.874 181.273 1.00 28.36 931 SER A O 1
ATOM 4964 N N . HIS A 1 932 ? 170.915 154.999 180.413 1.00 24.31 932 HIS A N 1
ATOM 4965 C CA . HIS A 1 932 ? 172.246 155.590 180.350 1.00 24.31 932 HIS A CA 1
ATOM 4966 C C . HIS A 1 932 ? 172.325 156.719 179.333 1.00 24.31 932 HIS A C 1
ATOM 4967 O O . HIS A 1 932 ? 173.246 157.539 179.408 1.00 24.31 932 HIS A O 1
ATOM 4974 N N . LYS A 1 933 ? 171.353 156.838 178.438 1.00 22.83 933 LYS A N 1
ATOM 4975 C CA . LYS A 1 933 ? 171.291 157.928 177.429 1.00 22.83 933 LYS A CA 1
ATOM 4976 C C . LYS A 1 933 ? 170.516 159.093 178.030 1.00 22.83 933 LYS A C 1
ATOM 4977 O O . LYS A 1 933 ? 170.224 160.024 177.288 1.00 22.83 933 LYS A O 1
ATOM 4983 N N . TYR A 1 934 ? 170.176 159.033 179.316 1.00 21.61 934 TYR A N 1
ATOM 4984 C CA . TYR A 1 934 ? 169.507 160.142 179.979 1.00 21.61 934 TYR A CA 1
ATOM 4985 C C . TYR A 1 934 ? 170.302 160.680 181.161 1.00 21.61 934 TYR A C 1
ATOM 4986 O O . TYR A 1 934 ? 169.765 161.462 181.953 1.00 21.61 934 TYR A O 1
ATOM 4995 N N . GLY A 1 935 ? 171.564 160.286 181.299 1.00 26.45 935 GLY A N 1
ATOM 4996 C CA . GLY A 1 935 ? 172.385 160.717 182.407 1.00 26.45 935 GLY A CA 1
ATOM 4997 C C . GLY A 1 935 ? 172.314 159.843 183.638 1.00 26.45 935 GLY A C 1
ATOM 4998 O O . GLY A 1 935 ? 173.117 160.035 184.559 1.00 26.45 935 GLY A O 1
ATOM 4999 N N . HIS A 1 936 ? 171.394 158.886 183.684 1.00 33.99 936 HIS A N 1
ATOM 5000 C CA . HIS A 1 936 ? 171.276 158.007 184.832 1.00 33.99 936 HIS A CA 1
ATOM 5001 C C . HIS A 1 936 ? 172.365 156.937 184.801 1.00 33.99 936 HIS A C 1
ATOM 5002 O O . HIS A 1 936 ? 173.179 156.861 183.878 1.00 33.99 936 HIS A O 1
ATOM 5009 N N . ALA A 1 937 ? 172.371 156.099 185.833 1.00 35.29 937 ALA A N 1
ATOM 5010 C CA . ALA A 1 937 ? 173.393 155.075 185.967 1.00 35.29 937 ALA A CA 1
ATOM 5011 C C . ALA A 1 937 ? 173.172 153.944 184.964 1.00 35.29 937 ALA A C 1
ATOM 5012 O O . ALA A 1 937 ? 172.078 153.748 184.430 1.00 35.29 937 ALA A O 1
ATOM 5014 N N . LYS A 1 938 ? 174.246 153.198 184.715 1.00 38.40 938 LYS A N 1
ATOM 5015 C CA . LYS A 1 938 ? 174.204 152.082 183.780 1.00 38.40 938 LYS A CA 1
ATOM 5016 C C . LYS A 1 938 ? 173.246 151.004 184.278 1.00 38.40 938 LYS A C 1
ATOM 5017 O O . LYS A 1 938 ? 173.315 150.576 185.433 1.00 38.40 938 LYS A O 1
ATOM 5023 N N . ASN A 1 939 ? 172.350 150.563 183.391 1.00 38.35 939 ASN A N 1
ATOM 5024 C CA . ASN A 1 939 ? 171.318 149.573 183.716 1.00 38.35 939 ASN A CA 1
ATOM 5025 C C . ASN A 1 939 ? 170.500 149.968 184.942 1.00 38.35 939 ASN A C 1
ATOM 5026 O O . ASN A 1 939 ? 170.178 149.125 185.782 1.00 38.35 939 ASN A O 1
ATOM 5031 N N . SER A 1 940 ? 170.155 151.250 185.059 1.00 35.25 940 SER A N 1
ATOM 5032 C CA . SER A 1 940 ? 169.258 151.681 186.123 1.00 35.25 940 SER A CA 1
ATOM 5033 C C . SER A 1 940 ? 167.808 151.318 185.840 1.00 35.25 940 SER A C 1
ATOM 5034 O O . SER A 1 940 ? 166.994 151.309 186.769 1.00 35.25 940 SER A O 1
ATOM 5037 N N . LYS A 1 941 ? 167.475 151.021 184.583 1.00 30.80 941 LYS A N 1
ATOM 5038 C CA . LYS A 1 941 ? 166.122 150.645 184.171 1.00 30.80 941 LYS A CA 1
ATOM 5039 C C . LYS A 1 941 ? 165.094 151.721 184.508 1.00 30.80 941 LYS A C 1
ATOM 5040 O O . LYS A 1 941 ? 163.957 151.410 184.859 1.00 30.80 941 LYS A O 1
ATOM 5046 N N . LYS A 1 942 ? 165.480 152.995 184.414 1.00 31.93 942 LYS A N 1
ATOM 5047 C CA . LYS A 1 942 ? 164.510 154.068 184.600 1.00 31.93 942 LYS A CA 1
ATOM 5048 C C . LYS A 1 942 ? 163.687 154.322 183.345 1.00 31.93 942 LYS A C 1
ATOM 5049 O O . LYS A 1 942 ? 162.521 154.713 183.447 1.00 31.93 942 LYS A O 1
ATOM 5055 N N . VAL A 1 943 ? 164.272 154.127 182.164 1.00 20.23 943 VAL A N 1
ATOM 5056 C CA . VAL A 1 943 ? 163.567 154.243 180.892 1.00 20.23 943 VAL A CA 1
ATOM 5057 C C . VAL A 1 943 ? 163.950 153.054 180.022 1.00 20.23 943 VAL A C 1
ATOM 5058 O O . VAL A 1 943 ? 165.139 152.804 179.799 1.00 20.23 943 VAL A O 1
ATOM 5062 N N . VAL A 1 944 ? 162.946 152.334 179.518 1.00 25.43 944 VAL A N 1
ATOM 5063 C CA . VAL A 1 944 ? 163.159 151.079 178.812 1.00 25.43 944 VAL A CA 1
ATOM 5064 C C . VAL A 1 944 ? 162.422 151.098 177.480 1.00 25.43 944 VAL A C 1
ATOM 5065 O O . VAL A 1 944 ? 161.503 151.888 177.258 1.00 25.43 944 VAL A O 1
ATOM 5069 N N . LEU A 1 945 ? 162.848 150.206 176.586 1.00 23.18 945 LEU A N 1
ATOM 5070 C CA . LEU A 1 945 ? 162.161 149.933 175.332 1.00 23.18 945 LEU A CA 1
ATOM 5071 C C . LEU A 1 945 ? 161.873 148.442 175.250 1.00 23.18 945 LEU A C 1
ATOM 5072 O O . LEU A 1 945 ? 162.736 147.618 175.563 1.00 23.18 945 LEU A O 1
ATOM 5077 N N . VAL A 1 946 ? 160.660 148.101 174.820 1.00 36.54 946 VAL A N 1
ATOM 5078 C CA . VAL A 1 946 ? 160.112 146.763 174.987 1.00 36.54 946 VAL A CA 1
ATOM 5079 C C . VAL A 1 946 ? 159.912 146.136 173.605 1.00 36.54 946 VAL A C 1
ATOM 5080 O O . VAL A 1 946 ? 160.074 146.787 172.574 1.00 36.54 946 VAL A O 1
ATOM 5084 N N . SER A 1 947 ? 159.571 144.845 173.604 1.00 40.26 947 SER A N 1
ATOM 5085 C CA . SER A 1 947 ? 159.212 144.095 172.400 1.00 40.26 947 SER A CA 1
ATOM 5086 C C . SER A 1 947 ? 160.378 144.016 171.412 1.00 40.26 947 SER A C 1
ATOM 5087 O O . SER A 1 947 ? 160.323 144.536 170.297 1.00 40.26 947 SER A O 1
ATOM 5090 N N . LEU A 1 948 ? 161.445 143.353 171.850 1.00 38.87 948 LEU A N 1
ATOM 5091 C CA . LEU A 1 948 ? 162.578 143.096 170.975 1.00 38.87 948 LEU A CA 1
ATOM 5092 C C . LEU A 1 948 ? 162.220 142.027 169.946 1.00 38.87 948 LEU A C 1
ATOM 5093 O O . LEU A 1 948 ? 161.207 141.332 170.060 1.00 38.87 948 LEU A O 1
ATOM 5098 N N . ASN A 1 949 ? 163.069 141.898 168.927 1.00 32.71 949 ASN A N 1
ATOM 5099 C CA . ASN A 1 949 ? 162.769 140.990 167.833 1.00 32.71 949 ASN A CA 1
ATOM 5100 C C . ASN A 1 949 ? 163.815 139.883 167.734 1.00 32.71 949 ASN A C 1
ATOM 5101 O O . ASN A 1 949 ? 164.992 140.105 168.037 1.00 32.71 949 ASN A O 1
ATOM 5106 N N . PRO A 1 950 ? 163.415 138.684 167.314 1.00 32.33 950 PRO A N 1
ATOM 5107 C CA . PRO A 1 950 ? 164.338 137.547 167.268 1.00 32.33 950 PRO A CA 1
ATOM 5108 C C . PRO A 1 950 ? 165.056 137.403 165.935 1.00 32.33 950 PRO A C 1
ATOM 5109 O O . PRO A 1 950 ? 164.588 137.847 164.887 1.00 32.33 950 PRO A O 1
ATOM 5113 N N . TYR A 1 951 ? 166.218 136.751 165.991 1.00 36.31 951 TYR A N 1
ATOM 5114 C CA . TYR A 1 951 ? 167.040 136.494 164.816 1.00 36.31 951 TYR A CA 1
ATOM 5115 C C . TYR A 1 951 ? 167.271 135.013 164.578 1.00 36.31 951 TYR A C 1
ATOM 5116 O O . TYR A 1 951 ? 167.093 134.535 163.454 1.00 36.31 951 TYR A O 1
ATOM 5125 N N . ARG A 1 952 ? 167.665 134.273 165.612 1.00 36.49 952 ARG A N 1
ATOM 5126 C CA . ARG A 1 952 ? 168.109 132.897 165.455 1.00 36.49 952 ARG A CA 1
ATOM 5127 C C . ARG A 1 952 ? 168.094 132.221 166.816 1.00 36.49 952 ARG A C 1
ATOM 5128 O O . ARG A 1 952 ? 168.218 132.877 167.852 1.00 36.49 952 ARG A O 1
ATOM 5136 N N . THR A 1 953 ? 167.924 130.899 166.804 1.00 32.41 953 THR A N 1
ATOM 5137 C CA . THR A 1 953 ? 168.097 130.079 167.997 1.00 32.41 953 THR A CA 1
ATOM 5138 C C . THR A 1 953 ? 168.875 128.823 167.640 1.00 32.41 953 THR A C 1
ATOM 5139 O O . THR A 1 953 ? 168.591 128.170 166.633 1.00 32.41 953 THR A O 1
ATOM 5143 N N . ASP A 1 954 ? 169.846 128.486 168.480 1.00 35.33 954 ASP A N 1
ATOM 5144 C CA . ASP A 1 954 ? 170.798 127.415 168.215 1.00 35.33 954 ASP A CA 1
ATOM 5145 C C . ASP A 1 954 ? 170.493 126.243 169.137 1.00 35.33 954 ASP A C 1
ATOM 5146 O O . ASP A 1 954 ? 170.788 126.301 170.335 1.00 35.33 954 ASP A O 1
ATOM 5151 N N . VAL A 1 955 ? 169.915 125.177 168.583 1.00 32.77 955 VAL A N 1
ATOM 5152 C CA . VAL A 1 955 ? 169.702 123.972 169.372 1.00 32.77 955 VAL A CA 1
ATOM 5153 C C . VAL A 1 955 ? 171.052 123.421 169.798 1.00 32.77 955 VAL A C 1
ATOM 5154 O O . VAL A 1 955 ? 171.986 123.331 168.993 1.00 32.77 955 VAL A O 1
ATOM 5158 N N . TYR A 1 956 ? 171.171 123.071 171.073 1.00 37.04 956 TYR A N 1
ATOM 5159 C CA . TYR A 1 956 ? 172.402 122.522 171.621 1.00 37.04 956 TYR A CA 1
ATOM 5160 C C . TYR A 1 956 ? 172.114 121.145 172.197 1.00 37.04 956 TYR A C 1
ATOM 5161 O O . TYR A 1 956 ? 171.059 120.929 172.803 1.00 37.04 956 TYR A O 1
ATOM 5170 N N . TYR A 1 957 ? 173.048 120.220 172.006 1.00 43.42 957 TYR A N 1
ATOM 5171 C CA . TYR A 1 957 ? 172.918 118.853 172.484 1.00 43.42 957 TYR A CA 1
ATOM 5172 C C . TYR A 1 957 ? 174.227 118.419 173.123 1.00 43.42 957 TYR A C 1
ATOM 5173 O O . TYR A 1 957 ? 175.303 118.665 172.570 1.00 43.42 957 TYR A O 1
ATOM 5182 N N . ASP A 1 958 ? 174.132 117.782 174.283 1.00 61.41 958 ASP A N 1
ATOM 5183 C CA . ASP A 1 958 ? 175.270 117.151 174.930 1.00 61.41 958 ASP A CA 1
ATOM 5184 C C . ASP A 1 958 ? 175.074 115.642 174.920 1.00 61.41 958 ASP A C 1
ATOM 5185 O O . ASP A 1 958 ? 173.979 115.146 175.199 1.00 61.41 958 ASP A O 1
ATOM 5190 N N . ASN A 1 959 ? 176.133 114.912 174.575 1.00 69.27 959 ASN A N 1
ATOM 5191 C CA . ASN A 1 959 ? 176.024 113.466 174.442 1.00 69.27 959 ASN A CA 1
ATOM 5192 C C . ASN A 1 959 ? 176.089 112.739 175.776 1.00 69.27 959 ASN A C 1
ATOM 5193 O O . ASN A 1 959 ? 175.870 111.523 175.810 1.00 69.27 959 ASN A O 1
ATOM 5198 N N . ASP A 1 960 ? 176.384 113.444 176.869 1.00 73.79 960 ASP A N 1
ATOM 5199 C CA . ASP A 1 960 ? 176.422 112.795 178.174 1.00 73.79 960 ASP A CA 1
ATOM 5200 C C . ASP A 1 960 ? 175.027 112.387 178.633 1.00 73.79 960 ASP A C 1
ATOM 5201 O O . ASP A 1 960 ? 174.829 111.263 179.108 1.00 73.79 960 ASP A O 1
ATOM 5206 N N . THR A 1 961 ? 174.047 113.284 178.498 1.00 71.96 961 THR A N 1
ATOM 5207 C CA . THR A 1 961 ? 172.689 112.991 178.933 1.00 71.96 961 THR A CA 1
ATOM 5208 C C . THR A 1 961 ? 171.611 113.468 177.968 1.00 71.96 961 THR A C 1
ATOM 5209 O O . THR A 1 961 ? 170.426 113.286 178.266 1.00 71.96 961 THR A O 1
ATOM 5213 N N . GLY A 1 962 ? 171.970 114.061 176.835 1.00 63.22 962 GLY A N 1
ATOM 5214 C CA . GLY A 1 962 ? 170.976 114.528 175.884 1.00 63.22 962 GLY A CA 1
ATOM 5215 C C . GLY A 1 962 ? 170.118 115.674 176.375 1.00 63.22 962 GLY A C 1
ATOM 5216 O O . GLY A 1 962 ? 168.897 115.660 176.170 1.00 63.22 962 GLY A O 1
ATOM 5217 N N . LYS A 1 963 ? 170.729 116.627 177.059 1.00 51.52 963 LYS A N 1
ATOM 5218 C CA . LYS A 1 963 ? 170.002 117.812 177.572 1.00 51.52 963 LYS A CA 1
ATOM 5219 C C . LYS A 1 963 ? 169.621 118.745 176.419 1.00 51.52 963 LYS A C 1
ATOM 5220 O O . LYS A 1 963 ? 170.215 118.615 175.338 1.00 51.52 963 LYS A O 1
ATOM 5226 N N . TYR A 1 964 ? 168.680 119.655 176.644 1.00 52.62 964 TYR A N 1
ATOM 5227 C CA . TYR A 1 964 ? 168.170 120.610 175.669 1.00 52.62 964 TYR A CA 1
ATOM 5228 C C . TYR A 1 964 ? 168.635 122.012 176.021 1.00 52.62 964 TYR A C 1
ATOM 5229 O O . TYR A 1 964 ? 168.494 122.446 177.169 1.00 52.62 964 TYR A O 1
ATOM 5238 N N . TYR A 1 965 ? 169.170 122.737 175.041 1.00 47.14 965 TYR A N 1
ATOM 5239 C CA . TYR A 1 965 ? 169.601 124.142 175.238 1.00 47.14 965 TYR A CA 1
ATOM 5240 C C . TYR A 1 965 ? 169.223 124.908 173.972 1.00 47.14 965 TYR A C 1
ATOM 5241 O O . TYR A 1 965 ? 170.073 124.999 173.071 1.00 47.14 965 TYR A O 1
ATOM 5250 N N . LEU A 1 966 ? 167.980 125.393 173.894 1.00 28.57 966 LEU A N 1
ATOM 5251 C CA . LEU A 1 966 ? 167.488 126.146 172.743 1.00 28.57 966 LEU A CA 1
ATOM 5252 C C . LEU A 1 966 ? 167.884 127.613 172.899 1.00 28.57 966 LEU A C 1
ATOM 5253 O O . LEU A 1 966 ? 167.055 128.514 173.007 1.00 28.57 966 LEU A O 1
ATOM 5258 N N . VAL A 1 967 ? 169.200 127.836 172.906 1.00 32.21 967 VAL A N 1
ATOM 5259 C CA . VAL A 1 967 ? 169.719 129.179 173.119 1.00 32.21 967 VAL A CA 1
ATOM 5260 C C . VAL A 1 967 ? 169.300 130.097 171.977 1.00 32.21 967 VAL A C 1
ATOM 5261 O O . VAL A 1 967 ? 169.742 129.949 170.831 1.00 32.21 967 VAL A O 1
ATOM 5265 N N . GLY A 1 968 ? 168.444 131.065 172.299 1.00 35.99 968 GLY A N 1
ATOM 5266 C CA . GLY A 1 968 ? 167.956 131.995 171.305 1.00 35.99 968 GLY A CA 1
ATOM 5267 C C . GLY A 1 968 ? 168.852 133.207 171.141 1.00 35.99 968 GLY A C 1
ATOM 5268 O O . GLY A 1 968 ? 169.690 133.512 171.984 1.00 35.99 968 GLY A O 1
ATOM 5269 N N . VAL A 1 969 ? 168.672 133.890 170.013 1.00 35.75 969 VAL A N 1
ATOM 5270 C CA . VAL A 1 969 ? 169.386 135.130 169.725 1.00 35.75 969 VAL A CA 1
ATOM 5271 C C . VAL A 1 969 ? 168.382 136.140 169.183 1.00 35.75 969 VAL A C 1
ATOM 5272 O O . VAL A 1 969 ? 167.474 135.784 168.424 1.00 35.75 969 VAL A O 1
ATOM 5276 N N . LYS A 1 970 ? 168.527 137.401 169.570 1.00 30.97 970 LYS A N 1
ATOM 5277 C CA . LYS A 1 970 ? 167.632 138.457 169.125 1.00 30.97 970 LYS A CA 1
ATOM 5278 C C . LYS A 1 970 ? 168.405 139.464 168.281 1.00 30.97 970 LYS A C 1
ATOM 5279 O O . LYS A 1 970 ? 169.621 139.361 168.104 1.00 30.97 970 LYS A O 1
ATOM 5285 N N . TYR A 1 971 ? 167.679 140.449 167.750 1.00 31.70 971 TYR A N 1
ATOM 5286 C CA . TYR A 1 971 ? 168.292 141.398 166.825 1.00 31.70 971 TYR A CA 1
ATOM 5287 C C . TYR A 1 971 ? 169.236 142.359 167.534 1.00 31.70 971 TYR A C 1
ATOM 5288 O O . TYR A 1 971 ? 170.168 142.878 166.911 1.00 31.70 971 TYR A O 1
ATOM 5297 N N . ASN A 1 972 ? 169.012 142.615 168.825 1.00 35.93 972 ASN A N 1
ATOM 5298 C CA . ASN A 1 972 ? 169.843 143.572 169.548 1.00 35.93 972 ASN A CA 1
ATOM 5299 C C . ASN A 1 972 ? 171.282 143.086 169.687 1.00 35.93 972 ASN A C 1
ATOM 5300 O O . ASN A 1 972 ? 172.215 143.896 169.648 1.00 35.93 972 ASN A O 1
ATOM 5305 N N . HIS A 1 973 ? 171.482 141.772 169.818 1.00 41.79 973 HIS A N 1
ATOM 5306 C CA . HIS A 1 973 ? 172.806 141.169 170.095 1.00 41.79 973 HIS A CA 1
ATOM 5307 C C . HIS A 1 973 ? 173.679 141.138 168.851 1.00 41.79 973 HIS A C 1
ATOM 5308 O O . HIS A 1 973 ? 174.766 140.559 168.944 1.00 41.79 973 HIS A O 1
ATOM 5315 N N . ILE A 1 974 ? 173.238 141.722 167.738 1.00 46.14 974 ILE A N 1
ATOM 5316 C CA . ILE A 1 974 ? 173.978 141.669 166.485 1.00 46.14 974 ILE A CA 1
ATOM 5317 C C . ILE A 1 974 ? 174.553 143.047 166.187 1.00 46.14 974 ILE A C 1
ATOM 5318 O O . ILE A 1 974 ? 173.820 144.044 166.170 1.00 46.14 974 ILE A O 1
ATOM 5323 N N . LYS A 1 975 ? 175.866 143.110 165.963 1.00 60.07 975 LYS A N 1
ATOM 5324 C CA . LYS A 1 975 ? 176.520 144.331 165.495 1.00 60.07 975 LYS A CA 1
ATOM 5325 C C . LYS A 1 975 ? 176.829 144.162 164.009 1.00 60.07 975 LYS A C 1
ATOM 5326 O O . LYS A 1 975 ? 177.947 143.836 163.611 1.00 60.07 975 LYS A O 1
ATOM 5332 N N . CYS A 1 976 ? 175.790 144.370 163.173 1.00 65.44 976 CYS A N 1
ATOM 5333 C CA . CYS A 1 976 ? 175.912 144.202 161.705 1.00 65.44 976 CYS A CA 1
ATOM 5334 C C . CYS A 1 976 ? 175.607 145.420 160.881 1.00 65.44 976 CYS A C 1
ATOM 5335 O O . CYS A 1 976 ? 174.900 146.300 161.361 1.00 65.44 976 CYS A O 1
ATOM 5338 N N . VAL A 1 977 ? 176.168 145.513 159.678 1.00 73.27 977 VAL A N 1
ATOM 5339 C CA . VAL A 1 977 ? 175.784 146.550 158.711 1.00 73.27 977 VAL A CA 1
ATOM 5340 C C . VAL A 1 977 ? 176.073 145.881 157.348 1.00 73.27 977 VAL A C 1
ATOM 5341 O O . VAL A 1 977 ? 177.193 145.937 156.827 1.00 73.27 977 VAL A O 1
ATOM 5345 N N . GLY A 1 978 ? 175.074 145.195 156.787 1.00 71.75 978 GLY A N 1
ATOM 5346 C CA . GLY A 1 978 ? 175.138 144.752 155.407 1.00 71.75 978 GLY A CA 1
ATOM 5347 C C . GLY A 1 978 ? 175.846 143.417 155.285 1.00 71.75 978 GLY A C 1
ATOM 5348 O O . GLY A 1 978 ? 175.311 142.481 154.684 1.00 71.75 978 GLY A O 1
ATOM 5349 N N . ASN A 1 979 ? 177.052 143.313 155.844 1.00 72.23 979 ASN A N 1
ATOM 5350 C CA . ASN A 1 979 ? 177.885 142.130 155.662 1.00 72.23 979 ASN A CA 1
ATOM 5351 C C . ASN A 1 979 ? 178.440 141.534 156.946 1.00 72.23 979 ASN A C 1
ATOM 5352 O O . ASN A 1 979 ? 178.735 140.334 156.960 1.00 72.23 979 ASN A O 1
ATOM 5357 N N . LYS A 1 980 ? 178.599 142.311 158.014 1.00 69.58 980 LYS A N 1
ATOM 5358 C CA . LYS A 1 980 ? 179.283 141.838 159.217 1.00 69.58 980 LYS A CA 1
ATOM 5359 C C . LYS A 1 980 ? 178.268 141.358 160.254 1.00 69.58 980 LYS A C 1
ATOM 5360 O O . LYS A 1 980 ? 178.094 141.944 161.321 1.00 69.58 980 LYS A O 1
ATOM 5366 N N . TYR A 1 981 ? 177.645 140.212 159.960 1.00 68.84 981 TYR A N 1
ATOM 5367 C CA . TYR A 1 981 ? 176.626 139.593 160.848 1.00 68.84 981 TYR A CA 1
ATOM 5368 C C . TYR A 1 981 ? 177.366 138.972 162.031 1.00 68.84 981 TYR A C 1
ATOM 5369 O O . TYR A 1 981 ? 177.347 137.732 162.167 1.00 68.84 981 TYR A O 1
ATOM 5378 N N . VAL A 1 982 ? 178.003 139.794 162.866 1.00 68.30 982 VAL A N 1
ATOM 5379 C CA . VAL A 1 982 ? 178.825 139.289 163.958 1.00 68.30 982 VAL A CA 1
ATOM 5380 C C . VAL A 1 982 ? 178.018 139.331 165.246 1.00 68.30 982 VAL A C 1
ATOM 5381 O O . VAL A 1 982 ? 177.530 140.394 165.649 1.00 68.30 982 VAL A O 1
ATOM 5385 N N . ILE A 1 983 ? 177.882 138.175 165.896 1.00 65.13 983 ILE A N 1
ATOM 5386 C CA . ILE A 1 983 ? 177.242 138.119 167.205 1.00 65.13 983 ILE A CA 1
ATOM 5387 C C . ILE A 1 983 ? 178.188 138.595 168.304 1.00 65.13 983 ILE A C 1
ATOM 5388 O O . ILE A 1 983 ? 177.720 139.018 169.371 1.00 65.13 983 ILE A O 1
ATOM 5393 N N . ASP A 1 984 ? 179.502 138.553 168.060 1.00 75.67 984 ASP A N 1
ATOM 5394 C CA . ASP A 1 984 ? 180.548 138.990 168.983 1.00 75.67 984 ASP A CA 1
ATOM 5395 C C . ASP A 1 984 ? 180.714 137.930 170.068 1.00 75.67 984 ASP A C 1
ATOM 5396 O O . ASP A 1 984 ? 179.810 137.120 170.296 1.00 75.67 984 ASP A O 1
ATOM 5401 N N . SER A 1 985 ? 181.880 137.915 170.722 1.00 75.05 985 SER A N 1
ATOM 5402 C CA . SER A 1 985 ? 182.129 136.939 171.780 1.00 75.05 985 SER A CA 1
ATOM 5403 C C . SER A 1 985 ? 181.220 137.177 172.979 1.00 75.05 985 SER A C 1
ATOM 5404 O O . SER A 1 985 ? 180.579 136.247 173.482 1.00 75.05 985 SER A O 1
ATOM 5407 N N . GLU A 1 986 ? 181.147 138.418 173.449 1.00 78.56 986 GLU A N 1
ATOM 5408 C CA . GLU A 1 986 ? 180.212 138.760 174.506 1.00 78.56 986 GLU A CA 1
ATOM 5409 C C . GLU A 1 986 ? 178.807 138.880 173.925 1.00 78.56 986 GLU A C 1
ATOM 5410 O O . GLU A 1 986 ? 178.592 138.748 172.718 1.00 78.56 986 GLU A O 1
ATOM 5416 N N . THR A 1 987 ? 177.830 139.128 174.798 1.00 74.81 987 THR A N 1
ATOM 5417 C CA . THR A 1 987 ? 176.407 139.148 174.440 1.00 74.81 987 THR A CA 1
ATOM 5418 C C . THR A 1 987 ? 175.996 137.897 173.668 1.00 74.81 987 THR A C 1
ATOM 5419 O O . THR A 1 987 ? 175.014 137.916 172.922 1.00 74.81 987 THR A O 1
ATOM 5423 N N . TYR A 1 988 ? 176.761 136.824 173.805 1.00 64.29 988 TYR A N 1
ATOM 5424 C CA . TYR A 1 988 ? 176.393 135.479 173.380 1.00 64.29 988 TYR A CA 1
ATOM 5425 C C . TYR A 1 988 ? 176.609 134.456 174.482 1.00 64.29 988 TYR A C 1
ATOM 5426 O O . TYR A 1 988 ? 175.823 133.512 174.603 1.00 64.29 988 TYR A O 1
ATOM 5435 N N . ASN A 1 989 ? 177.660 134.621 175.289 1.00 68.57 989 ASN A N 1
ATOM 5436 C CA . ASN A 1 989 ? 177.857 133.748 176.439 1.00 68.57 989 ASN A CA 1
ATOM 5437 C C . ASN A 1 989 ? 176.865 134.062 177.548 1.00 68.57 989 ASN A C 1
ATOM 5438 O O . ASN A 1 989 ? 176.614 133.215 178.410 1.00 68.57 989 ASN A O 1
ATOM 5443 N N . GLU A 1 990 ? 176.295 135.268 177.547 1.00 67.22 990 GLU A N 1
ATOM 5444 C CA . GLU A 1 990 ? 175.327 135.635 178.575 1.00 67.22 990 GLU A CA 1
ATOM 5445 C C . GLU A 1 990 ? 173.998 134.917 178.367 1.00 67.22 990 GLU A C 1
ATOM 5446 O O . GLU A 1 990 ? 173.406 134.402 179.323 1.00 67.22 990 GLU A O 1
ATOM 5452 N N . LEU A 1 991 ? 173.509 134.866 177.124 1.00 57.56 991 LEU A N 1
ATOM 5453 C CA . LEU A 1 991 ? 172.344 134.031 176.846 1.00 57.56 991 LEU A CA 1
ATOM 5454 C C . LEU A 1 991 ? 172.669 132.564 177.068 1.00 57.56 991 LEU A C 1
ATOM 5455 O O . LEU A 1 991 ? 171.836 131.803 177.573 1.00 57.56 991 LEU A O 1
ATOM 5460 N N . LEU A 1 992 ? 173.880 132.162 176.679 1.00 56.87 992 LEU A N 1
ATOM 5461 C CA . LEU A 1 992 ? 174.346 130.771 176.901 1.00 56.87 992 LEU A CA 1
ATOM 5462 C C . LEU A 1 992 ? 174.183 130.451 178.384 1.00 56.87 992 LEU A C 1
ATOM 5463 O O . LEU A 1 992 ? 173.633 129.385 178.688 1.00 56.87 992 LEU A O 1
ATOM 5468 N N . ARG A 1 993 ? 174.610 131.356 179.270 1.00 56.49 993 ARG A N 1
ATOM 5469 C CA . ARG A 1 993 ? 174.575 131.107 180.706 1.00 56.49 993 ARG A CA 1
ATOM 5470 C C . ARG A 1 993 ? 173.154 131.165 181.250 1.00 56.49 993 ARG A C 1
ATOM 5471 O O . ARG A 1 993 ? 172.776 130.344 182.093 1.00 56.49 993 ARG A O 1
ATOM 5479 N N . LYS A 1 994 ? 172.354 132.130 180.789 1.00 54.26 994 LYS A N 1
ATOM 5480 C CA . LYS A 1 994 ? 170.977 132.229 181.267 1.00 54.26 994 LYS A CA 1
ATOM 5481 C C . LYS A 1 994 ? 170.182 130.983 180.901 1.00 54.26 994 LYS A C 1
ATOM 5482 O O . LYS A 1 994 ? 169.369 130.498 181.697 1.00 54.26 994 LYS A O 1
ATOM 5488 N N . GLU A 1 995 ? 170.410 130.446 179.703 1.00 51.44 995 GLU A N 1
ATOM 5489 C CA . GLU A 1 995 ? 169.753 129.212 179.297 1.00 51.44 995 GLU A CA 1
ATOM 5490 C C . GLU A 1 995 ? 170.289 127.990 180.033 1.00 51.44 995 GLU A C 1
ATOM 5491 O O . GLU A 1 995 ? 169.707 126.908 179.905 1.00 51.44 995 GLU A O 1
ATOM 5497 N N . GLY A 1 996 ? 171.375 128.131 180.793 1.00 53.42 996 GLY A N 1
ATOM 5498 C CA . GLY A 1 996 ? 171.868 127.071 181.648 1.00 53.42 996 GLY A CA 1
ATOM 5499 C C . GLY A 1 996 ? 173.040 126.280 181.111 1.00 53.42 996 GLY A C 1
ATOM 5500 O O . GLY A 1 996 ? 173.496 125.352 181.790 1.00 53.42 996 GLY A O 1
ATOM 5501 N N . VAL A 1 997 ? 173.543 126.611 179.921 1.00 51.48 997 VAL A N 1
ATOM 5502 C CA . VAL A 1 997 ? 174.658 125.862 179.345 1.00 51.48 997 VAL A CA 1
ATOM 5503 C C . VAL A 1 997 ? 175.909 126.036 180.193 1.00 51.48 997 VAL A C 1
ATOM 5504 O O . VAL A 1 997 ? 176.601 125.066 180.522 1.00 51.48 997 VAL A O 1
ATOM 5508 N N . LEU A 1 998 ? 176.214 127.274 180.557 1.00 63.37 998 LEU A N 1
ATOM 5509 C CA . LEU A 1 998 ? 177.451 127.618 181.235 1.00 63.37 998 LEU A CA 1
ATOM 5510 C C . LEU A 1 998 ? 177.150 128.284 182.570 1.00 63.37 998 LEU A C 1
ATOM 5511 O O . LEU A 1 998 ? 176.083 128.868 182.774 1.00 63.37 998 LEU A O 1
ATOM 5516 N N . ASN A 1 999 ? 178.109 128.185 183.479 1.00 72.82 999 ASN A N 1
ATOM 5517 C CA . ASN A 1 999 ? 178.048 128.869 184.756 1.00 72.82 999 ASN A CA 1
ATOM 5518 C C . ASN A 1 999 ? 178.917 130.122 184.688 1.00 72.82 999 ASN A C 1
ATOM 5519 O O . ASN A 1 999 ? 179.394 130.515 183.619 1.00 72.82 999 ASN A O 1
ATOM 5524 N N . SER A 1 1000 ? 179.124 130.763 185.841 1.00 80.63 1000 SER A N 1
ATOM 5525 C CA . SER A 1 1000 ? 179.821 132.047 185.870 1.00 80.63 1000 SER A CA 1
ATOM 5526 C C . SER A 1 1000 ? 181.228 131.954 185.290 1.00 80.63 1000 SER A C 1
ATOM 5527 O O . SER A 1 1000 ? 181.723 132.928 184.712 1.00 80.63 1000 SER A O 1
ATOM 5530 N N . ASP A 1 1001 ? 181.885 130.802 185.428 1.00 85.68 1001 ASP A N 1
ATOM 5531 C CA . ASP A 1 1001 ? 183.253 130.671 184.938 1.00 85.68 1001 ASP A CA 1
ATOM 5532 C C . ASP A 1 1001 ? 183.290 130.208 183.486 1.00 85.68 1001 ASP A C 1
ATOM 5533 O O . ASP A 1 1001 ? 184.055 130.743 182.677 1.00 85.68 1001 ASP A O 1
ATOM 5538 N N . GLU A 1 1002 ? 182.474 129.215 183.143 1.00 80.34 1002 GLU A N 1
ATOM 5539 C CA . GLU A 1 1002 ? 182.543 128.599 181.826 1.00 80.34 1002 GLU A CA 1
ATOM 5540 C C . GLU A 1 1002 ? 182.164 129.590 180.731 1.00 80.34 1002 GLU A C 1
ATOM 5541 O O . GLU A 1 1002 ? 181.298 130.451 180.909 1.00 80.34 1002 GLU A O 1
ATOM 5547 N N . ASN A 1 1003 ? 182.825 129.453 179.581 1.00 80.40 1003 ASN A N 1
ATOM 5548 C CA . ASN A 1 1003 ? 182.659 130.381 178.469 1.00 80.40 1003 ASN A CA 1
ATOM 5549 C C . ASN A 1 1003 ? 182.482 129.626 177.157 1.00 80.40 1003 ASN A C 1
ATOM 5550 O O . ASN A 1 1003 ? 182.264 128.410 177.159 1.00 80.40 1003 ASN A O 1
ATOM 5555 N N . LEU A 1 1004 ? 182.570 130.339 176.033 1.00 77.42 1004 LEU A N 1
ATOM 5556 C CA . LEU A 1 1004 ? 182.347 129.729 174.727 1.00 77.42 1004 LEU A CA 1
ATOM 5557 C C . LEU A 1 1004 ? 183.448 128.756 174.327 1.00 77.42 1004 LEU A C 1
ATOM 5558 O O . LEU A 1 1004 ? 183.294 128.061 173.319 1.00 77.42 1004 LEU A O 1
ATOM 5563 N N . GLU A 1 1005 ? 184.555 128.703 175.068 1.00 81.77 1005 GLU A N 1
ATOM 5564 C CA . GLU A 1 1005 ? 185.605 127.732 174.792 1.00 81.77 1005 GLU A CA 1
ATOM 5565 C C . GLU A 1 1005 ? 185.481 126.462 175.624 1.00 81.77 1005 GLU A C 1
ATOM 5566 O O . GLU A 1 1005 ? 186.127 125.461 175.295 1.00 81.77 1005 GLU A O 1
ATOM 5572 N N . ASP A 1 1006 ? 184.647 126.505 176.674 1.00 79.79 1006 ASP A N 1
ATOM 5573 C CA . ASP A 1 1006 ? 184.463 125.378 177.626 1.00 79.79 1006 ASP A CA 1
ATOM 5574 C C . ASP A 1 1006 ? 183.271 124.520 177.200 1.00 79.79 1006 ASP A C 1
ATOM 5575 O O . ASP A 1 1006 ? 182.475 124.149 178.088 1.00 79.79 1006 ASP A O 1
ATOM 5580 N N . LEU A 1 1007 ? 183.143 124.210 175.908 1.00 74.77 1007 LEU A N 1
ATOM 5581 C CA . LEU A 1 1007 ? 181.978 123.446 175.385 1.00 74.77 1007 LEU A CA 1
ATOM 5582 C C . LEU A 1 1007 ? 182.390 122.003 175.077 1.00 74.77 1007 LEU A C 1
ATOM 5583 O O . LEU A 1 1007 ? 181.632 121.107 175.474 1.00 74.77 1007 LEU A O 1
ATOM 5588 N N . ASN A 1 1008 ? 183.560 121.767 174.470 1.00 74.26 1008 ASN A N 1
ATOM 5589 C CA . ASN A 1 1008 ? 183.942 120.410 174.098 1.00 74.26 1008 ASN A CA 1
ATOM 5590 C C . ASN A 1 1008 ? 183.971 119.494 175.317 1.00 74.26 1008 ASN A C 1
ATOM 5591 O O . ASN A 1 1008 ? 183.752 118.284 175.187 1.00 74.26 1008 ASN A O 1
ATOM 5596 N N . SER A 1 1009 ? 184.205 120.056 176.507 1.00 73.61 1009 SER A N 1
ATOM 5597 C CA . SER A 1 1009 ? 184.299 119.241 177.715 1.00 73.61 1009 SER A CA 1
ATOM 5598 C C . SER A 1 1009 ? 183.001 118.489 177.979 1.00 73.61 1009 SER A C 1
ATOM 5599 O O . SER A 1 1009 ? 183.023 117.310 178.352 1.00 73.61 1009 SER A O 1
ATOM 5602 N N . LYS A 1 1010 ? 181.862 119.150 177.794 1.00 68.26 1010 LYS A N 1
ATOM 5603 C CA . LYS A 1 1010 ? 180.561 118.516 177.939 1.00 68.26 1010 LYS A CA 1
ATOM 5604 C C . LYS A 1 1010 ? 179.962 118.106 176.601 1.00 68.26 1010 LYS A C 1
ATOM 5605 O O . LYS A 1 1010 ? 178.773 117.776 176.543 1.00 68.26 1010 LYS A O 1
ATOM 5611 N N . ASN A 1 1011 ? 180.759 118.128 175.529 1.00 70.67 1011 ASN A N 1
ATOM 5612 C CA . ASN A 1 1011 ? 180.316 117.731 174.191 1.00 70.67 1011 ASN A CA 1
ATOM 5613 C C . ASN A 1 1011 ? 179.176 118.625 173.703 1.00 70.67 1011 ASN A C 1
ATOM 5614 O O . ASN A 1 1011 ? 178.114 118.154 173.289 1.00 70.67 1011 ASN A O 1
ATOM 5619 N N . ILE A 1 1012 ? 179.410 119.933 173.750 1.00 62.67 1012 ILE A N 1
ATOM 5620 C CA . ILE A 1 1012 ? 178.401 120.933 173.424 1.00 62.67 1012 ILE A CA 1
ATOM 5621 C C . ILE A 1 1012 ? 178.790 121.597 172.109 1.00 62.67 1012 ILE A C 1
ATOM 5622 O O . ILE A 1 1012 ? 179.864 122.200 172.001 1.00 62.67 1012 ILE A O 1
ATOM 5627 N N . THR A 1 1013 ? 177.928 121.467 171.101 1.00 50.35 1013 THR A N 1
ATOM 5628 C CA . THR A 1 1013 ? 178.135 122.096 169.802 1.00 50.35 1013 THR A CA 1
ATOM 5629 C C . THR A 1 1013 ? 176.785 122.130 169.095 1.00 50.35 1013 THR A C 1
ATOM 5630 O O . THR A 1 1013 ? 175.843 121.445 169.501 1.00 50.35 1013 THR A O 1
ATOM 5634 N N . TYR A 1 1014 ? 176.696 122.938 168.037 1.00 45.67 1014 TYR A N 1
ATOM 5635 C CA . TYR A 1 1014 ? 175.443 123.091 167.307 1.00 45.67 1014 TYR A CA 1
ATOM 5636 C C . TYR A 1 1014 ? 174.907 121.753 166.820 1.00 45.67 1014 TYR A C 1
ATOM 5637 O O . TYR A 1 1014 ? 175.661 120.877 166.392 1.00 45.67 1014 TYR A O 1
ATOM 5646 N N . LYS A 1 1015 ? 173.589 121.604 166.892 1.00 37.13 1015 LYS A N 1
ATOM 5647 C CA . LYS A 1 1015 ? 172.884 120.566 166.155 1.00 37.13 1015 LYS A CA 1
ATOM 5648 C C . LYS A 1 1015 ? 172.087 121.123 164.985 1.00 37.13 1015 LYS A C 1
ATOM 5649 O O . LYS A 1 1015 ? 171.880 120.412 163.997 1.00 37.13 1015 LYS A O 1
ATOM 5655 N N . PHE A 1 1016 ? 171.635 122.371 165.074 1.00 33.34 1016 PHE A N 1
ATOM 5656 C CA . PHE A 1 1016 ? 170.986 123.057 163.964 1.00 33.34 1016 PHE A CA 1
ATOM 5657 C C . PHE A 1 1016 ? 171.354 124.532 164.031 1.00 33.34 1016 PHE A C 1
ATOM 5658 O O . PHE A 1 1016 ? 172.192 124.954 164.833 1.00 33.34 1016 PHE A O 1
ATOM 5666 N N . SER A 1 1017 ? 170.725 125.316 163.157 1.00 40.04 1017 SER A N 1
ATOM 5667 C CA . SER A 1 1017 ? 170.743 126.774 163.250 1.00 40.04 1017 SER A CA 1
ATOM 5668 C C . SER A 1 1017 ? 169.444 127.253 162.610 1.00 40.04 1017 SER A C 1
ATOM 5669 O O . SER A 1 1017 ? 169.374 127.403 161.387 1.00 40.04 1017 SER A O 1
ATOM 5672 N N . LEU A 1 1018 ? 168.431 127.494 163.434 1.00 34.04 1018 LEU A N 1
ATOM 5673 C CA . LEU A 1 1018 ? 167.084 127.747 162.943 1.00 34.04 1018 LEU A CA 1
ATOM 5674 C C . LEU A 1 1018 ? 166.822 129.242 162.825 1.00 34.04 1018 LEU A C 1
ATOM 5675 O O . LEU A 1 1018 ? 167.063 130.000 163.769 1.00 34.04 1018 LEU A O 1
ATOM 5680 N N . TYR A 1 1019 ? 166.317 129.657 161.669 1.00 36.48 1019 TYR A N 1
ATOM 5681 C CA . TYR A 1 1019 ? 165.910 131.031 161.424 1.00 36.48 1019 TYR A CA 1
ATOM 5682 C C . TYR A 1 1019 ? 164.393 131.106 161.337 1.00 36.48 1019 TYR A C 1
ATOM 5683 O O . TYR A 1 1019 ? 163.696 130.089 161.341 1.00 36.48 1019 TYR A O 1
ATOM 5692 N N . LYS A 1 1020 ? 163.881 132.331 161.264 1.00 37.23 1020 LYS A N 1
ATOM 5693 C CA . LYS A 1 1020 ? 162.446 132.519 161.108 1.00 37.23 1020 LYS A CA 1
ATOM 5694 C C . LYS A 1 1020 ? 161.969 131.851 159.825 1.00 37.23 1020 LYS A C 1
ATOM 5695 O O . LYS A 1 1020 ? 162.642 131.906 158.793 1.00 37.23 1020 LYS A O 1
ATOM 5701 N N . ASN A 1 1021 ? 160.808 131.200 159.904 1.00 42.33 1021 ASN A N 1
ATOM 5702 C CA . ASN A 1 1021 ? 160.223 130.469 158.781 1.00 42.33 1021 ASN A CA 1
ATOM 5703 C C . ASN A 1 1021 ? 161.152 129.345 158.315 1.00 42.33 1021 ASN A C 1
ATOM 5704 O O . ASN A 1 1021 ? 161.503 129.234 157.140 1.00 42.33 1021 ASN A O 1
ATOM 5709 N N . ASP A 1 1022 ? 161.547 128.508 159.269 1.00 43.98 1022 ASP A N 1
ATOM 5710 C CA . ASP A 1 1022 ? 162.308 127.296 159.015 1.00 43.98 1022 ASP A CA 1
ATOM 5711 C C . ASP A 1 1022 ? 161.423 126.084 159.291 1.00 43.98 1022 ASP A C 1
ATOM 5712 O O . ASP A 1 1022 ? 160.220 126.210 159.533 1.00 43.98 1022 ASP A O 1
ATOM 5717 N N . ILE A 1 1023 ? 162.020 124.898 159.239 1.00 51.71 1023 ILE A N 1
ATOM 5718 C CA . ILE A 1 1023 ? 161.308 123.648 159.472 1.00 51.71 1023 ILE A CA 1
ATOM 5719 C C . ILE A 1 1023 ? 162.028 122.878 160.570 1.00 51.71 1023 ILE A C 1
ATOM 5720 O O . ILE A 1 1023 ? 163.255 122.740 160.534 1.00 51.71 1023 ILE A O 1
ATOM 5725 N N . ILE A 1 1024 ? 161.265 122.385 161.548 1.00 53.48 1024 ILE A N 1
ATOM 5726 C CA . ILE A 1 1024 ? 161.811 121.630 162.666 1.00 53.48 1024 ILE A CA 1
ATOM 5727 C C . ILE A 1 1024 ? 160.936 120.403 162.905 1.00 53.48 1024 ILE A C 1
ATOM 5728 O O . ILE A 1 1024 ? 159.773 120.353 162.499 1.00 53.48 1024 ILE A O 1
ATOM 5733 N N . GLN A 1 1025 ? 161.516 119.395 163.555 1.00 60.55 1025 GLN A N 1
ATOM 5734 C CA . GLN A 1 1025 ? 160.800 118.176 163.911 1.00 60.55 1025 GLN A CA 1
ATOM 5735 C C . GLN A 1 1025 ? 160.582 118.096 165.414 1.00 60.55 1025 GLN A C 1
ATOM 5736 O O . GLN A 1 1025 ? 161.381 118.617 166.199 1.00 60.55 1025 GLN A O 1
ATOM 5742 N N . TYR A 1 1026 ? 159.507 117.417 165.804 1.00 65.78 1026 TYR A N 1
ATOM 5743 C CA . TYR A 1 1026 ? 159.085 117.290 167.186 1.00 65.78 1026 TYR A CA 1
ATOM 5744 C C . TYR A 1 1026 ? 158.585 115.871 167.426 1.00 65.78 1026 TYR A C 1
ATOM 5745 O O . TYR A 1 1026 ? 158.215 115.151 166.495 1.00 65.78 1026 TYR A O 1
ATOM 5754 N N . GLU A 1 1027 ? 158.550 115.478 168.699 1.00 69.64 1027 GLU A N 1
ATOM 5755 C CA . GLU A 1 1027 ? 158.112 114.138 169.071 1.00 69.64 1027 GLU A CA 1
ATOM 5756 C C . GLU A 1 1027 ? 157.147 114.165 170.255 1.00 69.64 1027 GLU A C 1
ATOM 5757 O O . GLU A 1 1027 ? 157.217 113.303 171.139 1.00 69.64 1027 GLU A O 1
ATOM 5763 N N . LYS A 1 1028 ? 156.239 115.144 170.276 1.00 76.45 1028 LYS A N 1
ATOM 5764 C CA . LYS A 1 1028 ? 155.232 115.251 171.325 1.00 76.45 1028 LYS A CA 1
ATOM 5765 C C . LYS A 1 1028 ? 154.431 113.962 171.432 1.00 76.45 1028 LYS A C 1
ATOM 5766 O O . LYS A 1 1028 ? 153.682 113.618 170.513 1.00 76.45 1028 LYS A O 1
ATOM 5772 N N . GLY A 1 1029 ? 154.576 113.247 172.545 1.00 78.15 1029 GLY A N 1
ATOM 5773 C CA . GLY A 1 1029 ? 153.795 112.042 172.740 1.00 78.15 1029 GLY A CA 1
ATOM 5774 C C . GLY A 1 1029 ? 154.105 110.915 171.783 1.00 78.15 1029 GLY A C 1
ATOM 5775 O O . GLY A 1 1029 ? 153.344 109.947 171.716 1.00 78.15 1029 GLY A O 1
ATOM 5776 N N . GLY A 1 1030 ? 155.258 110.982 171.109 1.00 80.22 1030 GLY A N 1
ATOM 5777 C CA . GLY A 1 1030 ? 155.699 109.922 170.182 1.00 80.22 1030 GLY A CA 1
ATOM 5778 C C . GLY A 1 1030 ? 155.160 109.823 168.772 1.00 80.22 1030 GLY A C 1
ATOM 5779 O O . GLY A 1 1030 ? 155.648 108.961 168.020 1.00 80.22 1030 GLY A O 1
ATOM 5780 N N . GLU A 1 1031 ? 154.194 110.672 168.418 1.00 76.92 1031 GLU A N 1
ATOM 5781 C CA . GLU A 1 1031 ? 153.838 111.140 167.055 1.00 76.92 1031 GLU A CA 1
ATOM 5782 C C . GLU A 1 1031 ? 154.837 112.233 166.677 1.00 76.92 1031 GLU A C 1
ATOM 5783 O O . GLU A 1 1031 ? 155.085 113.108 167.525 1.00 76.92 1031 GLU A O 1
ATOM 5789 N N . TYR A 1 1032 ? 155.416 112.175 165.478 1.00 74.96 1032 TYR A N 1
ATOM 5790 C CA . TYR A 1 1032 ? 156.425 113.171 165.037 1.00 74.96 1032 TYR A CA 1
ATOM 5791 C C . TYR A 1 1032 ? 155.702 114.354 164.392 1.00 74.96 1032 TYR A C 1
ATOM 5792 O O . TYR A 1 1032 ? 155.072 114.154 163.336 1.00 74.96 1032 TYR A O 1
ATOM 5801 N N . TYR A 1 1033 ? 155.789 115.538 165.000 1.00 69.73 1033 TYR A N 1
ATOM 5802 C CA . TYR A 1 1033 ? 155.098 116.759 164.511 1.00 69.73 1033 TYR A CA 1
ATOM 5803 C C . TYR A 1 1033 ? 156.110 117.654 163.793 1.00 69.73 1033 TYR A C 1
ATOM 5804 O O . TYR A 1 1033 ? 156.944 118.273 164.472 1.00 69.73 1033 TYR A O 1
ATOM 5813 N N . THR A 1 1034 ? 156.045 117.730 162.462 1.00 66.96 1034 THR A N 1
ATOM 5814 C CA . THR A 1 1034 ? 156.956 118.577 161.708 1.00 66.96 1034 THR A CA 1
ATOM 5815 C C . THR A 1 1034 ? 156.340 119.967 161.602 1.00 66.96 1034 THR A C 1
ATOM 5816 O O . THR A 1 1034 ? 155.308 120.145 160.948 1.00 66.96 1034 THR A O 1
ATOM 5820 N N . GLU A 1 1035 ? 156.960 120.944 162.266 1.00 61.55 1035 GLU A N 1
ATOM 5821 C CA . GLU A 1 1035 ? 156.365 122.264 162.423 1.00 61.55 1035 GLU A CA 1
ATOM 5822 C C . GLU A 1 1035 ? 157.391 123.354 162.146 1.00 61.55 1035 GLU A C 1
ATOM 5823 O O . GLU A 1 1035 ? 158.591 123.157 162.355 1.00 61.55 1035 GLU A O 1
ATOM 5829 N N . ARG A 1 1036 ? 156.904 124.506 161.687 1.00 51.17 1036 ARG A N 1
ATOM 5830 C CA . ARG A 1 1036 ? 157.752 125.649 161.374 1.00 51.17 1036 ARG A CA 1
ATOM 5831 C C . ARG A 1 1036 ? 158.175 126.346 162.661 1.00 51.17 1036 ARG A C 1
ATOM 5832 O O . ARG A 1 1036 ? 157.328 126.750 163.460 1.00 51.17 1036 ARG A O 1
ATOM 5840 N N . PHE A 1 1037 ? 159.478 126.494 162.861 1.00 32.78 1037 PHE A N 1
ATOM 5841 C CA . PHE A 1 1037 ? 159.975 127.239 164.008 1.00 32.78 1037 PHE A CA 1
ATOM 5842 C C . PHE A 1 1037 ? 159.786 128.736 163.793 1.00 32.78 1037 PHE A C 1
ATOM 5843 O O . PHE A 1 1037 ? 160.011 129.246 162.693 1.00 32.78 1037 PHE A O 1
ATOM 5851 N N . LEU A 1 1038 ? 159.372 129.456 164.844 1.00 33.60 1038 LEU A N 1
ATOM 5852 C CA . LEU A 1 1038 ? 159.234 130.905 164.730 1.00 33.60 1038 LEU A CA 1
ATOM 5853 C C . LEU A 1 1038 ? 160.208 131.659 165.625 1.00 33.60 1038 LEU A C 1
ATOM 5854 O O . LEU A 1 1038 ? 161.022 132.431 165.111 1.00 33.60 1038 LEU A O 1
ATOM 5859 N N . SER A 1 1039 ? 160.163 131.468 166.941 1.00 30.89 1039 SER A N 1
ATOM 5860 C CA . SER A 1 1039 ? 160.955 132.294 167.851 1.00 30.89 1039 SER A CA 1
ATOM 5861 C C . SER A 1 1039 ? 160.875 131.714 169.258 1.00 30.89 1039 SER A C 1
ATOM 5862 O O . SER A 1 1039 ? 160.205 130.706 169.506 1.00 30.89 1039 SER A O 1
ATOM 5865 N N . ARG A 1 1040 ? 161.581 132.381 170.185 1.00 30.70 1040 ARG A N 1
ATOM 5866 C CA . ARG A 1 1040 ? 161.566 131.992 171.601 1.00 30.70 1040 ARG A CA 1
ATOM 5867 C C . ARG A 1 1040 ? 160.824 133.103 172.318 1.00 30.70 1040 ARG A C 1
ATOM 5868 O O . ARG A 1 1040 ? 160.967 134.264 171.930 1.00 30.70 1040 ARG A O 1
ATOM 5876 N N . ILE A 1 1041 ? 160.064 132.774 173.361 1.00 43.40 1041 ILE A N 1
ATOM 5877 C CA . ILE A 1 1041 ? 159.233 133.802 174.051 1.00 43.40 1041 ILE A CA 1
ATOM 5878 C C . ILE A 1 1041 ? 159.254 133.600 175.564 1.00 43.40 1041 ILE A C 1
ATOM 5879 O O . ILE A 1 1041 ? 159.843 132.600 176.016 1.00 43.40 1041 ILE A O 1
ATOM 5884 N N . LYS A 1 1042 ? 158.693 134.549 176.307 1.00 52.73 1042 LYS A N 1
ATOM 5885 C CA . LYS A 1 1042 ? 158.572 134.520 177.771 1.00 52.73 1042 LYS A CA 1
ATOM 5886 C C . LYS A 1 1042 ? 159.956 134.435 178.418 1.00 52.73 1042 LYS A C 1
ATOM 5887 O O . LYS A 1 1042 ? 160.943 134.960 177.886 1.00 52.73 1042 LYS A O 1
ATOM 5893 N N . GLU A 1 1043 ? 160.043 133.707 179.526 1.00 55.81 1043 GLU A N 1
ATOM 5894 C CA . GLU A 1 1043 ? 161.263 133.582 180.311 1.00 55.81 1043 GLU A CA 1
ATOM 5895 C C . GLU A 1 1043 ? 161.524 132.117 180.623 1.00 55.81 1043 GLU A C 1
ATOM 5896 O O . GLU A 1 1043 ? 162.674 131.764 180.908 1.00 55.81 1043 GLU A O 1
ATOM 5902 N N . GLN A 1 1044 ? 160.507 131.259 180.575 1.00 51.86 1044 GLN A N 1
ATOM 5903 C CA . GLN A 1 1044 ? 160.684 129.848 180.884 1.00 51.86 1044 GLN A CA 1
ATOM 5904 C C . GLN A 1 1044 ? 161.699 129.216 179.942 1.00 51.86 1044 GLN A C 1
ATOM 5905 O O . GLN A 1 1044 ? 161.658 129.435 178.728 1.00 51.86 1044 GLN A O 1
ATOM 5911 N N . LYS A 1 1045 ? 162.610 128.432 180.519 1.00 45.57 1045 LYS A N 1
ATOM 5912 C CA . LYS A 1 1045 ? 163.677 127.788 179.720 1.00 45.57 1045 LYS A CA 1
ATOM 5913 C C . LYS A 1 1045 ? 163.045 126.784 178.762 1.00 45.57 1045 LYS A C 1
ATOM 5914 O O . LYS A 1 1045 ? 162.053 126.139 179.153 1.00 45.57 1045 LYS A O 1
ATOM 5920 N N . ASN A 1 1046 ? 163.589 126.674 177.558 1.00 40.97 1046 ASN A N 1
ATOM 5921 C CA . ASN A 1 1046 ? 163.125 125.753 176.520 1.00 40.97 1046 ASN A CA 1
ATOM 5922 C C . ASN A 1 1046 ? 161.679 126.051 176.124 1.00 40.97 1046 ASN A C 1
ATOM 5923 O O . ASN A 1 1046 ? 160.782 125.220 176.264 1.00 40.97 1046 ASN A O 1
ATOM 5928 N N . LEU A 1 1047 ? 161.455 127.282 175.634 1.00 41.58 1047 LEU A N 1
ATOM 5929 C CA . LEU A 1 1047 ? 160.118 127.726 175.152 1.00 41.58 1047 LEU A CA 1
ATOM 5930 C C . LEU A 1 1047 ? 160.229 128.079 173.667 1.00 41.58 1047 LEU A C 1
ATOM 5931 O O . LEU A 1 1047 ? 160.928 129.057 173.357 1.00 41.58 1047 LEU A O 1
ATOM 5936 N N . ILE A 1 1048 ? 159.547 127.343 172.792 1.00 40.46 1048 ILE A N 1
ATOM 5937 C CA . ILE A 1 1048 ? 159.603 127.493 171.344 1.00 40.46 1048 ILE A CA 1
ATOM 5938 C C . ILE A 1 1048 ? 158.198 127.776 170.838 1.00 40.46 1048 ILE A C 1
ATOM 5939 O O . ILE A 1 1048 ? 157.237 127.126 171.263 1.00 40.46 1048 ILE A O 1
ATOM 5944 N N . GLU A 1 1049 ? 158.070 128.745 169.912 1.00 42.44 1049 GLU A N 1
ATOM 5945 C CA . GLU A 1 1049 ? 156.787 129.038 169.292 1.00 42.44 1049 GLU A CA 1
ATOM 5946 C C . GLU A 1 1049 ? 156.830 128.290 167.961 1.00 42.44 1049 GLU A C 1
ATOM 5947 O O . GLU A 1 1049 ? 157.833 128.415 167.266 1.00 42.44 1049 GLU A O 1
ATOM 5953 N N . THR A 1 1050 ? 155.810 127.489 167.633 1.00 51.55 1050 THR A N 1
ATOM 5954 C CA . THR A 1 1050 ? 155.710 126.708 166.413 1.00 51.55 1050 THR A CA 1
ATOM 5955 C C . THR A 1 1050 ? 154.503 127.146 165.602 1.00 51.55 1050 THR A C 1
ATOM 5956 O O . THR A 1 1050 ? 153.502 127.625 166.140 1.00 51.55 1050 THR A O 1
ATOM 5960 N N . LYS A 1 1051 ? 154.620 126.965 164.299 1.00 56.83 1051 LYS A N 1
ATOM 5961 C CA . LYS A 1 1051 ? 153.672 127.295 163.265 1.00 56.83 1051 LYS A CA 1
ATOM 5962 C C . LYS A 1 1051 ? 153.323 126.031 162.496 1.00 56.83 1051 LYS A C 1
ATOM 5963 O O . LYS A 1 1051 ? 154.181 125.165 162.310 1.00 56.83 1051 LYS A O 1
ATOM 5969 N N . PRO A 1 1052 ? 152.078 125.878 162.058 1.00 59.53 1052 PRO A N 1
ATOM 5970 C CA . PRO A 1 1052 ? 151.737 124.699 161.261 1.00 59.53 1052 PRO A CA 1
ATOM 5971 C C . PRO A 1 1052 ? 152.516 124.698 159.960 1.00 59.53 1052 PRO A C 1
ATOM 5972 O O . PRO A 1 1052 ? 152.480 125.659 159.188 1.00 59.53 1052 PRO A O 1
ATOM 5976 N N . ILE A 1 1053 ? 153.292 123.614 159.749 1.00 56.06 1053 ILE A N 1
ATOM 5977 C CA . ILE A 1 1053 ? 154.070 123.370 158.496 1.00 56.06 1053 ILE A CA 1
ATOM 5978 C C . ILE A 1 1053 ? 153.237 123.786 157.321 1.00 56.06 1053 ILE A C 1
ATOM 5979 O O . ILE A 1 1053 ? 153.724 124.523 156.444 1.00 56.06 1053 ILE A O 1
ATOM 5984 N N . ASN A 1 1054 ? 152.021 123.299 157.340 1.00 58.74 1054 ASN A N 1
ATOM 5985 C CA . ASN A 1 1054 ? 151.149 123.444 156.189 1.00 58.74 1054 ASN A CA 1
ATOM 5986 C C . ASN A 1 1054 ? 151.036 124.919 155.844 1.00 58.74 1054 ASN A C 1
ATOM 5987 O O . ASN A 1 1054 ? 151.462 125.341 154.765 1.00 58.74 1054 ASN A O 1
ATOM 5992 N N . LYS A 1 1055 ? 150.486 125.709 156.764 1.00 64.99 1055 LYS A N 1
ATOM 5993 C CA . LYS A 1 1055 ? 150.247 127.128 156.533 1.00 64.99 1055 LYS A CA 1
ATOM 5994 C C . LYS A 1 1055 ? 150.347 127.897 157.847 1.00 64.99 1055 LYS A C 1
ATOM 5995 O O . LYS A 1 1055 ? 149.624 127.579 158.794 1.00 64.99 1055 LYS A O 1
ATOM 6001 N N . PRO A 1 1056 ? 151.124 128.994 157.880 1.00 69.55 1056 PRO A N 1
ATOM 6002 C CA . PRO A 1 1056 ? 151.169 129.821 159.066 1.00 69.55 1056 PRO A CA 1
ATOM 6003 C C . PRO A 1 1056 ? 149.812 130.511 159.199 1.00 69.55 1056 PRO A C 1
ATOM 6004 O O . PRO A 1 1056 ? 149.393 130.732 160.313 1.00 69.55 1056 PRO A O 1
ATOM 6008 N N . ASN A 1 1057 ? 149.092 130.739 158.100 1.00 77.89 1057 ASN A N 1
ATOM 6009 C CA . ASN A 1 1057 ? 147.802 131.432 158.137 1.00 77.89 1057 ASN A CA 1
ATOM 6010 C C . ASN A 1 1057 ? 146.679 130.577 158.704 1.00 77.89 1057 ASN A C 1
ATOM 6011 O O . ASN A 1 1057 ? 145.511 130.949 158.594 1.00 77.89 1057 ASN A O 1
ATOM 6016 N N . PHE A 1 1058 ? 147.016 129.440 159.302 1.00 79.86 1058 PHE A N 1
ATOM 6017 C CA . PHE A 1 1058 ? 146.016 128.595 159.950 1.00 79.86 1058 PHE A CA 1
ATOM 6018 C C . PHE A 1 1058 ? 146.725 128.067 161.169 1.00 79.86 1058 PHE A C 1
ATOM 6019 O O . PHE A 1 1058 ? 147.009 126.879 161.213 1.00 79.86 1058 PHE A O 1
ATOM 6027 N N . GLN A 1 1059 ? 146.970 128.910 162.173 1.00 75.68 1059 GLN A N 1
ATOM 6028 C CA . GLN A 1 1059 ? 147.788 128.509 163.311 1.00 75.68 1059 GLN A CA 1
ATOM 6029 C C . GLN A 1 1059 ? 147.072 127.408 164.080 1.00 75.68 1059 GLN A C 1
ATOM 6030 O O . GLN A 1 1059 ? 147.569 126.281 164.169 1.00 75.68 1059 GLN A O 1
ATOM 6036 N N . ARG A 1 1060 ? 145.905 127.722 164.639 1.00 79.42 1060 ARG A N 1
ATOM 6037 C CA . ARG A 1 1060 ? 145.096 126.717 165.324 1.00 79.42 1060 ARG A CA 1
ATOM 6038 C C . ARG A 1 1060 ? 143.656 127.208 165.345 1.00 79.42 1060 ARG A C 1
ATOM 6039 O O . ARG A 1 1060 ? 143.333 128.139 166.089 1.00 79.42 1060 ARG A O 1
ATOM 6047 N N . LYS A 1 1061 ? 142.801 126.587 164.538 1.00 90.76 1061 LYS A N 1
ATOM 6048 C CA . LYS A 1 1061 ? 141.374 126.886 164.539 1.00 90.76 1061 LYS A CA 1
ATOM 6049 C C . LYS A 1 1061 ? 140.702 125.941 165.528 1.00 90.76 1061 LYS A C 1
ATOM 6050 O O . LYS A 1 1061 ? 140.486 124.763 165.226 1.00 90.76 1061 LYS A O 1
ATOM 6056 N N . ASN A 1 1062 ? 140.373 126.457 166.711 1.00 98.45 1062 ASN A N 1
ATOM 6057 C CA . ASN A 1 1062 ? 139.941 125.618 167.825 1.00 98.45 1062 ASN A CA 1
ATOM 6058 C C . ASN A 1 1062 ? 138.452 125.288 167.757 1.00 98.45 1062 ASN A C 1
ATOM 6059 O O . ASN A 1 1062 ? 138.071 124.114 167.713 1.00 98.45 1062 ASN A O 1
ATOM 6064 N N . LYS A 1 1063 ? 137.604 126.310 167.749 1.00 99.09 1063 LYS A N 1
ATOM 6065 C CA . LYS A 1 1063 ? 136.168 126.133 167.875 1.00 99.09 1063 LYS A CA 1
ATOM 6066 C C . LYS A 1 1063 ? 135.502 126.096 166.501 1.00 99.09 1063 LYS A C 1
ATOM 6067 O O . LYS A 1 1063 ? 136.159 125.952 165.465 1.00 99.09 1063 LYS A O 1
ATOM 6073 N N . LYS A 1 1064 ? 134.170 126.205 166.503 1.00 91.22 1064 LYS A N 1
ATOM 6074 C CA . LYS A 1 1064 ? 133.363 126.016 165.301 1.00 91.22 1064 LYS A CA 1
ATOM 6075 C C . LYS A 1 1064 ? 133.841 126.889 164.144 1.00 91.22 1064 LYS A C 1
ATOM 6076 O O . LYS A 1 1064 ? 134.257 126.383 163.096 1.00 91.22 1064 LYS A O 1
ATOM 6082 N N . GLY A 1 1065 ? 133.785 128.206 164.317 1.00 92.24 1065 GLY A N 1
ATOM 6083 C CA . GLY A 1 1065 ? 134.082 129.104 163.219 1.00 92.24 1065 GLY A CA 1
ATOM 6084 C C . GLY A 1 1065 ? 134.939 130.297 163.584 1.00 92.24 1065 GLY A C 1
ATOM 6085 O O . GLY A 1 1065 ? 134.821 131.359 162.965 1.00 92.24 1065 GLY A O 1
ATOM 6086 N N . GLU A 1 1066 ? 135.805 130.144 164.581 1.00 95.08 1066 GLU A N 1
ATOM 6087 C CA . GLU A 1 1066 ? 136.733 131.193 164.975 1.00 95.08 1066 GLU A CA 1
ATOM 6088 C C . GLU A 1 1066 ? 138.160 130.670 164.904 1.00 95.08 1066 GLU A C 1
ATOM 6089 O O . GLU A 1 1066 ? 138.441 129.540 165.317 1.00 95.08 1066 GLU A O 1
ATOM 6095 N N . TRP A 1 1067 ? 139.053 131.494 164.366 1.00 87.98 1067 TRP A N 1
ATOM 6096 C CA . TRP A 1 1067 ? 140.473 131.171 164.259 1.00 87.98 1067 TRP A CA 1
ATOM 6097 C C . TRP A 1 1067 ? 141.236 131.994 165.289 1.00 87.98 1067 TRP A C 1
ATOM 6098 O O . TRP A 1 1067 ? 141.721 133.088 164.988 1.00 87.98 1067 TRP A O 1
ATOM 6109 N N . GLU A 1 1068 ? 141.344 131.463 166.501 1.00 89.91 1068 GLU A N 1
ATOM 6110 C CA . GLU A 1 1068 ? 142.133 132.092 167.548 1.00 89.91 1068 GLU A CA 1
ATOM 6111 C C . GLU A 1 1068 ? 143.612 131.926 167.228 1.00 89.91 1068 GLU A C 1
ATOM 6112 O O . GLU A 1 1068 ? 144.051 130.837 166.845 1.00 89.91 1068 GLU A O 1
ATOM 6118 N N . ASN A 1 1069 ? 144.377 133.007 167.383 1.00 85.15 1069 ASN A N 1
ATOM 6119 C CA . ASN A 1 1069 ? 145.821 132.970 167.155 1.00 85.15 1069 ASN A CA 1
ATOM 6120 C C . ASN A 1 1069 ? 146.528 132.350 168.363 1.00 85.15 1069 ASN A C 1
ATOM 6121 O O . ASN A 1 1069 ? 147.377 132.959 169.014 1.00 85.15 1069 ASN A O 1
ATOM 6126 N N . THR A 1 1070 ? 146.066 131.152 168.742 1.00 76.51 1070 THR A N 1
ATOM 6127 C CA . THR A 1 1070 ? 146.601 130.452 169.936 1.00 76.51 1070 THR A CA 1
ATOM 6128 C C . THR A 1 1070 ? 148.077 130.184 169.666 1.00 76.51 1070 THR A C 1
ATOM 6129 O O . THR A 1 1070 ? 148.422 129.946 168.492 1.00 76.51 1070 THR A O 1
ATOM 6133 N N . ARG A 1 1071 ? 148.907 130.211 170.701 1.00 68.00 1071 ARG A N 1
ATOM 6134 C CA . ARG A 1 1071 ? 150.327 130.092 170.545 1.00 68.00 1071 ARG A CA 1
ATOM 6135 C C . ARG A 1 1071 ? 150.694 128.703 170.909 1.00 68.00 1071 ARG A C 1
ATOM 6136 O O . ARG A 1 1071 ? 149.944 128.049 171.636 1.00 68.00 1071 ARG A O 1
ATOM 6144 N N . ASN A 1 1072 ? 151.846 128.255 170.421 1.00 57.94 1072 ASN A N 1
ATOM 6145 C CA . ASN A 1 1072 ? 152.318 126.920 170.730 1.00 57.94 1072 ASN A CA 1
ATOM 6146 C C . ASN A 1 1072 ? 153.406 127.062 171.772 1.00 57.94 1072 ASN A C 1
ATOM 6147 O O . ASN A 1 1072 ? 154.477 126.508 171.594 1.00 57.94 1072 ASN A O 1
ATOM 6152 N N . GLN A 1 1073 ? 153.190 127.896 172.798 1.00 65.44 1073 GLN A N 1
ATOM 6153 C CA . GLN A 1 1073 ? 154.089 127.917 173.945 1.00 65.44 1073 GLN A CA 1
ATOM 6154 C C . GLN A 1 1073 ? 154.245 126.521 174.532 1.00 65.44 1073 GLN A C 1
ATOM 6155 O O . GLN A 1 1073 ? 153.298 125.968 175.100 1.00 65.44 1073 GLN A O 1
ATOM 6161 N N . ILE A 1 1074 ? 155.436 125.945 174.399 1.00 56.07 1074 ILE A N 1
ATOM 6162 C CA . ILE A 1 1074 ? 155.695 124.570 174.805 1.00 56.07 1074 ILE A CA 1
ATOM 6163 C C . ILE A 1 1074 ? 157.052 124.494 175.487 1.00 56.07 1074 ILE A C 1
ATOM 6164 O O . ILE A 1 1074 ? 158.019 125.128 175.052 1.00 56.07 1074 ILE A O 1
ATOM 6169 N N . ALA A 1 1075 ? 157.118 123.714 176.562 1.00 55.52 1075 ALA A N 1
ATOM 6170 C CA . ALA A 1 1075 ? 158.347 123.536 177.324 1.00 55.52 1075 ALA A CA 1
ATOM 6171 C C . ALA A 1 1075 ? 159.089 122.320 176.784 1.00 55.52 1075 ALA A C 1
ATOM 6172 O O . ALA A 1 1075 ? 158.576 121.197 176.831 1.00 55.52 1075 ALA A O 1
ATOM 6174 N N . LEU A 1 1076 ? 160.298 122.543 176.268 1.00 49.54 1076 LEU A N 1
ATOM 6175 C CA . LEU A 1 1076 ? 161.164 121.468 175.803 1.00 49.54 1076 LEU A CA 1
ATOM 6176 C C . LEU A 1 1076 ? 162.155 121.022 176.869 1.00 49.54 1076 LEU A C 1
ATOM 6177 O O . LEU A 1 1076 ? 163.256 120.568 176.542 1.00 49.54 1076 LEU A O 1
ATOM 6182 N N . ALA A 1 1077 ? 161.794 121.159 178.145 1.00 54.22 1077 ALA A N 1
ATOM 6183 C CA . ALA A 1 1077 ? 162.677 120.686 179.202 1.00 54.22 1077 ALA A CA 1
ATOM 6184 C C . ALA A 1 1077 ? 162.856 119.176 179.132 1.00 54.22 1077 ALA A C 1
ATOM 6185 O O . ALA A 1 1077 ? 163.981 118.672 179.228 1.00 54.22 1077 ALA A O 1
ATOM 6187 N N . LYS A 1 1078 ? 161.761 118.436 178.965 1.00 55.04 1078 LYS A N 1
ATOM 6188 C CA . LYS A 1 1078 ? 161.787 116.975 178.891 1.00 55.04 1078 LYS A CA 1
ATOM 6189 C C . LYS A 1 1078 ? 161.163 116.538 177.568 1.00 55.04 1078 LYS A C 1
ATOM 6190 O O . LYS A 1 1078 ? 159.981 116.193 177.507 1.00 55.04 1078 LYS A O 1
ATOM 6196 N N . THR A 1 1079 ? 161.968 116.548 176.505 1.00 55.92 1079 THR A N 1
ATOM 6197 C CA . THR A 1 1079 ? 161.661 115.845 175.263 1.00 55.92 1079 THR A CA 1
ATOM 6198 C C . THR A 1 1079 ? 162.942 115.154 174.807 1.00 55.92 1079 THR A C 1
ATOM 6199 O O . THR A 1 1079 ? 163.962 115.187 175.502 1.00 55.92 1079 THR A O 1
ATOM 6203 N N . LYS A 1 1080 ? 162.901 114.505 173.637 1.00 55.60 1080 LYS A N 1
ATOM 6204 C CA . LYS A 1 1080 ? 164.017 113.642 173.269 1.00 55.60 1080 LYS A CA 1
ATOM 6205 C C . LYS A 1 1080 ? 164.467 113.733 171.812 1.00 55.60 1080 LYS A C 1
ATOM 6206 O O . LYS A 1 1080 ? 165.362 112.974 171.419 1.00 55.60 1080 LYS A O 1
ATOM 6212 N N . TYR A 1 1081 ? 163.904 114.620 170.995 1.00 55.98 1081 TYR A N 1
ATOM 6213 C CA . TYR A 1 1081 ? 164.360 114.693 169.612 1.00 55.98 1081 TYR A CA 1
ATOM 6214 C C . TYR A 1 1081 ? 164.056 116.066 169.027 1.00 55.98 1081 TYR A C 1
ATOM 6215 O O . TYR A 1 1081 ? 163.234 116.823 169.550 1.00 55.98 1081 TYR A O 1
ATOM 6224 N N . VAL A 1 1082 ? 164.761 116.376 167.943 1.00 57.21 1082 VAL A N 1
ATOM 6225 C CA . VAL A 1 1082 ? 164.569 117.602 167.178 1.00 57.21 1082 VAL A CA 1
ATOM 6226 C C . VAL A 1 1082 ? 165.268 117.410 165.838 1.00 57.21 1082 VAL A C 1
ATOM 6227 O O . VAL A 1 1082 ? 166.337 116.798 165.768 1.00 57.21 1082 VAL A O 1
ATOM 6231 N N . GLY A 1 1083 ? 164.649 117.907 164.766 1.00 53.88 1083 GLY A N 1
ATOM 6232 C CA . GLY A 1 1083 ? 165.206 117.697 163.441 1.00 53.88 1083 GLY A CA 1
ATOM 6233 C C . GLY A 1 1083 ? 164.850 118.746 162.405 1.00 53.88 1083 GLY A C 1
ATOM 6234 O O . GLY A 1 1083 ? 163.717 119.230 162.373 1.00 53.88 1083 GLY A O 1
ATOM 6235 N N . LYS A 1 1084 ? 165.806 119.096 161.543 1.00 45.31 1084 LYS A N 1
ATOM 6236 C CA . LYS A 1 1084 ? 165.600 120.081 160.489 1.00 45.31 1084 LYS A CA 1
ATOM 6237 C C . LYS A 1 1084 ? 165.427 119.393 159.144 1.00 45.31 1084 LYS A C 1
ATOM 6238 O O . LYS A 1 1084 ? 166.105 118.406 158.848 1.00 45.31 1084 LYS A O 1
ATOM 6244 N N . LEU A 1 1085 ? 164.519 119.924 158.332 1.00 54.94 1085 LEU A N 1
ATOM 6245 C CA . LEU A 1 1085 ? 164.270 119.436 156.978 1.00 54.94 1085 LEU A CA 1
ATOM 6246 C C . LEU A 1 1085 ? 164.449 120.608 156.020 1.00 54.94 1085 LEU A C 1
ATOM 6247 O O . LEU A 1 1085 ? 163.481 121.293 155.681 1.00 54.94 1085 LEU A O 1
ATOM 6252 N N . VAL A 1 1086 ? 165.688 120.834 155.579 1.00 54.00 1086 VAL A N 1
ATOM 6253 C CA . VAL A 1 1086 ? 165.929 121.877 154.588 1.00 54.00 1086 VAL A CA 1
ATOM 6254 C C . VAL A 1 1086 ? 165.161 121.515 153.327 1.00 54.00 1086 VAL A C 1
ATOM 6255 O O . VAL A 1 1086 ? 165.363 120.441 152.747 1.00 54.00 1086 VAL A O 1
ATOM 6259 N N . THR A 1 1087 ? 164.258 122.395 152.909 1.00 57.62 1087 THR A N 1
ATOM 6260 C CA . THR A 1 1087 ? 163.313 122.096 151.840 1.00 57.62 1087 THR A CA 1
ATOM 6261 C C . THR A 1 1087 ? 163.461 123.126 150.731 1.00 57.62 1087 THR A C 1
ATOM 6262 O O . THR A 1 1087 ? 163.089 124.292 150.905 1.00 57.62 1087 THR A O 1
ATOM 6266 N N . ASP A 1 1088 ? 164.001 122.696 149.596 1.00 55.60 1088 ASP A N 1
ATOM 6267 C CA . ASP A 1 1088 ? 164.018 123.544 148.419 1.00 55.60 1088 ASP A CA 1
ATOM 6268 C C . ASP A 1 1088 ? 162.642 123.532 147.754 1.00 55.60 1088 ASP A C 1
ATOM 6269 O O . ASP A 1 1088 ? 161.769 122.725 148.083 1.00 55.60 1088 ASP A O 1
ATOM 6274 N N . VAL A 1 1089 ? 162.456 124.449 146.801 1.00 50.73 1089 VAL A N 1
ATOM 6275 C CA . VAL A 1 1089 ? 161.134 124.668 146.221 1.00 50.73 1089 VAL A CA 1
ATOM 6276 C C . VAL A 1 1089 ? 160.623 123.419 145.514 1.00 50.73 1089 VAL A C 1
ATOM 6277 O O . VAL A 1 1089 ? 159.421 123.128 145.542 1.00 50.73 1089 VAL A O 1
ATOM 6281 N N . LEU A 1 1090 ? 161.519 122.658 144.881 1.00 53.08 1090 LEU A N 1
ATOM 6282 C CA . LEU A 1 1090 ? 161.104 121.450 144.176 1.00 53.08 1090 LEU A CA 1
ATOM 6283 C C . LEU A 1 1090 ? 160.371 120.480 145.094 1.00 53.08 1090 LEU A C 1
ATOM 6284 O O . LEU A 1 1090 ? 159.490 119.741 144.639 1.00 53.08 1090 LEU A O 1
ATOM 6289 N N . GLY A 1 1091 ? 160.710 120.469 146.383 1.00 61.09 1091 GLY A N 1
ATOM 6290 C CA . GLY A 1 1091 ? 160.036 119.633 147.358 1.00 61.09 1091 GLY A CA 1
ATOM 6291 C C . GLY A 1 1091 ? 160.913 118.622 148.063 1.00 61.09 1091 GLY A C 1
ATOM 6292 O O . GLY A 1 1091 ? 160.407 117.883 148.916 1.00 61.09 1091 GLY A O 1
ATOM 6293 N N . ASN A 1 1092 ? 162.202 118.558 147.742 1.00 62.13 1092 ASN A N 1
ATOM 6294 C CA . ASN A 1 1092 ? 163.089 117.607 148.395 1.00 62.13 1092 ASN A CA 1
ATOM 6295 C C . ASN A 1 1092 ? 163.349 118.024 149.840 1.00 62.13 1092 ASN A C 1
ATOM 6296 O O . ASN A 1 1092 ? 163.280 119.204 150.192 1.00 62.13 1092 ASN A O 1
ATOM 6301 N N . CYS A 1 1093 ? 163.648 117.037 150.679 1.00 56.43 1093 CYS A N 1
ATOM 6302 C CA . CYS A 1 1093 ? 163.952 117.256 152.087 1.00 56.43 1093 CYS A CA 1
ATOM 6303 C C . CYS A 1 1093 ? 165.380 116.810 152.375 1.00 56.43 1093 CYS A C 1
ATOM 6304 O O . CYS A 1 1093 ? 165.771 115.695 152.015 1.00 56.43 1093 CYS A O 1
ATOM 6307 N N . TYR A 1 1094 ? 166.150 117.679 153.024 1.00 55.40 1094 TYR A N 1
ATOM 6308 C CA . TYR A 1 1094 ? 167.534 117.403 153.385 1.00 55.40 1094 TYR A CA 1
ATOM 6309 C C . TYR A 1 1094 ? 167.668 117.403 154.900 1.00 55.40 1094 TYR A C 1
ATOM 6310 O O . TYR A 1 1094 ? 167.237 118.353 155.564 1.00 55.40 1094 TYR A O 1
ATOM 6319 N N . ILE A 1 1095 ? 168.263 116.343 155.437 1.00 50.82 1095 ILE A N 1
ATOM 6320 C CA . ILE A 1 1095 ? 168.523 116.225 156.866 1.00 50.82 1095 ILE A CA 1
ATOM 6321 C C . ILE A 1 1095 ? 169.842 116.917 157.176 1.00 50.82 1095 ILE A C 1
ATOM 6322 O O . ILE A 1 1095 ? 170.847 116.696 156.491 1.00 50.82 1095 ILE A O 1
ATOM 6327 N N . VAL A 1 1096 ? 169.839 117.755 158.203 1.00 51.10 1096 VAL A N 1
ATOM 6328 C CA . VAL A 1 1096 ? 170.988 118.575 158.533 1.00 51.10 1096 VAL A CA 1
ATOM 6329 C C . VAL A 1 1096 ? 171.736 117.934 159.694 1.00 51.10 1096 VAL A C 1
ATOM 6330 O O . VAL A 1 1096 ? 171.191 117.136 160.460 1.00 51.10 1096 VAL A O 1
ATOM 6334 N N . ASN A 1 1097 ? 173.012 118.289 159.823 1.00 60.30 1097 ASN A N 1
ATOM 6335 C CA . ASN A 1 1097 ? 173.863 117.765 160.881 1.00 60.30 1097 ASN A CA 1
ATOM 6336 C C . ASN A 1 1097 ? 174.662 118.900 161.506 1.00 60.30 1097 ASN A C 1
ATOM 6337 O O . ASN A 1 1097 ? 174.339 120.074 161.297 1.00 60.30 1097 ASN A O 1
ATOM 6342 N N . MET A 1 1098 ? 175.686 118.556 162.286 1.00 65.78 1098 MET A N 1
ATOM 6343 C CA . MET A 1 1098 ? 176.508 119.540 162.985 1.00 65.78 1098 MET A CA 1
ATOM 6344 C C . MET A 1 1098 ? 176.979 120.639 162.044 1.00 65.78 1098 MET A C 1
ATOM 6345 O O . MET A 1 1098 ? 177.733 120.385 161.101 1.00 65.78 1098 MET A O 1
ATOM 6350 N N . GLU A 1 1099 ? 176.534 121.864 162.311 1.00 64.92 1099 GLU A N 1
ATOM 6351 C CA . GLU A 1 1099 ? 176.885 123.008 161.487 1.00 64.92 1099 GLU A CA 1
ATOM 6352 C C . GLU A 1 1099 ? 178.268 123.525 161.872 1.00 64.92 1099 GLU A C 1
ATOM 6353 O O . GLU A 1 1099 ? 178.931 122.999 162.771 1.00 64.92 1099 GLU A O 1
ATOM 6359 N N . LYS A 1 1100 ? 178.717 124.572 161.181 1.00 73.13 1100 LYS A N 1
ATOM 6360 C CA . LYS A 1 1100 ? 180.080 125.059 161.393 1.00 73.13 1100 LYS A CA 1
ATOM 6361 C C . LYS A 1 1100 ? 180.165 125.976 162.610 1.00 73.13 1100 LYS A C 1
ATOM 6362 O O . LYS A 1 1100 ? 180.761 125.619 163.631 1.00 73.13 1100 LYS A O 1
ATOM 6368 N N . PHE A 1 1101 ? 179.540 127.147 162.523 1.00 70.64 1101 PHE A N 1
ATOM 6369 C CA . PHE A 1 1101 ? 179.619 128.193 163.537 1.00 70.64 1101 PHE A CA 1
ATOM 6370 C C . PHE A 1 1101 ? 178.775 129.354 163.027 1.00 70.64 1101 PHE A C 1
ATOM 6371 O O . PHE A 1 1101 ? 178.476 129.440 161.832 1.00 70.64 1101 PHE A O 1
ATOM 6379 N N . SER A 1 1102 ? 178.392 130.254 163.938 1.00 64.71 1102 SER A N 1
ATOM 6380 C CA . SER A 1 1102 ? 177.651 131.458 163.551 1.00 64.71 1102 SER A CA 1
ATOM 6381 C C . SER A 1 1102 ? 178.321 132.689 164.160 1.00 64.71 1102 SER A C 1
ATOM 6382 O O . SER A 1 1102 ? 177.859 133.230 165.167 1.00 64.71 1102 SER A O 1
ATOM 6385 N N . LEU A 1 1103 ? 179.390 133.142 163.511 1.00 71.53 1103 LEU A N 1
ATOM 6386 C CA . LEU A 1 1103 ? 179.984 134.465 163.696 1.00 71.53 1103 LEU A CA 1
ATOM 6387 C C . LEU A 1 1103 ? 180.340 135.033 162.327 1.00 71.53 1103 LEU A C 1
ATOM 6388 O O . LEU A 1 1103 ? 181.456 135.496 162.090 1.00 71.53 1103 LEU A O 1
ATOM 6393 N N . VAL A 1 1104 ? 179.383 134.964 161.399 1.00 72.09 1104 VAL A N 1
ATOM 6394 C CA . VAL A 1 1104 ? 179.597 135.311 159.998 1.00 72.09 1104 VAL A CA 1
ATOM 6395 C C . VAL A 1 1104 ? 180.225 136.693 159.881 1.00 72.09 1104 VAL A C 1
ATOM 6396 O O . VAL A 1 1104 ? 179.654 137.687 160.341 1.00 72.09 1104 VAL A O 1
ATOM 6400 N N . VAL A 1 1105 ? 181.402 136.754 159.263 1.00 73.33 1105 VAL A N 1
ATOM 6401 C CA . VAL A 1 1105 ? 182.165 137.990 159.105 1.00 73.33 1105 VAL A CA 1
ATOM 6402 C C . VAL A 1 1105 ? 182.379 138.679 160.446 1.00 73.33 1105 VAL A C 1
ATOM 6403 O O . VAL A 1 1105 ? 182.677 138.027 161.447 1.00 73.33 1105 VAL A O 1
#

InterPro domains:
  IPR003615 HNH nuclease [PF13395] (569-624)
  IPR028629 CRISPR-associated endonuclease Cas9 [MF_01480] (1-1106)
  IPR028629 CRISPR-associated endonuclease Cas9 [TIGR01865] (3-1092)
  IPR033114 Cas9-type HNH domain [PS51749] (511-680)
  IPR036397 Ribonuclease H superfamily [G3DSA:3.30.420.10] (1-72)
  IPR036397 Ribonuclease H superfamily [G3DSA:3.30.420.10] (424-566)
  IPR036397 Ribonuclease H superfamily [G3DSA:3.30.420.10] (637-784)
  IPR040555 Cas9, PI domain [PF18070] (950-1019)
  IPR040619 Cas9, alpha-helical lobe domain [PF18470] (253-358)
  IPR040656 Cas9, WED domain [PF18061] (818-945)
  IPR041383 RuvC endonuclease subdomain 3 [PF18541] (672-815)

Foldseek 3Di:
DVVVVVVVVVVVVVVVVVLLVVLLVVLQVLCVVVPHDADDDADDPLLVLLVCLLAHADDPRNVNNNLSVCLVPLADEPVLVVQQAVVLVVVVVVAAVSVVQVVCCVVPNDAAQDAWDVGHGHHNRYYNVRSVVSVVSSVVNNVVNPHPDDPVSVVVNVVSSPDDDDPFADDDDCVGADPGGFFHDDADPVRHTDGDLGDCPVVAAAAPLDRVHGFFFCQFVLNLLVVQLQLQLPWAFPNDGQDLVSSVVLLVVLLVDQDDDCVVVVCVSVVDHTDDTDSFDQDPVGDTDDSGNDSSNVCCVQVCVVDDDPVPDDRVVRRQLSVLLLPDQDLVSNVVSVVVVPDDDDVVVSVSSNVVCVPPVVSRVDTDNHHVVVSVVQSVVSSVDSDHPVVSVCPVPSVVDDCPVLLVPLCVLLVQPPQVSVVVVQVVVVVVVCVVVDDLQVVSVVSSLVVVVSNSVSDPPHDDDDPDGRPQDFDDDADDDFADDDKWFWDDDPHAIFTKDKQFLPDFVSVVVVVVCVVVVVAPVFCFVVVQVVLPVVCVVLCPVQPPNTRSQVVVCVVVVDHRFGDDPVRPGDGDGMGMTTDGGDDDWDFDCVVVVDDGSPPRMTTDDGAFWKWFWKAFPVPGFTQRQTHTNVQADDDGFQRASDQPPRQVSCVLLPNDDPPDGPVNAVVRPIATFDIAGAQFWKWFQVVHPIAIWGWHGADDRARQWTWTAHPVDNVQRDDDDDPDRDNDTPGDHVRDDHDMWGFDADPVGHTDTDGGDDDPRGD

Secondary structure (DSSP, 8-state):
-HHHHHHHHHHHHHHHHHHHHHHHHHHHHHHHHTT----SSPPS-HHHHHHHHHHS---HHHHHHHHHHHTT---B---HHHHHHHHHHHHHTTS-HHHHHHHHHHHT---SS--B----B--S--BHHHHHHHHHHHHHHHHHTT-S--HHHHHHHHHHHT----TTT-S--TTS--TTSSS---B-TTS-B---S-SGGGGPPBPSSSTTSBEEETTSHHHHHHHHHHHHHH-EETTEEPPHHHHHHHHHHHHH-SS--HHHHHHHHH-S----EES-EE-TTS-EE----SHHHHHHHHHHHHT--STTS-HHHHHHHHHHHHH--SHHHHHHHHHHSSS---HHHHHHHHHHHHH-GGG---EEEEEHHHHHHHHHHHHHS---HHHHHTTTT------HHHHH--HHHH---TTHHHHHHHHHHHHHHHHHHS----HHHHHHHHHHHHHHHSSTT---------S------SS---S----EEEEEETTEEEEEEEEETTSHHHHHHHHHHHHTTTTTTSSTT-SSSHHHHHHHHHHHHS-TTS-HHHHHHHHT--------TTS-PPP--EEEEEEEE-SS-EE-GGGGTS-TT--SEEE----EEEEEEEE-TTT--EEEEEEESTT-B-SSS--B--STTTHHHHHHTTS--SS--TTS-GGGT-EES--EETT--EEE-GGGS-EEEEEEEE-SSSSSEEEEEESS-TT-SB--SSS---B----EE-TT----EEEEE-TT--EEE------S---

Radius of gyration: 36.76 Å; Cα contacts (8 Å, |Δi|>4): 959; chains: 1; bounding box: 68×90×102 Å

Organism: NCBI:txid411463